Protein AF-A0A6C7ECE6-F1 (afdb_monomer_lite)

Organism: Ilumatobacter coccineus (strain NBRC 103263 / KCTC 29153 / YM16-304) (NCBI:txid1313172)

Radius of gyration: 48.1 Å; chains: 1; bounding box: 134×96×176 Å

Sequence (1192 aa):
MHRAARLPLSVLTSTAVVMALATTALGAPSDDPSPDDEVSTEKPAEPAPEPDPDTESPTADRGATDVETAPPLLFPRPTEIVTAGQISDVPFTPPAAPPADDDDMAQARRVSTTPAPDFLPTLPVGSLFDVVITEVHYNPSAVYDSRGEFFEIYNDGLLPLDLSGWTFGDEIYDKHTISSLTIAPGDYAVLARFGEFDRNGGVAADYVYGDSVLLFNVGDQIVLRDSLGFVVDVVDYSLDEFPDPVGSSISLVDISADNADGDNWCVSTTPLVNGDHASPGAANQCGQSRASLEITEILNNPGRTSDFTGEWFEIHNTGNTTVDLNGFGIKDDDRDWFTVDHSVVVEPGERAIAGVLDDPARNGGVDVDIAYGDAMRLHNSFDELVIVDTLGIEVDAVRWDDGRTFPDPNGASMHLQSGASDNSNGENWCTSARRWATGDFGSPGVAGNCTPTEYPDIVITEVMFDPERTSPERAGEWFELMNNGSETAVLDGFVLRTYSTQHTIGDLTIEPGARVVVASDGDVAENGGVSADYVVGGDLPLYNTTSTLEVVAPDGTLLDRVRWTASLGFPFGKGHSMEVRGADVDNLLGPNWCAATDRYGDGDFGTPGTAGSCDEPAPAPSLVISEIMRNPAAVSDIVGEWLEIHNPTADAVDLLNWSIGDESSEYHVITESIEIEPGGYAVIARNADPAVNGGVAADYATGSAMVLLNSGDTVVINDRYGQFVDSFSWTNSDLFPRPNGGSIARTDASLSALAPGDDASGWCATSTQYGDGDRGTPGAANDCVVAPNHAIVINEIHRDPKATPDAQGEWIELHNSGDVDIDISGWTLRDDDVDTFVFDTDNPVVVPAGGYLVAGRNTEELNGGIEIDVQYGVEFIHFNTADEVVLLDDDLAVIDRVAWTATNGFPKVSGATMSLRSADLNNAVGANWCAAVTDQGNGDLGTPGSQNLCELPDPGPSPVDLSYSMFAIADDSCRGEVTLNGSEIVVGTRIRSNDDFSVNGGLMTFLGAVSYADSAQIGWGAQMLGGVEQEAGVQADPFGWSLADFAPGGAMALAAGDDYTSHSGTWRVTGNAADIPAGLHYVDGDVHFATGTTHLNGVTIVATGSIKINSNSVSLSPYSPDMPTLFAGEDRCNKSGIQFSASLINVSGALYSPEARIKMNSSMLTATDASLVGAAVQIDGSNILVNLLPSL

pLDDT: mean 79.52, std 18.72, range [26.45, 98.25]

InterPro domains:
  IPR001322 Lamin tail domain [PF00932] (130-237)
  IPR001322 Lamin tail domain [PF00932] (289-400)
  IPR001322 Lamin tail domain [PF00932] (453-565)
  IPR001322 Lamin tail domain [PF00932] (618-731)
  IPR001322 Lamin tail domain [PF00932] (788-901)
  IPR001322 Lamin tail domain [PS51841] (115-239)
  IPR001322 Lamin tail domain [PS51841] (446-566)
  IPR001322 Lamin tail domain [PS51841] (610-732)
  IPR001322 Lamin tail domain [PS51841] (785-902)
  IPR036415 Lamin tail domain superfamily [G3DSA:2.60.40.1260] (787-868)
  IPR036415 Lamin tail domain superfamily [SSF74853] (130-236)
  IPR036415 Lamin tail domain superfamily [SSF74853] (283-353)
  IPR036415 Lamin tail domain superfamily [SSF74853] (450-565)
  IPR036415 Lamin tail domain superfamily [SSF74853] (621-731)
  IPR036415 Lamin tail domain superfamily [SSF74853] (790-898)

Foldseek 3Di:
DDDDDDDDDDDDDDDDDDDDDDDDDDDDDDDDDDDDDYDYDDDDYDDDDDDDDDDDDDDDDDDDDDDYDDDDDDDDDDDDDDDDDDDDDDDDDDDDDDDDDDDDDDDDDDDDDDDDDDDDDDDDDDDQWQKDFFKWDQAADLAPNQQLGKTKMFTCHQAKDWQQQKKKAAPPAQIFGFNTDIAGNGWMAMETQHQDCVHNQNAHHRHHTHRSHHRDLQWDKIFIAGNVGHTNDIETRNDPLADRDHLWMKGFQDSPDHNNGRVRIATAQDHGPRGRGDDHRHHGHRDADPFAKEWFKWDQAAAQADQQAATKTKIFGQDQAKDWQQQKKKDWPPPQIDGRPDTDIHHHGWMFMETCDCDCVHNQNDHHPHHCHPRDGRHLAWIKIFIADNVRGTNYIETDHRCPFADRDHLWMKGFAPPDDCNNGRVRIDTAPDADHNGRGDDPGDGDHRDHDDAFQKFFFKWDAFADPAVVSLQQGKTKIFRQDQAKHWQAQKWKDKPPFIDGDHGDIAGHGWMFMEGQDCPCVRNQNAHHPHHRHPGHHGHLAWMKIWIADNVGHTNYMATDHVVQQADHDRLWMKGALDRPDDRNHRVRIDTFQDAHHNGRGFDHGDHTLNDDDDADQAKEFFKWDQAADLADQLQQGKTKIFRQDQAKDWQQQKWKFDPPPQIDGDHDTDIAHHRWMAMEGCDCPCVHNQRAHHPYHPNPSDHRDLAWGKMWIAGNSRHTREMATDHNPAPADRDHLWMKGFDPVRVVVSDHHRDRVRIDTFDDAHHSGGGDDHGDHTPDDPDDFQQWEFFKWDQFADLAPRLQQTKTKIFRQAPAKDWQQQKWKAWSDDFIFGHHPVDTDIAGHRWMAIEGQDDCVRNLNDHHRHHRHNRHDDDLAWIKIFIAGNVGDTNYIETDHNPQQADRDRLWMWGQCDSVDRRNRNVRTATAPDDPVSRGGDDHGHHTDHDDDDQDDQQLDCQAQEEAQAEPVQFQEEAAADEQAEAQHEYEGQEAYAHYDAHYEYNYEYEHYNYYHHDPHYHGNNYYYYDDDRDDDRGRDDLQQLPCPHVQQVVQPPLRDEEEEEAEAEEAEDDDDAHEYEYAYEYYYAYQEYEAENYEYEYLAAYEHEYQEYAWDHVDSSGARYHFNHQAQVDASYYYDYAYYEDAGEDYAARYEHEYEYQAYHYANYHYHYNYYHYHYYNHHTHHDPPD

Structure (mmCIF, N/CA/C/O backbone):
data_AF-A0A6C7ECE6-F1
#
_entry.id   AF-A0A6C7ECE6-F1
#
loop_
_atom_site.group_PDB
_atom_site.id
_atom_site.type_symbol
_atom_site.label_atom_id
_atom_site.label_alt_id
_atom_site.label_comp_id
_atom_site.label_asym_id
_atom_site.label_entity_id
_atom_site.label_seq_id
_atom_site.pdbx_PDB_ins_code
_atom_site.Cartn_x
_atom_site.Cartn_y
_atom_site.Cartn_z
_atom_site.occupancy
_atom_site.B_iso_or_equiv
_atom_site.auth_seq_id
_atom_site.auth_comp_id
_atom_site.auth_asym_id
_atom_site.auth_atom_id
_atom_site.pdbx_PDB_model_num
ATOM 1 N N . MET A 1 1 ? 7.472 -1.019 -98.681 1.00 33.25 1 MET A N 1
ATOM 2 C CA . MET A 1 1 ? 8.563 -1.821 -98.088 1.00 33.25 1 MET A CA 1
ATOM 3 C C . MET A 1 1 ? 8.696 -1.393 -96.633 1.00 33.25 1 MET A C 1
ATOM 5 O O . MET A 1 1 ? 8.704 -0.191 -96.430 1.00 33.25 1 MET A O 1
ATOM 9 N N . HIS A 1 2 ? 8.764 -2.241 -95.606 1.00 35.47 2 HIS A N 1
ATOM 10 C CA . HIS A 1 2 ? 8.071 -3.516 -95.325 1.00 35.47 2 HIS A CA 1
ATOM 11 C C . HIS A 1 2 ? 7.741 -3.461 -93.810 1.00 35.47 2 HIS A C 1
ATOM 13 O O . HIS A 1 2 ? 8.613 -3.092 -93.039 1.00 35.47 2 HIS A O 1
ATOM 19 N N . ARG A 1 3 ? 6.464 -3.490 -93.384 1.00 33.56 3 ARG A N 1
ATOM 20 C CA . ARG A 1 3 ? 5.609 -4.676 -93.094 1.00 33.56 3 ARG A CA 1
ATOM 21 C C . ARG A 1 3 ? 6.173 -5.586 -91.987 1.00 33.56 3 ARG A C 1
ATOM 23 O O . ARG A 1 3 ? 7.335 -5.939 -92.089 1.00 33.56 3 ARG A O 1
ATOM 30 N N . ALA A 1 4 ? 5.397 -6.128 -91.039 1.00 35.22 4 ALA A N 1
ATOM 31 C CA . ALA A 1 4 ? 4.011 -5.919 -90.545 1.00 35.22 4 ALA A CA 1
ATOM 32 C C . ALA A 1 4 ? 3.883 -6.802 -89.263 1.00 35.22 4 ALA A C 1
ATOM 34 O O . ALA A 1 4 ? 4.428 -7.897 -89.284 1.00 35.22 4 ALA A O 1
ATOM 35 N N . ALA A 1 5 ? 3.381 -6.401 -88.087 1.00 42.00 5 ALA A N 1
ATOM 36 C CA . ALA A 1 5 ? 2.094 -5.812 -87.668 1.00 42.00 5 ALA A CA 1
ATOM 37 C C . ALA A 1 5 ? 0.978 -6.840 -87.308 1.00 42.00 5 ALA A C 1
ATOM 39 O O . ALA A 1 5 ? 0.358 -7.390 -88.210 1.00 42.00 5 ALA A O 1
ATOM 40 N N . ARG A 1 6 ? 0.661 -6.919 -85.992 1.00 36.47 6 ARG A N 1
ATOM 41 C CA . ARG A 1 6 ? -0.562 -7.440 -85.303 1.00 36.47 6 ARG A CA 1
ATOM 42 C C . ARG A 1 6 ? -0.823 -8.972 -85.201 1.00 36.47 6 ARG A C 1
ATOM 44 O O . ARG A 1 6 ? -0.795 -9.660 -86.207 1.00 36.47 6 ARG A O 1
ATOM 51 N N . LEU A 1 7 ? -1.106 -9.429 -83.957 1.00 38.53 7 LEU A N 1
ATOM 52 C CA . LEU A 1 7 ? -2.339 -10.080 -83.400 1.00 38.53 7 LEU A CA 1
ATOM 53 C C . LEU A 1 7 ? -3.244 -10.971 -84.306 1.00 38.53 7 LEU A C 1
ATOM 55 O O . LEU A 1 7 ? -3.317 -10.680 -85.497 1.00 38.53 7 LEU A O 1
ATOM 59 N N . PRO A 1 8 ? -4.140 -11.854 -83.767 1.00 63.72 8 PRO A N 1
ATOM 60 C CA . PRO A 1 8 ? -4.264 -12.478 -82.421 1.00 63.72 8 PRO A CA 1
ATOM 61 C C . PRO A 1 8 ? -4.690 -13.992 -82.455 1.00 63.72 8 PRO A C 1
ATOM 63 O O . PRO A 1 8 ? -4.700 -14.616 -83.510 1.00 63.72 8 PRO A O 1
ATOM 66 N N . LEU A 1 9 ? -5.197 -14.503 -81.315 1.00 27.41 9 LEU A N 1
ATOM 67 C CA . LEU A 1 9 ? -6.225 -15.565 -81.159 1.00 27.41 9 LEU A CA 1
ATOM 68 C C . LEU A 1 9 ? -5.829 -17.064 -81.262 1.00 27.41 9 LEU A C 1
ATOM 70 O O . LEU A 1 9 ? -4.727 -17.429 -81.652 1.00 27.41 9 LEU A O 1
ATOM 74 N N . SER A 1 10 ? -6.747 -17.914 -80.781 1.00 33.31 10 SER A N 1
ATOM 75 C CA . SER A 1 10 ? -6.576 -19.300 -80.300 1.00 33.31 10 SER A CA 1
ATOM 76 C C . SER A 1 10 ? -6.970 -20.406 -81.301 1.00 33.31 10 SER A C 1
ATOM 78 O O . SER A 1 10 ? -7.550 -20.091 -82.338 1.00 33.31 10 SER A O 1
ATOM 80 N N . VAL A 1 11 ? -6.702 -21.693 -80.959 1.00 31.14 11 VAL A N 1
ATOM 81 C CA . VAL A 1 11 ? -7.639 -22.867 -81.000 1.00 31.14 11 VAL A CA 1
ATOM 82 C C . VAL A 1 11 ? -6.914 -24.245 -80.932 1.00 31.14 11 VAL A C 1
ATOM 84 O O . VAL A 1 11 ? -6.197 -24.579 -81.864 1.00 31.14 11 VAL A O 1
ATOM 87 N N . LEU A 1 12 ? -7.207 -25.044 -79.876 1.00 34.88 12 LEU A N 1
ATOM 88 C CA . LEU A 1 12 ? -7.207 -26.539 -79.741 1.00 34.88 12 LEU A CA 1
ATOM 89 C C . LEU A 1 12 ? -5.932 -27.376 -80.108 1.00 34.88 12 LEU A C 1
ATOM 91 O O . LEU A 1 12 ? -5.082 -26.932 -80.862 1.00 34.88 12 LEU A O 1
ATOM 95 N N . THR A 1 13 ? -5.681 -28.616 -79.632 1.00 36.69 13 THR A N 1
ATOM 96 C CA . THR A 1 13 ? -6.402 -29.580 -78.747 1.00 36.69 13 THR A CA 1
ATOM 97 C C . THR A 1 13 ? -5.405 -30.565 -78.090 1.00 36.69 13 THR A C 1
ATOM 99 O O . THR A 1 13 ? -4.556 -31.081 -78.811 1.00 36.69 13 THR A O 1
ATOM 102 N N . SER A 1 14 ? -5.587 -30.946 -76.813 1.00 28.89 14 SER A N 1
ATOM 103 C CA . SER A 1 14 ? -5.624 -32.358 -76.339 1.00 28.89 14 SER A CA 1
ATOM 104 C C . SER A 1 14 ? -5.752 -32.459 -74.806 1.00 28.89 14 SER A C 1
ATOM 106 O O . SER A 1 14 ? -4.855 -32.049 -74.082 1.00 28.89 14 SER A O 1
ATOM 108 N N . THR A 1 15 ? -6.862 -33.056 -74.359 1.00 35.44 15 THR A N 1
ATOM 109 C CA . THR A 1 15 ? -6.979 -34.210 -73.428 1.00 35.44 15 THR A CA 1
ATOM 110 C C . THR A 1 15 ? -5.739 -34.667 -72.625 1.00 35.44 15 THR A C 1
ATOM 112 O O . THR A 1 15 ? -4.666 -34.794 -73.210 1.00 35.44 15 THR A O 1
ATOM 115 N N . ALA A 1 16 ? -5.851 -35.075 -71.343 1.00 34.72 16 ALA A N 1
ATOM 116 C CA . ALA A 1 16 ? -7.045 -35.521 -70.581 1.00 34.72 16 ALA A CA 1
ATOM 117 C C . ALA A 1 16 ? -6.854 -35.347 -69.026 1.00 34.72 16 ALA A C 1
ATOM 119 O O . ALA A 1 16 ? -5.715 -35.435 -68.588 1.00 34.72 16 ALA A O 1
ATOM 120 N N . VAL A 1 17 ? -7.848 -34.929 -68.198 1.00 33.84 17 VAL A N 1
ATOM 121 C CA . VAL A 1 17 ? -8.956 -35.716 -67.536 1.00 33.84 17 VAL A CA 1
ATOM 122 C C . VAL A 1 17 ? -8.478 -36.430 -66.245 1.00 33.84 17 VAL A C 1
ATOM 124 O O . VAL A 1 17 ? -7.450 -37.088 -66.317 1.00 33.84 17 VAL A O 1
ATOM 127 N N . VAL A 1 18 ? -9.131 -36.425 -65.059 1.00 33.34 18 VAL A N 1
ATOM 128 C CA . VAL A 1 18 ? -10.408 -35.879 -64.474 1.00 33.34 18 VAL A CA 1
ATOM 129 C C . VAL A 1 18 ? -10.322 -36.081 -62.926 1.00 33.34 18 VAL A C 1
ATOM 131 O O . VAL A 1 18 ? -9.537 -36.937 -62.534 1.00 33.34 18 VAL A O 1
ATOM 134 N N . MET A 1 19 ? -11.013 -35.443 -61.958 1.00 31.00 19 MET A N 1
ATOM 135 C CA . MET A 1 19 ? -12.091 -34.421 -61.797 1.00 31.00 19 MET A CA 1
ATOM 136 C C . MET A 1 19 ? -11.719 -33.527 -60.560 1.00 31.00 19 MET A C 1
ATOM 138 O O . MET A 1 19 ? -10.703 -33.819 -59.943 1.00 31.00 19 MET A O 1
ATOM 142 N N . ALA A 1 20 ? -12.338 -32.409 -60.126 1.00 32.94 20 ALA A N 1
ATOM 143 C CA . ALA A 1 20 ? -13.664 -31.754 -60.252 1.00 32.94 20 ALA A CA 1
ATOM 144 C C . ALA A 1 20 ? -14.789 -32.268 -59.300 1.00 32.94 20 ALA A C 1
ATOM 146 O O . ALA A 1 20 ? -14.820 -33.448 -58.982 1.00 32.94 20 ALA A O 1
ATOM 147 N N . LEU A 1 21 ? -15.738 -31.452 -58.801 1.00 33.66 21 LEU A N 1
ATOM 148 C CA . LEU A 1 21 ? -16.148 -30.065 -59.143 1.00 33.66 21 LEU A CA 1
ATOM 149 C C . LEU A 1 21 ? -16.781 -29.331 -57.918 1.00 33.66 21 LEU A C 1
ATOM 151 O O . LEU A 1 21 ? -16.855 -29.914 -56.842 1.00 33.66 21 LEU A O 1
ATOM 155 N N . ALA A 1 22 ? -17.244 -28.079 -58.075 1.00 38.47 22 ALA A N 1
ATOM 156 C CA . ALA A 1 22 ? -17.802 -27.217 -57.013 1.00 38.47 22 ALA A CA 1
ATOM 157 C C . ALA A 1 22 ? -18.935 -26.272 -57.513 1.00 38.47 22 ALA A C 1
ATOM 159 O O . ALA A 1 22 ? -19.110 -26.156 -58.725 1.00 38.47 22 ALA A O 1
ATOM 160 N N . THR A 1 23 ? -19.613 -25.583 -56.566 1.00 36.78 23 THR A N 1
ATOM 161 C CA . THR A 1 23 ? -20.551 -24.417 -56.700 1.00 36.78 23 THR A CA 1
ATOM 162 C C . THR A 1 23 ? -21.851 -24.641 -57.537 1.00 36.78 23 THR A C 1
ATOM 164 O O . THR A 1 23 ? -21.990 -25.690 -58.153 1.00 36.78 23 THR A O 1
ATOM 167 N N . THR A 1 24 ? -22.932 -23.820 -57.551 1.00 33.84 24 THR A N 1
ATOM 168 C CA . THR A 1 24 ? -23.265 -22.441 -57.075 1.00 33.84 24 THR A CA 1
ATOM 169 C C . THR A 1 24 ? -24.752 -22.258 -56.629 1.00 33.84 24 THR A C 1
ATOM 171 O O . THR A 1 24 ? -25.639 -22.683 -57.360 1.00 33.84 24 THR A O 1
ATOM 174 N N . ALA A 1 25 ? -24.988 -21.490 -55.550 1.00 34.50 25 ALA A N 1
ATOM 175 C CA . ALA A 1 25 ? -25.940 -20.355 -55.356 1.00 34.50 25 ALA A CA 1
ATOM 176 C C . ALA A 1 25 ? -27.485 -20.360 -55.660 1.00 34.50 25 ALA A C 1
ATOM 178 O O . ALA A 1 25 ? -27.946 -20.864 -56.678 1.00 34.50 25 ALA A O 1
ATOM 179 N N . LEU A 1 26 ? -28.194 -19.544 -54.840 1.00 34.16 26 LEU A N 1
ATOM 180 C CA . LEU A 1 26 ? -29.496 -18.826 -55.002 1.00 34.16 26 LEU A CA 1
ATOM 181 C C . LEU A 1 26 ? -30.862 -19.545 -54.816 1.00 34.16 26 LEU A C 1
ATOM 183 O O . LEU A 1 26 ? -31.247 -20.390 -55.618 1.00 34.16 26 LEU A O 1
ATOM 187 N N . GLY A 1 27 ? -31.679 -19.040 -53.867 1.00 27.25 27 GLY A N 1
ATOM 188 C CA . GLY A 1 27 ? -33.148 -19.221 -53.820 1.00 27.25 27 GLY A CA 1
ATOM 189 C C . GLY A 1 27 ? -33.812 -19.022 -52.437 1.00 27.25 27 GLY A C 1
ATOM 190 O O . GLY A 1 27 ? -33.401 -19.647 -51.470 1.00 27.25 27 GLY A O 1
ATOM 191 N N . ALA A 1 28 ? -34.867 -18.199 -52.366 1.00 35.44 28 ALA A N 1
ATOM 192 C CA . ALA A 1 28 ? -35.818 -18.012 -51.245 1.00 35.44 28 ALA A CA 1
ATOM 193 C C . ALA A 1 28 ? -37.228 -17.728 -51.850 1.00 35.44 28 ALA A C 1
ATOM 195 O O . ALA A 1 28 ? -37.257 -17.481 -53.066 1.00 35.44 28 ALA A O 1
ATOM 196 N N . PRO A 1 29 ? -38.374 -17.701 -51.116 1.00 54.28 29 PRO A N 1
ATOM 197 C CA . PRO A 1 29 ? -38.578 -17.752 -49.653 1.00 54.28 29 PRO A CA 1
ATOM 198 C C . PRO A 1 29 ? -39.746 -18.684 -49.175 1.00 54.28 29 PRO A C 1
ATOM 200 O O . PRO A 1 29 ? -40.264 -19.470 -49.960 1.00 54.28 29 PRO A O 1
ATOM 203 N N . SER A 1 30 ? -40.151 -18.482 -47.905 1.00 30.17 30 SER A N 1
ATOM 204 C CA . SER A 1 30 ? -41.505 -18.570 -47.291 1.00 30.17 30 SER A CA 1
ATOM 205 C C . SER A 1 30 ? -42.160 -19.894 -46.825 1.00 30.17 30 SER A C 1
ATOM 207 O O . SER A 1 30 ? -41.946 -20.972 -47.369 1.00 30.17 30 SER A O 1
ATOM 209 N N . ASP A 1 31 ? -43.027 -19.688 -45.815 1.00 31.55 31 ASP A N 1
ATOM 210 C CA . ASP A 1 31 ? -44.230 -20.435 -45.389 1.00 31.55 31 ASP A CA 1
ATOM 211 C C . ASP A 1 31 ? -44.126 -21.583 -44.348 1.00 31.55 31 ASP A C 1
ATOM 213 O O . ASP A 1 31 ? -43.922 -22.754 -44.664 1.00 31.55 31 ASP A O 1
ATOM 217 N N . ASP A 1 32 ? -44.402 -21.197 -43.093 1.00 34.59 32 ASP A N 1
ATOM 218 C CA . ASP A 1 32 ? -44.984 -21.987 -41.986 1.00 34.59 32 ASP A CA 1
ATOM 219 C C . ASP A 1 32 ? -46.456 -22.373 -42.323 1.00 34.59 32 ASP A C 1
ATOM 221 O O . ASP A 1 32 ? -47.120 -21.601 -43.031 1.00 34.59 32 ASP A O 1
ATOM 225 N N . PRO A 1 33 ? -46.982 -23.560 -41.926 1.00 48.09 33 PRO A N 1
ATOM 226 C CA . PRO A 1 33 ? -47.662 -23.667 -40.624 1.00 48.09 33 PRO A CA 1
ATOM 227 C C . PRO A 1 33 ? -47.552 -25.022 -39.875 1.00 48.09 33 PRO A C 1
ATOM 229 O O . PRO A 1 33 ? -47.619 -26.107 -40.460 1.00 48.09 33 PRO A O 1
ATOM 232 N N . SER A 1 34 ? -47.547 -24.924 -38.540 1.00 36.19 34 SER A N 1
ATOM 233 C CA . SER A 1 34 ? -48.081 -25.893 -37.542 1.00 36.19 34 SER A CA 1
ATOM 234 C C . SER A 1 34 ? -49.523 -26.388 -37.906 1.00 36.19 34 SER A C 1
ATOM 236 O O . SER A 1 34 ? -50.146 -25.707 -38.730 1.00 36.19 34 SER A O 1
ATOM 238 N N . PRO A 1 35 ? -50.147 -27.468 -37.333 1.00 52.34 35 PRO A N 1
ATOM 239 C CA . PRO A 1 35 ? -50.030 -27.867 -35.913 1.00 52.34 35 PRO A CA 1
ATOM 240 C C . PRO A 1 35 ? -50.344 -29.350 -35.485 1.00 52.34 35 PRO A C 1
ATOM 242 O O . PRO A 1 35 ? -50.573 -30.232 -36.312 1.00 52.34 35 PRO A O 1
ATOM 245 N N . ASP A 1 36 ? -50.408 -29.537 -34.152 1.00 32.91 36 ASP A N 1
ATOM 246 C CA . ASP A 1 36 ? -51.266 -30.430 -33.321 1.00 32.91 36 ASP A CA 1
ATOM 247 C C . ASP A 1 36 ? -50.988 -31.949 -33.048 1.00 32.91 36 ASP A C 1
ATOM 249 O O . ASP A 1 36 ? -50.856 -32.787 -33.940 1.00 32.91 36 ASP A O 1
ATOM 253 N N . ASP A 1 37 ? -51.066 -32.252 -31.733 1.00 33.28 37 ASP A N 1
ATOM 254 C CA . ASP A 1 37 ? -51.680 -33.398 -31.008 1.00 33.28 37 ASP A CA 1
ATOM 255 C C . ASP A 1 37 ? -50.984 -34.754 -30.638 1.00 33.28 37 ASP A C 1
ATOM 257 O O . ASP A 1 37 ? -50.847 -35.690 -31.423 1.00 33.28 37 ASP A O 1
ATOM 261 N N . GLU A 1 38 ? -50.753 -34.874 -29.310 1.00 35.00 38 GLU A N 1
ATOM 262 C CA . GLU A 1 38 ? -51.194 -35.931 -28.350 1.00 35.00 38 GLU A CA 1
ATOM 263 C C . GLU A 1 38 ? -50.432 -37.271 -28.027 1.00 35.00 38 GLU A C 1
ATOM 265 O O . GLU A 1 38 ? -50.501 -38.271 -28.735 1.00 35.00 38 GLU A O 1
ATOM 270 N N . VAL A 1 39 ? -49.903 -37.325 -26.777 1.00 33.72 39 VAL A N 1
ATOM 271 C CA . VAL A 1 39 ? -50.251 -38.265 -25.651 1.00 33.72 39 VAL A CA 1
ATOM 272 C C . VAL A 1 39 ? -49.722 -39.740 -25.561 1.00 33.72 39 VAL A C 1
ATOM 274 O O . VAL A 1 39 ? -50.325 -40.667 -26.087 1.00 33.72 39 VAL A O 1
ATOM 277 N N . SER A 1 40 ? -48.760 -39.967 -24.627 1.00 37.59 40 SER A N 1
ATOM 278 C CA . SER A 1 40 ? -48.592 -41.127 -23.671 1.00 37.59 40 SER A CA 1
ATOM 279 C C . SER A 1 40 ? -48.365 -42.591 -24.183 1.00 37.59 40 SER A C 1
ATOM 281 O O . SER A 1 40 ? -48.682 -42.884 -25.325 1.00 37.59 40 SER A O 1
ATOM 283 N N . THR A 1 41 ? -47.914 -43.644 -23.452 1.00 41.75 41 THR A N 1
ATOM 284 C CA . THR A 1 41 ? -47.064 -43.938 -22.244 1.00 41.75 41 THR A CA 1
ATOM 285 C C . THR A 1 41 ? -46.827 -45.481 -22.139 1.00 41.75 41 THR A C 1
ATOM 287 O O . THR A 1 41 ? -47.645 -46.225 -22.668 1.00 41.75 41 THR A O 1
ATOM 290 N N . GLU A 1 42 ? -45.807 -45.946 -21.373 1.00 37.91 42 GLU A N 1
ATOM 291 C CA . GLU A 1 42 ? -45.658 -47.257 -20.635 1.00 37.91 42 GLU A CA 1
ATOM 292 C C . GLU A 1 42 ? -44.383 -48.147 -20.876 1.00 37.91 42 GLU A C 1
ATOM 294 O O . GLU A 1 42 ? -43.531 -47.837 -21.701 1.00 37.91 42 GLU A O 1
ATOM 299 N N . LYS A 1 43 ? -44.192 -49.184 -20.023 1.00 40.16 43 LYS A N 1
ATOM 300 C CA . LYS A 1 43 ? -42.941 -49.889 -19.557 1.00 40.16 43 LYS A CA 1
ATOM 301 C C . LYS A 1 43 ? -42.964 -51.425 -19.930 1.00 40.16 43 LYS A C 1
ATOM 303 O O . LYS A 1 43 ? -43.889 -51.768 -20.664 1.00 40.16 43 LYS A O 1
ATOM 308 N N . PRO A 1 44 ? -42.147 -52.418 -19.426 1.00 59.06 44 PRO A N 1
ATOM 309 C CA . PRO A 1 44 ? -40.833 -52.472 -18.706 1.00 59.06 44 PRO A CA 1
ATOM 310 C C . PRO A 1 44 ? -39.810 -53.654 -19.028 1.00 59.06 44 PRO A C 1
ATOM 312 O O . PRO A 1 44 ? -40.179 -54.658 -19.624 1.00 59.06 44 PRO A O 1
ATOM 315 N N . ALA A 1 45 ? -38.578 -53.572 -18.459 1.00 40.84 45 ALA A N 1
ATOM 316 C CA . ALA A 1 45 ? -37.709 -54.609 -17.786 1.00 40.84 45 ALA A CA 1
ATOM 317 C C . ALA A 1 45 ? -36.887 -55.781 -18.463 1.00 40.84 45 ALA A C 1
ATOM 319 O O . ALA A 1 45 ? -37.469 -56.714 -19.003 1.00 40.84 45 ALA A O 1
ATOM 320 N N . GLU A 1 46 ? -35.551 -55.787 -18.181 1.00 44.19 46 GLU A N 1
ATOM 321 C CA . GLU A 1 46 ? -34.585 -56.887 -17.780 1.00 44.19 46 GLU A CA 1
ATOM 322 C C . GLU A 1 46 ? -34.305 -58.173 -18.631 1.00 44.19 46 GLU A C 1
ATOM 324 O O . GLU A 1 46 ? -35.081 -58.451 -19.546 1.00 44.19 46 GLU A O 1
ATOM 329 N N . PRO A 1 47 ? -33.248 -59.022 -18.365 1.00 59.97 47 PRO A N 1
ATOM 330 C CA . PRO A 1 47 ? -32.109 -58.998 -17.389 1.00 59.97 47 PRO A CA 1
ATOM 331 C C . PRO A 1 47 ? -30.677 -59.257 -18.004 1.00 59.97 47 PRO A C 1
ATOM 333 O O . PRO A 1 47 ? -30.542 -59.325 -19.224 1.00 59.97 47 PRO A O 1
ATOM 336 N N . ALA A 1 48 ? -29.606 -59.463 -17.196 1.00 38.97 48 ALA A N 1
ATOM 337 C CA . ALA A 1 48 ? -28.220 -59.778 -17.659 1.00 38.97 48 ALA A CA 1
ATOM 338 C C . ALA A 1 48 ? -27.344 -60.648 -16.680 1.00 38.97 48 ALA A C 1
ATOM 340 O O . ALA A 1 48 ? -27.614 -60.589 -15.481 1.00 38.97 48 ALA A O 1
ATOM 341 N N . PRO A 1 49 ? -26.319 -61.425 -17.150 1.00 60.22 49 PRO A N 1
ATOM 342 C CA . PRO A 1 49 ? -25.380 -62.233 -16.318 1.00 60.22 49 PRO A CA 1
ATOM 343 C C . PRO A 1 49 ? -23.841 -62.069 -16.607 1.00 60.22 49 PRO A C 1
ATOM 345 O O . PRO A 1 49 ? -23.443 -61.231 -17.412 1.00 60.22 49 PRO A O 1
ATOM 348 N N . GLU A 1 50 ? -22.994 -62.896 -15.959 1.00 45.34 50 GLU A N 1
ATOM 349 C CA . GLU A 1 50 ? -21.498 -62.870 -15.825 1.00 45.34 50 GLU A CA 1
ATOM 350 C C . GLU A 1 50 ? -20.758 -64.021 -16.623 1.00 45.34 50 GLU A C 1
ATOM 352 O O . GLU A 1 50 ? -21.435 -64.554 -17.512 1.00 45.34 50 GLU A O 1
ATOM 357 N N . PRO A 1 51 ? -19.461 -64.473 -16.428 1.00 59.69 51 PRO A N 1
ATOM 358 C CA . PRO A 1 51 ? -18.450 -64.309 -15.335 1.00 59.69 51 PRO A CA 1
ATOM 359 C C . PRO A 1 51 ? -16.927 -64.164 -15.747 1.00 59.69 51 PRO A C 1
ATOM 361 O O . PRO A 1 51 ? -16.617 -63.832 -16.887 1.00 59.69 51 PRO A O 1
ATOM 364 N N . ASP A 1 52 ? -16.007 -64.438 -14.790 1.00 39.44 52 ASP A N 1
ATOM 365 C CA . ASP A 1 52 ? -14.502 -64.373 -14.755 1.00 39.44 52 ASP A CA 1
ATOM 366 C C . ASP A 1 52 ? -13.810 -65.761 -15.097 1.00 39.44 52 ASP A C 1
ATOM 368 O O . ASP A 1 52 ? -14.550 -66.547 -15.709 1.00 39.44 52 ASP A O 1
ATOM 372 N N . PRO A 1 53 ? -12.533 -66.202 -14.771 1.00 61.50 53 PRO A N 1
ATOM 373 C CA . PRO A 1 53 ? -11.441 -65.719 -13.859 1.00 61.50 53 PRO A CA 1
ATOM 374 C C . PRO A 1 53 ? -9.927 -65.939 -14.280 1.00 61.50 53 PRO A C 1
ATOM 376 O O . PRO A 1 53 ? -9.646 -66.300 -15.422 1.00 61.50 53 PRO A O 1
ATOM 379 N N . ASP A 1 54 ? -8.991 -65.830 -13.297 1.00 43.03 54 ASP A N 1
ATOM 380 C CA . ASP A 1 54 ? -7.587 -66.370 -13.175 1.00 43.03 54 ASP A CA 1
ATOM 381 C C . ASP A 1 54 ? -6.427 -65.731 -14.009 1.00 43.03 54 ASP A C 1
ATOM 383 O O . ASP A 1 54 ? -6.599 -65.523 -15.206 1.00 43.03 54 ASP A O 1
ATOM 387 N N . THR A 1 55 ? -5.163 -65.478 -13.570 1.00 37.41 55 THR A N 1
ATOM 388 C CA . THR A 1 55 ? -4.381 -65.266 -12.292 1.00 37.41 55 THR A CA 1
ATOM 389 C C . THR A 1 55 ? -3.127 -64.371 -12.646 1.00 37.41 55 THR A C 1
ATOM 391 O O . THR A 1 55 ? -3.116 -63.831 -13.749 1.00 37.41 55 THR A O 1
ATOM 394 N N . GLU A 1 56 ? -2.025 -64.064 -11.910 1.00 34.03 56 GLU A N 1
ATOM 395 C CA . GLU A 1 56 ? -1.339 -64.486 -10.650 1.00 34.03 56 GLU A CA 1
ATOM 396 C C . GLU A 1 56 ? -0.279 -63.412 -10.192 1.00 34.03 56 GLU A C 1
ATOM 398 O O . GLU A 1 56 ? -0.180 -62.362 -10.823 1.00 34.03 56 GLU A O 1
ATOM 403 N N . SER A 1 57 ? 0.539 -63.614 -9.129 1.00 38.22 57 SER A N 1
ATOM 404 C CA . SER A 1 57 ? 1.632 -62.684 -8.688 1.00 38.22 57 SER A CA 1
ATOM 405 C C . SER A 1 57 ? 2.685 -63.314 -7.748 1.00 38.22 57 SER A C 1
ATOM 407 O O . SER A 1 57 ? 2.450 -64.375 -7.172 1.00 38.22 57 SER A O 1
ATOM 409 N N . PRO A 1 58 ? 3.843 -62.646 -7.565 1.00 55.22 58 PRO A N 1
ATOM 410 C CA . PRO A 1 58 ? 4.476 -62.484 -6.233 1.00 55.22 58 PRO A CA 1
ATOM 411 C C . PRO A 1 58 ? 5.180 -61.105 -6.051 1.00 55.22 58 PRO A C 1
ATOM 413 O O . PRO A 1 58 ? 5.424 -60.437 -7.048 1.00 55.22 58 PRO A O 1
ATOM 416 N N . THR A 1 59 ? 5.694 -60.611 -4.908 1.00 37.06 59 THR A N 1
ATOM 417 C CA . THR A 1 59 ? 5.466 -60.639 -3.426 1.00 37.06 59 THR A CA 1
ATOM 418 C C . THR A 1 59 ? 6.602 -59.775 -2.824 1.00 37.06 59 THR A C 1
ATOM 420 O O . THR A 1 59 ? 7.719 -59.909 -3.320 1.00 37.06 59 THR A O 1
ATOM 423 N N . ALA A 1 60 ? 6.530 -58.986 -1.744 1.00 38.62 60 ALA A N 1
ATOM 424 C CA . ALA A 1 60 ? 5.493 -58.409 -0.861 1.00 38.62 60 ALA A CA 1
ATOM 425 C C . ALA A 1 60 ? 6.232 -57.240 -0.108 1.00 38.62 60 ALA A C 1
ATOM 427 O O . ALA A 1 60 ? 7.076 -56.637 -0.761 1.00 38.62 60 ALA A O 1
ATOM 428 N N . ASP A 1 61 ? 6.152 -56.820 1.169 1.00 34.16 61 ASP A N 1
ATOM 429 C CA . ASP A 1 61 ? 5.386 -56.988 2.436 1.00 34.16 61 ASP A CA 1
ATOM 430 C C . ASP A 1 61 ? 6.038 -55.961 3.427 1.00 34.16 61 ASP A C 1
ATOM 432 O O . ASP A 1 61 ? 7.240 -55.742 3.297 1.00 34.16 61 ASP A O 1
ATOM 436 N N . ARG A 1 62 ? 5.485 -55.364 4.502 1.00 38.06 62 ARG A N 1
ATOM 437 C CA . ARG A 1 62 ? 4.150 -54.957 5.031 1.00 38.06 62 ARG A CA 1
ATOM 438 C C . ARG A 1 62 ? 4.452 -54.135 6.326 1.00 38.06 62 ARG A C 1
ATOM 440 O O . ARG A 1 62 ? 5.506 -54.365 6.909 1.00 38.06 62 ARG A O 1
ATOM 447 N N . GLY A 1 63 ? 3.646 -53.234 6.902 1.00 30.61 63 GLY A N 1
ATOM 448 C CA . GLY A 1 63 ? 2.268 -52.758 6.684 1.00 30.61 63 GLY A CA 1
ATOM 449 C C . GLY A 1 63 ? 1.952 -51.584 7.657 1.00 30.61 63 GLY A C 1
ATOM 450 O O . GLY A 1 63 ? 2.757 -51.335 8.549 1.00 30.61 63 GLY A O 1
ATOM 451 N N . ALA A 1 64 ? 0.908 -50.764 7.453 1.00 35.44 64 ALA A N 1
ATOM 452 C CA . ALA A 1 64 ? -0.544 -51.046 7.606 1.00 35.44 64 ALA A CA 1
ATOM 453 C C . ALA A 1 64 ? -1.066 -50.697 9.026 1.00 35.44 64 ALA A C 1
ATOM 455 O O . ALA A 1 64 ? -0.357 -50.977 9.988 1.00 35.44 64 ALA A O 1
ATOM 456 N N . THR A 1 65 ? -2.268 -50.153 9.288 1.00 32.25 65 THR A N 1
ATOM 457 C CA . THR A 1 65 ? -3.476 -49.699 8.520 1.00 32.25 65 THR A CA 1
ATOM 458 C C . THR A 1 65 ? -4.339 -48.875 9.529 1.00 32.25 65 THR A C 1
ATOM 460 O O . THR A 1 65 ? -4.203 -49.126 10.727 1.00 32.25 65 THR A O 1
ATOM 463 N N . ASP A 1 66 ? -5.123 -47.832 9.208 1.00 32.94 66 ASP A N 1
ATOM 464 C CA . ASP A 1 66 ? -6.327 -47.736 8.335 1.00 32.94 66 ASP A CA 1
ATOM 465 C C . ASP A 1 66 ? -7.535 -48.581 8.859 1.00 32.94 66 ASP A C 1
ATOM 467 O O . ASP A 1 66 ? -7.309 -49.670 9.387 1.00 32.94 66 ASP A O 1
ATOM 471 N N . VAL A 1 67 ? -8.834 -48.202 8.778 1.00 33.50 67 VAL A N 1
ATOM 472 C CA . VAL A 1 67 ? -9.538 -47.080 8.087 1.00 33.50 67 VAL A CA 1
ATOM 473 C C . VAL A 1 67 ? -11.031 -46.948 8.561 1.00 33.50 67 VAL A C 1
ATOM 475 O O . VAL A 1 67 ? -11.575 -47.951 9.011 1.00 33.50 67 VAL A O 1
ATOM 478 N N . GLU A 1 68 ? -11.655 -45.749 8.448 1.00 34.09 68 GLU A N 1
ATOM 479 C CA . GLU A 1 68 ? -13.101 -45.374 8.190 1.00 34.09 68 GLU A CA 1
ATOM 480 C C . GLU A 1 68 ? -14.342 -46.074 8.863 1.00 34.09 68 GLU A C 1
ATOM 482 O O . GLU A 1 68 ? -14.226 -47.152 9.431 1.00 34.09 68 GLU A O 1
ATOM 487 N N . THR A 1 69 ? -15.619 -45.603 8.821 1.00 32.44 69 THR A N 1
ATOM 488 C CA . THR A 1 69 ? -16.312 -44.278 8.655 1.00 32.44 69 THR A CA 1
ATOM 489 C C . THR A 1 69 ? -17.794 -44.324 9.150 1.00 32.44 69 THR A C 1
ATOM 491 O O . THR A 1 69 ? -18.465 -45.345 9.025 1.00 32.44 69 THR A O 1
ATOM 494 N N . ALA A 1 70 ? -18.334 -43.163 9.577 1.00 28.05 70 ALA A N 1
ATOM 495 C CA . ALA A 1 70 ? -19.759 -42.731 9.499 1.00 28.05 70 ALA A CA 1
ATOM 496 C C . ALA A 1 70 ? -20.852 -43.478 10.372 1.00 28.05 70 ALA A C 1
ATOM 498 O O . ALA A 1 70 ? -20.475 -44.226 11.270 1.00 28.05 70 ALA A O 1
ATOM 499 N N . PRO A 1 71 ? -22.179 -43.146 10.324 1.00 52.28 71 PRO A N 1
ATOM 500 C CA . PRO A 1 71 ? -22.927 -42.568 11.478 1.00 52.28 71 PRO A CA 1
ATOM 501 C C . PRO A 1 71 ? -24.301 -43.304 11.731 1.00 52.28 71 PRO A C 1
ATOM 503 O O . PRO A 1 71 ? -24.358 -44.483 11.377 1.00 52.28 71 PRO A O 1
ATOM 506 N N . PRO A 1 72 ? -25.441 -42.744 12.256 1.00 44.19 72 PRO A N 1
ATOM 507 C CA . PRO A 1 72 ? -25.750 -41.438 12.890 1.00 44.19 72 PRO A CA 1
ATOM 508 C C . PRO A 1 72 ? -26.700 -41.447 14.147 1.00 44.19 72 PRO A C 1
ATOM 510 O O . PRO A 1 72 ? -27.244 -42.472 14.535 1.00 44.19 72 PRO A O 1
ATOM 513 N N . LEU A 1 73 ? -26.978 -40.237 14.680 1.00 28.20 73 LEU A N 1
ATOM 514 C CA . LEU A 1 73 ? -28.171 -39.747 15.434 1.00 28.20 73 LEU A CA 1
ATOM 515 C C . LEU A 1 73 ? -28.670 -40.372 16.780 1.00 28.20 73 LEU A C 1
ATOM 517 O O . LEU A 1 73 ? -29.099 -41.517 16.856 1.00 28.20 73 LEU A O 1
ATOM 521 N N . LEU A 1 74 ? -28.874 -39.451 17.747 1.00 27.41 74 LEU A N 1
ATOM 522 C CA . LEU A 1 74 ? -29.860 -39.404 18.863 1.00 27.41 74 LEU A CA 1
ATOM 523 C C . LEU A 1 74 ? -29.650 -40.178 20.202 1.00 27.41 74 LEU A C 1
ATOM 525 O O . LEU A 1 74 ? -29.072 -41.253 20.291 1.00 27.41 74 LEU A O 1
ATOM 529 N N . PHE A 1 75 ? -30.154 -39.526 21.267 1.00 28.89 75 PHE A N 1
ATOM 530 C CA . PHE A 1 75 ? -30.106 -39.794 22.728 1.00 28.89 75 PHE A CA 1
ATOM 531 C C . PHE A 1 75 ? -30.865 -41.081 23.189 1.00 28.89 75 PHE A C 1
ATOM 533 O O . PHE A 1 75 ? -31.678 -41.555 22.395 1.00 28.89 75 PHE A O 1
ATOM 540 N N . PRO A 1 76 ? -30.741 -41.618 24.450 1.00 42.19 76 PRO A N 1
ATOM 541 C CA . PRO A 1 76 ? -30.429 -40.910 25.715 1.00 42.19 76 PRO A CA 1
ATOM 542 C C . PRO A 1 76 ? -29.630 -41.661 26.840 1.00 42.19 76 PRO A C 1
ATOM 544 O O . PRO A 1 76 ? -29.054 -42.727 26.657 1.00 42.19 76 PRO A O 1
ATOM 547 N N . ARG A 1 77 ? -29.621 -41.033 28.036 1.00 28.55 77 ARG A N 1
ATOM 548 C CA . ARG A 1 77 ? -29.141 -41.433 29.395 1.00 28.55 77 ARG A CA 1
ATOM 549 C C . ARG A 1 77 ? -29.796 -42.733 29.969 1.00 28.55 77 ARG A C 1
ATOM 551 O O . ARG A 1 77 ? -30.827 -43.122 29.425 1.00 28.55 77 ARG A O 1
ATOM 558 N N . PRO A 1 78 ? -29.466 -43.233 31.199 1.00 55.03 78 PRO A N 1
ATOM 559 C CA . PRO A 1 78 ? -28.190 -43.366 31.958 1.00 55.03 78 PRO A CA 1
ATOM 560 C C . PRO A 1 78 ? -28.027 -44.769 32.655 1.00 55.03 78 PRO A C 1
ATOM 562 O O . PRO A 1 78 ? -28.822 -45.675 32.419 1.00 55.03 78 PRO A O 1
ATOM 565 N N . THR A 1 79 ? -27.102 -44.890 33.635 1.00 29.59 79 THR A N 1
ATOM 566 C CA . THR A 1 79 ? -27.227 -45.555 34.983 1.00 29.59 79 THR A CA 1
ATOM 567 C C . THR A 1 79 ? -26.102 -46.550 35.369 1.00 29.59 79 THR A C 1
ATOM 569 O O . THR A 1 79 ? -25.525 -47.236 34.536 1.00 29.59 79 THR A O 1
ATOM 572 N N . GLU A 1 80 ? -25.800 -46.567 36.673 1.00 32.59 80 GLU A N 1
ATOM 573 C CA . GLU A 1 80 ? -24.711 -47.200 37.446 1.00 32.59 80 GLU A CA 1
ATOM 574 C C . GLU A 1 80 ? -24.544 -48.739 37.359 1.00 32.59 80 GLU A C 1
ATOM 576 O O . GLU A 1 80 ? -25.499 -49.459 37.078 1.00 32.59 80 GLU A O 1
ATOM 581 N N . ILE A 1 81 ? -23.377 -49.249 37.811 1.00 26.45 81 ILE A N 1
ATOM 582 C CA . ILE A 1 81 ? -23.273 -50.144 38.997 1.00 26.45 81 ILE A CA 1
ATOM 583 C C . ILE A 1 81 ? -21.811 -50.286 39.498 1.00 26.45 81 ILE A C 1
ATOM 585 O O . ILE A 1 81 ? -20.859 -50.148 38.736 1.00 26.45 81 ILE A O 1
ATOM 589 N N . VAL A 1 82 ? -21.638 -50.545 40.803 1.00 30.95 82 VAL A N 1
ATOM 590 C CA . VAL A 1 82 ? -20.359 -50.534 41.558 1.00 30.95 82 VAL A CA 1
ATOM 591 C C . VAL A 1 82 ? -19.892 -51.945 41.960 1.00 30.95 82 VAL A C 1
ATOM 593 O O . VAL A 1 82 ? -20.715 -52.818 42.238 1.00 30.95 82 VAL A O 1
ATOM 596 N N . THR A 1 83 ? -18.580 -52.173 42.131 1.00 27.20 83 THR A N 1
ATOM 597 C CA . THR A 1 83 ? -18.050 -53.183 43.088 1.00 27.20 83 THR A CA 1
ATOM 598 C C . THR A 1 83 ? -16.647 -52.802 43.607 1.00 27.20 83 THR A C 1
ATOM 600 O O . THR A 1 83 ? -15.952 -52.029 42.955 1.00 27.20 83 THR A O 1
ATOM 603 N N . ALA A 1 84 ? -16.237 -53.278 44.798 1.00 30.62 84 ALA A N 1
ATOM 604 C CA . ALA A 1 84 ? -15.072 -52.752 45.540 1.00 30.62 84 ALA A CA 1
ATOM 605 C C . ALA A 1 84 ? -14.390 -53.763 46.503 1.00 30.62 84 ALA A C 1
ATOM 607 O O . ALA A 1 84 ? -14.949 -54.818 46.803 1.00 30.62 84 ALA A O 1
ATOM 608 N N . GLY A 1 85 ? -13.217 -53.393 47.048 1.00 28.17 85 GLY A N 1
ATOM 609 C CA . GLY A 1 85 ? -12.494 -54.054 48.158 1.00 28.17 85 GLY A CA 1
ATOM 610 C C . GLY A 1 85 ? -10.988 -53.701 48.163 1.00 28.17 85 GLY A C 1
ATOM 611 O O . GLY A 1 85 ? -10.462 -53.395 47.102 1.00 28.17 85 GLY A O 1
ATOM 612 N N . GLN A 1 86 ? -10.218 -53.700 49.266 1.00 30.25 86 GLN A N 1
ATOM 613 C CA . GLN A 1 86 ? -10.465 -53.927 50.710 1.00 30.25 86 GLN A CA 1
ATOM 614 C C . GLN A 1 86 ? -9.467 -53.043 51.528 1.00 30.25 86 GLN A C 1
ATOM 616 O O . GLN A 1 86 ? -8.362 -52.818 51.051 1.00 30.25 86 GLN A O 1
ATOM 621 N N . ILE A 1 87 ? -9.841 -52.371 52.636 1.00 31.08 87 ILE A N 1
ATOM 622 C CA . ILE A 1 87 ? -9.666 -52.768 54.071 1.00 31.08 87 ILE A CA 1
ATOM 623 C C . ILE A 1 87 ? -8.223 -53.241 54.404 1.00 31.08 87 ILE A C 1
ATOM 625 O O . ILE A 1 87 ? -7.740 -54.148 53.737 1.00 31.08 87 ILE A O 1
ATOM 629 N N . SER A 1 88 ? -7.484 -52.754 55.418 1.00 29.62 88 SER A N 1
ATOM 630 C CA . SER A 1 88 ? -7.810 -52.202 56.764 1.00 29.62 88 SER A CA 1
ATOM 631 C C . SER A 1 88 ? -6.953 -50.951 57.130 1.00 29.62 88 SER A C 1
ATOM 633 O O . SER A 1 88 ? -6.192 -50.500 56.284 1.00 29.62 88 SER A O 1
ATOM 635 N N . ASP A 1 89 ? -6.952 -50.318 58.321 1.00 30.22 89 ASP A N 1
ATOM 636 C CA . ASP A 1 89 ? -7.657 -50.505 59.618 1.00 30.22 89 ASP A CA 1
ATOM 637 C C . ASP A 1 89 ? -7.903 -49.129 60.326 1.00 30.22 89 ASP A C 1
ATOM 639 O O . ASP A 1 89 ? -8.068 -48.124 59.638 1.00 30.22 89 ASP A O 1
ATOM 643 N N . VAL A 1 90 ? -7.968 -49.048 61.671 1.00 28.64 90 VAL A N 1
ATOM 644 C CA . VAL A 1 90 ? -8.393 -47.859 62.463 1.00 28.64 90 VAL A CA 1
ATOM 645 C C . VAL A 1 90 ? -7.583 -47.711 63.789 1.00 28.64 90 VAL A C 1
ATOM 647 O O . VAL A 1 90 ? -6.831 -48.631 64.117 1.00 28.64 90 VAL A O 1
ATOM 650 N N . PRO A 1 91 ? -7.655 -46.589 64.567 1.00 37.44 91 PRO A N 1
ATOM 651 C CA . PRO A 1 91 ? -8.782 -46.354 65.502 1.00 37.44 91 PRO A CA 1
ATOM 652 C C . PRO A 1 91 ? -9.211 -44.879 65.788 1.00 37.44 91 PRO A C 1
ATOM 654 O O . PRO A 1 91 ? -8.393 -44.038 66.137 1.00 37.44 91 PRO A O 1
ATOM 657 N N . PHE A 1 92 ? -10.533 -44.622 65.734 1.00 27.19 92 PHE A N 1
ATOM 658 C CA . PHE A 1 92 ? -11.411 -44.017 66.779 1.00 27.19 92 PHE A CA 1
ATOM 659 C C . PHE A 1 92 ? -10.837 -42.912 67.723 1.00 27.19 92 PHE A C 1
ATOM 661 O O . PHE A 1 92 ? -9.835 -43.146 68.387 1.00 27.19 92 PHE A O 1
ATOM 668 N N . THR A 1 93 ? -11.458 -41.739 67.980 1.00 30.56 93 THR A N 1
ATOM 669 C CA . THR A 1 93 ? -12.848 -41.222 67.788 1.00 30.56 93 THR A CA 1
ATOM 670 C C . THR A 1 93 ? -12.921 -39.677 67.718 1.00 30.56 93 THR A C 1
ATOM 672 O O . THR A 1 93 ? -12.162 -39.031 68.442 1.00 30.56 93 THR A O 1
ATOM 675 N N . PRO A 1 94 ? -13.938 -39.080 67.059 1.00 29.33 94 PRO A N 1
ATOM 676 C CA . PRO A 1 94 ? -14.407 -37.713 67.331 1.00 29.33 94 PRO A CA 1
ATOM 677 C C . PRO A 1 94 ? -15.519 -37.664 68.419 1.00 29.33 94 PRO A C 1
ATOM 679 O O . PRO A 1 94 ? -16.402 -38.528 68.410 1.00 29.33 94 PRO A O 1
ATOM 682 N N . PRO A 1 95 ? -15.523 -36.681 69.347 1.00 33.09 95 PRO A N 1
ATOM 683 C CA . PRO A 1 95 ? -16.572 -36.510 70.359 1.00 33.09 95 PRO A CA 1
ATOM 684 C C . PRO A 1 95 ? -17.582 -35.378 70.066 1.00 33.09 95 PRO A C 1
ATOM 686 O O . PRO A 1 95 ? -17.349 -34.474 69.274 1.00 33.09 95 PRO A O 1
ATOM 689 N N . ALA A 1 96 ? -18.708 -35.462 70.774 1.00 28.88 96 ALA A N 1
ATOM 690 C CA . ALA A 1 96 ? -19.939 -34.677 70.678 1.00 28.88 96 ALA A CA 1
ATOM 691 C C . ALA A 1 96 ? -19.872 -33.153 70.969 1.00 28.88 96 ALA A C 1
ATOM 693 O O . ALA A 1 96 ? -18.974 -32.665 71.649 1.00 28.88 96 ALA A O 1
ATOM 694 N N . ALA A 1 97 ? -20.937 -32.448 70.562 1.00 35.66 97 ALA A N 1
ATOM 695 C CA . ALA A 1 97 ? -21.438 -31.200 71.171 1.00 35.66 97 ALA A CA 1
ATOM 696 C C . ALA A 1 97 ? -22.378 -31.518 72.374 1.00 35.66 97 ALA A C 1
ATOM 698 O O . ALA A 1 97 ? -22.712 -32.698 72.539 1.00 35.66 97 ALA A O 1
ATOM 699 N N . PRO A 1 98 ? -22.895 -30.556 73.183 1.00 53.28 98 PRO A N 1
ATOM 700 C CA . PRO A 1 98 ? -22.741 -29.087 73.192 1.00 53.28 98 PRO A CA 1
ATOM 701 C C . PRO A 1 98 ? -22.123 -28.589 74.542 1.00 53.28 98 PRO A C 1
ATOM 703 O O . PRO A 1 98 ? -21.412 -29.391 75.154 1.00 53.28 98 PRO A O 1
ATOM 706 N N . PRO A 1 99 ? -22.276 -27.320 75.014 1.00 42.19 99 PRO A N 1
ATOM 707 C CA . PRO A 1 99 ? -23.544 -26.741 75.516 1.00 42.19 99 PRO A CA 1
ATOM 708 C C . PRO A 1 99 ? -23.763 -25.250 75.129 1.00 42.19 99 PRO A C 1
ATOM 710 O O . PRO A 1 99 ? -23.098 -24.741 74.233 1.00 42.19 99 PRO A O 1
ATOM 713 N N . ALA A 1 100 ? -24.712 -24.574 75.790 1.00 31.52 100 ALA A N 1
ATOM 714 C CA . ALA A 1 100 ? -25.082 -23.160 75.618 1.00 31.52 100 ALA A CA 1
ATOM 715 C C . ALA A 1 100 ? -25.088 -22.407 76.971 1.00 31.52 100 ALA A C 1
ATOM 717 O O . ALA A 1 100 ? -24.934 -23.061 77.998 1.00 31.52 100 ALA A O 1
ATOM 718 N N . ASP A 1 101 ? -25.259 -21.079 76.921 1.00 29.61 101 ASP A N 1
ATOM 719 C CA . ASP A 1 101 ? -25.926 -20.142 77.866 1.00 29.61 101 ASP A CA 1
ATOM 720 C C . ASP A 1 101 ? -26.001 -18.786 77.092 1.00 29.61 101 ASP A C 1
ATOM 722 O O . ASP A 1 101 ? -25.079 -18.482 76.330 1.00 29.61 101 ASP A O 1
ATOM 726 N N . ASP A 1 102 ? -27.152 -18.115 76.944 1.00 30.03 102 ASP A N 1
ATOM 727 C CA . ASP A 1 102 ? -27.800 -17.132 77.853 1.00 30.03 102 ASP A CA 1
ATOM 728 C C . ASP A 1 102 ? -26.893 -15.914 78.191 1.00 30.03 102 ASP A C 1
ATOM 730 O O . ASP A 1 102 ? -25.703 -16.068 78.451 1.00 30.03 102 ASP A O 1
ATOM 734 N N . ASP A 1 103 ? -27.335 -14.647 78.154 1.00 29.66 103 ASP A N 1
ATOM 735 C CA . ASP A 1 103 ? -28.682 -14.059 78.322 1.00 29.66 103 ASP A CA 1
ATOM 736 C C . ASP A 1 103 ? -28.875 -12.796 77.433 1.00 29.66 103 ASP A C 1
ATOM 738 O O . ASP A 1 103 ? -27.926 -12.032 77.256 1.00 29.66 103 ASP A O 1
ATOM 742 N N . ASP A 1 104 ? -30.093 -12.539 76.925 1.00 29.25 104 ASP A N 1
ATOM 743 C CA . ASP A 1 104 ? -30.980 -11.434 77.380 1.00 29.25 104 ASP A CA 1
ATOM 744 C C . ASP A 1 104 ? -32.324 -11.433 76.593 1.00 29.25 104 ASP A C 1
ATOM 746 O O . ASP A 1 104 ? -32.372 -11.721 75.394 1.00 29.25 104 ASP A O 1
ATOM 750 N N . MET A 1 105 ? -33.443 -11.091 77.247 1.00 28.92 105 MET A N 1
ATOM 751 C CA . MET A 1 105 ? -34.788 -10.988 76.645 1.00 28.92 105 MET A CA 1
ATOM 752 C C . MET A 1 105 ? -35.456 -9.661 77.052 1.00 28.92 105 MET A C 1
ATOM 754 O O . MET A 1 105 ? -35.487 -9.307 78.225 1.00 28.92 105 MET A O 1
ATOM 758 N N . ALA A 1 106 ? -36.116 -8.905 76.171 1.00 30.56 106 ALA A N 1
ATOM 759 C CA . ALA A 1 106 ? -37.501 -9.074 75.678 1.00 30.56 106 ALA A CA 1
ATOM 760 C C . ALA A 1 106 ? -37.983 -7.653 75.229 1.00 30.56 106 ALA A C 1
ATOM 762 O O . ALA A 1 106 ? -37.251 -6.691 75.430 1.00 30.56 106 ALA A O 1
ATOM 763 N N . GLN A 1 107 ? -39.149 -7.327 74.651 1.00 31.44 107 GLN A N 1
ATOM 764 C CA . GLN A 1 107 ? -40.491 -7.907 74.447 1.00 31.44 107 GLN A CA 1
ATOM 765 C C . GLN A 1 107 ? -41.080 -7.275 73.149 1.00 31.44 107 GLN A C 1
ATOM 767 O O . GLN A 1 107 ? -40.568 -6.261 72.695 1.00 31.44 107 GLN A O 1
ATOM 772 N N . ALA A 1 108 ? -42.238 -7.630 72.578 1.00 26.89 108 ALA A N 1
ATOM 773 C CA . ALA A 1 108 ? -42.906 -8.913 72.337 1.00 26.89 108 ALA A CA 1
ATOM 774 C C . ALA A 1 108 ? -44.231 -8.644 71.580 1.00 26.89 108 ALA A C 1
ATOM 776 O O . ALA A 1 108 ? -45.154 -8.059 72.149 1.00 26.89 108 ALA A O 1
ATOM 777 N N . ARG A 1 109 ? -44.397 -9.146 70.346 1.00 28.41 109 ARG A N 1
ATOM 778 C CA . ARG A 1 109 ? -45.727 -9.515 69.815 1.00 28.41 109 ARG A CA 1
ATOM 779 C C . ARG A 1 109 ? -45.616 -10.458 68.614 1.00 28.41 109 ARG A C 1
ATOM 781 O O . ARG A 1 109 ? -44.952 -10.142 67.638 1.00 28.41 109 ARG A O 1
ATOM 788 N N . ARG A 1 110 ? -46.317 -11.592 68.678 1.00 28.03 110 ARG A N 1
ATOM 789 C CA . ARG A 1 110 ? -46.643 -12.456 67.533 1.00 28.03 110 ARG A CA 1
ATOM 790 C C . ARG A 1 110 ? -48.151 -12.701 67.524 1.00 28.03 110 ARG A C 1
ATOM 792 O O . ARG A 1 110 ? -48.759 -12.801 68.588 1.00 28.03 110 ARG A O 1
ATOM 799 N N . VAL A 1 111 ? -48.716 -12.866 66.335 1.00 27.52 111 VAL A N 1
ATOM 800 C CA . VAL A 1 111 ? -49.939 -13.645 66.080 1.00 27.52 111 VAL A CA 1
ATOM 801 C C . VAL A 1 111 ? -49.593 -14.598 64.933 1.00 27.52 111 VAL A C 1
ATOM 803 O O . VAL A 1 111 ? -48.740 -14.270 64.112 1.00 27.52 111 VAL A O 1
ATOM 806 N N . SER A 1 112 ? -50.161 -15.803 64.934 1.00 27.33 112 SER A N 1
ATOM 807 C CA . SER A 1 112 ? -49.702 -16.910 64.088 1.00 27.33 112 SER A CA 1
ATOM 808 C C . SER A 1 112 ? -50.634 -17.162 62.903 1.00 27.33 112 SER A C 1
ATOM 810 O O . SER A 1 112 ? -51.848 -17.227 63.081 1.00 27.33 112 SER A O 1
ATOM 812 N N . THR A 1 113 ? -50.056 -17.408 61.729 1.00 30.41 113 THR A N 1
ATOM 813 C CA . THR A 1 113 ? -50.602 -18.344 60.726 1.00 30.41 113 THR A CA 1
ATOM 814 C C . THR A 1 113 ? -50.348 -19.783 61.246 1.00 30.41 113 THR A C 1
ATOM 816 O O . THR A 1 113 ? -49.541 -19.946 62.163 1.00 30.41 113 THR A O 1
ATOM 819 N N . THR A 1 114 ? -50.985 -20.894 60.865 1.00 28.08 114 THR A N 1
ATOM 820 C CA . THR A 1 114 ? -51.776 -21.399 59.712 1.00 28.08 114 THR A CA 1
ATOM 821 C C . THR A 1 114 ? -52.758 -22.497 60.247 1.00 28.08 114 THR A C 1
ATOM 823 O O . THR A 1 114 ? -52.903 -22.597 61.468 1.00 28.08 114 THR A O 1
ATOM 826 N N . PRO A 1 115 ? -53.335 -23.441 59.459 1.00 53.53 115 PRO A N 1
ATOM 827 C CA . PRO A 1 115 ? -54.093 -23.365 58.192 1.00 53.53 115 PRO A CA 1
ATOM 828 C C . PRO A 1 115 ? -55.495 -24.042 58.279 1.00 53.53 115 PRO A C 1
ATOM 830 O O . PRO A 1 115 ? -55.815 -24.723 59.253 1.00 53.53 115 PRO A O 1
ATOM 833 N N . ALA A 1 116 ? -56.292 -23.963 57.203 1.00 26.50 116 ALA A N 1
ATOM 834 C CA . ALA A 1 116 ? -57.344 -24.938 56.858 1.00 26.50 116 ALA A CA 1
ATOM 835 C C . ALA A 1 116 ? -57.528 -25.005 55.314 1.00 26.50 116 ALA A C 1
ATOM 837 O O . ALA A 1 116 ? -57.197 -24.010 54.668 1.00 26.50 116 ALA A O 1
ATOM 838 N N . PRO A 1 117 ? -57.987 -26.129 54.714 1.00 42.72 117 PRO A N 1
ATOM 839 C CA . PRO A 1 117 ? -57.797 -26.398 53.279 1.00 42.72 117 PRO A CA 1
ATOM 840 C C . PRO A 1 117 ? -59.064 -26.335 52.395 1.00 42.72 117 PRO A C 1
ATOM 842 O O . PRO A 1 117 ? -60.186 -26.299 52.896 1.00 42.72 117 PRO A O 1
ATOM 845 N N . ASP A 1 118 ? -58.812 -26.411 51.083 1.00 40.56 118 ASP A N 1
ATOM 846 C CA . ASP A 1 118 ? -59.633 -26.921 49.968 1.00 40.56 118 ASP A CA 1
ATOM 847 C C . ASP A 1 118 ? -61.119 -26.532 49.852 1.00 40.56 118 ASP A C 1
ATOM 849 O O . ASP A 1 118 ? -61.975 -27.096 50.530 1.00 40.56 118 ASP A O 1
ATOM 853 N N . PHE A 1 119 ? -61.443 -25.739 48.820 1.00 31.75 119 PHE A N 1
ATOM 854 C CA . PHE A 1 119 ? -62.596 -26.010 47.944 1.00 31.75 119 PHE A CA 1
ATOM 855 C C . PHE A 1 119 ? -62.439 -25.365 46.553 1.00 31.75 119 PHE A C 1
ATOM 857 O O . PHE A 1 119 ? -62.329 -24.151 46.422 1.00 31.75 119 PHE A O 1
ATOM 864 N N . LEU A 1 120 ? -62.543 -26.197 45.517 1.00 34.66 120 LEU A N 1
ATOM 865 C CA . LEU A 1 120 ? -63.024 -25.850 44.173 1.00 34.66 120 LEU A CA 1
ATOM 866 C C . LEU A 1 120 ? -64.307 -26.682 43.921 1.00 34.66 120 LEU A C 1
ATOM 868 O O . LEU A 1 120 ? -64.485 -27.695 44.610 1.00 34.66 120 LEU A O 1
ATOM 872 N N . PRO A 1 121 ? -65.196 -26.336 42.962 1.00 51.84 121 PRO A N 1
ATOM 873 C CA . PRO A 1 121 ? -65.022 -25.332 41.907 1.00 51.84 121 PRO A CA 1
ATOM 874 C C . PRO A 1 121 ? -66.151 -24.286 41.791 1.00 51.84 121 PRO A C 1
ATOM 876 O O . PRO A 1 121 ? -67.292 -24.516 42.193 1.00 51.84 121 PRO A O 1
ATOM 879 N N . THR A 1 122 ? -65.861 -23.203 41.070 1.00 32.09 122 THR A N 1
ATOM 880 C CA . THR A 1 122 ? -66.855 -22.409 40.329 1.00 32.09 122 THR A CA 1
ATOM 881 C C . THR A 1 122 ? -66.329 -22.146 38.921 1.00 32.09 122 THR A C 1
ATOM 883 O O . THR A 1 122 ? -65.235 -21.613 38.770 1.00 32.09 122 THR A O 1
ATOM 886 N N . LEU A 1 123 ? -67.100 -22.542 37.905 1.00 32.81 123 LEU A N 1
ATOM 887 C CA . LEU A 1 123 ? -66.894 -22.127 36.510 1.00 32.81 123 LEU A CA 1
ATOM 888 C C . LEU A 1 123 ? -67.351 -20.661 36.329 1.00 32.81 123 LEU A C 1
ATOM 890 O O . LEU A 1 123 ? -68.064 -20.159 37.205 1.00 32.81 123 LEU A O 1
ATOM 894 N N . PRO A 1 124 ? -66.898 -19.955 35.276 1.00 39.84 124 PRO A N 1
ATOM 895 C CA . PRO A 1 124 ? -66.765 -18.503 35.330 1.00 39.84 124 PRO A CA 1
ATOM 896 C C . PRO A 1 124 ? -68.099 -17.758 35.340 1.00 39.84 124 PRO A C 1
ATOM 898 O O . PRO A 1 124 ? -69.078 -18.161 34.709 1.00 39.84 124 PRO A O 1
ATOM 901 N N . VAL A 1 125 ? -68.088 -16.604 36.006 1.00 35.59 125 VAL A N 1
ATOM 902 C CA . VAL A 1 125 ? -68.889 -15.467 35.557 1.00 35.59 125 VAL A CA 1
ATOM 903 C C . VAL A 1 125 ? -68.099 -14.877 34.399 1.00 35.59 125 VAL A C 1
ATOM 905 O O . VAL A 1 125 ? -67.053 -14.284 34.633 1.00 35.59 125 VAL A O 1
ATOM 908 N N . GLY A 1 126 ? -68.563 -15.093 33.170 1.00 33.88 126 GLY A N 1
ATOM 909 C CA . GLY A 1 126 ? -68.094 -14.264 32.069 1.00 33.88 126 GLY A CA 1
ATOM 910 C C . GLY A 1 126 ? -68.491 -12.822 32.363 1.00 33.88 126 GLY A C 1
ATOM 911 O O . GLY A 1 126 ? -69.640 -12.566 32.750 1.00 33.88 126 GLY A O 1
ATOM 912 N N . SER A 1 127 ? -67.553 -11.902 32.168 1.00 39.94 127 SER A N 1
ATOM 913 C CA . SER A 1 127 ? -67.937 -10.565 31.740 1.00 39.94 127 SER A CA 1
ATOM 914 C C . SER A 1 127 ? -68.805 -10.708 30.477 1.00 39.94 127 SER A C 1
ATOM 916 O O . SER A 1 127 ? -68.751 -11.710 29.759 1.00 39.94 127 SER A O 1
ATOM 918 N N . LEU A 1 128 ? -69.735 -9.775 30.292 1.00 45.22 128 LEU A N 1
ATOM 919 C CA . LEU A 1 128 ? -70.656 -9.785 29.149 1.00 45.22 128 LEU A CA 1
ATOM 920 C C . LEU A 1 128 ? -70.302 -8.720 28.108 1.00 45.22 128 LEU A C 1
ATOM 922 O O . LEU A 1 128 ? -71.017 -8.594 27.117 1.00 45.22 128 LEU A O 1
ATOM 926 N N . PHE A 1 129 ? -69.214 -7.992 28.361 1.00 50.94 129 PHE A N 1
ATOM 927 C CA . PHE A 1 129 ? -68.630 -6.946 27.538 1.00 50.94 129 PHE A CA 1
ATOM 928 C C . PHE A 1 129 ? -67.117 -7.018 27.760 1.00 50.94 129 PHE A C 1
ATOM 930 O O . PHE A 1 129 ? -66.578 -6.286 28.587 1.00 50.94 129 PHE A O 1
ATOM 937 N N . ASP A 1 130 ? -66.460 -7.945 27.069 1.00 72.06 130 ASP A N 1
ATOM 938 C CA . ASP A 1 130 ? -65.001 -7.974 27.001 1.00 72.06 130 ASP A CA 1
ATOM 939 C C . ASP A 1 130 ? -64.598 -6.951 25.932 1.00 72.06 130 ASP A C 1
ATOM 941 O O . ASP A 1 130 ? -64.952 -7.068 24.756 1.00 72.06 130 ASP A O 1
ATOM 945 N N . VAL A 1 131 ? -64.026 -5.851 26.419 1.00 86.81 131 VAL A N 1
ATOM 946 C CA . VAL A 1 131 ? -63.841 -4.574 25.723 1.00 86.81 131 VAL A CA 1
ATOM 947 C C . VAL A 1 131 ? -62.440 -4.112 26.056 1.00 86.81 131 VAL A C 1
ATOM 949 O O . VAL A 1 131 ? -62.134 -3.961 27.236 1.00 86.81 131 VAL A O 1
ATOM 952 N N . VAL A 1 132 ? -61.614 -3.928 25.032 1.00 92.44 132 VAL A N 1
ATOM 953 C CA . VAL A 1 132 ? -60.167 -3.756 25.189 1.00 92.44 132 VAL A CA 1
ATOM 954 C C . VAL A 1 132 ? -59.742 -2.487 24.466 1.00 92.44 132 VAL A C 1
ATOM 956 O O . VAL A 1 132 ? -60.055 -2.317 23.287 1.00 92.44 132 VAL A O 1
ATOM 959 N N . ILE A 1 133 ? -59.049 -1.594 25.167 1.00 94.81 133 ILE A N 1
ATOM 960 C CA . ILE A 1 133 ? -58.321 -0.472 24.576 1.00 94.81 133 ILE A CA 1
ATOM 961 C C . ILE A 1 133 ? -57.136 -1.066 23.808 1.00 94.81 133 ILE A C 1
ATOM 963 O O . ILE A 1 133 ? -56.268 -1.702 24.407 1.00 94.81 133 ILE A O 1
ATOM 967 N N . THR A 1 134 ? -57.138 -0.903 22.485 1.00 94.06 134 THR A N 1
ATOM 968 C CA . THR A 1 134 ? -56.236 -1.613 21.558 1.00 94.06 134 THR A CA 1
ATOM 969 C C . THR A 1 134 ? -55.110 -0.759 21.004 1.00 94.06 134 THR A C 1
ATOM 971 O O . THR A 1 134 ? -54.040 -1.291 20.717 1.00 94.06 134 THR A O 1
ATOM 974 N N . GLU A 1 135 ? -55.328 0.544 20.866 1.00 95.25 135 GLU A N 1
ATOM 975 C CA . GLU A 1 135 ? -54.361 1.482 20.301 1.00 95.25 135 GLU A CA 1
ATOM 976 C C . GLU A 1 135 ? -54.494 2.840 21.006 1.00 95.25 135 GLU A C 1
ATOM 978 O O . GLU A 1 135 ? -55.606 3.276 21.315 1.00 95.25 135 GLU A O 1
ATOM 983 N N . VAL A 1 136 ? -53.376 3.515 21.285 1.00 95.62 136 VAL A N 1
ATOM 984 C CA . VAL A 1 136 ? -53.357 4.862 21.880 1.00 95.62 136 VAL A CA 1
ATOM 985 C C . VAL A 1 136 ? -52.336 5.726 21.148 1.00 95.62 136 VAL A C 1
ATOM 987 O O . VAL A 1 136 ? -51.149 5.411 21.113 1.00 95.62 136 VAL A O 1
ATOM 990 N N . HIS A 1 137 ? -52.780 6.852 20.596 1.00 95.06 137 HIS A N 1
ATOM 991 C CA . HIS A 1 137 ? -51.914 7.853 19.983 1.00 95.06 137 HIS A CA 1
ATOM 992 C C . HIS A 1 137 ? -52.037 9.158 20.764 1.00 95.06 137 HIS A C 1
ATOM 994 O O . HIS A 1 137 ? -53.043 9.861 20.679 1.00 95.06 137 HIS A O 1
ATOM 1000 N N . TYR A 1 138 ? -51.015 9.462 21.560 1.00 93.44 138 TYR A N 1
ATOM 1001 C CA . TYR A 1 138 ? -51.009 10.581 22.505 1.00 93.44 138 TYR A CA 1
ATOM 1002 C C . TYR A 1 138 ? -49.904 11.615 22.217 1.00 93.44 138 TYR A C 1
ATOM 1004 O O . TYR A 1 138 ? -49.748 12.579 22.961 1.00 93.44 138 TYR A O 1
ATOM 1012 N N . ASN A 1 139 ? -49.116 11.411 21.155 1.00 93.75 139 ASN A N 1
ATOM 1013 C CA . ASN A 1 139 ? -47.929 12.210 20.844 1.00 93.75 139 ASN A CA 1
ATOM 1014 C C . ASN A 1 139 ? -47.720 12.407 19.319 1.00 93.75 139 ASN A C 1
ATOM 1016 O O . ASN A 1 139 ? -46.661 12.046 18.795 1.00 93.75 139 ASN A O 1
ATOM 1020 N N . PRO A 1 140 ? -48.727 12.911 18.573 1.00 93.00 140 PRO A N 1
ATOM 1021 C CA . PRO A 1 140 ? -48.632 13.109 17.123 1.00 93.00 140 PRO A CA 1
ATOM 1022 C C . PRO A 1 140 ? -47.600 14.188 16.765 1.00 93.00 140 PRO A C 1
ATOM 1024 O O . PRO A 1 140 ? -47.431 15.177 17.485 1.00 93.00 140 PRO A O 1
ATOM 1027 N N . SER A 1 141 ? -46.939 14.017 15.623 1.00 91.88 141 SER A N 1
ATOM 1028 C CA . SER A 1 141 ? -45.837 14.861 15.148 1.00 91.88 141 SER A CA 1
ATOM 1029 C C . SER A 1 141 ? -46.158 15.596 13.842 1.00 91.88 141 SER A C 1
ATOM 1031 O O . SER A 1 141 ? -45.804 16.770 13.698 1.00 91.88 141 SER A O 1
ATOM 1033 N N . ALA A 1 142 ? -46.880 14.953 12.920 1.00 83.75 142 ALA A N 1
ATOM 1034 C CA . ALA A 1 142 ? -47.253 15.520 11.626 1.00 83.75 142 ALA A CA 1
ATOM 1035 C C . ALA A 1 142 ? -48.385 16.551 11.740 1.00 83.75 142 ALA A C 1
ATOM 1037 O O . ALA A 1 142 ? -48.463 17.515 10.970 1.00 83.75 142 ALA A O 1
ATOM 1038 N N . VAL A 1 143 ? -49.263 16.385 12.732 1.00 87.94 143 VAL A N 1
ATOM 1039 C CA . VAL A 1 143 ? -50.311 17.355 13.073 1.00 87.94 143 VAL A CA 1
ATOM 1040 C C . VAL A 1 143 ? -50.103 17.965 14.457 1.00 87.94 143 VAL A C 1
ATOM 1042 O O . VAL A 1 143 ? -49.322 17.502 15.276 1.00 87.94 143 VAL A O 1
ATOM 1045 N N . TYR A 1 144 ? -50.838 19.042 14.743 1.00 84.88 144 TYR A N 1
ATOM 1046 C CA . TYR A 1 144 ? -50.864 19.631 16.080 1.00 84.88 144 TYR A CA 1
ATOM 1047 C C . TYR A 1 144 ? -51.452 18.649 17.106 1.00 84.88 144 TYR A C 1
ATOM 1049 O O . TYR A 1 144 ? -52.674 18.658 17.242 1.00 84.88 144 TYR A O 1
ATOM 1057 N N . ASP A 1 145 ? -50.620 17.921 17.859 1.00 83.44 145 ASP A N 1
ATOM 1058 C CA . ASP A 1 145 ? -50.834 17.511 19.267 1.00 83.44 145 ASP A CA 1
ATOM 1059 C C . ASP A 1 145 ? -52.330 17.303 19.614 1.00 83.44 145 ASP A C 1
ATOM 1061 O O . ASP A 1 145 ? -52.935 16.333 19.151 1.00 83.44 145 ASP A O 1
ATOM 1065 N N . SER A 1 146 ? -52.950 18.333 20.212 1.00 83.12 146 SER A N 1
ATOM 1066 C CA . SER A 1 146 ? -54.393 18.642 20.394 1.00 83.12 146 SER A CA 1
ATOM 1067 C C . SER A 1 146 ? -55.436 18.292 19.301 1.00 83.12 146 SER A C 1
ATOM 1069 O O . SER A 1 146 ? -56.606 18.674 19.423 1.00 83.12 146 SER A O 1
ATOM 1071 N N . ARG A 1 147 ? -55.055 17.635 18.206 1.00 88.00 147 ARG A N 1
ATOM 1072 C CA . ARG A 1 147 ? -55.911 17.164 17.109 1.00 88.00 147 ARG A CA 1
ATOM 1073 C C . ARG A 1 147 ? -55.623 15.735 16.665 1.00 88.00 147 ARG A C 1
ATOM 1075 O O . ARG A 1 147 ? -56.565 15.108 16.197 1.00 88.00 147 ARG A O 1
ATOM 1082 N N . GLY A 1 148 ? -54.369 15.283 16.734 1.00 88.50 148 GLY A N 1
ATOM 1083 C CA . GLY A 1 148 ? -53.985 13.919 16.348 1.00 88.50 148 GLY A CA 1
ATOM 1084 C C . GLY A 1 148 ? -54.258 12.895 17.449 1.00 88.50 148 GLY A C 1
ATOM 1085 O O . GLY A 1 148 ? -54.406 11.718 17.150 1.00 88.50 148 GLY A O 1
ATOM 1086 N N . GLU A 1 149 ? -54.403 13.352 18.699 1.00 94.50 149 GLU A N 1
ATOM 1087 C CA . GLU A 1 149 ? -54.790 12.513 19.837 1.00 94.50 149 GLU A CA 1
ATOM 1088 C C . GLU A 1 149 ? -56.024 11.639 19.550 1.00 94.50 149 GLU A C 1
ATOM 1090 O O . GLU A 1 149 ? -57.120 12.152 19.274 1.00 94.50 149 GLU A O 1
ATOM 1095 N N . PHE A 1 150 ? -55.861 10.323 19.688 1.00 95.62 150 PHE A N 1
ATOM 1096 C CA . PHE A 1 150 ? -56.950 9.350 19.673 1.00 95.62 150 PHE A CA 1
ATOM 1097 C C . PHE A 1 150 ? -56.610 8.114 20.518 1.00 95.62 150 PHE A C 1
ATOM 1099 O O . PHE A 1 150 ? -55.454 7.856 20.851 1.00 95.62 150 PHE A O 1
ATOM 1106 N N . PHE A 1 151 ? -57.630 7.324 20.841 1.00 96.00 151 PHE A N 1
ATOM 1107 C CA . PHE A 1 151 ? -57.466 5.946 21.297 1.00 96.00 151 PHE A CA 1
ATOM 1108 C C . PHE A 1 151 ? -58.560 5.059 20.695 1.00 96.00 151 PHE A C 1
ATOM 1110 O O . PHE A 1 151 ? -59.630 5.536 20.303 1.00 96.00 151 PHE A O 1
ATOM 1117 N N . GLU A 1 152 ? -58.288 3.767 20.599 1.00 96.25 152 GLU A N 1
ATOM 1118 C CA . GLU A 1 152 ? -59.174 2.784 19.987 1.00 96.25 152 GLU A CA 1
ATOM 1119 C C . GLU A 1 152 ? -59.718 1.792 21.016 1.00 96.25 152 GLU A C 1
ATOM 1121 O O . GLU A 1 152 ? -59.061 1.474 22.007 1.00 96.25 152 GLU A O 1
ATOM 1126 N N . ILE A 1 153 ? -60.939 1.311 20.776 1.00 95.19 153 ILE A N 1
ATOM 1127 C CA . ILE A 1 153 ? -61.580 0.246 21.545 1.00 95.19 153 ILE A CA 1
ATOM 1128 C C . ILE A 1 153 ? -62.038 -0.873 20.600 1.00 95.19 153 ILE A C 1
ATOM 1130 O O . ILE A 1 153 ? -62.817 -0.625 19.678 1.00 95.19 153 ILE A O 1
ATOM 1134 N N . TYR A 1 154 ? -61.664 -2.115 20.904 1.00 93.94 154 TYR A N 1
ATOM 1135 C CA . TYR A 1 154 ? -62.189 -3.331 20.276 1.00 93.94 154 TYR A CA 1
ATOM 1136 C C . TYR A 1 154 ? -63.281 -3.998 21.129 1.00 93.94 154 TYR A C 1
ATOM 1138 O O . TYR A 1 154 ? -63.258 -3.951 22.363 1.00 93.94 154 TYR A O 1
ATOM 1146 N N . ASN A 1 155 ? -64.241 -4.655 20.470 1.00 93.25 155 ASN A N 1
ATOM 1147 C CA . ASN A 1 155 ? -65.312 -5.422 21.114 1.00 93.25 155 ASN A CA 1
ATOM 1148 C C . ASN A 1 155 ? -65.165 -6.934 20.857 1.00 93.25 155 ASN A C 1
ATOM 1150 O O . ASN A 1 155 ? -65.720 -7.459 19.886 1.00 93.25 155 ASN A O 1
ATOM 1154 N N . ASP A 1 156 ? -64.508 -7.651 21.777 1.00 88.19 156 ASP A N 1
ATOM 1155 C CA . ASP A 1 156 ? -64.424 -9.126 21.758 1.00 88.19 156 ASP A CA 1
ATOM 1156 C C . ASP A 1 156 ? -65.768 -9.793 22.131 1.00 88.19 156 ASP A C 1
ATOM 1158 O O . ASP A 1 156 ? -66.016 -10.984 21.914 1.00 88.19 156 ASP A O 1
ATOM 1162 N N . GLY A 1 157 ? -66.705 -9.002 22.663 1.00 84.38 157 GLY A N 1
ATOM 1163 C CA . GLY A 1 157 ? -68.059 -9.429 22.978 1.00 84.38 157 GLY A CA 1
ATOM 1164 C C . GLY A 1 157 ? -68.838 -9.948 21.762 1.00 84.38 157 GLY A C 1
ATOM 1165 O O . GLY A 1 157 ? -69.047 -9.256 20.769 1.00 84.38 157 GLY A O 1
ATOM 1166 N N . LEU A 1 158 ? -69.424 -11.145 21.895 1.00 84.62 158 LEU A N 1
ATOM 1167 C CA . LEU A 1 158 ? -70.243 -11.819 20.865 1.00 84.62 158 LEU A CA 1
ATOM 1168 C C . LEU A 1 158 ? -71.570 -11.107 20.489 1.00 84.62 158 LEU A C 1
ATOM 1170 O O . LEU A 1 158 ? -72.428 -11.703 19.827 1.00 84.62 158 LEU A O 1
ATOM 1174 N N . LEU A 1 159 ? -71.799 -9.872 20.943 1.00 88.50 159 LEU A N 1
ATOM 1175 C CA . LEU A 1 159 ? -72.994 -9.061 20.688 1.00 88.50 159 LEU A CA 1
ATOM 1176 C C . LEU A 1 159 ? -72.607 -7.588 20.449 1.00 88.50 159 LEU A C 1
ATOM 1178 O O . LEU A 1 159 ? -71.623 -7.132 21.023 1.00 88.50 159 LEU A O 1
ATOM 1182 N N . PRO A 1 160 ? -73.386 -6.824 19.654 1.00 89.19 160 PRO A N 1
ATOM 1183 C CA . PRO A 1 160 ? -73.154 -5.393 19.503 1.00 89.19 160 PRO A CA 1
ATOM 1184 C C . PRO A 1 160 ? -73.246 -4.656 20.844 1.00 89.19 160 PRO A C 1
ATOM 1186 O O . PRO A 1 160 ? -74.218 -4.828 21.590 1.00 89.19 160 PRO A O 1
ATOM 1189 N N . LEU A 1 161 ? -72.247 -3.826 21.116 1.00 90.62 161 LEU A N 1
ATOM 1190 C CA . LEU A 1 161 ? -72.046 -3.098 22.361 1.00 90.62 161 LEU A CA 1
ATOM 1191 C C . LEU A 1 161 ? -72.530 -1.652 22.224 1.00 90.62 161 LEU A C 1
ATOM 1193 O O . LEU A 1 161 ? -72.023 -0.913 21.388 1.00 90.62 161 LEU A O 1
ATOM 1197 N N . ASP A 1 162 ? -73.479 -1.233 23.064 1.00 91.88 162 ASP A N 1
ATOM 1198 C CA . ASP A 1 162 ? -73.926 0.162 23.170 1.00 91.88 162 ASP A CA 1
ATOM 1199 C C . ASP A 1 162 ? -73.173 0.880 24.303 1.00 91.88 162 ASP A C 1
ATOM 1201 O O . ASP A 1 162 ? -73.372 0.589 25.488 1.00 91.88 162 ASP A O 1
ATOM 1205 N N . LEU A 1 163 ? -72.321 1.836 23.925 1.00 93.31 163 LEU A N 1
ATOM 1206 C CA . LEU A 1 163 ? -71.512 2.651 24.836 1.00 93.31 163 LEU A CA 1
ATOM 1207 C C . LEU A 1 163 ? -72.246 3.921 25.314 1.00 93.31 163 LEU A C 1
ATOM 1209 O O . LEU A 1 163 ? -71.669 4.751 26.017 1.00 93.31 163 LEU A O 1
ATOM 1213 N N . SER A 1 164 ? -73.524 4.111 24.968 1.00 92.69 164 SER A N 1
ATOM 1214 C CA . SER A 1 164 ? -74.302 5.293 25.368 1.00 92.69 164 SER A CA 1
ATOM 1215 C C . SER A 1 164 ? -74.358 5.466 26.895 1.00 92.69 164 SER A C 1
ATOM 1217 O O . SER A 1 164 ? -74.965 4.674 27.616 1.00 92.69 164 SER A O 1
ATOM 1219 N N . GLY A 1 165 ? -73.760 6.547 27.400 1.00 89.75 165 GLY A N 1
ATOM 1220 C CA . GLY A 1 165 ? -73.671 6.860 28.829 1.00 89.75 165 GLY A CA 1
ATOM 1221 C C . GLY A 1 165 ? -72.490 6.223 29.570 1.00 89.75 165 GLY A C 1
ATOM 1222 O O . GLY A 1 165 ? -72.389 6.422 30.780 1.00 89.75 165 GLY A O 1
ATOM 1223 N N . TRP A 1 166 ? -71.606 5.494 28.881 1.00 94.44 166 TRP A N 1
ATOM 1224 C CA . TRP A 1 166 ? -70.289 5.107 29.404 1.00 94.44 166 TRP A CA 1
ATOM 1225 C C . TRP A 1 166 ? -69.370 6.332 29.514 1.00 94.44 166 TRP A C 1
ATOM 1227 O O . TRP A 1 166 ? -69.655 7.400 28.963 1.00 94.44 166 TRP A O 1
ATOM 1237 N N . THR A 1 167 ? -68.261 6.202 30.241 1.00 92.88 167 THR A N 1
ATOM 1238 C CA . THR A 1 167 ? -67.359 7.324 30.538 1.00 92.88 167 THR A CA 1
ATOM 1239 C C . THR A 1 167 ? -65.896 6.901 30.547 1.00 92.88 167 THR A C 1
ATOM 1241 O O . THR A 1 167 ? -65.600 5.851 31.109 1.00 92.88 167 THR A O 1
ATOM 1244 N N . PHE A 1 168 ? -64.997 7.743 30.042 1.00 93.50 168 PHE A N 1
ATOM 1245 C CA . PHE A 1 168 ? -63.543 7.541 30.081 1.00 93.50 168 PHE A CA 1
ATOM 1246 C C . PHE A 1 168 ? -62.812 8.821 30.517 1.00 93.50 168 PHE A C 1
ATOM 1248 O O . PHE A 1 168 ? -63.425 9.896 30.531 1.00 93.50 168 PHE A O 1
ATOM 1255 N N . GLY A 1 169 ? -61.535 8.692 30.885 1.00 87.06 169 GLY A N 1
ATOM 1256 C CA . GLY A 1 169 ? -60.663 9.779 31.350 1.00 87.06 169 GLY A CA 1
ATOM 1257 C C . GLY A 1 169 ? -59.879 9.415 32.617 1.00 87.06 169 GLY A C 1
ATOM 1258 O O . GLY A 1 169 ? -59.922 8.256 33.046 1.00 87.06 169 GLY A O 1
ATOM 1259 N N . ASP A 1 170 ? -59.224 10.410 33.224 1.00 77.94 170 ASP A N 1
ATOM 1260 C CA . ASP A 1 170 ? -58.465 10.248 34.472 1.00 77.94 170 ASP A CA 1
ATOM 1261 C C . ASP A 1 170 ? -59.398 9.984 35.681 1.00 77.94 170 ASP A C 1
ATOM 1263 O O . ASP A 1 170 ? -60.632 10.087 35.610 1.00 77.94 170 ASP A O 1
ATOM 1267 N N . GLU A 1 171 ? -58.838 9.584 36.827 1.00 61.47 171 GLU A N 1
ATOM 1268 C CA . GLU A 1 171 ? -59.647 9.144 37.975 1.00 61.47 171 GLU A CA 1
ATOM 1269 C C . GLU A 1 171 ? -60.549 10.241 38.592 1.00 61.47 171 GLU A C 1
ATOM 1271 O O . GLU A 1 171 ? -61.510 9.885 39.288 1.00 61.47 171 GLU A O 1
ATOM 1276 N N . ILE A 1 172 ? -60.277 11.549 38.409 1.00 58.19 172 ILE A N 1
ATOM 1277 C CA . ILE A 1 172 ? -60.929 12.614 39.213 1.00 58.19 172 ILE A CA 1
ATOM 1278 C C . ILE A 1 172 ? -61.308 13.903 38.450 1.00 58.19 172 ILE A C 1
ATOM 1280 O O . ILE A 1 172 ? -62.296 14.538 38.846 1.00 58.19 172 ILE A O 1
ATOM 1284 N N . TYR A 1 173 ? -60.576 14.328 37.421 1.00 60.31 173 TYR A N 1
ATOM 1285 C CA . TYR A 1 173 ? -60.647 15.687 36.864 1.00 60.31 173 TYR A CA 1
ATOM 1286 C C . TYR A 1 173 ? -61.097 15.760 35.402 1.00 60.31 173 TYR A C 1
ATOM 1288 O O . TYR A 1 173 ? -62.089 16.447 35.133 1.00 60.31 173 TYR A O 1
ATOM 1296 N N . ASP A 1 174 ? -60.431 15.050 34.493 1.00 75.94 174 ASP A N 1
ATOM 1297 C CA . ASP A 1 174 ? -60.645 15.162 33.048 1.00 75.94 174 ASP A CA 1
ATOM 1298 C C . ASP A 1 174 ? -61.384 13.918 32.550 1.00 75.94 174 ASP A C 1
ATOM 1300 O O . ASP A 1 174 ? -60.810 12.855 32.329 1.00 75.94 174 ASP A O 1
ATOM 1304 N N . LYS A 1 175 ? -62.715 14.045 32.456 1.00 85.44 175 LYS A N 1
ATOM 1305 C CA . LYS A 1 175 ? -63.642 12.924 32.277 1.00 85.44 175 LYS A CA 1
ATOM 1306 C C . LYS A 1 175 ? -64.752 13.226 31.272 1.00 85.44 175 LYS A C 1
ATOM 1308 O O . LYS A 1 175 ? -65.607 14.085 31.511 1.00 85.44 175 LYS A O 1
ATOM 1313 N N . HIS A 1 176 ? -64.831 12.417 30.215 1.00 92.81 176 HIS A N 1
ATOM 1314 C CA . HIS A 1 176 ? -65.893 12.488 29.207 1.00 92.81 176 HIS A CA 1
ATOM 1315 C C . HIS A 1 176 ? -67.081 11.553 29.503 1.00 92.81 176 HIS A C 1
ATOM 1317 O O . HIS A 1 176 ? -67.050 10.701 30.393 1.00 92.81 176 HIS A O 1
ATOM 1323 N N . THR A 1 177 ? -68.178 11.711 28.762 1.00 94.06 177 THR A N 1
ATOM 1324 C CA . THR A 1 177 ? -69.329 10.794 28.750 1.00 94.06 177 THR A CA 1
ATOM 1325 C C . THR A 1 177 ? -69.787 10.564 27.315 1.00 94.06 177 THR A C 1
ATOM 1327 O O . THR A 1 177 ? -70.230 11.500 26.646 1.00 94.06 177 THR A O 1
ATOM 1330 N N . ILE A 1 178 ? -69.720 9.313 26.859 1.00 95.44 178 ILE A N 1
ATOM 1331 C CA . ILE A 1 178 ? -70.081 8.914 25.498 1.00 95.44 178 ILE A CA 1
ATOM 1332 C C . ILE A 1 178 ? -71.577 9.164 25.286 1.00 95.44 178 ILE A C 1
ATOM 1334 O O . ILE A 1 178 ? -72.438 8.606 25.967 1.00 95.44 178 ILE A O 1
ATOM 1338 N N . SER A 1 179 ? -71.892 10.040 24.336 1.00 92.75 179 SER A N 1
ATOM 1339 C CA . SER A 1 179 ? -73.264 10.459 24.027 1.00 92.75 179 SER A CA 1
ATOM 1340 C C . SER A 1 179 ? -74.060 9.383 23.285 1.00 92.75 179 SER A C 1
ATOM 1342 O O . SER A 1 179 ? -75.235 9.181 23.592 1.00 92.75 179 SER A O 1
ATOM 1344 N N . SER A 1 180 ? -73.421 8.718 22.321 1.00 93.12 180 SER A N 1
ATOM 1345 C CA . SER A 1 180 ? -73.903 7.525 21.620 1.00 93.12 180 SER A CA 1
ATOM 1346 C C . SER A 1 180 ? -72.788 6.961 20.738 1.00 93.12 180 SER A C 1
ATOM 1348 O O . SER A 1 180 ? -72.288 7.689 19.881 1.00 93.12 180 SER A O 1
ATOM 1350 N N . LEU A 1 181 ? -72.447 5.687 20.916 1.00 95.19 181 LEU A N 1
ATOM 1351 C CA . LEU A 1 181 ? -71.545 4.910 20.059 1.00 95.19 181 LEU A CA 1
ATOM 1352 C C . LEU A 1 181 ? -71.983 3.439 20.142 1.00 95.19 181 LEU A C 1
ATOM 1354 O O . LEU A 1 181 ? -72.483 3.005 21.184 1.00 95.19 181 LEU A O 1
ATOM 1358 N N . THR A 1 182 ? -71.865 2.679 19.053 1.00 93.94 182 THR A N 1
ATOM 1359 C CA . THR A 1 182 ? -72.222 1.254 19.040 1.00 93.94 182 THR A CA 1
ATOM 1360 C C . THR A 1 182 ? -71.262 0.472 18.157 1.00 93.94 182 THR A C 1
ATOM 1362 O O . THR A 1 182 ? -71.185 0.754 16.966 1.00 93.94 182 THR A O 1
ATOM 1365 N N . ILE A 1 183 ? -70.582 -0.513 18.743 1.00 94.25 183 ILE A N 1
ATOM 1366 C CA . ILE A 1 183 ? -69.562 -1.356 18.097 1.00 94.25 183 ILE A CA 1
ATOM 1367 C C . ILE A 1 183 ? -70.175 -2.738 17.821 1.00 94.25 183 ILE A C 1
ATOM 1369 O O . ILE A 1 183 ? -70.967 -3.220 18.638 1.00 94.25 183 ILE A O 1
ATOM 1373 N N . ALA A 1 184 ? -69.882 -3.386 16.688 1.00 92.56 184 ALA A N 1
ATOM 1374 C CA . ALA A 1 184 ? -70.337 -4.760 16.432 1.00 92.56 184 ALA A CA 1
ATOM 1375 C C . ALA A 1 184 ? -69.365 -5.808 17.030 1.00 92.56 184 ALA A C 1
ATOM 1377 O O . ALA A 1 184 ? -68.307 -5.440 17.533 1.00 92.56 184 ALA A O 1
ATOM 1378 N N . PRO A 1 185 ? -69.715 -7.109 17.060 1.00 90.25 185 PRO A N 1
ATOM 1379 C CA . PRO A 1 185 ? -68.805 -8.165 17.517 1.00 90.25 185 PRO A CA 1
ATOM 1380 C C . PRO A 1 185 ? -67.593 -8.282 16.591 1.00 90.25 185 PRO A C 1
ATOM 1382 O O . PRO A 1 185 ? -67.780 -8.573 15.409 1.00 90.25 185 PRO A O 1
ATOM 1385 N N . GLY A 1 186 ? -66.384 -8.112 17.126 1.00 87.38 186 GLY A N 1
ATOM 1386 C CA . GLY A 1 186 ? -65.146 -8.154 16.344 1.00 87.38 186 GLY A CA 1
ATOM 1387 C C . GLY A 1 186 ? -64.873 -6.911 15.488 1.00 87.38 186 GLY A C 1
ATOM 1388 O O . GLY A 1 186 ? -63.976 -6.961 14.651 1.00 87.38 186 GLY A O 1
ATOM 1389 N N . ASP A 1 187 ? -65.630 -5.826 15.683 1.00 93.62 187 ASP A N 1
ATOM 1390 C CA . ASP A 1 187 ? -65.326 -4.512 15.106 1.00 93.62 187 ASP A CA 1
ATOM 1391 C C . ASP A 1 187 ? -64.528 -3.665 16.121 1.00 93.62 187 ASP A C 1
ATOM 1393 O O . ASP A 1 187 ? -64.649 -3.834 17.341 1.00 93.62 187 ASP A O 1
ATOM 1397 N N . TYR A 1 188 ? -63.764 -2.712 15.591 1.00 93.75 188 TYR A N 1
ATOM 1398 C CA . TYR A 1 188 ? -63.075 -1.650 16.324 1.00 93.75 188 TYR A CA 1
ATOM 1399 C C . TYR A 1 188 ? -63.924 -0.367 16.346 1.00 93.75 188 TYR A C 1
ATOM 1401 O O . TYR A 1 188 ? -64.897 -0.243 15.595 1.00 93.75 188 TYR A O 1
ATOM 1409 N N . ALA A 1 189 ? -63.568 0.600 17.193 1.00 95.62 189 ALA A N 1
ATOM 1410 C CA . ALA A 1 189 ? -64.071 1.968 17.103 1.00 95.62 189 ALA A CA 1
ATOM 1411 C C . ALA A 1 189 ? -63.019 2.987 17.548 1.00 95.62 189 ALA A C 1
ATOM 1413 O O . ALA A 1 189 ? -62.456 2.879 18.641 1.00 95.62 189 ALA A O 1
ATOM 1414 N N . VAL A 1 190 ? -62.823 4.019 16.729 1.00 96.88 190 VAL A N 1
ATOM 1415 C CA . VAL A 1 190 ? -61.799 5.050 16.934 1.00 96.88 190 VAL A CA 1
ATOM 1416 C C . VAL A 1 190 ? -62.399 6.260 17.653 1.00 96.88 190 VAL A C 1
ATOM 1418 O O . VAL A 1 190 ? -63.280 6.952 17.127 1.00 96.88 190 VAL A O 1
ATOM 1421 N N . LEU A 1 191 ? -61.912 6.546 18.862 1.00 96.56 191 LEU A N 1
ATOM 1422 C CA . LEU A 1 191 ? -62.287 7.721 19.644 1.00 96.56 191 LEU A CA 1
ATOM 1423 C C . LEU A 1 191 ? -61.181 8.770 19.514 1.00 96.56 191 LEU A C 1
ATOM 1425 O O . LEU A 1 191 ? -60.118 8.625 20.108 1.00 96.56 191 LEU A O 1
ATOM 1429 N N . ALA A 1 192 ? -61.435 9.846 18.769 1.00 95.31 192 ALA A N 1
ATOM 1430 C CA . ALA A 1 192 ? -60.449 10.897 18.505 1.00 95.31 192 ALA A CA 1
ATOM 1431 C C . ALA A 1 192 ? -60.821 12.241 19.140 1.00 95.31 192 ALA A C 1
ATOM 1433 O O . ALA A 1 192 ? -61.997 12.600 19.295 1.00 95.31 192 ALA A O 1
ATOM 1434 N N . ARG A 1 193 ? -59.807 13.050 19.451 1.00 93.06 193 ARG A N 1
ATOM 1435 C CA . ARG A 1 193 ? -59.996 14.416 19.948 1.00 93.06 193 ARG A CA 1
ATOM 1436 C C . ARG A 1 193 ? -60.563 15.339 18.868 1.00 93.06 193 ARG A C 1
ATOM 1438 O O . ARG A 1 193 ? -61.393 16.199 19.170 1.00 93.06 193 ARG A O 1
ATOM 1445 N N . PHE A 1 194 ? -60.173 15.144 17.607 1.00 93.19 194 PHE A N 1
ATOM 1446 C CA . PHE A 1 194 ? -60.631 15.937 16.463 1.00 93.19 194 PHE A CA 1
ATOM 1447 C C . PHE A 1 194 ? -61.068 15.046 15.288 1.00 93.19 194 PHE A C 1
ATOM 1449 O O . PHE A 1 194 ? -60.513 13.974 15.075 1.00 93.19 194 PHE A O 1
ATOM 1456 N N . GLY A 1 195 ? -62.084 15.480 14.531 1.00 90.50 195 GLY A N 1
ATOM 1457 C CA . GLY A 1 195 ? -62.779 14.646 13.531 1.00 90.50 195 GLY A CA 1
ATOM 1458 C C . GLY A 1 195 ? -62.826 15.206 12.106 1.00 90.50 195 GLY A C 1
ATOM 1459 O O . GLY A 1 195 ? -63.700 14.821 11.335 1.00 90.50 195 GLY A O 1
ATOM 1460 N N . GLU A 1 196 ? -61.948 16.150 11.758 1.00 92.06 196 GLU A N 1
ATOM 1461 C CA . GLU A 1 196 ? -61.710 16.523 10.356 1.00 92.06 196 GLU A CA 1
ATOM 1462 C C . GLU A 1 196 ? -60.437 15.795 9.893 1.00 92.06 196 GLU A C 1
ATOM 1464 O O . GLU A 1 196 ? -59.352 16.114 10.377 1.00 92.06 196 GLU A O 1
ATOM 1469 N N . PHE A 1 197 ? -60.601 14.821 8.991 1.00 85.31 197 PHE A N 1
ATOM 1470 C CA . PHE A 1 197 ? -59.585 13.858 8.532 1.00 85.31 197 PHE A CA 1
ATOM 1471 C C . PHE A 1 197 ? -58.250 14.522 8.137 1.00 85.31 197 PHE A C 1
ATOM 1473 O O . PHE A 1 197 ? -57.215 14.269 8.747 1.00 85.31 197 PHE A O 1
ATOM 1480 N N . ASP A 1 198 ? -58.294 15.500 7.229 1.00 80.81 198 ASP A N 1
ATOM 1481 C CA . ASP A 1 198 ? -57.135 16.271 6.738 1.00 80.81 198 ASP A CA 1
ATOM 1482 C C . ASP A 1 198 ? -56.433 17.131 7.824 1.00 80.81 198 ASP A C 1
ATOM 1484 O O . ASP A 1 198 ? -55.571 17.961 7.533 1.00 80.81 198 ASP A O 1
ATOM 1488 N N . ARG A 1 199 ? -56.874 17.049 9.087 1.00 83.44 199 ARG A N 1
ATOM 1489 C CA . ARG A 1 199 ? -56.422 17.892 10.205 1.00 83.44 199 ARG A CA 1
ATOM 1490 C C . ARG A 1 199 ? -56.215 17.142 11.524 1.00 83.44 199 ARG A C 1
ATOM 1492 O O . ARG A 1 199 ? -55.834 17.803 12.496 1.00 83.44 199 ARG A O 1
ATOM 1499 N N . ASN A 1 200 ? -56.467 15.832 11.559 1.00 88.44 200 ASN A N 1
ATOM 1500 C CA . ASN A 1 200 ? -56.219 14.930 12.692 1.00 88.44 200 ASN A CA 1
ATOM 1501 C C . ASN A 1 200 ? -55.195 13.819 12.363 1.00 88.44 200 ASN A C 1
ATOM 1503 O O . ASN A 1 200 ? -55.082 12.870 13.122 1.00 88.44 200 ASN A O 1
ATOM 1507 N N . GLY A 1 201 ? -54.474 13.938 11.242 1.00 84.50 201 GLY A N 1
ATOM 1508 C CA . GLY A 1 201 ? -53.458 12.979 10.785 1.00 84.50 201 GLY A CA 1
ATOM 1509 C C . GLY A 1 201 ? -53.916 12.090 9.623 1.00 84.50 201 GLY A C 1
ATOM 1510 O O . GLY A 1 201 ? -53.084 11.485 8.955 1.00 84.50 201 GLY A O 1
ATOM 1511 N N . GLY A 1 202 ? -55.216 12.067 9.312 1.00 85.12 202 GLY A N 1
ATOM 1512 C CA . GLY A 1 202 ? -55.823 11.075 8.416 1.00 85.12 202 GLY A CA 1
ATOM 1513 C C . GLY A 1 202 ? -56.571 9.981 9.184 1.00 85.12 202 GLY A C 1
ATOM 1514 O O . GLY A 1 202 ? -56.643 8.842 8.734 1.00 85.12 202 GLY A O 1
ATOM 1515 N N . VAL A 1 203 ? -57.113 10.309 10.362 1.00 90.69 203 VAL A N 1
ATOM 1516 C CA . VAL A 1 203 ? -57.775 9.358 11.265 1.00 90.69 203 VAL A CA 1
ATOM 1517 C C . VAL A 1 203 ? -59.293 9.411 11.069 1.00 90.69 203 VAL A C 1
ATOM 1519 O O . VAL A 1 203 ? -59.940 10.446 11.273 1.00 90.69 203 VAL A O 1
ATOM 1522 N N . ALA A 1 204 ? -59.894 8.282 10.694 1.00 90.81 204 ALA A N 1
ATOM 1523 C CA . ALA A 1 204 ? -61.339 8.147 10.511 1.00 90.81 204 ALA A CA 1
ATOM 1524 C C . ALA A 1 204 ? -62.057 7.919 11.858 1.00 90.81 204 ALA A C 1
ATOM 1526 O O . ALA A 1 204 ? -62.307 6.793 12.265 1.00 90.81 204 ALA A O 1
ATOM 1527 N N . ALA A 1 205 ? -62.386 9.002 12.565 1.00 93.38 205 ALA A N 1
ATOM 1528 C CA . ALA A 1 205 ? -62.972 8.929 13.906 1.00 93.38 205 ALA A CA 1
ATOM 1529 C C . ALA A 1 205 ? -64.467 8.536 13.921 1.00 93.38 205 ALA A C 1
ATOM 1531 O O . ALA A 1 205 ? -65.322 9.310 13.476 1.00 93.38 205 ALA A O 1
ATOM 1532 N N . ASP A 1 206 ? -64.800 7.398 14.538 1.00 95.56 206 ASP A N 1
ATOM 1533 C CA . ASP A 1 206 ? -66.184 6.987 14.839 1.00 95.56 206 ASP A CA 1
ATOM 1534 C C . ASP A 1 206 ? -66.837 7.866 15.909 1.00 95.56 206 ASP A C 1
ATOM 1536 O O . ASP A 1 206 ? -68.055 8.090 15.912 1.00 95.56 206 ASP A O 1
ATOM 1540 N N . TYR A 1 207 ? -66.027 8.375 16.840 1.00 96.12 207 TYR A N 1
ATOM 1541 C CA . TYR A 1 207 ? -66.486 9.227 17.925 1.00 96.12 207 TYR A CA 1
ATOM 1542 C C . TYR A 1 207 ? -65.505 10.364 18.212 1.00 96.12 207 TYR A C 1
ATOM 1544 O O . TYR A 1 207 ? -64.305 10.152 18.350 1.00 96.12 207 TYR A O 1
ATOM 1552 N N . VAL A 1 208 ? -66.031 11.585 18.353 1.00 95.38 208 VAL A N 1
ATOM 1553 C CA . VAL A 1 208 ? -65.229 12.789 18.615 1.00 95.38 208 VAL A CA 1
ATOM 1554 C C . VAL A 1 208 ? -65.517 13.310 20.020 1.00 95.38 208 VAL A C 1
ATOM 1556 O O . VAL A 1 208 ? -66.659 13.681 20.312 1.00 95.38 208 VAL A O 1
ATOM 1559 N N . TYR A 1 209 ? -64.497 13.358 20.882 1.00 92.31 209 TYR A N 1
ATOM 1560 C CA . TYR A 1 209 ? -64.645 13.808 22.275 1.00 92.31 209 TYR A CA 1
ATOM 1561 C C . TYR A 1 209 ? -64.258 15.281 22.509 1.00 92.31 209 TYR A C 1
ATOM 1563 O O . TYR A 1 209 ? -64.918 15.961 23.296 1.00 92.31 209 TYR A O 1
ATOM 1571 N N . GLY A 1 210 ? -63.296 15.828 21.757 1.00 88.31 210 GLY A N 1
ATOM 1572 C CA . GLY A 1 210 ? -62.840 17.217 21.919 1.00 88.31 210 GLY A CA 1
ATOM 1573 C C . GLY A 1 210 ? -62.071 17.454 23.224 1.00 88.31 210 GLY A C 1
ATOM 1574 O O . GLY A 1 210 ? -61.570 16.521 23.834 1.00 88.31 210 GLY A O 1
ATOM 1575 N N . ASP A 1 211 ? -61.991 18.704 23.686 1.00 87.00 211 ASP A N 1
ATOM 1576 C CA . ASP A 1 211 ? -61.216 19.097 24.882 1.00 87.00 211 ASP A CA 1
ATOM 1577 C C . ASP A 1 211 ? -61.866 18.677 26.232 1.00 87.00 211 ASP A C 1
ATOM 1579 O O . ASP A 1 211 ? -61.889 19.451 27.190 1.00 87.00 211 ASP A O 1
ATOM 1583 N N . SER A 1 212 ? -62.479 17.490 26.299 1.00 82.56 212 SER A N 1
ATOM 1584 C CA . SER A 1 212 ? -63.112 16.910 27.502 1.00 82.56 212 SER A CA 1
ATOM 1585 C C . SER A 1 212 ? -62.219 15.928 28.265 1.00 82.56 212 SER A C 1
ATOM 1587 O O . SER A 1 212 ? -62.477 15.650 29.434 1.00 82.56 212 SER A O 1
ATOM 1589 N N . VAL A 1 213 ? -61.233 15.375 27.561 1.00 87.69 213 VAL A N 1
ATOM 1590 C CA . VAL A 1 213 ? -60.132 14.528 28.029 1.00 87.69 213 VAL A CA 1
ATOM 1591 C C . VAL A 1 213 ? -58.910 15.002 27.243 1.00 87.69 213 VAL A C 1
ATOM 1593 O O . VAL A 1 213 ? -59.048 15.415 26.088 1.00 87.69 213 VAL A O 1
ATOM 1596 N N . LEU A 1 214 ? -57.747 14.989 27.878 1.00 87.94 214 LEU A N 1
ATOM 1597 C CA . LEU A 1 214 ? -56.445 15.195 27.251 1.00 87.94 214 LEU A CA 1
ATOM 1598 C C . LEU A 1 214 ? -55.699 13.859 27.341 1.00 87.94 214 LEU A C 1
ATOM 1600 O O . LEU A 1 214 ? -55.997 13.082 28.244 1.00 87.94 214 LEU A O 1
ATOM 1604 N N . LEU A 1 215 ? -54.772 13.593 26.424 1.00 90.56 215 LEU A N 1
ATOM 1605 C CA . LEU A 1 215 ? -53.816 12.491 26.552 1.00 90.56 215 LEU A CA 1
ATOM 1606 C C . LEU A 1 215 ? -52.421 13.112 26.678 1.00 90.56 215 LEU A C 1
ATOM 1608 O O . LEU A 1 215 ? -51.957 13.752 25.738 1.00 90.56 215 LEU A O 1
ATOM 1612 N N . PHE A 1 216 ? -51.774 13.016 27.843 1.00 89.31 216 PHE A N 1
ATOM 1613 C CA . PHE A 1 216 ? -50.480 13.681 28.057 1.00 89.31 216 PHE A CA 1
ATOM 1614 C C . PHE A 1 216 ? -49.291 12.918 27.446 1.00 89.31 216 PHE A C 1
ATOM 1616 O O . PHE A 1 216 ? -49.133 11.718 27.652 1.00 89.31 216 PHE A O 1
ATOM 1623 N N . ASN A 1 217 ? -48.388 13.653 26.785 1.00 89.94 217 ASN A N 1
ATOM 1624 C CA . ASN A 1 217 ? -47.165 13.172 26.113 1.00 89.94 217 ASN A CA 1
ATOM 1625 C C . ASN A 1 217 ? -46.022 12.744 27.065 1.00 89.94 217 ASN A C 1
ATOM 1627 O O . ASN A 1 217 ? -44.861 12.746 26.670 1.00 89.94 217 ASN A O 1
ATOM 1631 N N . VAL A 1 218 ? -46.319 12.499 28.343 1.00 79.81 218 VAL A N 1
ATOM 1632 C CA . VAL A 1 218 ? -45.340 12.150 29.396 1.00 79.81 218 VAL A CA 1
ATOM 1633 C C . VAL A 1 218 ? -45.905 11.093 30.357 1.00 79.81 218 VAL A C 1
ATOM 1635 O O . VAL A 1 218 ? -45.551 11.065 31.537 1.00 79.81 218 VAL A O 1
ATOM 1638 N N . GLY A 1 219 ? -46.835 10.277 29.854 1.00 81.62 219 GLY A N 1
ATOM 1639 C CA . GLY A 1 219 ? -47.617 9.316 30.624 1.00 81.62 219 GLY A CA 1
ATOM 1640 C C . GLY A 1 219 ? -48.964 9.859 31.108 1.00 81.62 219 GLY A C 1
ATOM 1641 O O . GLY A 1 219 ? -49.050 10.971 31.634 1.00 81.62 219 GLY A O 1
ATOM 1642 N N . ASP A 1 220 ? -50.011 9.045 30.959 1.00 89.12 220 ASP A N 1
ATOM 1643 C CA . ASP A 1 220 ? -51.379 9.307 31.430 1.00 89.12 220 ASP A CA 1
ATOM 1644 C C . ASP A 1 220 ? -52.141 7.983 31.669 1.00 89.12 220 ASP A C 1
ATOM 1646 O O . ASP A 1 220 ? -51.625 6.900 31.381 1.00 89.12 220 ASP A O 1
ATOM 1650 N N . GLN A 1 221 ? -53.378 8.054 32.176 1.00 90.56 221 GLN A N 1
ATOM 1651 C CA . GLN A 1 221 ? -54.216 6.882 32.463 1.00 90.56 221 GLN A CA 1
ATOM 1652 C C . GLN A 1 221 ? -55.629 6.998 31.862 1.00 90.56 221 GLN A C 1
ATOM 1654 O O . GLN A 1 221 ? -56.454 7.809 32.292 1.00 90.56 221 GLN A O 1
ATOM 1659 N N . ILE A 1 222 ? -55.963 6.100 30.930 1.00 92.38 222 ILE A N 1
ATOM 1660 C CA . ILE A 1 222 ? -57.293 5.996 30.313 1.00 92.38 222 ILE A CA 1
ATOM 1661 C C . ILE A 1 222 ? -58.131 4.972 31.089 1.00 92.38 222 ILE A C 1
ATOM 1663 O O . ILE A 1 222 ? -57.965 3.767 30.913 1.00 92.38 222 ILE A O 1
ATOM 1667 N N . VAL A 1 223 ? -59.075 5.429 31.925 1.00 91.62 223 VAL A N 1
ATOM 1668 C CA . VAL A 1 223 ? -59.975 4.530 32.679 1.00 91.62 223 VAL A CA 1
ATOM 1669 C C . VAL A 1 223 ? -61.364 4.448 32.045 1.00 91.62 223 VAL A C 1
ATOM 1671 O O . VAL A 1 223 ? -62.221 5.307 32.289 1.00 91.62 223 VAL A O 1
ATOM 1674 N N . LEU A 1 224 ? -61.639 3.380 31.293 1.00 92.06 224 LEU A N 1
ATOM 1675 C CA . LEU A 1 224 ? -62.949 3.123 30.691 1.00 92.06 224 LEU A CA 1
ATOM 1676 C C . LEU A 1 224 ? -63.938 2.576 31.733 1.00 92.06 224 LEU A C 1
ATOM 1678 O O . LEU A 1 224 ? -63.658 1.616 32.455 1.00 92.06 224 LEU A O 1
ATOM 1682 N N . ARG A 1 225 ? -65.131 3.180 31.824 1.00 91.00 225 ARG A N 1
ATOM 1683 C CA . ARG A 1 225 ? -66.170 2.809 32.801 1.00 91.00 225 ARG A CA 1
ATOM 1684 C C . ARG A 1 225 ? -67.562 2.706 32.187 1.00 91.00 225 ARG A C 1
ATOM 1686 O O . ARG A 1 225 ? -67.950 3.537 31.363 1.00 91.00 225 ARG A O 1
ATOM 1693 N N . ASP A 1 226 ? -68.335 1.733 32.662 1.00 89.88 226 ASP A N 1
ATOM 1694 C CA . ASP A 1 226 ? -69.694 1.454 32.200 1.00 89.88 226 ASP A CA 1
ATOM 1695 C C . ASP A 1 226 ? -70.710 2.542 32.600 1.00 89.88 226 ASP A C 1
ATOM 1697 O O . ASP A 1 226 ? -70.448 3.431 33.416 1.00 89.88 226 ASP A O 1
ATOM 1701 N N . SER A 1 227 ? -71.929 2.439 32.062 1.00 88.38 227 SER A N 1
ATOM 1702 C CA . SER A 1 227 ? -73.051 3.340 32.390 1.00 88.38 227 SER A CA 1
ATOM 1703 C C . SER A 1 227 ? -73.510 3.330 33.866 1.00 88.38 227 SER A C 1
ATOM 1705 O O . SER A 1 227 ? -74.358 4.141 34.255 1.00 88.38 227 SER A O 1
ATOM 1707 N N . LEU A 1 228 ? -72.976 2.432 34.703 1.00 86.75 228 LEU A N 1
ATOM 1708 C CA . LEU A 1 228 ? -73.206 2.363 36.151 1.00 86.75 228 LEU A CA 1
ATOM 1709 C C . LEU A 1 228 ? -72.012 2.908 36.964 1.00 86.75 228 LEU A C 1
ATOM 1711 O O . LEU A 1 228 ? -72.157 3.136 38.169 1.00 86.75 228 LEU A O 1
ATOM 1715 N N . GLY A 1 229 ? -70.873 3.169 36.315 1.00 82.38 229 GLY A N 1
ATOM 1716 C CA . GLY A 1 229 ? -69.639 3.698 36.892 1.00 82.38 229 GLY A CA 1
ATOM 1717 C C . GLY A 1 229 ? -68.612 2.644 37.319 1.00 82.38 229 GLY A C 1
ATOM 1718 O O . GLY A 1 229 ? -67.640 3.007 37.987 1.00 82.38 229 GLY A O 1
ATOM 1719 N N . PHE A 1 230 ? -68.799 1.368 36.972 1.00 84.88 230 PHE A N 1
ATOM 1720 C CA . PHE A 1 230 ? -67.783 0.330 37.169 1.00 84.88 230 PHE A CA 1
ATOM 1721 C C . PHE A 1 230 ? -66.677 0.473 36.127 1.00 84.88 230 PHE A C 1
ATOM 1723 O O . PHE A 1 230 ? -66.967 0.740 34.967 1.00 84.88 230 PHE A O 1
ATOM 1730 N N . VAL A 1 231 ? -65.420 0.279 36.533 1.00 88.25 231 VAL A N 1
ATOM 1731 C CA . VAL A 1 231 ? -64.305 0.143 35.585 1.00 88.25 231 VAL A CA 1
ATOM 1732 C C . VAL A 1 231 ? -64.525 -1.117 34.752 1.00 88.25 231 VAL A C 1
ATOM 1734 O O . VAL A 1 231 ? -64.907 -2.152 35.304 1.00 88.25 231 VAL A O 1
ATOM 1737 N N . VAL A 1 232 ? -64.321 -0.989 33.445 1.00 87.62 232 VAL A N 1
ATOM 1738 C CA . VAL A 1 232 ? -64.357 -2.087 32.473 1.00 87.62 232 VAL A CA 1
ATOM 1739 C C . VAL A 1 232 ? -62.940 -2.397 32.009 1.00 87.62 232 VAL A C 1
ATOM 1741 O O . VAL A 1 232 ? -62.570 -3.562 32.012 1.00 87.62 232 VAL A O 1
ATOM 1744 N N . ASP A 1 233 ? -62.156 -1.357 31.712 1.00 90.62 233 ASP A N 1
ATOM 1745 C CA . ASP A 1 233 ? -60.786 -1.473 31.214 1.00 90.62 233 ASP A CA 1
ATOM 1746 C C . ASP A 1 233 ? -59.918 -0.272 31.656 1.00 90.62 233 ASP A C 1
ATOM 1748 O O . ASP A 1 233 ? -60.461 0.794 31.987 1.00 90.62 233 ASP A O 1
ATOM 1752 N N . VAL A 1 234 ? -58.592 -0.448 31.700 1.00 91.06 234 VAL A N 1
ATOM 1753 C CA . VAL A 1 234 ? -57.594 0.571 32.077 1.00 91.06 234 VAL A CA 1
ATOM 1754 C C . VAL A 1 234 ? -56.300 0.383 31.290 1.00 91.06 234 VAL A C 1
ATOM 1756 O O . VAL A 1 234 ? -55.687 -0.674 31.376 1.00 91.06 234 VAL A O 1
ATOM 1759 N N . VAL A 1 235 ? -55.814 1.457 30.666 1.00 92.94 235 VAL A N 1
ATOM 1760 C CA . VAL A 1 235 ? -54.419 1.564 30.205 1.00 92.94 235 VAL A CA 1
ATOM 1761 C C . VAL A 1 235 ? -53.742 2.698 30.972 1.00 92.94 235 VAL A C 1
ATOM 1763 O O . VAL A 1 235 ? -54.284 3.801 31.044 1.00 92.94 235 VAL A O 1
ATOM 1766 N N . ASP A 1 236 ? -52.584 2.419 31.572 1.00 91.81 236 ASP A N 1
ATOM 1767 C CA . ASP A 1 236 ? -51.774 3.373 32.342 1.00 91.81 236 ASP A CA 1
ATOM 1768 C C . ASP A 1 236 ? -50.377 3.462 31.724 1.00 91.81 236 ASP A C 1
ATOM 1770 O O . ASP A 1 236 ? -49.430 2.811 32.163 1.00 91.81 236 ASP A O 1
ATOM 1774 N N . TYR A 1 237 ? -50.261 4.273 30.673 1.00 90.31 237 TYR A N 1
ATOM 1775 C CA . TYR A 1 237 ? -49.013 4.454 29.935 1.00 90.31 237 TYR A CA 1
ATOM 1776 C C . TYR A 1 237 ? -48.064 5.452 30.632 1.00 90.31 237 TYR A C 1
ATOM 1778 O O . TYR A 1 237 ? -47.137 5.975 30.022 1.00 90.31 237 TYR A O 1
ATOM 1786 N N . SER A 1 238 ? -48.278 5.726 31.929 1.00 85.88 238 SER A N 1
ATOM 1787 C CA . SER A 1 238 ? -47.332 6.456 32.790 1.00 85.88 238 SER A CA 1
ATOM 1788 C C . SER A 1 238 ? -46.295 5.562 33.485 1.00 85.88 238 SER A C 1
ATOM 1790 O O . SER A 1 238 ? -45.482 6.048 34.275 1.00 85.88 238 SER A O 1
ATOM 1792 N N . LEU A 1 239 ? -46.320 4.258 33.198 1.00 82.69 239 LEU A N 1
ATOM 1793 C CA . LEU A 1 239 ? -45.380 3.264 33.708 1.00 82.69 239 LEU A CA 1
ATOM 1794 C C . LEU A 1 239 ? -44.191 3.089 32.750 1.00 82.69 239 LEU A C 1
ATOM 1796 O O . LEU A 1 239 ? -44.389 2.964 31.545 1.00 82.69 239 LEU A O 1
ATOM 1800 N N . ASP A 1 240 ? -42.977 2.967 33.305 1.00 80.06 240 ASP A N 1
ATOM 1801 C CA . ASP A 1 240 ? -41.700 2.774 32.577 1.00 80.06 240 ASP A CA 1
ATOM 1802 C C . ASP A 1 240 ? -41.646 1.497 31.688 1.00 80.06 240 ASP A C 1
ATOM 1804 O O . ASP A 1 240 ? -40.630 1.224 31.051 1.00 80.06 240 ASP A O 1
ATOM 1808 N N . GLU A 1 241 ? -42.707 0.686 31.696 1.00 85.31 241 GLU A N 1
ATOM 1809 C CA . GLU A 1 241 ? -42.858 -0.585 30.975 1.00 85.31 241 GLU A CA 1
ATOM 1810 C C . GLU A 1 241 ? -43.559 -0.407 29.607 1.00 85.31 241 GLU A C 1
ATOM 1812 O O . GLU A 1 241 ? -43.500 -1.308 28.777 1.00 85.31 241 GLU A O 1
ATOM 1817 N N . PHE A 1 242 ? -44.198 0.741 29.342 1.00 90.75 242 PHE A N 1
ATOM 1818 C CA . PHE A 1 242 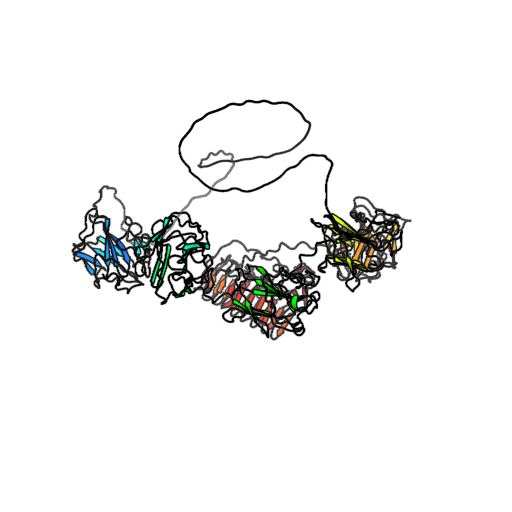? -44.864 1.037 28.064 1.00 90.75 242 PHE A CA 1
ATOM 1819 C C . PHE A 1 242 ? -43.912 1.735 27.065 1.00 90.75 242 PHE A C 1
ATOM 1821 O O . PHE A 1 242 ? -43.064 2.526 27.485 1.00 90.75 242 PHE A O 1
ATOM 1828 N N . PRO A 1 243 ? -44.045 1.513 25.738 1.00 88.88 243 PRO A N 1
ATOM 1829 C CA . PRO A 1 243 ? -43.284 2.269 24.740 1.00 88.88 243 PRO A CA 1
ATOM 1830 C C . PRO A 1 243 ? -43.682 3.756 24.726 1.00 88.88 243 PRO A C 1
ATOM 1832 O O . PRO A 1 243 ? -44.867 4.060 24.802 1.00 88.88 243 PRO A O 1
ATOM 1835 N N . ASP A 1 244 ? -42.719 4.671 24.542 1.00 89.00 244 ASP A N 1
ATOM 1836 C CA . ASP A 1 244 ? -42.981 6.123 24.462 1.00 89.00 244 ASP A CA 1
ATOM 1837 C C . ASP A 1 244 ? -42.554 6.745 23.112 1.00 89.00 244 ASP A C 1
ATOM 1839 O O . ASP A 1 244 ? -41.487 7.362 23.011 1.00 89.00 244 ASP A O 1
ATOM 1843 N N . PRO A 1 245 ? -43.331 6.538 22.028 1.00 90.69 245 PRO A N 1
ATOM 1844 C CA . PRO A 1 245 ? -43.017 7.079 20.711 1.00 90.69 245 PRO A CA 1
ATOM 1845 C C . PRO A 1 245 ? -43.393 8.563 20.555 1.00 90.69 245 PRO A C 1
ATOM 1847 O O . PRO A 1 245 ? -44.334 9.077 21.161 1.00 90.69 245 PRO A O 1
ATOM 1850 N N . VAL A 1 246 ? -42.697 9.238 19.637 1.00 89.94 246 VAL A N 1
ATOM 1851 C CA . VAL A 1 246 ? -43.113 10.520 19.045 1.00 89.94 246 VAL A CA 1
ATOM 1852 C C . VAL A 1 246 ? -43.528 10.236 17.605 1.00 89.94 246 VAL A C 1
ATOM 1854 O O . VAL A 1 246 ? -42.774 9.594 16.882 1.00 89.94 246 VAL A O 1
ATOM 1857 N N . GLY A 1 247 ? -44.699 10.707 17.179 1.00 87.38 247 GLY A N 1
ATOM 1858 C CA . GLY A 1 247 ? -45.178 10.523 15.803 1.00 87.38 247 GLY A CA 1
ATOM 1859 C C . GLY A 1 247 ? -45.720 9.129 15.472 1.00 87.38 247 GLY A C 1
ATOM 1860 O O . GLY A 1 247 ? -46.039 8.857 14.319 1.00 87.38 247 GLY A O 1
ATOM 1861 N N . SER A 1 248 ? -45.891 8.259 16.470 1.00 92.12 248 SER A N 1
ATOM 1862 C CA . SER A 1 248 ? -46.545 6.953 16.315 1.00 92.12 248 SER A CA 1
ATOM 1863 C C . SER A 1 248 ? -47.538 6.698 17.448 1.00 92.12 248 SER A C 1
ATOM 1865 O O . SER A 1 248 ? -47.491 7.349 18.496 1.00 92.12 248 SER A O 1
ATOM 1867 N N . SER A 1 249 ? -48.468 5.770 17.257 1.00 94.44 249 SER A N 1
ATOM 1868 C CA . SER A 1 249 ? -49.273 5.196 18.334 1.00 94.44 249 SER A CA 1
ATOM 1869 C C . SER A 1 249 ? -48.531 4.060 19.042 1.00 94.44 249 SER A C 1
ATOM 1871 O O . SER A 1 249 ? -47.599 3.461 18.492 1.00 94.44 249 SER A O 1
ATOM 1873 N N . ILE A 1 250 ? -48.985 3.730 20.251 1.00 93.62 250 ILE A N 1
ATOM 1874 C CA . ILE A 1 250 ? -48.754 2.412 20.842 1.00 93.62 250 ILE A CA 1
ATOM 1875 C C . ILE A 1 250 ? -49.928 1.489 20.520 1.00 93.62 250 ILE A C 1
ATOM 1877 O O . ILE A 1 250 ? -51.082 1.908 20.589 1.00 93.62 250 ILE A O 1
ATOM 1881 N N . SER A 1 251 ? -49.642 0.237 20.167 1.00 93.06 251 SER A N 1
ATOM 1882 C CA . SER A 1 251 ? -50.638 -0.775 19.785 1.00 93.06 251 SER A CA 1
ATOM 1883 C C . SER A 1 251 ? -50.439 -2.080 20.561 1.00 93.06 251 SER A C 1
ATOM 1885 O O . SER A 1 251 ? -49.315 -2.536 20.751 1.00 93.06 251 SER A O 1
ATOM 1887 N N . LEU A 1 252 ? -51.534 -2.691 21.007 1.00 91.19 252 LEU A N 1
ATOM 1888 C CA . LEU A 1 252 ? -51.557 -3.957 21.747 1.00 91.19 252 LEU A CA 1
ATOM 1889 C C . LEU A 1 252 ? -51.197 -5.149 20.833 1.00 91.19 252 LEU A C 1
ATOM 1891 O O . LEU A 1 252 ? -51.774 -5.290 19.753 1.00 91.19 252 LEU A O 1
ATOM 1895 N N . VAL A 1 253 ? -50.272 -6.014 21.258 1.00 85.50 253 VAL A N 1
ATOM 1896 C CA . VAL A 1 253 ? -49.716 -7.117 20.445 1.00 85.50 253 VAL A CA 1
ATOM 1897 C C . VAL A 1 253 ? -50.620 -8.354 20.455 1.00 85.50 253 VAL A C 1
ATOM 1899 O O . VAL A 1 253 ? -50.993 -8.851 19.392 1.00 85.50 253 VAL A O 1
ATOM 1902 N N . ASP A 1 254 ? -50.984 -8.862 21.637 1.00 84.19 254 ASP A N 1
ATOM 1903 C CA . ASP A 1 254 ? -51.967 -9.940 21.803 1.00 84.19 254 ASP A CA 1
ATOM 1904 C C . ASP A 1 254 ? -53.185 -9.418 22.573 1.00 84.19 254 ASP A C 1
ATOM 1906 O O . ASP A 1 254 ? -53.150 -9.188 23.784 1.00 84.19 254 ASP A O 1
ATOM 1910 N N . ILE A 1 255 ? -54.293 -9.277 21.844 1.00 85.50 255 ILE A N 1
ATOM 1911 C CA . ILE A 1 255 ? -55.593 -8.806 22.341 1.00 85.50 255 ILE A CA 1
ATOM 1912 C C . ILE A 1 255 ? -56.262 -9.760 23.348 1.00 85.50 255 ILE A C 1
ATOM 1914 O O . ILE A 1 255 ? -57.273 -9.414 23.955 1.00 85.50 255 ILE A O 1
ATOM 1918 N N . SER A 1 256 ? -55.719 -10.970 23.518 1.00 82.50 256 SER A N 1
ATOM 1919 C CA . SER A 1 256 ? -56.158 -11.965 24.503 1.00 82.50 256 SER A CA 1
ATOM 1920 C C . SER A 1 256 ? -55.251 -12.065 25.739 1.00 82.50 256 SER A C 1
ATOM 1922 O O . SER A 1 256 ? -55.561 -12.824 26.665 1.00 82.50 256 SER A O 1
ATOM 1924 N N . ALA A 1 257 ? -54.153 -11.304 25.766 1.00 83.12 257 ALA A N 1
ATOM 1925 C CA . ALA A 1 257 ? -53.279 -11.132 26.922 1.00 83.12 257 ALA A CA 1
ATOM 1926 C C . ALA A 1 257 ? -53.663 -9.878 27.739 1.00 83.12 257 ALA A C 1
ATOM 1928 O O . ALA A 1 257 ? -54.641 -9.196 27.438 1.00 83.12 257 ALA A O 1
ATOM 1929 N N . ASP A 1 258 ? -52.943 -9.618 28.833 1.00 82.50 258 ASP A N 1
ATOM 1930 C CA . ASP A 1 258 ? -53.212 -8.474 29.712 1.00 82.50 258 ASP A CA 1
ATOM 1931 C C . ASP A 1 258 ? -52.764 -7.173 29.023 1.00 82.50 258 ASP A C 1
ATOM 1933 O O . ASP A 1 258 ? -51.653 -7.104 28.495 1.00 82.50 258 ASP A O 1
ATOM 1937 N N . ASN A 1 259 ? -53.621 -6.154 28.984 1.00 88.19 259 ASN A N 1
ATOM 1938 C CA . ASN A 1 259 ? -53.314 -4.849 28.389 1.00 88.19 259 ASN A CA 1
ATOM 1939 C C . ASN A 1 259 ? -52.767 -3.840 29.415 1.00 88.19 259 ASN A C 1
ATOM 1941 O O . ASN A 1 259 ? -52.332 -2.758 29.023 1.00 88.19 259 ASN A O 1
ATOM 1945 N N . ALA A 1 260 ? -52.721 -4.206 30.701 1.00 86.25 260 ALA A N 1
ATOM 1946 C CA . ALA A 1 260 ? -51.957 -3.490 31.723 1.00 86.25 260 ALA A CA 1
ATOM 1947 C C . ALA A 1 260 ? -50.474 -3.924 31.788 1.00 86.25 260 ALA A C 1
ATOM 1949 O O . ALA A 1 260 ? -49.715 -3.351 32.567 1.00 86.25 260 ALA A O 1
ATOM 1950 N N . ASP A 1 261 ? -50.069 -4.928 31.001 1.00 86.12 261 ASP A N 1
ATOM 1951 C CA . ASP A 1 261 ? -48.684 -5.392 30.865 1.00 86.12 261 ASP A CA 1
ATOM 1952 C C . ASP A 1 261 ? -47.994 -4.648 29.708 1.00 86.12 261 ASP A C 1
ATOM 1954 O O . ASP A 1 261 ? -48.379 -4.805 28.547 1.00 86.12 261 ASP A O 1
ATOM 1958 N N . GLY A 1 262 ? -46.998 -3.814 30.021 1.00 84.50 262 GLY A N 1
ATOM 1959 C CA . GLY A 1 262 ? -46.301 -2.981 29.035 1.00 84.50 262 GLY A CA 1
ATOM 1960 C C . GLY A 1 262 ? -45.535 -3.783 27.973 1.00 84.50 262 GLY A C 1
ATOM 1961 O O . GLY A 1 262 ? -45.516 -3.382 26.809 1.00 84.50 262 GLY A O 1
ATOM 1962 N N . ASP A 1 263 ? -45.032 -4.976 28.325 1.00 84.94 263 ASP A N 1
ATOM 1963 C CA . ASP A 1 263 ? -44.361 -5.902 27.391 1.00 84.94 263 ASP A CA 1
ATOM 1964 C C . ASP A 1 263 ? -45.318 -6.431 26.290 1.00 84.94 263 ASP A C 1
ATOM 1966 O O . ASP A 1 263 ? -44.868 -7.007 25.295 1.00 84.94 263 ASP A O 1
ATOM 1970 N N . ASN A 1 264 ? -46.639 -6.245 26.441 1.00 88.00 264 ASN A N 1
ATOM 1971 C CA . ASN A 1 264 ? -47.664 -6.589 25.447 1.00 88.00 264 ASN A CA 1
ATOM 1972 C C . ASN A 1 264 ? -48.006 -5.420 24.493 1.00 88.00 264 ASN A C 1
ATOM 1974 O O . ASN A 1 264 ? -48.919 -5.548 23.677 1.00 88.00 264 ASN A O 1
ATOM 1978 N N . TRP A 1 265 ? -47.302 -4.285 24.563 1.00 91.94 265 TRP A N 1
ATOM 1979 C CA . TRP A 1 265 ? -47.503 -3.134 23.673 1.00 91.94 265 TRP A CA 1
ATOM 1980 C C . TRP A 1 265 ? -46.306 -2.906 22.741 1.00 91.94 265 TRP A C 1
ATOM 1982 O O . TRP A 1 265 ? -45.146 -3.083 23.103 1.00 91.94 265 TRP A O 1
ATOM 1992 N N . CYS A 1 266 ? -46.596 -2.481 21.514 1.00 89.88 266 CYS A N 1
ATOM 1993 C CA . CYS A 1 266 ? -45.624 -2.141 20.479 1.00 89.88 266 CYS A CA 1
ATOM 1994 C C . CYS A 1 266 ? -45.776 -0.680 20.041 1.00 89.88 266 CYS A C 1
ATOM 1996 O O . CYS A 1 266 ? -46.773 -0.035 20.357 1.00 89.88 266 CYS A O 1
ATOM 1998 N N . VAL A 1 267 ? -44.827 -0.180 19.247 1.00 90.88 267 VAL A N 1
ATOM 1999 C CA . VAL A 1 267 ? -45.016 1.035 18.439 1.00 90.88 267 VAL A CA 1
ATOM 2000 C C . VAL A 1 267 ? -45.619 0.630 17.089 1.00 90.88 267 VAL A C 1
ATOM 2002 O O . VAL A 1 267 ? -45.132 -0.322 16.476 1.00 90.88 267 VAL A O 1
ATOM 2005 N N . SER A 1 268 ? -46.670 1.319 16.631 1.00 88.75 268 SER A N 1
ATOM 2006 C CA . SER A 1 268 ? -47.324 1.001 15.350 1.00 88.75 268 SER A CA 1
ATOM 2007 C C . SER A 1 268 ? -46.450 1.366 14.149 1.00 88.75 268 SER A C 1
ATOM 2009 O O . SER A 1 268 ? -45.802 2.414 14.134 1.00 88.75 268 SER A O 1
ATOM 2011 N N . THR A 1 269 ? -46.455 0.505 13.129 1.00 82.12 269 THR A N 1
ATOM 2012 C CA . THR A 1 269 ? -45.663 0.653 11.892 1.00 82.12 269 THR A CA 1
ATOM 2013 C C . THR A 1 269 ? -46.499 0.988 10.653 1.00 82.12 269 THR A C 1
ATOM 2015 O O . THR A 1 269 ? -45.944 1.132 9.569 1.00 82.12 269 THR A O 1
ATOM 2018 N N . THR A 1 270 ? -47.824 1.129 10.774 1.00 82.69 270 THR A N 1
ATOM 2019 C CA . THR A 1 270 ? -48.688 1.535 9.647 1.00 82.69 270 THR A CA 1
ATOM 2020 C C . THR A 1 270 ? -48.663 3.059 9.485 1.00 82.69 270 THR A C 1
ATOM 2022 O O . THR A 1 270 ? -49.031 3.742 10.435 1.00 82.69 270 THR A O 1
ATOM 2025 N N . PRO A 1 271 ? -48.268 3.636 8.338 1.00 79.12 271 PRO A N 1
ATOM 2026 C CA . PRO A 1 271 ? -48.303 5.085 8.149 1.00 79.12 271 PRO A CA 1
ATOM 2027 C C . PRO A 1 271 ? -49.732 5.607 7.924 1.00 79.12 271 PRO A C 1
ATOM 2029 O O . PRO A 1 271 ? -50.544 4.993 7.230 1.00 79.12 271 PRO A O 1
ATOM 2032 N N . LEU A 1 272 ? -50.033 6.780 8.485 1.00 81.38 272 LEU A N 1
ATOM 2033 C CA . LEU A 1 272 ? -51.216 7.577 8.158 1.00 81.38 272 LEU A CA 1
ATOM 2034 C C . LEU A 1 272 ? -50.931 8.528 6.989 1.00 81.38 272 LEU A C 1
ATOM 2036 O O . LEU A 1 272 ? -49.802 8.960 6.777 1.00 81.38 272 LEU A O 1
ATOM 2040 N N . VAL A 1 273 ? -52.004 8.981 6.334 1.00 75.94 273 VAL A N 1
ATOM 2041 C CA . VAL A 1 273 ? -52.019 9.898 5.170 1.00 75.94 273 VAL A CA 1
ATOM 2042 C C . VAL A 1 273 ? -51.208 11.199 5.358 1.00 75.94 273 VAL A C 1
ATOM 2044 O O . VAL A 1 273 ? -50.902 11.874 4.383 1.00 75.94 273 VAL A O 1
ATOM 2047 N N . ASN A 1 274 ? -50.870 11.598 6.591 1.00 73.94 274 ASN A N 1
ATOM 2048 C CA . ASN A 1 274 ? -50.063 12.800 6.856 1.00 73.94 274 ASN A CA 1
ATOM 2049 C C . ASN A 1 274 ? -48.674 12.517 7.473 1.00 73.94 274 ASN A C 1
ATOM 2051 O O . ASN A 1 274 ? -47.954 13.477 7.724 1.00 73.94 274 ASN A O 1
ATOM 2055 N N . GLY A 1 275 ? -48.283 11.256 7.707 1.00 73.94 275 GLY A N 1
ATOM 2056 C CA . GLY A 1 275 ? -46.920 10.872 8.125 1.00 73.94 275 GLY A CA 1
ATOM 2057 C C . GLY A 1 275 ? -46.706 10.491 9.601 1.00 73.94 275 GLY A C 1
ATOM 2058 O O . GLY A 1 275 ? -45.618 10.040 9.947 1.00 73.94 275 GLY A O 1
ATOM 2059 N N . ASP A 1 276 ? -47.717 10.614 10.469 1.00 88.62 276 ASP A N 1
ATOM 2060 C CA . ASP A 1 276 ? -47.715 9.912 11.768 1.00 88.62 276 ASP A CA 1
ATOM 2061 C C . ASP A 1 276 ? -48.073 8.421 11.554 1.00 88.62 276 ASP A C 1
ATOM 2063 O O . ASP A 1 276 ? -48.763 8.102 10.588 1.00 88.62 276 ASP A O 1
ATOM 2067 N N . HIS A 1 277 ? -47.649 7.502 12.429 1.00 88.81 277 HIS A N 1
ATOM 2068 C CA . HIS A 1 277 ? -47.895 6.055 12.276 1.00 88.81 277 HIS A CA 1
ATOM 2069 C C . HIS A 1 277 ? -48.960 5.526 13.247 1.00 88.81 277 HIS A C 1
ATOM 2071 O O . HIS A 1 277 ? -48.827 5.679 14.461 1.00 88.81 277 HIS A O 1
ATOM 2077 N N . ALA A 1 278 ? -50.007 4.891 12.724 1.00 90.69 278 ALA A N 1
ATOM 2078 C CA . ALA A 1 278 ? -51.120 4.323 13.476 1.00 90.69 278 ALA A CA 1
ATOM 2079 C C . ALA A 1 278 ? -51.965 3.358 12.611 1.00 90.69 278 ALA A C 1
ATOM 2081 O O . ALA A 1 278 ? -51.985 3.467 11.384 1.00 90.69 278 ALA A O 1
ATOM 2082 N N . SER A 1 279 ? -52.735 2.466 13.241 1.00 90.44 279 SER A N 1
ATOM 2083 C CA . SER A 1 279 ? -53.605 1.457 12.600 1.00 90.44 279 SER A CA 1
ATOM 2084 C C . SER A 1 279 ? -55.133 1.653 12.813 1.00 90.44 279 SER A C 1
ATOM 2086 O O . SER A 1 279 ? -55.869 0.665 12.869 1.00 90.44 279 SER A O 1
ATOM 2088 N N . PRO A 1 280 ? -55.674 2.893 12.868 1.00 92.00 280 PRO A N 1
ATOM 2089 C CA . PRO A 1 280 ? -57.019 3.170 13.377 1.00 92.00 280 PRO A CA 1
ATOM 2090 C C . PRO A 1 280 ? -58.142 2.564 12.521 1.00 92.00 280 PRO A C 1
ATOM 2092 O O . PRO A 1 280 ? -58.281 2.859 11.331 1.00 92.00 280 PRO A O 1
ATOM 2095 N N . GLY A 1 281 ? -59.011 1.783 13.161 1.00 87.44 281 GLY A N 1
ATOM 2096 C CA . GLY A 1 281 ? -60.138 1.082 12.544 1.00 87.44 281 GLY A CA 1
ATOM 2097 C C . GLY A 1 281 ? -59.752 -0.243 11.879 1.00 87.44 281 GLY A C 1
ATOM 2098 O O . GLY A 1 281 ? -60.565 -0.814 11.146 1.00 87.44 281 GLY A O 1
ATOM 2099 N N . ALA A 1 282 ? -58.528 -0.724 12.102 1.00 85.81 282 ALA A N 1
ATOM 2100 C CA . ALA A 1 282 ? -57.975 -1.947 11.531 1.00 85.81 282 ALA A CA 1
ATOM 2101 C C . ALA A 1 282 ? -57.386 -2.857 12.625 1.00 85.81 282 ALA A C 1
ATOM 2103 O O . ALA A 1 282 ? -57.467 -2.572 13.812 1.00 85.81 282 ALA A O 1
ATOM 2104 N N . ALA A 1 283 ? -56.809 -3.993 12.229 1.00 84.38 283 ALA A N 1
ATOM 2105 C CA . ALA A 1 283 ? -56.062 -4.823 13.165 1.00 84.38 283 ALA A CA 1
ATOM 2106 C C . ALA A 1 283 ? -54.658 -4.238 13.388 1.00 84.38 283 ALA A C 1
ATOM 2108 O O . ALA A 1 283 ? -53.931 -4.035 12.414 1.00 84.38 283 ALA A O 1
ATOM 2109 N N . ASN A 1 284 ? -54.296 -4.026 14.657 1.00 82.94 284 ASN A N 1
ATOM 2110 C CA . ASN A 1 284 ? -52.990 -3.553 15.127 1.00 82.94 284 ASN A CA 1
ATOM 2111 C C . ASN A 1 284 ? -51.803 -4.145 14.350 1.00 82.94 284 ASN A C 1
ATOM 2113 O O . ASN A 1 284 ? -51.679 -5.368 14.229 1.00 82.94 284 ASN A O 1
ATOM 2117 N N . GLN A 1 285 ? -50.889 -3.286 13.887 1.00 71.19 285 GLN A N 1
ATOM 2118 C CA . GLN A 1 285 ? -49.695 -3.706 13.147 1.00 71.19 285 GLN A CA 1
ATOM 2119 C C . GLN A 1 285 ? -48.408 -3.343 13.895 1.00 71.19 285 GLN A C 1
ATOM 2121 O O . GLN A 1 285 ? -47.959 -2.201 13.901 1.00 71.19 285 GLN A O 1
ATOM 2126 N N . CYS A 1 286 ? -47.802 -4.369 14.497 1.00 70.00 286 CYS A N 1
ATOM 2127 C CA . CYS A 1 286 ? -46.549 -4.305 15.258 1.00 70.00 286 CYS A CA 1
ATOM 2128 C C . CYS A 1 286 ? -45.338 -4.864 14.483 1.00 70.00 286 CYS A C 1
ATOM 2130 O O . CYS A 1 286 ? -44.342 -5.273 15.083 1.00 70.00 286 CYS A O 1
ATOM 2132 N N . GLY A 1 287 ? -45.454 -5.009 13.161 1.00 63.28 287 GLY A N 1
ATOM 2133 C CA . GLY A 1 287 ? -44.459 -5.675 12.321 1.00 63.28 287 GLY A CA 1
ATOM 2134 C C . GLY A 1 287 ? -43.625 -4.682 11.522 1.00 63.28 287 GLY A C 1
ATOM 2135 O O . GLY A 1 287 ? -44.180 -3.878 10.780 1.00 63.28 287 GLY A O 1
ATOM 2136 N N . GLN A 1 288 ? -42.301 -4.781 11.614 1.00 64.19 288 GLN A N 1
ATOM 2137 C CA . GLN A 1 288 ? -41.415 -4.238 10.583 1.00 64.19 288 GLN A CA 1
ATOM 2138 C C . GLN A 1 288 ? -41.327 -5.220 9.407 1.00 64.19 288 GLN A C 1
ATOM 2140 O O . GLN A 1 288 ? -41.418 -6.440 9.604 1.00 64.19 288 GLN A O 1
ATOM 2145 N N . SER A 1 289 ? -41.123 -4.692 8.196 1.00 72.94 289 SER A N 1
ATOM 2146 C CA . SER A 1 289 ? -40.783 -5.505 7.026 1.00 72.94 289 SER A CA 1
ATOM 2147 C C . SER A 1 289 ? -39.534 -6.356 7.294 1.00 72.94 289 SER A C 1
ATOM 2149 O O . SER A 1 289 ? -38.652 -5.987 8.070 1.00 72.94 289 SER A O 1
ATOM 2151 N N . ARG A 1 290 ? -39.456 -7.520 6.641 1.00 75.88 290 ARG A N 1
ATOM 2152 C CA . ARG A 1 290 ? -38.257 -8.379 6.648 1.00 75.88 290 ARG A CA 1
ATOM 2153 C C . ARG A 1 290 ? -37.335 -8.151 5.456 1.00 75.88 290 ARG A C 1
ATOM 2155 O O . ARG A 1 290 ? -36.279 -8.773 5.398 1.00 75.88 290 ARG A O 1
ATOM 2162 N N . ALA A 1 291 ? -37.744 -7.307 4.516 1.00 84.44 291 ALA A N 1
ATOM 2163 C CA . ALA A 1 291 ? -36.882 -6.794 3.468 1.00 84.44 291 ALA A CA 1
ATOM 2164 C C . ALA A 1 291 ? -36.334 -5.428 3.894 1.00 84.44 291 ALA A C 1
ATOM 2166 O O . ALA A 1 291 ? -37.022 -4.666 4.572 1.00 84.44 291 ALA A O 1
ATOM 2167 N N . SER A 1 292 ? -35.112 -5.125 3.473 1.00 90.38 292 SER A N 1
ATOM 2168 C CA . SER A 1 292 ? -34.491 -3.812 3.635 1.00 90.38 292 SER A CA 1
ATOM 2169 C C . SER A 1 292 ? -34.217 -3.286 2.234 1.00 90.38 292 SER A C 1
ATOM 2171 O O . SER A 1 292 ? -33.246 -3.679 1.593 1.00 90.38 292 SER A O 1
ATOM 2173 N N . LEU A 1 293 ? -35.163 -2.500 1.729 1.00 92.62 293 LEU A N 1
ATOM 2174 C CA . LEU A 1 293 ? -35.130 -1.893 0.404 1.00 92.62 293 LEU A CA 1
ATOM 2175 C C . LEU A 1 293 ? -35.175 -0.373 0.569 1.00 92.62 293 LEU A C 1
ATOM 2177 O O . LEU A 1 293 ? -35.702 0.110 1.566 1.00 92.62 293 LEU A O 1
ATOM 2181 N N . GLU A 1 294 ? -34.634 0.355 -0.397 1.00 93.81 294 GLU A N 1
ATOM 2182 C CA . GLU A 1 294 ? -34.611 1.818 -0.423 1.00 93.81 294 GLU A CA 1
ATOM 2183 C C . GLU A 1 294 ? -34.748 2.302 -1.873 1.00 93.81 294 GLU A C 1
ATOM 2185 O O . GLU A 1 294 ? -34.052 1.810 -2.762 1.00 93.81 294 GLU A O 1
ATOM 2190 N N . ILE A 1 295 ? -35.646 3.249 -2.129 1.00 94.62 295 ILE A N 1
ATOM 2191 C CA . ILE A 1 295 ? -35.794 3.939 -3.411 1.00 94.62 295 ILE A CA 1
ATOM 2192 C C . ILE A 1 295 ? -34.709 5.016 -3.490 1.00 94.62 295 ILE A C 1
ATOM 2194 O O . ILE A 1 295 ? -34.696 5.952 -2.684 1.00 94.62 295 ILE A O 1
ATOM 2198 N N . THR A 1 296 ? -33.807 4.888 -4.463 1.00 93.62 296 THR A N 1
ATOM 2199 C CA . THR A 1 296 ? -32.554 5.666 -4.532 1.00 93.62 296 THR A CA 1
ATOM 2200 C C . THR A 1 296 ? -32.453 6.624 -5.720 1.00 93.62 296 THR A C 1
ATOM 2202 O O . THR A 1 296 ? -31.723 7.609 -5.630 1.00 93.62 296 THR A O 1
ATOM 2205 N N . GLU A 1 297 ? -33.180 6.400 -6.817 1.00 94.06 297 GLU A N 1
ATOM 2206 C CA . GLU A 1 297 ? -33.207 7.298 -7.983 1.00 94.06 297 GLU A CA 1
ATOM 2207 C C . GLU A 1 297 ? -34.570 7.247 -8.693 1.00 94.06 297 GLU A C 1
ATOM 2209 O O . GLU A 1 297 ? -35.196 6.192 -8.756 1.00 94.06 297 GLU A O 1
ATOM 2214 N N . ILE A 1 298 ? -35.048 8.387 -9.208 1.00 95.12 298 ILE A N 1
ATOM 2215 C CA . ILE A 1 298 ? -36.345 8.539 -9.889 1.00 95.12 298 ILE A CA 1
ATOM 2216 C C . ILE A 1 298 ? -36.199 9.494 -11.087 1.00 95.12 298 ILE A C 1
ATOM 2218 O O . ILE A 1 298 ? -35.791 10.647 -10.931 1.00 95.12 298 ILE A O 1
ATOM 2222 N N . LEU A 1 299 ? -36.594 9.056 -12.288 1.00 94.19 299 LEU A N 1
ATOM 2223 C CA . LEU A 1 299 ? -36.814 9.913 -13.460 1.00 94.19 299 LEU A CA 1
ATOM 2224 C C . LEU A 1 299 ? -38.319 10.008 -13.750 1.00 94.19 299 LEU A C 1
ATOM 2226 O O . LEU A 1 299 ? -38.870 9.203 -14.495 1.00 94.19 299 LEU A O 1
ATOM 2230 N N . ASN A 1 300 ? -38.975 11.026 -13.194 1.00 93.06 300 ASN A N 1
ATOM 2231 C CA . ASN A 1 300 ? -40.398 11.330 -13.406 1.00 93.06 300 ASN A CA 1
ATOM 2232 C C . ASN A 1 300 ? -40.658 12.341 -14.551 1.00 93.06 300 ASN A C 1
ATOM 2234 O O . ASN A 1 300 ? -41.802 12.698 -14.821 1.00 93.06 300 ASN A O 1
ATOM 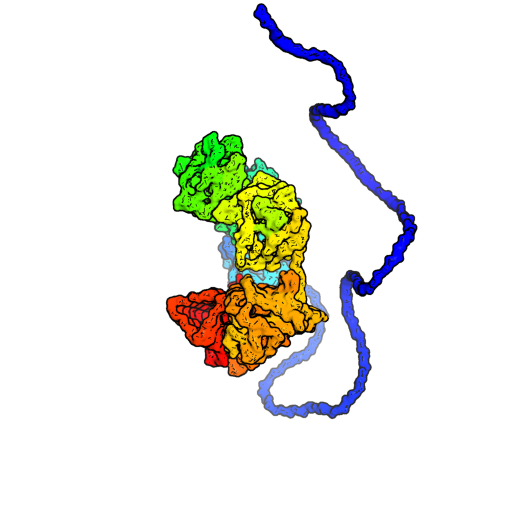2238 N N . ASN A 1 301 ? -39.609 12.867 -15.198 1.00 92.00 301 ASN A N 1
ATOM 2239 C CA . ASN A 1 301 ? -39.723 13.998 -16.130 1.00 92.00 301 ASN A CA 1
ATOM 2240 C C . ASN A 1 301 ? -38.702 13.917 -17.297 1.00 92.00 301 ASN A C 1
ATOM 2242 O O . ASN A 1 301 ? -37.817 14.776 -17.407 1.00 92.00 301 ASN A O 1
ATOM 2246 N N . PRO A 1 302 ? -38.755 12.875 -18.157 1.00 92.81 302 PRO A N 1
ATOM 2247 C CA . PRO A 1 302 ? -37.787 12.660 -19.241 1.00 92.81 302 PRO A CA 1
ATOM 2248 C C . PRO A 1 302 ? -37.824 13.762 -20.318 1.00 92.81 302 PRO A C 1
ATOM 2250 O O . PRO A 1 302 ? -38.884 14.244 -20.717 1.00 92.81 302 PRO A O 1
ATOM 2253 N N . GLY A 1 303 ? -36.652 14.154 -20.828 1.00 88.62 303 GLY A N 1
ATOM 2254 C CA . GLY A 1 303 ? -36.467 15.303 -21.727 1.00 88.62 303 GLY A CA 1
ATOM 2255 C C . GLY A 1 303 ? -36.100 14.938 -23.173 1.00 88.62 303 GLY A C 1
ATOM 2256 O O . GLY A 1 303 ? -36.213 15.781 -24.074 1.00 88.62 303 GLY A O 1
ATOM 2257 N N . ARG A 1 304 ? -35.673 13.693 -23.430 1.00 85.75 304 ARG A N 1
ATOM 2258 C CA . ARG A 1 304 ? -35.418 13.132 -24.774 1.00 85.75 304 ARG A CA 1
ATOM 2259 C C . ARG A 1 304 ? -36.522 12.215 -25.258 1.00 85.75 304 ARG A C 1
ATOM 2261 O O . ARG A 1 304 ? -36.834 12.235 -26.452 1.00 85.75 304 ARG A O 1
ATOM 2268 N N . THR A 1 305 ? -37.066 11.401 -24.363 1.00 86.75 305 THR A N 1
ATOM 2269 C CA . THR A 1 305 ? -38.173 10.487 -24.654 1.00 86.75 305 THR A CA 1
ATOM 2270 C C . THR A 1 305 ? -39.495 11.130 -24.232 1.00 86.75 305 THR A C 1
ATOM 2272 O O . THR A 1 305 ? -39.671 12.340 -24.374 1.00 86.75 305 THR A O 1
ATOM 2275 N N . SER A 1 306 ? -40.468 10.331 -23.812 1.00 89.81 306 SER A N 1
ATOM 2276 C CA . SER A 1 306 ? -41.720 10.823 -23.247 1.00 89.81 306 SER A CA 1
ATOM 2277 C C . SER A 1 306 ? -42.072 10.051 -21.989 1.00 89.81 306 SER A C 1
ATOM 2279 O O . SER A 1 306 ? -41.732 8.876 -21.875 1.00 89.81 306 SER A O 1
ATOM 2281 N N . ASP A 1 307 ? -42.832 10.698 -21.125 1.00 87.25 307 ASP A N 1
ATOM 2282 C CA . ASP A 1 307 ? -43.573 10.196 -19.967 1.00 87.25 307 ASP A CA 1
ATOM 2283 C C . ASP A 1 307 ? -44.106 8.758 -20.237 1.00 87.25 307 ASP A C 1
ATOM 2285 O O . ASP A 1 307 ? -43.737 7.761 -19.617 1.00 87.25 307 ASP A O 1
ATOM 2289 N N . PHE A 1 308 ? -44.808 8.583 -21.364 1.00 88.00 308 PHE A N 1
ATOM 2290 C CA . PHE A 1 308 ? -45.347 7.307 -21.874 1.00 88.00 308 PHE A CA 1
ATOM 2291 C C . PHE A 1 308 ? -44.320 6.217 -22.262 1.00 88.00 308 PHE A C 1
ATOM 2293 O O . PHE A 1 308 ? -44.698 5.214 -22.870 1.00 88.00 308 PHE A O 1
ATOM 2300 N N . THR A 1 309 ? -43.030 6.410 -21.991 1.00 91.00 309 THR A N 1
ATOM 2301 C CA . THR A 1 309 ? -41.937 5.532 -22.442 1.00 91.00 309 THR A CA 1
ATOM 2302 C C . THR A 1 309 ? -40.714 5.493 -21.526 1.00 91.00 309 THR A C 1
ATOM 2304 O O . THR A 1 309 ? -40.076 4.448 -21.487 1.00 91.00 309 THR A O 1
ATOM 2307 N N . GLY A 1 310 ? -40.361 6.599 -20.861 1.00 90.62 310 GLY A N 1
ATOM 2308 C CA . GLY A 1 310 ? -39.051 6.796 -20.224 1.00 90.62 310 GLY A CA 1
ATOM 2309 C C . GLY A 1 310 ? -39.085 7.225 -18.760 1.00 90.62 310 GLY A C 1
ATOM 2310 O O . GLY A 1 310 ? -38.054 7.647 -18.248 1.00 90.62 310 GLY A O 1
ATOM 2311 N N . GLU A 1 311 ? -40.240 7.134 -18.099 1.00 94.06 311 GLU A N 1
ATOM 2312 C CA . GLU A 1 311 ? -40.304 7.153 -16.634 1.00 94.06 311 GLU A CA 1
ATOM 2313 C C . GLU A 1 311 ? -39.649 5.871 -16.072 1.00 94.06 311 GLU A C 1
ATOM 2315 O O . GLU A 1 311 ? -39.880 4.770 -16.592 1.00 94.06 311 GLU A O 1
ATOM 2320 N N . TRP A 1 312 ? -38.830 6.005 -15.023 1.00 94.56 312 TRP A N 1
ATOM 2321 C CA . TRP A 1 312 ? -38.219 4.882 -14.294 1.00 94.56 312 TRP A CA 1
ATOM 2322 C C . TRP A 1 312 ? -37.792 5.272 -12.870 1.00 94.56 312 TRP A C 1
ATOM 2324 O O . TRP A 1 312 ? -37.677 6.457 -12.557 1.00 94.56 312 TRP A O 1
ATOM 2334 N N . PHE A 1 313 ? -37.554 4.274 -12.018 1.00 95.50 313 PHE A N 1
ATOM 2335 C CA . PHE A 1 313 ? -36.996 4.422 -10.671 1.00 95.50 313 PHE A CA 1
ATOM 2336 C C . PHE A 1 313 ? -36.108 3.223 -10.283 1.00 95.50 313 PHE A C 1
ATOM 2338 O O . PHE A 1 313 ? -36.192 2.153 -10.890 1.00 95.50 313 PHE A O 1
ATOM 2345 N N . GLU A 1 314 ? -35.246 3.412 -9.285 1.00 96.00 314 GLU A N 1
ATOM 2346 C CA . GLU A 1 314 ? -34.306 2.417 -8.748 1.00 96.00 314 GLU A CA 1
ATOM 2347 C C . GLU A 1 314 ? -34.726 1.941 -7.350 1.00 96.00 314 GLU A C 1
ATOM 2349 O O . GLU A 1 314 ? -35.131 2.749 -6.513 1.00 96.00 314 GLU A O 1
ATOM 2354 N N . ILE A 1 315 ? -34.582 0.636 -7.097 1.00 96.25 315 ILE A N 1
ATOM 2355 C CA . ILE A 1 315 ? -34.749 -0.008 -5.788 1.00 96.25 315 ILE A CA 1
ATOM 2356 C C . ILE A 1 315 ? -33.415 -0.653 -5.386 1.00 96.25 315 ILE A C 1
ATOM 2358 O O . ILE A 1 315 ? -32.915 -1.530 -6.087 1.00 96.25 315 ILE A O 1
ATOM 2362 N N . HIS A 1 316 ? -32.858 -0.262 -4.244 1.00 94.75 316 HIS A N 1
ATOM 2363 C CA . HIS A 1 316 ? -31.585 -0.732 -3.690 1.00 94.75 316 HIS A CA 1
ATOM 2364 C C . HIS A 1 316 ? -31.812 -1.660 -2.485 1.00 94.75 316 HIS A C 1
ATOM 2366 O O . HIS A 1 316 ? -32.617 -1.341 -1.613 1.00 94.75 316 HIS A O 1
ATOM 2372 N N . ASN A 1 317 ? -31.106 -2.795 -2.394 1.00 95.06 317 ASN A N 1
ATOM 2373 C CA . ASN A 1 317 ? -31.156 -3.666 -1.209 1.00 95.06 317 ASN A CA 1
ATOM 2374 C C . ASN A 1 317 ? -30.128 -3.218 -0.158 1.00 95.06 317 ASN A C 1
ATOM 2376 O O . ASN A 1 317 ? -28.944 -3.546 -0.246 1.00 95.06 317 ASN A O 1
ATOM 2380 N N . THR A 1 318 ? -30.596 -2.505 0.866 1.00 91.62 318 THR A N 1
ATOM 2381 C CA . THR A 1 318 ? -29.792 -2.021 2.003 1.00 91.62 318 THR A CA 1
ATOM 2382 C C . THR A 1 318 ? -29.532 -3.093 3.070 1.00 91.62 318 THR A C 1
ATOM 2384 O O . THR A 1 318 ? -28.792 -2.858 4.029 1.00 91.62 318 THR A O 1
ATOM 2387 N N . GLY A 1 319 ? -30.137 -4.276 2.933 1.00 87.19 319 GLY A N 1
ATOM 2388 C CA . GLY A 1 319 ? -30.025 -5.386 3.875 1.00 87.19 319 GLY A CA 1
ATOM 2389 C C . GLY A 1 319 ? -28.786 -6.258 3.682 1.00 87.19 319 GLY A C 1
ATOM 2390 O O . GLY A 1 319 ? -28.043 -6.151 2.713 1.00 87.19 319 GLY A O 1
ATOM 2391 N N . ASN A 1 320 ? -28.591 -7.201 4.608 1.00 91.75 320 ASN A N 1
ATOM 2392 C CA . ASN A 1 320 ? -27.554 -8.239 4.525 1.00 91.75 320 ASN A CA 1
ATOM 2393 C C . ASN A 1 320 ? -28.091 -9.601 4.035 1.00 91.75 320 ASN A C 1
ATOM 2395 O O . ASN A 1 320 ? -27.405 -10.619 4.145 1.00 91.75 320 ASN A O 1
ATOM 2399 N N . THR A 1 321 ? -29.311 -9.622 3.494 1.00 91.50 321 THR A N 1
ATOM 2400 C CA . THR A 1 321 ? -29.966 -10.802 2.917 1.00 91.50 321 THR A CA 1
ATOM 2401 C C . THR A 1 321 ? -30.536 -10.487 1.542 1.00 91.50 321 THR A C 1
ATOM 2403 O O . THR A 1 321 ? -31.155 -9.442 1.356 1.00 91.50 321 THR A O 1
ATOM 2406 N N . THR A 1 322 ? -30.394 -11.427 0.613 1.00 94.38 322 THR A N 1
ATOM 2407 C CA . THR A 1 322 ? -31.062 -11.430 -0.692 1.00 94.38 322 THR A CA 1
ATOM 2408 C C . THR A 1 322 ? -32.573 -11.220 -0.557 1.00 94.38 322 THR A C 1
ATOM 2410 O O . THR A 1 322 ? -33.215 -11.879 0.268 1.00 94.38 322 THR A O 1
ATOM 2413 N N . VAL A 1 323 ? -33.152 -10.360 -1.396 1.00 95.94 323 VAL A N 1
ATOM 2414 C CA . VAL A 1 323 ? -34.605 -10.149 -1.502 1.00 95.94 323 VAL A CA 1
ATOM 2415 C C . VAL A 1 323 ? -35.063 -10.557 -2.904 1.00 95.94 323 VAL A C 1
ATOM 2417 O O . VAL A 1 323 ? -34.485 -10.115 -3.888 1.00 95.94 323 VAL A O 1
ATOM 2420 N N . ASP A 1 324 ? -36.104 -11.387 -3.008 1.00 96.06 324 ASP A N 1
ATOM 2421 C CA . ASP A 1 324 ? -36.853 -11.570 -4.261 1.00 96.06 324 ASP A CA 1
ATOM 2422 C C . ASP A 1 324 ? -38.114 -10.703 -4.186 1.00 96.06 324 ASP A C 1
ATOM 2424 O O . ASP A 1 324 ? -38.917 -10.871 -3.265 1.00 96.06 324 ASP A O 1
ATOM 2428 N N . LEU A 1 325 ? -38.278 -9.778 -5.133 1.00 96.81 325 LEU A N 1
ATOM 2429 C CA . LEU A 1 325 ? -39.412 -8.849 -5.185 1.00 96.81 325 LEU A CA 1
ATOM 2430 C C . LEU A 1 325 ? -40.726 -9.522 -5.625 1.00 96.81 325 LEU A C 1
ATOM 2432 O O . LEU A 1 325 ? -41.780 -8.894 -5.577 1.00 96.81 325 LEU A O 1
ATOM 2436 N N . ASN A 1 326 ? -40.706 -10.796 -6.025 1.00 95.88 326 ASN A N 1
ATOM 2437 C CA . ASN A 1 326 ? -41.892 -11.564 -6.410 1.00 95.88 326 ASN A CA 1
ATOM 2438 C C . ASN A 1 326 ? -43.012 -11.513 -5.352 1.00 95.88 326 ASN A C 1
ATOM 2440 O O . ASN A 1 326 ? -42.878 -12.032 -4.240 1.00 95.88 326 ASN A O 1
ATOM 2444 N N . GLY A 1 327 ? -44.150 -10.922 -5.716 1.00 88.00 327 GLY A N 1
ATOM 2445 C CA . GLY A 1 327 ? -45.299 -10.730 -4.833 1.00 88.00 327 GLY A CA 1
ATOM 2446 C C . GLY A 1 327 ? -45.274 -9.447 -3.993 1.00 88.00 327 GLY A C 1
ATOM 2447 O O . GLY A 1 327 ? -46.232 -9.224 -3.253 1.00 88.00 327 GLY A O 1
ATOM 2448 N N . PHE A 1 328 ? -44.241 -8.605 -4.101 1.00 94.69 328 PHE A N 1
ATOM 2449 C CA . PHE A 1 328 ? -44.245 -7.255 -3.527 1.00 94.69 328 PHE A CA 1
ATOM 2450 C C . PHE A 1 328 ? -45.195 -6.358 -4.325 1.00 94.69 328 PHE A C 1
ATOM 2452 O O . PHE A 1 328 ? -45.313 -6.475 -5.551 1.00 94.69 328 PHE A O 1
ATOM 2459 N N . GLY A 1 329 ? -45.881 -5.462 -3.620 1.00 92.06 329 GLY A N 1
ATOM 2460 C CA . GLY A 1 329 ? -46.712 -4.426 -4.223 1.00 92.06 329 GLY A CA 1
ATOM 2461 C C . GLY A 1 329 ? -45.925 -3.133 -4.392 1.00 92.06 329 GLY A C 1
ATOM 2462 O O . GLY A 1 329 ? -45.193 -2.739 -3.488 1.00 92.06 329 GLY A O 1
ATOM 2463 N N . ILE A 1 330 ? -46.113 -2.454 -5.519 1.00 92.88 330 ILE A N 1
ATOM 2464 C CA . ILE A 1 330 ? -45.615 -1.092 -5.737 1.00 92.88 330 ILE A CA 1
ATOM 2465 C C . ILE A 1 330 ? -46.817 -0.216 -6.093 1.00 92.88 330 ILE A C 1
ATOM 2467 O O . ILE A 1 330 ? -47.670 -0.634 -6.884 1.00 92.88 330 ILE A O 1
ATOM 2471 N N . LYS A 1 331 ? -46.925 0.949 -5.449 1.00 84.69 331 LYS A N 1
ATOM 2472 C CA . LYS A 1 331 ? -48.110 1.814 -5.494 1.00 84.69 331 LYS A CA 1
ATOM 2473 C C . LYS A 1 331 ? -47.748 3.282 -5.715 1.00 84.69 331 LYS A C 1
ATOM 2475 O O . LYS A 1 331 ? -46.799 3.765 -5.098 1.00 84.69 331 LYS A O 1
ATOM 2480 N N . ASP A 1 332 ? -48.612 3.958 -6.461 1.00 77.25 332 ASP A N 1
ATOM 2481 C CA . ASP A 1 332 ? -49.049 5.334 -6.200 1.00 77.25 332 ASP A CA 1
ATOM 2482 C C . ASP A 1 332 ? -50.221 5.285 -5.177 1.00 77.25 332 ASP A C 1
ATOM 2484 O O . ASP A 1 332 ? -50.981 4.308 -5.146 1.00 77.25 332 ASP A O 1
ATOM 2488 N N . ASP A 1 333 ? -50.356 6.277 -4.286 1.00 60.22 333 ASP A N 1
ATOM 2489 C CA . ASP A 1 333 ? -51.366 6.290 -3.202 1.00 60.22 333 ASP A CA 1
ATOM 2490 C C . ASP A 1 333 ? -52.800 6.629 -3.693 1.00 60.22 333 ASP A C 1
ATOM 2492 O O . ASP A 1 333 ? -53.767 6.609 -2.926 1.00 60.22 333 ASP A O 1
ATOM 2496 N N . ASP A 1 334 ? -52.978 6.889 -4.995 1.00 67.81 334 ASP A N 1
ATOM 2497 C CA . ASP A 1 334 ? -54.269 7.124 -5.663 1.00 67.81 334 ASP A CA 1
ATOM 2498 C C . ASP A 1 334 ? -55.102 5.828 -5.871 1.00 67.81 334 ASP A C 1
ATOM 2500 O O . ASP A 1 334 ? -56.089 5.564 -5.164 1.00 67.81 334 ASP A O 1
ATOM 2504 N N . ARG A 1 335 ? -54.770 5.040 -6.898 1.00 64.19 335 ARG A N 1
ATOM 2505 C CA . ARG A 1 335 ? -55.442 3.811 -7.369 1.00 64.19 335 ARG A CA 1
ATOM 2506 C C . ARG A 1 335 ? -54.572 2.973 -8.293 1.00 64.19 335 ARG A C 1
ATOM 2508 O O . ARG A 1 335 ? -54.928 1.808 -8.506 1.00 64.19 335 ARG A O 1
ATOM 2515 N N . ASP A 1 336 ? -53.527 3.550 -8.867 1.00 79.50 336 ASP A N 1
ATOM 2516 C CA . ASP A 1 336 ? -52.677 2.888 -9.842 1.00 79.50 336 ASP A CA 1
ATOM 2517 C C . ASP A 1 336 ? -51.508 2.196 -9.105 1.00 79.50 336 ASP A C 1
ATOM 2519 O O . ASP A 1 336 ? -50.648 2.806 -8.477 1.00 79.50 336 ASP A O 1
ATOM 2523 N N . TRP A 1 337 ? -51.544 0.863 -9.098 1.00 85.19 337 TRP A N 1
ATOM 2524 C CA . TRP A 1 337 ? -50.593 -0.002 -8.397 1.00 85.19 337 TRP A CA 1
ATOM 2525 C C . TRP A 1 337 ? -50.415 -1.307 -9.164 1.00 85.19 337 TRP A C 1
ATOM 2527 O O . TRP A 1 337 ? -51.300 -1.748 -9.909 1.00 85.19 337 TRP A O 1
ATOM 2537 N N . PHE A 1 338 ? -49.295 -1.978 -8.923 1.00 90.56 338 PHE A N 1
ATOM 2538 C CA . PHE A 1 338 ? -49.036 -3.308 -9.458 1.00 90.56 338 PHE A CA 1
ATOM 2539 C C . PHE A 1 338 ? -48.388 -4.232 -8.423 1.00 90.56 338 PHE A C 1
ATOM 2541 O O . PHE A 1 338 ? -48.053 -3.845 -7.304 1.00 90.56 338 PHE A O 1
ATOM 2548 N N . THR A 1 339 ? -48.252 -5.499 -8.799 1.00 92.75 339 THR A N 1
ATOM 2549 C CA . THR A 1 339 ? -47.494 -6.508 -8.057 1.00 92.75 339 THR A CA 1
ATOM 2550 C C . THR A 1 339 ? -46.450 -7.073 -9.000 1.00 92.75 339 THR A C 1
ATOM 2552 O O . THR A 1 339 ? -46.783 -7.382 -10.146 1.00 92.75 339 THR A O 1
ATOM 2555 N N . VAL A 1 340 ? -45.213 -7.227 -8.535 1.00 95.56 340 VAL A N 1
ATOM 2556 C CA . VAL A 1 340 ? -44.166 -7.910 -9.307 1.00 95.56 340 VAL A CA 1
ATOM 2557 C C . VAL A 1 340 ? -44.554 -9.391 -9.405 1.00 95.56 340 VAL A C 1
ATOM 2559 O O . VAL A 1 340 ? -44.635 -10.081 -8.391 1.00 95.56 340 VAL A O 1
ATOM 2562 N N . ASP A 1 341 ? -44.876 -9.875 -10.608 1.00 92.94 341 ASP A N 1
ATOM 2563 C CA . ASP A 1 341 ? -45.488 -11.200 -10.836 1.00 92.94 341 ASP A CA 1
ATOM 2564 C C . ASP A 1 341 ? -44.487 -12.306 -11.228 1.00 92.94 341 ASP A C 1
ATOM 2566 O O . ASP A 1 341 ? -44.869 -13.439 -11.544 1.00 92.94 341 ASP A O 1
ATOM 2570 N N . HIS A 1 342 ? -43.199 -11.975 -11.186 1.00 93.38 342 HIS A N 1
ATOM 2571 C CA . HIS A 1 342 ? -42.059 -12.814 -11.535 1.00 93.38 342 HIS A CA 1
ATOM 2572 C C . HIS A 1 342 ? -40.918 -12.620 -10.522 1.00 93.38 342 HIS A C 1
ATOM 2574 O O . HIS A 1 342 ? -40.995 -11.771 -9.640 1.00 93.38 342 HIS A O 1
ATOM 2580 N N . SER A 1 343 ? -39.878 -13.452 -10.612 1.00 95.75 343 SER A N 1
ATOM 2581 C CA . SER A 1 343 ? -38.725 -13.388 -9.705 1.00 95.75 343 SER A CA 1
ATOM 2582 C C . SER A 1 343 ? -37.753 -12.299 -10.152 1.00 95.75 343 SER A C 1
ATOM 2584 O O . SER A 1 343 ? -37.298 -12.332 -11.297 1.00 95.75 343 SER A O 1
ATOM 2586 N N . VAL A 1 344 ? -37.450 -11.363 -9.252 1.00 97.00 344 VAL A N 1
ATOM 2587 C CA . VAL A 1 344 ? -36.464 -10.284 -9.430 1.00 97.00 344 VAL A CA 1
ATOM 2588 C C . VAL A 1 344 ? -35.626 -10.256 -8.160 1.00 97.00 344 VAL A C 1
ATOM 2590 O O . VAL A 1 344 ? -36.097 -9.845 -7.101 1.00 97.00 344 VAL A O 1
ATOM 2593 N N . VAL A 1 345 ? -34.410 -10.790 -8.262 1.00 96.69 345 VAL A N 1
ATOM 2594 C CA . VAL A 1 345 ? -33.549 -11.104 -7.119 1.00 96.69 345 VAL A CA 1
ATOM 2595 C C . VAL A 1 345 ? -32.525 -9.994 -6.931 1.00 96.69 345 VAL A C 1
ATOM 2597 O O . VAL A 1 345 ? -31.617 -9.850 -7.745 1.00 96.69 345 VAL A O 1
ATOM 2600 N N . VAL A 1 346 ? -32.658 -9.244 -5.840 1.00 96.94 346 VAL A N 1
ATOM 2601 C CA . VAL A 1 346 ? -31.741 -8.171 -5.447 1.00 96.94 346 VAL A CA 1
ATOM 2602 C C . VAL A 1 346 ? -30.850 -8.686 -4.318 1.00 96.94 346 VAL A C 1
ATOM 2604 O O . VAL A 1 346 ? -31.303 -8.911 -3.190 1.00 96.94 346 VAL A O 1
ATOM 2607 N N . GLU A 1 347 ? -29.576 -8.921 -4.620 1.00 96.75 347 GLU A N 1
ATOM 2608 C CA . GLU A 1 347 ? -28.569 -9.321 -3.629 1.00 96.75 347 GLU A CA 1
ATOM 2609 C C . GLU A 1 347 ? -28.171 -8.130 -2.723 1.00 96.75 347 GLU A C 1
ATOM 2611 O O . GLU A 1 347 ? -28.444 -6.980 -3.070 1.00 96.75 347 GLU A O 1
ATOM 2616 N N . PRO A 1 348 ? -27.562 -8.359 -1.543 1.00 95.19 348 PRO A N 1
ATOM 2617 C CA . PRO A 1 348 ? -27.121 -7.289 -0.639 1.00 95.19 348 PRO A CA 1
ATOM 2618 C C . PRO A 1 348 ? -26.241 -6.226 -1.320 1.00 95.19 348 PRO A C 1
ATOM 2620 O O . PRO A 1 348 ? -25.155 -6.542 -1.802 1.00 95.19 348 PRO A O 1
ATOM 2623 N N . GLY A 1 349 ? -26.688 -4.966 -1.320 1.00 90.19 349 GLY A N 1
ATOM 2624 C CA . GLY A 1 349 ? -26.018 -3.827 -1.963 1.00 90.19 349 GLY A CA 1
ATOM 2625 C C . GLY A 1 349 ? -26.317 -3.636 -3.458 1.00 90.19 349 GLY A C 1
ATOM 2626 O O . GLY A 1 349 ? -25.963 -2.591 -4.010 1.00 90.19 349 GLY A O 1
ATOM 2627 N N . GLU A 1 350 ? -26.986 -4.595 -4.106 1.00 95.62 350 GLU A N 1
ATOM 2628 C CA . GLU A 1 350 ? -27.384 -4.510 -5.517 1.00 95.62 350 GLU A CA 1
ATOM 2629 C C . GLU A 1 350 ? -28.668 -3.687 -5.716 1.00 95.62 350 GLU A C 1
ATOM 2631 O O . GLU A 1 350 ? -29.341 -3.272 -4.763 1.00 95.62 350 GLU A O 1
ATOM 2636 N N . ARG A 1 351 ? -28.996 -3.434 -6.988 1.00 94.38 351 ARG A N 1
ATOM 2637 C CA . ARG A 1 351 ? -30.129 -2.616 -7.444 1.00 94.38 351 ARG A CA 1
ATOM 2638 C C . ARG A 1 351 ? -31.025 -3.381 -8.411 1.00 94.38 351 ARG A C 1
ATOM 2640 O O . ARG A 1 351 ? -30.550 -4.257 -9.125 1.00 94.38 351 ARG A O 1
ATOM 2647 N N . ALA A 1 352 ? -32.296 -2.999 -8.459 1.00 96.69 352 ALA A N 1
ATOM 2648 C CA . ALA A 1 352 ? -33.226 -3.338 -9.531 1.00 96.69 352 ALA A CA 1
ATOM 2649 C C . ALA A 1 352 ? -33.873 -2.060 -10.081 1.00 96.69 352 ALA A C 1
ATOM 2651 O O . ALA A 1 352 ? -34.254 -1.170 -9.314 1.00 96.69 352 ALA A O 1
ATOM 2652 N N . ILE A 1 353 ? -34.017 -1.975 -11.402 1.00 96.62 353 ILE A N 1
ATOM 2653 C CA . ILE A 1 353 ? -34.573 -0.813 -12.103 1.00 96.62 353 ILE A CA 1
ATOM 2654 C C . ILE A 1 353 ? -35.979 -1.130 -12.610 1.00 96.62 353 ILE A C 1
ATOM 2656 O O . ILE A 1 353 ? -36.204 -2.104 -13.332 1.00 96.62 353 ILE A O 1
ATOM 2660 N N . ALA A 1 354 ? -36.938 -0.274 -12.265 1.00 96.12 354 ALA A N 1
ATOM 2661 C CA . ALA A 1 354 ? -38.324 -0.381 -12.696 1.00 96.12 354 ALA A CA 1
ATOM 2662 C C . ALA A 1 354 ? -38.676 0.757 -13.662 1.00 96.12 354 ALA A C 1
ATOM 2664 O O . ALA A 1 354 ? -38.498 1.927 -13.334 1.00 96.12 354 ALA A O 1
ATOM 2665 N N . GLY A 1 355 ? -39.212 0.444 -14.845 1.00 94.81 355 GLY A N 1
ATOM 2666 C CA . GLY A 1 355 ? -39.527 1.438 -15.879 1.00 94.81 355 GLY A CA 1
ATOM 2667 C C . GLY A 1 355 ? -40.759 1.111 -16.722 1.00 94.81 355 GLY A C 1
ATOM 2668 O O . GLY A 1 355 ? -41.300 0.005 -16.690 1.00 94.81 355 GLY A O 1
ATOM 2669 N N . VAL A 1 356 ? -41.209 2.083 -17.520 1.00 94.56 356 VAL A N 1
ATOM 2670 C CA . VAL A 1 356 ? -42.407 1.924 -18.372 1.00 94.56 356 VAL A CA 1
ATOM 2671 C C . VAL A 1 356 ? -42.209 0.870 -19.473 1.00 94.56 356 VAL A C 1
ATOM 2673 O O . VAL A 1 356 ? -43.174 0.205 -19.851 1.00 94.56 356 VAL A O 1
ATOM 2676 N N . LEU A 1 357 ? -40.994 0.706 -20.019 1.00 92.62 357 LEU A N 1
ATOM 2677 C CA . LEU A 1 357 ? -40.711 -0.200 -21.146 1.00 92.62 357 LEU A CA 1
ATOM 2678 C C . LEU A 1 357 ? -39.369 -0.937 -21.038 1.00 92.62 357 LEU A C 1
ATOM 2680 O O . LEU A 1 357 ? -38.341 -0.334 -20.734 1.00 92.62 357 LEU A O 1
ATOM 2684 N N . ASP A 1 358 ? -39.398 -2.195 -21.478 1.00 92.50 358 ASP A N 1
ATOM 2685 C CA . ASP A 1 358 ? -38.309 -3.173 -21.638 1.00 92.50 358 ASP A CA 1
ATOM 2686 C C . ASP A 1 358 ? -37.489 -3.019 -22.941 1.00 92.50 358 ASP A C 1
ATOM 2688 O O . ASP A 1 358 ? -36.738 -3.911 -23.327 1.00 92.50 358 ASP A O 1
ATOM 2692 N N . ASP A 1 359 ? -37.646 -1.904 -23.662 1.00 90.31 359 ASP A N 1
ATOM 2693 C CA . ASP A 1 359 ? -36.960 -1.633 -24.932 1.00 90.31 359 ASP A CA 1
ATOM 2694 C C . ASP A 1 359 ? -36.017 -0.423 -24.776 1.00 90.31 359 ASP A C 1
ATOM 2696 O O . ASP A 1 359 ? -36.478 0.727 -24.878 1.00 90.31 359 ASP A O 1
ATOM 2700 N N . PRO A 1 360 ? -34.699 -0.644 -24.572 1.00 87.06 360 PRO A N 1
ATOM 2701 C CA . PRO A 1 360 ? -33.714 0.427 -24.417 1.00 87.06 360 PRO A CA 1
ATOM 2702 C C . PRO A 1 360 ? -33.674 1.413 -25.593 1.00 87.06 360 PRO A C 1
ATOM 2704 O O . PRO A 1 360 ? -33.369 2.592 -25.414 1.00 87.06 360 PRO A O 1
ATOM 2707 N N . ALA A 1 361 ? -34.057 0.990 -26.806 1.00 85.06 361 ALA A N 1
ATOM 2708 C CA . ALA A 1 361 ? -34.127 1.880 -27.968 1.00 85.06 361 ALA A CA 1
ATOM 2709 C C . ALA A 1 361 ? -35.346 2.827 -27.940 1.00 85.06 361 ALA A C 1
ATOM 2711 O O . ALA A 1 361 ? -35.519 3.641 -28.855 1.00 85.06 361 ALA A O 1
ATOM 2712 N N . ARG A 1 362 ? -36.210 2.722 -26.918 1.00 87.38 362 ARG A N 1
ATOM 2713 C CA . ARG A 1 362 ? -37.448 3.501 -26.763 1.00 87.38 362 ARG A CA 1
ATOM 2714 C C . ARG A 1 362 ? -37.630 4.140 -25.388 1.00 87.38 362 ARG A C 1
ATOM 2716 O O . ARG A 1 362 ? -38.267 5.190 -25.340 1.00 87.38 362 ARG A O 1
ATOM 2723 N N . ASN A 1 363 ? -37.104 3.552 -24.313 1.00 89.38 363 ASN A N 1
ATOM 2724 C CA . ASN A 1 363 ? -37.214 4.124 -22.964 1.00 89.38 363 ASN A CA 1
ATOM 2725 C C . ASN A 1 363 ? -36.226 5.282 -22.704 1.00 89.38 363 ASN A C 1
ATOM 2727 O O . ASN A 1 363 ? -36.498 6.157 -21.888 1.00 89.38 363 ASN A O 1
ATOM 2731 N N . GLY A 1 364 ? -35.139 5.362 -23.476 1.00 84.88 364 GLY A N 1
ATOM 2732 C CA . GLY A 1 364 ? -34.093 6.384 -23.342 1.00 84.88 364 GLY A CA 1
ATOM 2733 C C . GLY A 1 364 ? -32.678 5.807 -23.286 1.00 84.88 364 GLY A C 1
ATOM 2734 O O . GLY A 1 364 ? -31.717 6.573 -23.392 1.00 84.88 364 GLY A O 1
ATOM 2735 N N . GLY A 1 365 ? -32.563 4.480 -23.191 1.00 86.12 365 GLY A N 1
ATOM 2736 C CA . GLY A 1 365 ? -31.315 3.723 -23.091 1.00 86.12 365 GLY A CA 1
ATOM 2737 C C . GLY A 1 365 ? -31.084 3.126 -21.704 1.00 86.12 365 GLY A C 1
ATOM 2738 O O . GLY A 1 365 ? -29.940 2.933 -21.322 1.00 86.12 365 GLY A O 1
ATOM 2739 N N . VAL A 1 366 ? -32.152 2.903 -20.937 1.00 88.56 366 VAL A N 1
ATOM 2740 C CA . VAL A 1 366 ? -32.132 2.255 -19.618 1.00 88.56 366 VAL A CA 1
ATOM 2741 C C . VAL A 1 366 ? -32.371 0.756 -19.822 1.00 88.56 366 VAL A C 1
ATOM 2743 O O . VAL A 1 366 ? -33.208 0.390 -20.650 1.00 88.56 366 VAL A O 1
ATOM 2746 N N . ASP A 1 367 ? -31.657 -0.103 -19.099 1.00 90.06 367 ASP A N 1
ATOM 2747 C CA . ASP A 1 367 ? -32.014 -1.524 -18.977 1.00 90.06 367 ASP A CA 1
ATOM 2748 C C . ASP A 1 367 ? -32.870 -1.694 -17.713 1.00 90.06 367 ASP A C 1
ATOM 2750 O O . ASP A 1 367 ? -32.615 -1.010 -16.720 1.00 90.06 367 ASP A O 1
ATOM 2754 N N . VAL A 1 368 ? -33.932 -2.504 -17.763 1.00 94.00 368 VAL A N 1
ATOM 2755 C CA . VAL A 1 368 ? -34.940 -2.562 -16.684 1.00 94.00 368 VAL A CA 1
ATOM 2756 C C . VAL A 1 368 ? -35.294 -3.994 -16.300 1.00 94.00 368 VAL A C 1
ATOM 2758 O O . VAL A 1 368 ? -35.646 -4.813 -17.147 1.00 94.00 368 VAL A O 1
ATOM 2761 N N . ASP A 1 369 ? -35.267 -4.269 -14.999 1.00 96.50 369 ASP A N 1
ATOM 2762 C CA . ASP A 1 369 ? -35.657 -5.551 -14.412 1.00 96.50 369 ASP A CA 1
ATOM 2763 C C . ASP A 1 369 ? -37.181 -5.691 -14.315 1.00 96.50 369 ASP A C 1
ATOM 2765 O O . ASP A 1 369 ? -37.721 -6.789 -14.442 1.00 96.50 369 ASP A O 1
ATOM 2769 N N . ILE A 1 370 ? -37.889 -4.572 -14.104 1.00 96.00 370 ILE A N 1
ATOM 2770 C CA . ILE A 1 370 ? -39.346 -4.527 -13.916 1.00 96.00 370 ILE A CA 1
ATOM 2771 C C . ILE A 1 370 ? -39.977 -3.577 -14.942 1.00 96.00 370 ILE A C 1
ATOM 2773 O O . ILE A 1 370 ? -39.831 -2.359 -14.860 1.00 96.00 370 ILE A O 1
ATOM 2777 N N . ALA A 1 371 ? -40.752 -4.122 -15.882 1.00 94.81 371 ALA A N 1
ATOM 2778 C CA . ALA A 1 371 ? -41.513 -3.337 -16.857 1.00 94.81 371 ALA A CA 1
ATOM 2779 C C . ALA A 1 371 ? -42.982 -3.161 -16.415 1.00 94.81 371 ALA A C 1
ATOM 2781 O O . ALA A 1 371 ? -43.796 -4.070 -16.590 1.00 94.81 371 ALA A O 1
ATOM 2782 N N . TYR A 1 372 ? -43.344 -1.998 -15.857 1.00 92.94 372 TYR A N 1
ATOM 2783 C CA . TYR A 1 372 ? -44.695 -1.751 -15.310 1.00 92.94 372 TYR A CA 1
ATOM 2784 C C . TYR A 1 372 ? -45.713 -1.191 -16.324 1.00 92.94 372 TYR A C 1
ATOM 2786 O O . TYR A 1 372 ? -46.924 -1.271 -16.103 1.00 92.94 372 TYR A O 1
ATOM 2794 N N . GLY A 1 373 ? -45.264 -0.678 -17.475 1.00 90.69 373 GLY A N 1
ATOM 2795 C CA . GLY A 1 373 ? -46.145 -0.287 -18.582 1.00 90.69 373 GLY A CA 1
ATOM 2796 C C . GLY A 1 373 ? -47.156 0.810 -18.230 1.00 90.69 373 GLY A C 1
ATOM 2797 O O . GLY A 1 373 ? -46.789 1.894 -17.796 1.00 90.69 373 GLY A O 1
ATOM 2798 N N . ASP A 1 374 ? -48.443 0.536 -18.462 1.00 88.81 374 ASP A N 1
ATOM 2799 C CA . ASP A 1 374 ? -49.563 1.444 -18.153 1.00 88.81 374 ASP A CA 1
ATOM 2800 C C . ASP A 1 374 ? -50.238 1.126 -16.794 1.00 88.81 374 ASP A C 1
ATOM 2802 O O . ASP A 1 374 ? -51.392 1.500 -16.590 1.00 88.81 374 ASP A O 1
ATOM 2806 N N . ALA A 1 375 ? -49.579 0.385 -15.891 1.00 86.25 375 ALA A N 1
ATOM 2807 C CA . ALA A 1 375 ? -50.144 0.013 -14.582 1.00 86.25 375 ALA A CA 1
ATOM 2808 C C . ALA A 1 375 ? -49.904 1.048 -13.465 1.00 86.25 375 ALA A C 1
ATOM 2810 O O . ALA A 1 375 ? -50.556 0.978 -12.427 1.00 86.25 375 ALA A O 1
ATOM 2811 N N . MET A 1 376 ? -48.966 1.972 -13.680 1.00 88.12 376 MET A N 1
ATOM 2812 C CA . MET A 1 376 ? -48.578 3.051 -12.769 1.00 88.12 376 MET A CA 1
ATOM 2813 C C . MET A 1 376 ? -48.029 4.220 -13.602 1.00 88.12 376 MET A C 1
ATOM 2815 O O . MET A 1 376 ? -47.709 4.045 -14.785 1.00 88.12 376 MET A O 1
ATOM 2819 N N . ARG A 1 377 ? -47.933 5.407 -13.004 1.00 87.12 377 ARG A N 1
ATOM 2820 C CA . ARG A 1 377 ? -47.368 6.629 -13.594 1.00 87.12 377 ARG A CA 1
ATOM 2821 C C . ARG A 1 377 ? -46.527 7.344 -12.542 1.00 87.12 377 ARG A C 1
ATOM 2823 O O . ARG A 1 377 ? -46.801 7.167 -11.366 1.00 87.12 377 ARG A O 1
ATOM 2830 N N . LEU A 1 378 ? -45.534 8.123 -12.970 1.00 90.50 378 LEU A N 1
ATOM 2831 C CA . LEU A 1 378 ? -44.783 9.022 -12.089 1.00 90.50 378 LEU A CA 1
ATOM 2832 C C . LEU A 1 378 ? -45.138 10.474 -12.442 1.00 90.50 378 LEU A C 1
ATOM 2834 O O . LEU A 1 378 ? -44.718 10.981 -13.485 1.00 90.50 378 LEU A O 1
ATOM 2838 N N . HIS A 1 379 ? -45.919 11.170 -11.616 1.00 89.00 379 HIS A N 1
ATOM 2839 C CA . HIS A 1 379 ? -46.270 12.563 -11.881 1.00 89.00 379 HIS A CA 1
ATOM 2840 C C . HIS A 1 379 ? -45.067 13.503 -11.740 1.00 89.00 379 HIS A C 1
ATOM 2842 O O . HIS A 1 379 ? -44.341 13.532 -10.745 1.00 89.00 379 HIS A O 1
ATOM 2848 N N . ASN A 1 380 ? -44.919 14.386 -12.729 1.00 90.19 380 ASN A N 1
ATOM 2849 C CA . ASN A 1 380 ? -43.820 15.348 -12.807 1.00 90.19 380 ASN A CA 1
ATOM 2850 C C . ASN A 1 380 ? -43.831 16.401 -11.670 1.00 90.19 380 ASN A C 1
ATOM 2852 O O . ASN A 1 380 ? -42.871 17.150 -11.561 1.00 90.19 380 ASN A O 1
ATOM 2856 N N . SER A 1 381 ? -44.911 16.521 -10.876 1.00 86.75 381 SER A N 1
ATOM 2857 C CA . SER A 1 381 ? -45.089 17.590 -9.872 1.00 86.75 381 SER A CA 1
ATOM 2858 C C . SER A 1 381 ? -45.222 17.091 -8.428 1.00 86.75 381 SER A C 1
ATOM 2860 O O . SER A 1 381 ? -44.319 17.300 -7.630 1.00 86.75 381 SER A O 1
ATOM 2862 N N . PHE A 1 382 ? -46.336 16.445 -8.083 1.00 87.44 382 PHE A N 1
ATOM 2863 C CA . PHE A 1 382 ? -46.623 15.897 -6.753 1.00 87.44 382 PHE A CA 1
ATOM 2864 C C . PHE A 1 382 ? -47.007 14.444 -6.967 1.00 87.44 382 PHE A C 1
ATOM 2866 O O . PHE A 1 382 ? -47.802 14.206 -7.879 1.00 87.44 382 PHE A O 1
ATOM 2873 N N . ASP A 1 383 ? -46.443 13.539 -6.176 1.00 88.31 383 ASP A N 1
ATOM 2874 C CA . ASP A 1 383 ? -46.677 12.099 -6.284 1.00 88.31 383 ASP A CA 1
ATOM 2875 C C . ASP A 1 383 ? -46.121 11.367 -5.057 1.00 88.31 383 ASP A C 1
ATOM 2877 O O . ASP A 1 383 ? -45.240 11.873 -4.347 1.00 88.31 383 ASP A O 1
ATOM 2881 N N . GLU A 1 384 ? -46.575 10.133 -4.873 1.00 86.88 384 GLU A N 1
ATOM 2882 C CA . GLU A 1 384 ? -46.105 9.211 -3.851 1.00 86.88 384 GLU A CA 1
ATOM 2883 C C . GLU A 1 384 ? -45.716 7.865 -4.490 1.00 86.88 384 GLU A C 1
ATOM 2885 O O . GLU A 1 384 ? -46.473 7.309 -5.275 1.00 86.88 384 GLU A O 1
ATOM 2890 N N . LEU A 1 385 ? -44.553 7.307 -4.140 1.00 91.19 385 LEU A N 1
ATOM 2891 C CA . LEU A 1 385 ? -44.087 5.990 -4.592 1.00 91.19 385 LEU A CA 1
ATOM 2892 C C . LEU A 1 385 ? -43.801 5.106 -3.376 1.00 91.19 385 LEU A C 1
ATOM 2894 O O . LEU A 1 385 ? -42.918 5.419 -2.578 1.00 91.19 385 LEU A O 1
ATOM 2898 N N . VAL A 1 386 ? -44.541 4.003 -3.238 1.00 89.31 386 VAL A N 1
ATOM 2899 C CA . VAL A 1 386 ? -44.531 3.140 -2.043 1.00 89.31 386 VAL A CA 1
ATOM 2900 C C . VAL A 1 386 ? -44.245 1.682 -2.404 1.00 89.31 386 VAL A C 1
ATOM 2902 O O . VAL A 1 386 ? -44.944 1.099 -3.238 1.00 89.31 386 VAL A O 1
ATOM 2905 N N . ILE A 1 387 ? -43.287 1.059 -1.712 1.00 91.44 387 ILE A N 1
ATOM 2906 C CA . ILE A 1 387 ? -43.012 -0.385 -1.772 1.00 91.44 387 ILE A CA 1
ATOM 2907 C C . ILE A 1 387 ? -43.665 -1.069 -0.564 1.00 91.44 387 ILE A C 1
ATOM 2909 O O . ILE A 1 387 ? -43.393 -0.712 0.583 1.00 91.44 387 ILE A O 1
ATOM 2913 N N . VAL A 1 388 ? -44.480 -2.101 -0.804 1.00 87.44 388 VAL A N 1
ATOM 2914 C CA . VAL A 1 388 ? -45.018 -2.982 0.249 1.00 87.44 388 VAL A CA 1
ATOM 2915 C C . VAL A 1 388 ? -44.605 -4.438 0.060 1.00 87.44 388 VAL A C 1
ATOM 2917 O O . VAL A 1 388 ? -44.545 -4.948 -1.061 1.00 87.44 388 VAL A O 1
ATOM 2920 N N . ASP A 1 389 ? -44.350 -5.126 1.171 1.00 86.69 389 ASP A N 1
ATOM 2921 C CA . ASP A 1 389 ? -43.968 -6.537 1.176 1.00 86.69 389 ASP A CA 1
ATOM 2922 C C . ASP A 1 389 ? -45.146 -7.476 0.842 1.00 86.69 389 ASP A C 1
ATOM 2924 O O . ASP A 1 389 ? -46.300 -7.068 0.688 1.00 86.69 389 ASP A O 1
ATOM 2928 N N . THR A 1 390 ? -44.863 -8.779 0.769 1.00 82.88 390 THR A N 1
ATOM 2929 C CA . THR A 1 390 ? -45.870 -9.825 0.485 1.00 82.88 390 THR A CA 1
ATOM 2930 C C . THR A 1 390 ? -46.997 -9.955 1.530 1.00 82.88 390 THR A C 1
ATOM 2932 O O . THR A 1 390 ? -47.959 -10.693 1.300 1.00 82.88 390 THR A O 1
ATOM 2935 N N . LEU A 1 391 ? -46.894 -9.273 2.678 1.00 75.56 391 LEU A N 1
ATOM 2936 C CA . LEU A 1 391 ? -47.921 -9.188 3.722 1.00 75.56 391 LEU A CA 1
ATOM 2937 C C . LEU A 1 391 ? -48.690 -7.853 3.677 1.00 75.56 391 LEU A C 1
ATOM 2939 O O . LEU A 1 391 ? -49.741 -7.745 4.310 1.00 75.56 391 LEU A O 1
ATOM 2943 N N . GLY A 1 392 ? -48.210 -6.875 2.902 1.00 71.69 392 GLY A N 1
ATOM 2944 C CA . GLY A 1 392 ? -48.775 -5.533 2.765 1.00 71.69 392 GLY A CA 1
ATOM 2945 C C . GLY A 1 392 ? -48.145 -4.477 3.680 1.00 71.69 392 GLY A C 1
ATOM 2946 O O . GLY A 1 392 ? -48.693 -3.378 3.764 1.00 71.69 392 GLY A O 1
ATOM 2947 N N . ILE A 1 393 ? -47.030 -4.791 4.348 1.00 73.31 393 ILE A N 1
ATOM 2948 C CA . ILE A 1 393 ? -46.294 -3.876 5.236 1.00 73.31 393 ILE A CA 1
ATOM 2949 C C . ILE A 1 393 ? -45.449 -2.924 4.376 1.00 73.31 393 ILE A C 1
ATOM 2951 O O . ILE A 1 393 ? -44.795 -3.383 3.440 1.00 73.31 393 ILE A O 1
ATOM 2955 N N . GLU A 1 394 ? -45.443 -1.619 4.679 1.00 84.12 394 GLU A N 1
ATOM 2956 C CA . GLU A 1 394 ? -44.552 -0.649 4.015 1.00 84.12 394 GLU A CA 1
ATOM 2957 C C . GLU A 1 394 ? -43.086 -1.029 4.278 1.00 84.12 394 GLU A C 1
ATOM 2959 O O . GLU A 1 394 ? -42.681 -1.291 5.413 1.00 84.12 394 GLU A O 1
ATOM 2964 N N . VAL A 1 395 ? -42.313 -1.141 3.198 1.00 86.19 395 VAL A N 1
ATOM 2965 C CA . VAL A 1 395 ? -40.870 -1.410 3.241 1.00 86.19 395 VAL A CA 1
ATOM 2966 C C . VAL A 1 395 ? -40.111 -0.098 3.160 1.00 86.19 395 VAL A C 1
ATOM 2968 O O . VAL A 1 395 ? -39.165 0.100 3.913 1.00 86.19 395 VAL A O 1
ATOM 2971 N N . ASP A 1 396 ? -40.553 0.766 2.245 1.00 90.12 396 ASP A N 1
ATOM 2972 C CA . ASP A 1 396 ? -39.968 2.065 1.942 1.00 90.12 396 ASP A CA 1
ATOM 2973 C C . ASP A 1 396 ? -40.940 2.919 1.102 1.00 90.12 396 ASP A C 1
ATOM 2975 O O . ASP A 1 396 ? -41.812 2.367 0.416 1.00 90.12 396 ASP A O 1
ATOM 2979 N N . ALA A 1 397 ? -40.793 4.249 1.142 1.00 88.25 397 ALA A N 1
ATOM 2980 C CA . ALA A 1 397 ? -41.600 5.172 0.349 1.00 88.25 397 ALA A CA 1
ATOM 2981 C C . ALA A 1 397 ? -40.991 6.578 0.172 1.00 88.25 397 ALA A C 1
ATOM 2983 O O . ALA A 1 397 ? -40.555 7.214 1.132 1.00 88.25 397 ALA A O 1
ATOM 2984 N N . VAL A 1 398 ? -41.113 7.129 -1.040 1.00 91.62 398 VAL A N 1
ATOM 2985 C CA . VAL A 1 398 ? -40.682 8.494 -1.405 1.00 91.62 398 VAL A CA 1
ATOM 2986 C C . VAL A 1 398 ? -41.886 9.319 -1.864 1.00 91.62 398 VAL A C 1
ATOM 2988 O O . VAL A 1 398 ? -42.760 8.807 -2.558 1.00 91.62 398 VAL A O 1
ATOM 2991 N N . ARG A 1 399 ? -41.972 10.589 -1.447 1.00 89.94 399 ARG A N 1
ATOM 2992 C CA . ARG A 1 399 ? -43.168 11.439 -1.615 1.00 89.94 399 ARG A CA 1
ATOM 2993 C C . ARG A 1 399 ? -42.747 12.879 -1.964 1.00 89.94 399 ARG A C 1
ATOM 2995 O O . ARG A 1 399 ? -42.262 13.587 -1.083 1.00 89.94 399 ARG A O 1
ATOM 3002 N N . TRP A 1 400 ? -42.857 13.299 -3.232 1.00 88.94 400 TRP A N 1
ATOM 3003 C CA . TRP A 1 400 ? -42.226 14.535 -3.752 1.00 88.94 400 TRP A CA 1
ATOM 3004 C C . TRP A 1 400 ? -43.197 15.709 -3.990 1.00 88.94 400 TRP A C 1
ATOM 3006 O O . TRP A 1 400 ? -44.403 15.526 -4.143 1.00 88.94 400 TRP A O 1
ATOM 3016 N N . ASP A 1 401 ? -42.681 16.952 -3.971 1.00 86.94 401 ASP A N 1
ATOM 3017 C CA . ASP A 1 401 ? -43.489 18.153 -3.680 1.00 86.94 401 ASP A CA 1
ATOM 3018 C C . ASP A 1 401 ? -43.318 19.382 -4.615 1.00 86.94 401 ASP A C 1
ATOM 3020 O O . ASP A 1 401 ? -43.307 20.523 -4.144 1.00 86.94 401 ASP A O 1
ATOM 3024 N N . ASP A 1 402 ? -43.250 19.186 -5.938 1.00 87.25 402 ASP A N 1
ATOM 3025 C CA . ASP A 1 402 ? -43.264 20.248 -6.978 1.00 87.25 402 ASP A CA 1
ATOM 3026 C C . ASP A 1 402 ? -42.110 21.258 -6.811 1.00 87.25 402 ASP A C 1
ATOM 3028 O O . ASP A 1 402 ? -42.279 22.481 -6.862 1.00 87.25 402 ASP A O 1
ATOM 3032 N N . GLY A 1 403 ? -40.910 20.730 -6.541 1.00 83.81 403 GLY A N 1
ATOM 3033 C CA . GLY A 1 403 ? -39.679 21.511 -6.401 1.00 83.81 403 GLY A CA 1
ATOM 3034 C C . GLY A 1 403 ? -39.560 22.305 -5.092 1.00 83.81 403 GLY A C 1
ATOM 3035 O O . GLY A 1 403 ? -38.792 23.273 -5.033 1.00 83.81 403 GLY A O 1
ATOM 3036 N N . ARG A 1 404 ? -40.352 21.982 -4.058 1.00 84.31 404 ARG A N 1
ATOM 3037 C CA . ARG A 1 404 ? -40.408 22.747 -2.797 1.00 84.31 404 ARG A CA 1
ATOM 3038 C C . ARG A 1 404 ? -39.418 22.251 -1.737 1.00 84.31 404 ARG A C 1
ATOM 3040 O O . ARG A 1 404 ? -38.872 23.093 -1.018 1.00 84.31 404 ARG A O 1
ATOM 3047 N N . THR A 1 405 ? -39.210 20.944 -1.625 1.00 84.19 405 THR A N 1
ATOM 3048 C CA . THR A 1 405 ? -38.165 20.301 -0.810 1.00 84.19 405 THR A CA 1
ATOM 3049 C C . THR A 1 405 ? -37.413 19.242 -1.610 1.00 84.19 405 THR A C 1
ATOM 3051 O O . THR A 1 405 ? -36.191 19.205 -1.521 1.00 84.19 405 THR A O 1
ATOM 3054 N N . PHE A 1 406 ? -38.104 18.465 -2.448 1.00 91.75 406 PHE A N 1
ATOM 3055 C CA . PHE A 1 406 ? -37.482 17.554 -3.413 1.00 91.75 406 PHE A CA 1
ATOM 3056 C C . PHE A 1 406 ? -37.061 18.287 -4.705 1.00 91.75 406 PHE A C 1
ATOM 3058 O O . PHE A 1 406 ? -37.641 19.327 -5.037 1.00 91.75 406 PHE A O 1
ATOM 3065 N N . PRO A 1 407 ? -36.083 17.771 -5.475 1.00 91.69 407 PRO A N 1
ATOM 3066 C CA . PRO A 1 407 ? -35.740 18.315 -6.789 1.00 91.69 407 PRO A CA 1
ATOM 3067 C C . PRO A 1 407 ? -36.838 18.053 -7.839 1.00 91.69 407 PRO A C 1
ATOM 3069 O O . PRO A 1 407 ? -37.218 16.908 -8.050 1.00 91.69 407 PRO A O 1
ATOM 3072 N N . ASP A 1 408 ? -37.260 19.090 -8.575 1.00 89.56 408 ASP A N 1
ATOM 3073 C CA . ASP A 1 408 ? -38.020 18.975 -9.841 1.00 89.56 408 ASP A CA 1
ATOM 3074 C C . ASP A 1 408 ? -37.107 19.322 -11.041 1.00 89.56 408 ASP A C 1
ATOM 3076 O O . ASP A 1 408 ? -36.959 20.494 -11.415 1.00 89.56 408 ASP A O 1
ATOM 3080 N N . PRO A 1 409 ? -36.401 18.329 -11.607 1.00 87.81 409 PRO A N 1
ATOM 3081 C CA . PRO A 1 409 ? -35.676 18.462 -12.865 1.00 87.81 409 PRO A CA 1
ATOM 3082 C C . PRO A 1 409 ? -36.554 18.184 -14.094 1.00 87.81 409 PRO A C 1
ATOM 3084 O O . PRO A 1 409 ? -37.568 17.507 -14.022 1.00 87.81 409 PRO A O 1
ATOM 3087 N N . ASN A 1 410 ? -36.092 18.617 -15.272 1.00 89.62 410 ASN A N 1
ATOM 3088 C CA . ASN A 1 410 ? -36.615 18.179 -16.571 1.00 89.62 410 ASN A CA 1
ATOM 3089 C C . ASN A 1 410 ? -35.454 17.659 -17.427 1.00 89.62 410 ASN A C 1
ATOM 3091 O O . ASN A 1 410 ? -34.473 18.378 -17.639 1.00 89.62 410 ASN A O 1
ATOM 3095 N N . GLY A 1 411 ? -35.563 16.419 -17.902 1.00 89.19 411 GLY A N 1
ATOM 3096 C CA . GLY A 1 411 ? -34.499 15.718 -18.619 1.00 89.19 411 GLY A CA 1
ATOM 3097 C C . GLY A 1 411 ? -33.339 15.252 -17.740 1.00 89.19 411 GLY A C 1
ATOM 3098 O O . GLY A 1 411 ? -32.268 14.961 -18.262 1.00 89.19 411 GLY A O 1
ATOM 3099 N N . ALA A 1 412 ? -33.535 15.190 -16.425 1.00 89.81 412 ALA A N 1
ATOM 3100 C CA . ALA A 1 412 ? -32.612 14.601 -15.461 1.00 89.81 412 ALA A CA 1
ATOM 3101 C C . ALA A 1 412 ? -33.418 13.875 -14.378 1.00 89.81 412 ALA A C 1
ATOM 3103 O O . ALA A 1 412 ? -34.562 14.253 -14.134 1.00 89.81 412 ALA A O 1
ATOM 3104 N N . SER A 1 413 ? -32.847 12.859 -13.740 1.00 92.38 413 SER A N 1
ATOM 3105 C CA . SER A 1 413 ? -33.426 12.233 -12.549 1.00 92.38 413 SER A CA 1
ATOM 3106 C C . SER A 1 413 ? -33.209 13.082 -11.292 1.00 92.38 413 SER A C 1
ATOM 3108 O O . SER A 1 413 ? -32.336 13.959 -11.241 1.00 92.38 413 SER A O 1
ATOM 3110 N N . MET A 1 414 ? -33.997 12.800 -10.257 1.00 92.38 414 MET A N 1
ATOM 3111 C CA . MET A 1 414 ? -33.626 13.072 -8.870 1.00 92.38 414 MET A CA 1
ATOM 3112 C C . MET A 1 414 ? -33.032 11.792 -8.269 1.00 92.38 414 MET A C 1
ATOM 3114 O O . MET A 1 414 ? -33.571 10.713 -8.503 1.00 92.38 414 MET A O 1
ATOM 3118 N N . HIS A 1 415 ? -31.950 11.891 -7.499 1.00 90.44 415 HIS A N 1
ATOM 3119 C CA . HIS A 1 415 ? -31.399 10.762 -6.743 1.00 90.44 415 HIS A CA 1
ATOM 3120 C C . HIS A 1 415 ? -31.034 11.122 -5.304 1.00 90.44 415 HIS A C 1
ATOM 3122 O O . HIS A 1 415 ? -30.777 12.286 -4.978 1.00 90.44 415 HIS A O 1
ATOM 3128 N N . LEU A 1 416 ? -31.049 10.101 -4.452 1.00 90.06 416 LEU A N 1
ATOM 3129 C CA . LEU A 1 416 ? -30.689 10.154 -3.046 1.00 90.06 416 LEU A CA 1
ATOM 3130 C C . LEU A 1 416 ? -29.169 10.294 -2.898 1.00 90.06 416 LEU A C 1
ATOM 3132 O O . LEU A 1 416 ? -28.392 9.660 -3.615 1.00 90.06 416 LEU A O 1
ATOM 3136 N N . GLN A 1 417 ? -28.726 11.109 -1.943 1.00 83.88 417 GLN A N 1
ATOM 3137 C CA . GLN A 1 417 ? -27.310 11.237 -1.626 1.00 83.88 417 GLN A CA 1
ATOM 3138 C C . GLN A 1 417 ? -26.763 9.928 -1.035 1.00 83.88 417 GLN A C 1
ATOM 3140 O O . GLN A 1 417 ? -27.220 9.491 0.020 1.00 83.88 417 GLN A O 1
ATOM 3145 N N . SER A 1 418 ? -25.717 9.357 -1.641 1.00 73.31 418 SER A N 1
ATOM 3146 C CA . SER A 1 418 ? -24.960 8.240 -1.056 1.00 73.31 418 SER A CA 1
ATOM 3147 C C . SER A 1 418 ? -24.608 8.489 0.421 1.00 73.31 418 SER A C 1
ATOM 3149 O O . SER A 1 418 ? -24.007 9.509 0.778 1.00 73.31 418 SER A O 1
ATOM 3151 N N . GLY A 1 419 ? -25.012 7.555 1.288 1.00 66.06 419 GLY A N 1
ATOM 3152 C CA . GLY A 1 419 ? -24.815 7.626 2.738 1.00 66.06 419 GLY A CA 1
ATOM 3153 C C . GLY A 1 419 ? -25.872 8.423 3.516 1.00 66.06 419 GLY A C 1
ATOM 3154 O O . GLY A 1 419 ? -25.758 8.514 4.739 1.00 66.06 419 GLY A O 1
ATOM 3155 N N . ALA A 1 420 ? -26.896 8.977 2.859 1.00 72.31 420 ALA A N 1
ATOM 3156 C CA . ALA A 1 420 ? -28.161 9.273 3.529 1.00 72.31 420 ALA A CA 1
ATOM 3157 C C . ALA A 1 420 ? -28.880 7.958 3.895 1.00 72.31 420 ALA A C 1
ATOM 3159 O O . ALA A 1 420 ? -28.600 6.910 3.321 1.00 72.31 420 ALA A O 1
ATOM 3160 N N . SER A 1 421 ? -29.784 8.021 4.874 1.00 65.56 421 SER A N 1
ATOM 3161 C CA . SER A 1 421 ? -30.591 6.882 5.348 1.00 65.56 421 SER A CA 1
ATOM 3162 C C . SER A 1 421 ? -32.019 7.320 5.708 1.00 65.56 421 SER A C 1
ATOM 3164 O O . SER A 1 421 ? -32.617 6.837 6.669 1.00 65.56 421 SER A O 1
ATOM 3166 N N . ASP A 1 422 ? -32.487 8.361 5.024 1.00 80.62 422 ASP A N 1
ATOM 3167 C CA . ASP A 1 422 ? -33.799 8.989 5.164 1.00 80.62 422 ASP A CA 1
ATOM 3168 C C . ASP A 1 422 ? -34.133 9.603 3.804 1.00 80.62 422 ASP A C 1
ATOM 3170 O O . ASP A 1 422 ? -33.813 10.758 3.509 1.00 80.62 422 ASP A O 1
ATOM 3174 N N . ASN A 1 423 ? -34.711 8.785 2.937 1.00 86.75 423 ASN A N 1
ATOM 3175 C CA . ASN A 1 423 ? -35.163 9.189 1.613 1.00 86.75 423 ASN A CA 1
ATOM 3176 C C . ASN A 1 423 ? -36.506 9.946 1.646 1.00 86.75 423 ASN A C 1
ATOM 3178 O O . ASN A 1 423 ? -36.892 10.530 0.633 1.00 86.75 423 ASN A O 1
ATOM 3182 N N . SER A 1 424 ? -37.176 10.020 2.802 1.00 84.88 424 SER A N 1
ATOM 3183 C CA . SER A 1 424 ? -38.384 10.829 3.002 1.00 84.88 424 SER A CA 1
ATOM 3184 C C . SER A 1 424 ? -38.082 12.333 3.098 1.00 84.88 424 SER A C 1
ATOM 3186 O O . SER A 1 424 ? -38.944 13.168 2.816 1.00 84.88 424 SER A O 1
ATOM 3188 N N . ASN A 1 425 ? -36.844 12.698 3.447 1.00 85.31 425 ASN A N 1
ATOM 3189 C CA . ASN A 1 425 ? -36.386 14.082 3.502 1.00 85.31 425 ASN A CA 1
ATOM 3190 C C . ASN A 1 425 ? -35.795 14.555 2.161 1.00 85.31 425 ASN A C 1
ATOM 3192 O O . ASN A 1 425 ? -34.667 14.210 1.807 1.00 85.31 425 ASN A O 1
ATOM 3196 N N . GLY A 1 426 ? -36.509 15.447 1.468 1.00 85.50 426 GLY A N 1
ATOM 3197 C CA . GLY A 1 426 ? -36.062 16.058 0.211 1.00 85.50 426 GLY A CA 1
ATOM 3198 C C . GLY A 1 426 ? -34.719 16.808 0.275 1.00 85.50 426 GLY A C 1
ATOM 3199 O O . GLY A 1 426 ? -34.052 16.912 -0.751 1.00 85.50 426 GLY A O 1
ATOM 3200 N N . GLU A 1 427 ? -34.249 17.258 1.452 1.00 85.31 427 GLU A N 1
ATOM 3201 C CA . GLU A 1 427 ? -32.898 17.845 1.586 1.00 85.31 427 GLU A CA 1
ATOM 3202 C C . GLU A 1 427 ? -31.765 16.826 1.331 1.00 85.31 427 GLU A C 1
ATOM 3204 O O . GLU A 1 427 ? -30.639 17.236 1.047 1.00 85.31 427 GLU A O 1
ATOM 3209 N N . ASN A 1 428 ? -32.056 15.519 1.387 1.00 89.12 428 ASN A N 1
ATOM 3210 C CA . ASN A 1 428 ? -31.121 14.438 1.050 1.00 89.12 428 ASN A CA 1
ATOM 3211 C C . ASN A 1 428 ? -31.121 14.076 -0.451 1.00 89.12 428 ASN A C 1
ATOM 3213 O O . ASN A 1 428 ? -30.362 13.196 -0.858 1.00 89.12 428 ASN A O 1
ATOM 3217 N N . TRP A 1 429 ? -31.954 14.724 -1.274 1.00 91.69 429 TRP A N 1
ATOM 3218 C CA . TRP A 1 429 ? -32.087 14.454 -2.709 1.00 91.69 429 TRP A CA 1
ATOM 3219 C C . TRP A 1 429 ? -31.486 15.568 -3.571 1.00 91.69 429 TRP A C 1
ATOM 3221 O O . TRP A 1 429 ? -31.506 16.751 -3.229 1.00 91.69 429 TRP A O 1
ATOM 3231 N N . CYS A 1 430 ? -30.989 15.201 -4.749 1.00 89.06 430 CYS A N 1
ATOM 3232 C CA . CYS A 1 430 ? -30.399 16.135 -5.706 1.00 89.06 430 CYS A CA 1
ATOM 3233 C C . CYS A 1 430 ? -30.673 15.732 -7.162 1.00 89.06 430 CYS A C 1
ATOM 3235 O O . CYS A 1 430 ? -31.000 14.588 -7.464 1.00 89.06 430 CYS A O 1
ATOM 3237 N N . THR A 1 431 ? -30.563 16.692 -8.083 1.00 89.88 431 THR A N 1
ATOM 3238 C CA . THR A 1 431 ? -30.681 16.440 -9.527 1.00 89.88 431 THR A CA 1
ATOM 3239 C C . THR A 1 431 ? -29.411 15.791 -10.069 1.00 89.88 431 THR A C 1
ATOM 3241 O O . THR A 1 431 ? -28.332 16.369 -9.918 1.00 89.88 431 THR A O 1
ATOM 3244 N N . SER A 1 432 ? -29.541 14.667 -10.778 1.00 84.75 432 SER A N 1
ATOM 3245 C CA . SER A 1 432 ? -28.393 14.009 -11.406 1.00 84.75 432 SER A CA 1
ATOM 3246 C C . SER A 1 432 ? -27.766 14.887 -12.493 1.00 84.75 432 SER A C 1
ATOM 3248 O O . SER A 1 432 ? -28.440 15.399 -13.391 1.00 84.75 432 SER A O 1
ATOM 3250 N N . ALA A 1 433 ? -26.445 15.055 -12.416 1.00 76.31 433 ALA A N 1
ATOM 3251 C CA . ALA A 1 433 ? -25.641 15.777 -13.403 1.00 76.31 433 ALA A CA 1
ATOM 3252 C C . ALA A 1 433 ? -24.903 14.841 -14.383 1.00 76.31 433 ALA A C 1
ATOM 3254 O O . ALA A 1 433 ? -24.257 15.315 -15.324 1.00 76.31 433 ALA A O 1
ATOM 3255 N N . ARG A 1 434 ? -25.005 13.519 -14.187 1.00 75.06 434 ARG A N 1
ATOM 3256 C CA . ARG A 1 434 ? -24.394 12.491 -15.038 1.00 75.06 434 ARG A CA 1
ATOM 3257 C C . ARG A 1 434 ? -25.196 12.339 -16.324 1.00 75.06 434 ARG A C 1
ATOM 3259 O O . ARG A 1 434 ? -26.379 12.030 -16.283 1.00 75.06 434 ARG A O 1
ATOM 3266 N N . ARG A 1 435 ? -24.582 12.554 -17.488 1.00 72.88 435 ARG A N 1
ATOM 3267 C CA . ARG A 1 435 ? -25.258 12.386 -18.788 1.00 72.88 435 ARG A CA 1
ATOM 3268 C C . ARG A 1 435 ? -25.486 10.899 -19.074 1.00 72.88 435 ARG A C 1
ATOM 3270 O O . ARG A 1 435 ? -24.520 10.148 -19.143 1.00 72.88 435 ARG A O 1
ATOM 3277 N N . TRP A 1 436 ? -26.737 10.507 -19.321 1.00 70.75 436 TRP A N 1
ATOM 3278 C CA . TRP A 1 436 ? -27.122 9.120 -19.595 1.00 70.75 436 TRP A CA 1
ATOM 3279 C C . TRP A 1 436 ? -27.605 8.924 -21.039 1.00 70.75 436 TRP A C 1
ATOM 3281 O O . TRP A 1 436 ? -28.405 9.709 -21.561 1.00 70.75 436 TRP A O 1
ATOM 3291 N N . ALA A 1 437 ? -27.110 7.857 -21.674 1.00 62.66 437 ALA A N 1
ATOM 3292 C CA . ALA A 1 437 ? -27.525 7.318 -22.972 1.00 62.66 437 ALA A CA 1
ATOM 3293 C C . ALA A 1 437 ? -27.997 8.364 -24.012 1.00 62.66 437 ALA A C 1
ATOM 3295 O O . ALA A 1 437 ? -27.186 9.114 -24.557 1.00 62.66 437 ALA A O 1
ATOM 3296 N N . THR A 1 438 ? -29.301 8.437 -24.319 1.00 63.81 438 THR A N 1
ATOM 3297 C CA . THR A 1 438 ? -29.838 9.320 -25.382 1.00 63.81 438 THR A CA 1
ATOM 3298 C C . THR A 1 438 ? -29.756 10.827 -25.083 1.00 63.81 438 THR A C 1
ATOM 3300 O O . THR A 1 438 ? -30.076 11.652 -25.948 1.00 63.81 438 THR A O 1
ATOM 3303 N N . GLY A 1 439 ? -29.257 11.218 -23.906 1.00 68.81 439 GLY A N 1
ATOM 3304 C CA . GLY A 1 439 ? -28.846 12.585 -23.589 1.00 68.81 439 GLY A CA 1
ATOM 3305 C C . GLY A 1 439 ? -29.782 13.358 -22.662 1.00 68.81 439 GLY A C 1
ATOM 3306 O O . GLY A 1 439 ? -29.769 14.598 -22.711 1.00 68.81 439 GLY A O 1
ATOM 3307 N N . ASP A 1 440 ? -30.586 12.641 -21.883 1.00 86.12 440 ASP A N 1
ATOM 3308 C CA . ASP A 1 440 ? -31.040 13.071 -20.554 1.00 86.12 440 ASP A CA 1
ATOM 3309 C C . ASP A 1 440 ? -29.900 12.833 -19.529 1.00 86.12 440 ASP A C 1
ATOM 3311 O O . ASP A 1 440 ? -28.764 12.531 -19.918 1.00 86.12 440 ASP A O 1
ATOM 3315 N N . PHE A 1 441 ? -30.166 13.013 -18.236 1.00 85.19 441 PHE A N 1
ATOM 3316 C CA . PHE A 1 441 ? -29.210 12.783 -17.149 1.00 85.19 441 PHE A CA 1
ATOM 3317 C C . PHE A 1 441 ? -29.760 11.775 -16.122 1.00 85.19 441 PHE A C 1
ATOM 3319 O O . PHE A 1 441 ? -30.963 11.753 -15.861 1.00 85.19 441 PHE A O 1
ATOM 3326 N N . GLY A 1 442 ? -28.888 10.934 -15.569 1.00 86.56 442 GLY A N 1
ATOM 3327 C CA . GLY A 1 442 ? -29.225 9.868 -14.624 1.00 86.56 442 GLY A CA 1
ATOM 3328 C C . GLY A 1 442 ? -28.082 8.875 -14.401 1.00 86.56 442 GLY A C 1
ATOM 3329 O O . GLY A 1 442 ? -27.058 8.924 -15.089 1.00 86.56 442 GLY A O 1
ATOM 3330 N N . SER A 1 443 ? -28.268 7.983 -13.434 1.00 85.69 443 SER A N 1
ATOM 3331 C CA . SER A 1 443 ? -27.290 6.997 -12.945 1.00 85.69 443 SER A CA 1
ATOM 3332 C C . SER A 1 443 ? -27.908 5.601 -12.681 1.00 85.69 443 SER A C 1
ATOM 3334 O O . SER A 1 443 ? -27.551 4.974 -11.691 1.00 85.69 443 SER A O 1
ATOM 3336 N N . PRO A 1 444 ? -28.810 5.066 -13.536 1.00 89.38 444 PRO A N 1
ATOM 3337 C CA . PRO A 1 444 ? -29.494 3.794 -13.267 1.00 89.38 444 PRO A CA 1
ATOM 3338 C C . PRO A 1 444 ? -28.506 2.645 -13.016 1.00 89.38 444 PRO A C 1
ATOM 3340 O O . PRO A 1 444 ? -27.643 2.370 -13.852 1.00 89.38 444 PRO A O 1
ATOM 3343 N N . GLY A 1 445 ? -28.650 1.972 -11.874 1.00 86.00 445 GLY A N 1
ATOM 3344 C CA . GLY A 1 445 ? -27.784 0.878 -11.432 1.00 86.00 445 GLY A CA 1
ATOM 3345 C C . GLY A 1 445 ? -26.557 1.336 -10.635 1.00 86.00 445 GLY A C 1
ATOM 3346 O O . GLY A 1 445 ? -25.750 0.496 -10.239 1.00 86.00 445 GLY A O 1
ATOM 3347 N N . VAL A 1 446 ? -26.399 2.638 -10.374 1.00 83.81 446 VAL A N 1
ATOM 3348 C CA . VAL A 1 446 ? -25.227 3.235 -9.716 1.00 83.81 446 VAL A CA 1
ATOM 3349 C C . VAL A 1 446 ? -25.671 4.218 -8.628 1.00 83.81 446 VAL A C 1
ATOM 3351 O O . VAL A 1 446 ? -26.563 5.032 -8.830 1.00 83.81 446 VAL A O 1
ATOM 3354 N N . ALA A 1 447 ? -25.022 4.177 -7.461 1.00 80.69 447 ALA A N 1
ATOM 3355 C CA . ALA A 1 447 ? -25.386 5.026 -6.326 1.00 80.69 447 ALA A CA 1
ATOM 3356 C C . ALA A 1 447 ? -25.287 6.539 -6.635 1.00 80.69 447 ALA A C 1
ATOM 3358 O O . ALA A 1 447 ? -24.276 7.017 -7.154 1.00 80.69 447 ALA A O 1
ATOM 3359 N N . GLY A 1 448 ? -26.321 7.296 -6.248 1.00 71.44 448 GLY A N 1
ATOM 3360 C CA . GLY A 1 448 ? -26.418 8.742 -6.464 1.00 71.44 448 GLY A CA 1
ATOM 3361 C C . GLY A 1 448 ? -25.399 9.580 -5.679 1.00 71.44 448 GLY A C 1
ATOM 3362 O O . GLY A 1 448 ? -24.999 9.247 -4.559 1.00 71.44 448 GLY A O 1
ATOM 3363 N N . ASN A 1 449 ? -24.976 10.707 -6.260 1.00 69.19 449 ASN A N 1
ATOM 3364 C CA . ASN A 1 449 ? -23.940 11.582 -5.703 1.00 69.19 449 ASN A CA 1
ATOM 3365 C C . ASN A 1 449 ? -24.294 13.063 -5.918 1.00 69.19 449 ASN A C 1
ATOM 3367 O O . ASN A 1 449 ? -24.261 13.571 -7.036 1.00 69.19 449 ASN A O 1
ATOM 3371 N N . CYS A 1 450 ? -24.547 13.782 -4.821 1.00 70.75 450 CYS A N 1
ATOM 3372 C CA . CYS A 1 450 ? -24.938 15.195 -4.840 1.00 70.75 450 CYS A CA 1
ATOM 3373 C C . CYS A 1 450 ? -23.784 16.201 -4.993 1.00 70.75 450 CYS A C 1
ATOM 3375 O O . CYS A 1 450 ? -23.988 17.407 -4.817 1.00 70.75 450 CYS A O 1
ATOM 3377 N N . THR A 1 451 ? -22.570 15.749 -5.320 1.00 63.09 451 THR A N 1
ATOM 3378 C CA . THR A 1 451 ? -21.471 16.652 -5.693 1.00 63.09 451 THR A CA 1
ATOM 3379 C C . THR A 1 451 ? -21.522 17.002 -7.193 1.00 63.09 451 THR A C 1
ATOM 3381 O O . THR A 1 451 ? -21.907 16.162 -8.005 1.00 63.09 451 THR A O 1
ATOM 3384 N N . PRO A 1 452 ? -21.193 18.244 -7.612 1.00 52.53 452 PRO A N 1
ATOM 3385 C CA . PRO A 1 452 ? -21.392 18.652 -9.005 1.00 52.53 452 PRO A CA 1
ATOM 3386 C C . PRO A 1 452 ? -20.431 17.962 -9.983 1.00 52.53 452 PRO A C 1
ATOM 3388 O O . PRO A 1 452 ? -19.234 18.232 -9.946 1.00 52.53 452 PRO A O 1
ATOM 3391 N N . THR A 1 453 ? -21.001 17.168 -10.893 1.00 53.31 453 THR A N 1
ATOM 3392 C CA . THR A 1 453 ? -20.397 16.614 -12.119 1.00 53.31 453 THR A CA 1
ATOM 3393 C C . THR A 1 453 ? -18.969 16.079 -11.970 1.00 53.31 453 THR A C 1
ATOM 3395 O O . THR A 1 453 ? -17.997 16.790 -12.238 1.00 53.31 453 THR A O 1
ATOM 3398 N N . GLU A 1 454 ? -18.840 14.776 -11.719 1.00 61.47 454 GLU A N 1
ATOM 3399 C CA . GLU A 1 454 ? -17.677 14.052 -12.235 1.00 61.47 454 GLU A CA 1
ATOM 3400 C C . GLU A 1 454 ? -17.695 14.139 -13.769 1.00 61.47 454 GLU A C 1
ATOM 3402 O O . GLU A 1 454 ? -18.582 13.622 -14.451 1.00 61.47 454 GLU A O 1
ATOM 3407 N N . TYR A 1 455 ? -16.729 14.877 -14.312 1.00 75.88 455 TYR A N 1
ATOM 3408 C CA . TYR A 1 455 ? -16.316 14.706 -15.697 1.00 75.88 455 TYR A CA 1
ATOM 3409 C C . TYR A 1 455 ? -15.504 13.411 -15.797 1.00 75.88 455 TYR A C 1
ATOM 3411 O O . TYR A 1 455 ? -14.835 13.062 -14.825 1.00 75.88 455 TYR A O 1
ATOM 3419 N N . PRO A 1 456 ? -15.521 12.709 -16.946 1.00 80.44 456 PRO A N 1
ATOM 3420 C CA . PRO A 1 456 ? -14.655 11.551 -17.127 1.00 80.44 456 PRO A CA 1
ATOM 3421 C C . PRO A 1 456 ? -13.194 11.958 -16.917 1.00 80.44 456 PRO A C 1
ATOM 3423 O O . PRO A 1 456 ? -12.764 12.992 -17.438 1.00 80.44 456 PRO A O 1
ATOM 3426 N N . ASP A 1 457 ? -12.447 11.153 -16.165 1.00 88.88 457 ASP A N 1
ATOM 3427 C CA . ASP A 1 457 ? -11.032 11.405 -15.903 1.00 88.88 457 ASP A CA 1
ATOM 3428 C C . ASP A 1 457 ? -10.214 11.062 -17.156 1.00 88.88 457 ASP A C 1
ATOM 3430 O O . ASP A 1 457 ? -9.852 9.912 -17.403 1.00 88.88 457 ASP A O 1
ATOM 3434 N N . ILE A 1 458 ? -10.018 12.065 -18.015 1.00 93.94 458 ILE A N 1
ATOM 3435 C CA . ILE A 1 458 ? -9.290 11.943 -19.280 1.00 93.94 458 ILE A CA 1
ATOM 3436 C C . ILE A 1 458 ? -7.900 12.537 -19.128 1.00 93.94 458 ILE A C 1
ATOM 3438 O O . ILE A 1 458 ? -7.772 13.753 -18.980 1.00 93.94 458 ILE A O 1
ATOM 3442 N N . VAL A 1 459 ? -6.874 11.702 -19.282 1.00 94.88 459 VAL A N 1
ATOM 3443 C CA . VAL A 1 459 ? -5.461 12.090 -19.190 1.00 94.88 459 VAL A CA 1
ATOM 3444 C C . VAL A 1 459 ? -4.800 12.014 -20.568 1.00 94.88 459 VAL A C 1
ATOM 3446 O O . VAL A 1 459 ? -4.968 11.037 -21.299 1.00 94.88 459 VAL A O 1
ATOM 3449 N N . ILE A 1 460 ? -4.023 13.034 -20.935 1.00 96.81 460 ILE A N 1
ATOM 3450 C CA . ILE A 1 460 ? -3.118 13.002 -22.090 1.00 96.81 460 ILE A CA 1
ATOM 3451 C C . ILE A 1 460 ? -1.866 12.209 -21.690 1.00 96.81 460 ILE A C 1
ATOM 3453 O O . ILE A 1 460 ? -1.024 12.711 -20.941 1.00 96.81 460 ILE A O 1
ATOM 3457 N N . THR A 1 461 ? -1.739 10.986 -22.201 1.00 94.81 461 THR A N 1
ATOM 3458 C CA . THR A 1 461 ? -0.679 10.030 -21.830 1.00 94.81 461 THR A CA 1
ATOM 3459 C C . THR A 1 461 ? 0.564 10.102 -22.715 1.00 94.81 461 THR A C 1
ATOM 3461 O O . THR A 1 461 ? 1.677 9.939 -22.221 1.00 94.81 461 THR A O 1
ATOM 3464 N N . GLU A 1 462 ? 0.410 10.389 -24.010 1.00 95.56 462 GLU A N 1
ATOM 3465 C CA . GLU A 1 462 ? 1.515 10.402 -24.978 1.00 95.56 462 GLU A CA 1
ATOM 3466 C C . GLU A 1 462 ? 1.353 11.524 -26.019 1.00 95.56 462 GLU A C 1
ATOM 3468 O O . GLU A 1 462 ? 0.235 11.875 -26.393 1.00 95.56 462 GLU A O 1
ATOM 3473 N N . VAL A 1 463 ? 2.456 12.112 -26.502 1.00 96.56 463 VAL A N 1
ATOM 3474 C CA . VAL A 1 463 ? 2.457 13.159 -27.544 1.00 96.56 463 VAL A CA 1
ATOM 3475 C C . VAL A 1 463 ? 3.661 13.020 -28.489 1.00 96.56 463 VAL A C 1
ATOM 3477 O O . VAL A 1 463 ? 4.805 13.254 -28.090 1.00 96.56 463 VAL A O 1
ATOM 3480 N N . MET A 1 464 ? 3.410 12.764 -29.777 1.00 95.81 464 MET A N 1
ATOM 3481 C CA . MET A 1 464 ? 4.397 12.842 -30.863 1.00 95.81 464 MET A CA 1
ATOM 3482 C C . MET A 1 464 ? 4.347 14.220 -31.539 1.00 95.81 464 MET A C 1
ATOM 3484 O O . MET A 1 464 ? 3.436 14.521 -32.312 1.00 95.81 464 MET A O 1
ATOM 3488 N N . PHE A 1 465 ? 5.345 15.067 -31.262 1.00 93.94 465 PHE A N 1
ATOM 3489 C CA . PHE A 1 465 ? 5.375 16.473 -31.703 1.00 93.94 465 PHE A CA 1
ATOM 3490 C C . PHE A 1 465 ? 6.541 16.855 -32.641 1.00 93.94 465 PHE A C 1
ATOM 3492 O O . PHE A 1 465 ? 6.639 18.024 -33.022 1.00 93.94 465 PHE A O 1
ATOM 3499 N N . ASP A 1 466 ? 7.451 15.928 -32.966 1.00 93.56 466 ASP A N 1
ATOM 3500 C CA . ASP A 1 466 ? 8.601 16.149 -33.869 1.00 93.56 466 ASP A CA 1
ATOM 3501 C C . ASP A 1 466 ? 9.038 14.842 -34.584 1.00 93.56 466 ASP A C 1
ATOM 3503 O O . ASP A 1 466 ? 10.180 14.408 -34.414 1.00 93.56 466 ASP A O 1
ATOM 3507 N N . PRO A 1 467 ? 8.156 14.156 -35.342 1.00 93.94 467 PRO A N 1
ATOM 3508 C CA . PRO A 1 467 ? 8.481 12.885 -36.008 1.00 93.94 467 PRO A CA 1
ATOM 3509 C C . PRO A 1 467 ? 9.612 13.021 -37.049 1.00 93.94 467 PRO A C 1
ATOM 3511 O O . PRO A 1 467 ? 9.846 14.089 -37.627 1.00 93.94 467 PRO A O 1
ATOM 3514 N N . GLU A 1 468 ? 10.353 11.939 -37.321 1.00 91.00 468 GLU A N 1
ATOM 3515 C CA . GLU A 1 468 ? 11.428 11.925 -38.323 1.00 91.00 468 GLU A CA 1
ATOM 3516 C C . GLU A 1 468 ? 11.064 11.227 -39.636 1.00 91.00 468 GLU A C 1
ATOM 3518 O O . GLU A 1 468 ? 11.637 11.579 -40.674 1.00 91.00 468 GLU A O 1
ATOM 3523 N N . ARG A 1 469 ? 10.127 10.276 -39.640 1.00 84.44 469 ARG A N 1
ATOM 3524 C CA . ARG A 1 469 ? 9.868 9.433 -40.822 1.00 84.44 469 ARG A CA 1
ATOM 3525 C C . ARG A 1 469 ? 8.821 9.982 -41.784 1.00 84.44 469 ARG A C 1
ATOM 3527 O O . ARG A 1 469 ? 8.872 9.655 -42.970 1.00 84.44 469 ARG A O 1
ATOM 3534 N N . THR A 1 470 ? 7.936 10.857 -41.323 1.00 85.56 470 THR A N 1
ATOM 3535 C CA . THR A 1 470 ? 6.836 11.430 -42.115 1.00 85.56 470 THR A CA 1
ATOM 3536 C C . THR A 1 470 ? 7.260 12.619 -42.989 1.00 85.56 470 THR A C 1
ATOM 3538 O O . THR A 1 470 ? 8.247 13.316 -42.737 1.00 85.56 470 THR A O 1
ATOM 3541 N N . SER A 1 471 ? 6.527 12.865 -44.084 1.00 82.56 471 SER A N 1
ATOM 3542 C CA . SER A 1 471 ? 6.783 14.015 -44.964 1.00 82.56 471 SER A CA 1
ATOM 3543 C C . SER A 1 471 ? 5.509 14.481 -45.692 1.00 82.56 471 SER A C 1
ATOM 3545 O O . SER A 1 471 ? 5.123 13.852 -46.677 1.00 82.56 471 SER A O 1
ATOM 3547 N N . PRO A 1 472 ? 4.872 15.601 -45.284 1.00 84.12 472 PRO A N 1
ATOM 3548 C CA . PRO A 1 472 ? 5.311 16.563 -44.261 1.00 84.12 472 PRO A CA 1
ATOM 3549 C C . PRO A 1 472 ? 5.401 15.934 -42.865 1.00 84.12 472 PRO A C 1
ATOM 3551 O O . PRO A 1 472 ? 4.635 15.024 -42.573 1.00 84.12 472 PRO A O 1
ATOM 3554 N N . GLU A 1 473 ? 6.315 16.414 -42.011 1.00 87.75 473 GLU A N 1
ATOM 3555 C CA . GLU A 1 473 ? 6.493 15.822 -40.673 1.00 87.75 473 GLU A CA 1
ATOM 3556 C C . GLU A 1 473 ? 5.189 15.921 -39.868 1.00 87.75 473 GLU A C 1
ATOM 3558 O O . GLU A 1 473 ? 4.736 14.932 -39.297 1.00 87.75 473 GLU A O 1
ATOM 3563 N N . ARG A 1 474 ? 4.498 17.060 -40.005 1.00 88.75 474 ARG A N 1
ATOM 3564 C CA . ARG A 1 474 ? 3.137 17.310 -39.524 1.00 88.75 474 ARG A CA 1
ATOM 3565 C C . ARG A 1 474 ? 2.118 16.191 -39.777 1.00 88.75 474 ARG A C 1
ATOM 3567 O O . ARG A 1 474 ? 1.200 16.075 -38.984 1.00 88.75 474 ARG A O 1
ATOM 3574 N N . ALA A 1 475 ? 2.231 15.375 -40.829 1.00 91.06 475 ALA A N 1
ATOM 3575 C CA . ALA A 1 475 ? 1.289 14.263 -41.032 1.00 91.06 475 ALA A CA 1
ATOM 3576 C C . ALA A 1 475 ? 1.409 13.171 -39.947 1.00 91.06 475 ALA A C 1
ATOM 3578 O O . ALA A 1 475 ? 0.461 12.431 -39.720 1.00 91.06 475 ALA A O 1
ATOM 3579 N N . GLY A 1 476 ? 2.561 13.093 -39.271 1.00 92.00 476 GLY A N 1
ATOM 3580 C CA . GLY A 1 476 ? 2.813 12.230 -38.115 1.00 92.00 476 GLY A CA 1
ATOM 3581 C C . GLY A 1 476 ? 2.675 12.934 -36.762 1.00 92.00 476 GLY A C 1
ATOM 3582 O O . GLY A 1 476 ? 3.162 12.399 -35.773 1.00 92.00 476 GLY A O 1
ATOM 3583 N N . GLU A 1 477 ? 2.070 14.127 -36.688 1.00 95.06 477 GLU A N 1
ATOM 3584 C CA . GLU A 1 477 ? 1.662 14.708 -35.399 1.00 95.06 477 GLU A CA 1
ATOM 3585 C C . GLU A 1 477 ? 0.496 13.880 -34.829 1.00 95.06 477 GLU A C 1
ATOM 3587 O O . GLU A 1 477 ? -0.539 13.737 -35.491 1.00 95.06 477 GLU A O 1
ATOM 3592 N N . TRP A 1 478 ? 0.634 13.362 -33.609 1.00 96.12 478 TRP A N 1
ATOM 3593 C CA . TRP A 1 478 ? -0.438 12.666 -32.888 1.00 96.12 478 TRP A CA 1
ATOM 3594 C C . TRP A 1 478 ? -0.247 12.760 -31.369 1.00 96.12 478 TRP A C 1
ATOM 3596 O O . TRP A 1 478 ? 0.819 13.141 -30.882 1.00 96.12 478 TRP A O 1
ATOM 3606 N N . PHE A 1 479 ? -1.297 12.445 -30.620 1.00 96.94 479 PHE A N 1
ATOM 3607 C CA . PHE A 1 479 ? -1.259 12.281 -29.167 1.00 96.94 479 PHE A CA 1
ATOM 3608 C C . PHE A 1 479 ? -2.269 11.221 -28.724 1.00 96.94 479 PHE A C 1
ATOM 3610 O O . PHE A 1 479 ? -3.177 10.873 -29.479 1.00 96.94 479 PHE A O 1
ATOM 3617 N N . GLU A 1 480 ? -2.112 10.717 -27.509 1.00 97.06 480 GLU A N 1
ATOM 3618 C CA . GLU A 1 480 ? -3.002 9.731 -26.902 1.00 97.06 480 GLU A CA 1
ATOM 3619 C C . GLU A 1 480 ? -3.868 10.370 -25.808 1.00 97.06 480 GLU A C 1
ATOM 3621 O O . GLU A 1 480 ? -3.438 11.300 -25.118 1.00 97.06 480 GLU A O 1
ATOM 3626 N N . LEU A 1 481 ? -5.096 9.871 -25.666 1.00 97.44 481 LEU A N 1
ATOM 3627 C CA . LEU A 1 481 ? -5.965 10.117 -24.517 1.00 97.44 481 LEU A CA 1
ATOM 3628 C C . LEU A 1 481 ? -6.299 8.782 -23.849 1.00 97.44 481 LEU A C 1
ATOM 3630 O O . LEU A 1 481 ? -6.788 7.871 -24.518 1.00 97.44 481 LEU A O 1
ATOM 3634 N N . MET A 1 482 ? -6.093 8.692 -22.538 1.00 94.88 482 MET A N 1
ATOM 3635 C CA . MET A 1 482 ? -6.552 7.586 -21.700 1.00 94.88 482 MET A CA 1
ATOM 3636 C C . MET A 1 482 ? -7.794 8.005 -20.915 1.00 94.88 482 MET A C 1
ATOM 3638 O O . MET A 1 482 ? -7.841 9.115 -20.384 1.00 94.88 482 MET A O 1
ATOM 3642 N N . ASN A 1 483 ? -8.774 7.109 -20.800 1.00 95.06 483 ASN A N 1
ATOM 3643 C CA . ASN A 1 483 ? -9.804 7.206 -19.769 1.00 95.06 483 ASN A CA 1
ATOM 3644 C C . ASN A 1 483 ? -9.300 6.501 -18.505 1.00 95.06 483 ASN A C 1
ATOM 3646 O O . ASN A 1 483 ? -9.245 5.274 -18.451 1.00 95.06 483 ASN A O 1
ATOM 3650 N N . ASN A 1 484 ? -8.896 7.288 -17.515 1.00 91.88 484 ASN A N 1
ATOM 3651 C CA . ASN A 1 484 ? -8.414 6.828 -16.214 1.00 91.88 484 ASN A CA 1
ATOM 3652 C C . ASN A 1 484 ? -9.574 6.565 -15.228 1.00 91.88 484 ASN A C 1
ATOM 3654 O O . ASN A 1 484 ? -9.390 5.932 -14.192 1.00 91.88 484 ASN A O 1
ATOM 3658 N N . GLY A 1 485 ? -10.790 7.008 -15.571 1.00 84.94 485 GLY A N 1
ATOM 3659 C CA . GLY A 1 485 ? -11.997 6.775 -14.786 1.00 84.94 485 GLY A CA 1
ATOM 3660 C C . GLY A 1 485 ? -12.533 5.343 -14.887 1.00 84.94 485 GLY A C 1
ATOM 3661 O O . GLY A 1 485 ? -12.274 4.606 -15.840 1.00 84.94 485 GLY A O 1
ATOM 3662 N N . SER A 1 486 ? -13.359 4.969 -13.910 1.00 80.94 486 SER A N 1
ATOM 3663 C CA . SER A 1 486 ? -14.069 3.683 -13.849 1.00 80.94 486 SER A CA 1
ATOM 3664 C C . SER A 1 486 ? -15.274 3.578 -14.795 1.00 80.94 486 SER A C 1
ATOM 3666 O O . SER A 1 486 ? -15.871 2.508 -14.895 1.00 80.94 486 SER A O 1
ATOM 3668 N N . GLU A 1 487 ? -15.644 4.660 -15.487 1.00 79.75 487 GLU A N 1
ATOM 3669 C CA . GLU A 1 487 ? -16.861 4.756 -16.302 1.00 79.75 487 GLU A CA 1
ATOM 3670 C C . GLU A 1 487 ? -16.572 5.146 -17.757 1.00 79.75 487 GLU A C 1
ATOM 3672 O O . GLU A 1 487 ? -15.642 5.900 -18.036 1.00 79.75 487 GLU A O 1
ATOM 3677 N N . THR A 1 488 ? -17.387 4.660 -18.697 1.00 81.94 488 THR A N 1
ATOM 3678 C CA . THR A 1 488 ? -17.249 4.938 -20.134 1.00 81.94 488 THR A CA 1
ATOM 3679 C C . THR A 1 488 ? -17.367 6.436 -20.445 1.00 81.94 488 THR A C 1
ATOM 3681 O O . THR A 1 488 ? -18.413 7.059 -20.249 1.00 81.94 488 THR A O 1
ATOM 3684 N N . ALA A 1 489 ? -16.297 7.021 -20.979 1.00 86.25 489 ALA A N 1
ATOM 3685 C CA . ALA A 1 489 ? -16.182 8.448 -21.241 1.00 86.25 489 ALA A CA 1
ATOM 3686 C C . ALA A 1 489 ? -16.676 8.822 -22.647 1.00 86.25 489 ALA A C 1
ATOM 3688 O O . ALA A 1 489 ? -16.036 8.501 -23.647 1.00 86.25 489 ALA A O 1
ATOM 3689 N N . VAL A 1 490 ? -17.784 9.565 -22.729 1.00 87.12 490 VAL A N 1
ATOM 3690 C CA . VAL A 1 490 ? -18.318 10.116 -23.989 1.00 87.12 490 VAL A CA 1
ATOM 3691 C C . VAL A 1 490 ? -17.882 11.576 -24.141 1.00 87.12 490 VAL A C 1
ATOM 3693 O O . VAL A 1 490 ? -18.298 12.437 -23.363 1.00 87.12 490 VAL A O 1
ATOM 3696 N N . LEU A 1 491 ? -17.049 11.866 -25.145 1.00 89.19 491 LEU A N 1
ATOM 3697 C CA . LEU A 1 491 ? -16.378 13.164 -25.324 1.00 89.19 491 LEU A CA 1
ATOM 3698 C C . LEU A 1 491 ? -17.012 14.060 -26.404 1.00 89.19 491 LEU A C 1
ATOM 3700 O O . LEU A 1 491 ? -16.442 15.080 -26.799 1.00 89.19 491 LEU A O 1
ATOM 3704 N N . ASP A 1 492 ? -18.216 13.729 -26.864 1.00 85.62 492 ASP A N 1
ATOM 3705 C CA . ASP A 1 492 ? -18.987 14.511 -27.832 1.00 85.62 492 ASP A CA 1
ATOM 3706 C C . ASP A 1 492 ? -19.132 15.988 -27.418 1.00 85.62 492 ASP A C 1
ATOM 3708 O O . ASP A 1 492 ? -19.688 16.332 -26.372 1.00 85.62 492 ASP A O 1
ATOM 3712 N N . GLY A 1 493 ? -18.654 16.898 -28.268 1.00 84.75 493 GLY A N 1
ATOM 3713 C CA . GLY A 1 493 ? -18.711 18.341 -28.030 1.00 84.75 493 GLY A CA 1
ATOM 3714 C C . GLY A 1 493 ? -17.631 18.903 -27.098 1.00 84.75 493 GLY A C 1
ATOM 3715 O O . GLY A 1 493 ? -17.573 20.128 -26.944 1.00 84.75 493 GLY A O 1
ATOM 3716 N N . PHE A 1 494 ? -16.754 18.072 -26.522 1.00 93.19 494 PHE A N 1
ATOM 3717 C CA . PHE A 1 494 ? -15.560 18.544 -25.812 1.00 93.19 494 PHE A CA 1
ATOM 3718 C C . PHE A 1 494 ? -14.604 19.261 -26.780 1.00 93.19 494 PHE A C 1
ATOM 3720 O O . PHE A 1 494 ? -14.660 19.099 -28.003 1.00 93.19 494 PHE A O 1
ATOM 3727 N N . VAL A 1 495 ? -13.722 20.098 -26.239 1.00 95.62 495 VAL A N 1
ATOM 3728 C CA . VAL A 1 495 ? -12.801 20.939 -27.010 1.00 95.62 495 VAL A CA 1
ATOM 3729 C C . VAL A 1 495 ? -11.356 20.571 -26.700 1.00 95.62 495 VAL A C 1
ATOM 3731 O O . VAL A 1 495 ? -10.878 20.764 -25.585 1.00 95.62 495 VAL A O 1
ATOM 3734 N N . LEU A 1 496 ? -10.648 20.122 -27.733 1.00 96.88 496 LEU A N 1
ATOM 3735 C CA . LEU A 1 496 ? -9.196 19.972 -27.753 1.00 96.88 496 LEU A CA 1
ATOM 3736 C C . LEU A 1 496 ? -8.600 21.317 -28.173 1.00 96.88 496 LEU A C 1
ATOM 3738 O O . LEU A 1 496 ? -8.954 21.836 -29.236 1.00 96.88 496 LEU A O 1
ATOM 3742 N N . ARG A 1 497 ? -7.718 21.926 -27.376 1.00 93.94 497 ARG A N 1
ATOM 3743 C CA . ARG A 1 497 ? -7.126 23.232 -27.728 1.00 93.94 497 ARG A CA 1
ATOM 3744 C C . ARG A 1 497 ? -5.629 23.322 -27.485 1.00 93.94 497 ARG A C 1
ATOM 3746 O O . ARG A 1 497 ? -5.099 22.748 -26.539 1.00 93.94 497 ARG A O 1
ATOM 3753 N N . THR A 1 498 ? -4.972 24.121 -28.319 1.00 91.25 498 THR A N 1
ATOM 3754 C CA . THR A 1 498 ? -3.599 24.584 -28.105 1.00 91.25 498 THR A CA 1
ATOM 3755 C C . THR A 1 498 ? -3.588 26.064 -27.726 1.00 91.25 498 THR A C 1
ATOM 3757 O O . THR A 1 498 ? -4.629 26.693 -27.530 1.00 91.25 498 THR A O 1
ATOM 3760 N N . TYR A 1 499 ? -2.401 26.671 -27.646 1.00 79.94 499 TYR A N 1
ATOM 3761 C CA . TYR A 1 499 ? -2.274 28.116 -27.434 1.00 79.94 499 TYR A CA 1
ATOM 3762 C C . TYR A 1 499 ? -2.836 28.967 -28.598 1.00 79.94 499 TYR A C 1
ATOM 3764 O O . TYR A 1 499 ? -3.106 30.156 -28.416 1.00 79.94 499 TYR A O 1
ATOM 3772 N N . SER A 1 500 ? -2.977 28.401 -29.804 1.00 78.25 500 SER A N 1
ATOM 3773 C CA . SER A 1 500 ? -3.306 29.143 -31.034 1.00 78.25 500 SER A CA 1
ATOM 3774 C C . SER A 1 500 ? -4.560 28.658 -31.770 1.00 78.25 500 SER A C 1
ATOM 3776 O O . SER A 1 500 ? -5.124 29.433 -32.548 1.00 78.25 500 SER A O 1
ATOM 3778 N N . THR A 1 501 ? -5.010 27.423 -31.536 1.00 91.44 501 THR A N 1
ATOM 3779 C CA . THR A 1 501 ? -6.147 26.791 -32.226 1.00 91.44 501 THR A CA 1
ATOM 3780 C C . THR A 1 501 ? -7.009 25.962 -31.272 1.00 91.44 501 THR A C 1
ATOM 3782 O O . THR A 1 501 ? -6.614 25.669 -30.145 1.00 91.44 501 THR A O 1
ATOM 3785 N N . GLN A 1 502 ? -8.197 25.572 -31.734 1.00 93.88 502 GLN A N 1
ATOM 3786 C CA . GLN A 1 502 ? -9.076 24.634 -31.041 1.00 93.88 502 GLN A CA 1
ATOM 3787 C C . GLN A 1 502 ? -9.850 23.780 -32.050 1.00 93.88 502 GLN A C 1
ATOM 3789 O O . GLN A 1 502 ? -10.191 24.263 -33.130 1.00 93.88 502 GLN A O 1
ATOM 3794 N N . HIS A 1 503 ? -10.166 22.555 -31.652 1.00 95.12 503 HIS A N 1
ATOM 3795 C CA . HIS A 1 503 ? -10.990 21.588 -32.367 1.00 95.12 503 HIS A CA 1
ATOM 3796 C C . HIS A 1 503 ? -12.107 21.101 -31.439 1.00 95.12 503 HIS A C 1
ATOM 3798 O O . HIS A 1 503 ? -11.888 20.968 -30.236 1.00 95.12 503 HIS A O 1
ATOM 3804 N N . THR A 1 504 ? -13.301 20.850 -31.972 1.00 94.94 504 THR A N 1
ATOM 3805 C CA . THR A 1 504 ? -14.425 20.299 -31.197 1.00 94.94 504 THR A CA 1
ATOM 3806 C C . THR A 1 504 ? -14.619 18.842 -31.586 1.00 94.94 504 THR A C 1
ATOM 3808 O O . THR A 1 504 ? -14.802 18.545 -32.767 1.00 94.94 504 THR A O 1
ATOM 3811 N N . ILE A 1 505 ? -14.577 17.952 -30.596 1.00 94.56 505 ILE A N 1
ATOM 3812 C CA . ILE A 1 505 ? -14.811 16.518 -30.762 1.00 94.56 505 ILE A CA 1
ATOM 3813 C C . ILE A 1 505 ? -16.250 16.306 -31.247 1.00 94.56 505 ILE A C 1
ATOM 3815 O O . ILE A 1 505 ? -17.182 16.970 -30.788 1.00 94.56 505 ILE A O 1
ATOM 3819 N N . GLY A 1 506 ? -16.411 15.431 -32.239 1.00 89.44 506 GLY A N 1
ATOM 3820 C CA . GLY A 1 506 ? -17.687 15.221 -32.930 1.00 89.44 506 GLY A CA 1
ATOM 3821 C C . GLY A 1 506 ? -18.457 14.000 -32.439 1.00 89.44 506 GLY A C 1
ATOM 3822 O O . GLY A 1 506 ? -19.646 14.117 -32.171 1.00 89.44 506 GLY A O 1
ATOM 3823 N N . ASP A 1 507 ? -17.754 12.873 -32.376 1.00 88.06 507 ASP A N 1
ATOM 3824 C CA . ASP A 1 507 ? -18.201 11.536 -31.979 1.00 88.06 507 ASP A CA 1
ATOM 3825 C C . ASP A 1 507 ? -16.926 10.843 -31.468 1.00 88.06 507 ASP A C 1
ATOM 3827 O O . ASP A 1 507 ? -15.968 10.710 -32.243 1.00 88.06 507 ASP A O 1
ATOM 3831 N N . LEU A 1 508 ? -16.833 10.575 -30.162 1.00 91.56 508 LEU A N 1
ATOM 3832 C CA . LEU A 1 508 ? -15.727 9.825 -29.545 1.00 91.56 508 LEU A CA 1
ATOM 3833 C C . LEU A 1 508 ? -16.145 9.279 -28.175 1.00 91.56 508 LEU A C 1
ATOM 3835 O O . LEU A 1 508 ? -16.502 10.043 -27.278 1.00 91.56 508 LEU A O 1
ATOM 3839 N N . THR A 1 509 ? -16.026 7.965 -28.000 1.00 88.56 509 THR A N 1
ATOM 3840 C CA . THR A 1 509 ? -16.261 7.263 -26.730 1.00 88.56 509 THR A CA 1
ATOM 3841 C C . THR A 1 509 ? -15.024 6.445 -26.356 1.00 88.56 509 THR A C 1
ATOM 3843 O O . THR A 1 509 ? -14.404 5.850 -27.237 1.00 88.56 509 THR A O 1
ATOM 3846 N N . ILE A 1 510 ? -14.657 6.432 -25.072 1.00 92.75 510 ILE A N 1
ATOM 3847 C CA . ILE A 1 510 ? -13.480 5.737 -24.530 1.00 92.75 510 ILE A CA 1
ATOM 3848 C C . ILE A 1 510 ? -13.920 4.894 -23.324 1.00 92.75 510 ILE A C 1
ATOM 3850 O O . ILE A 1 510 ? -14.412 5.432 -22.334 1.00 92.75 510 ILE A O 1
ATOM 3854 N N . GLU A 1 511 ? -13.749 3.576 -23.390 1.00 90.75 511 GLU A N 1
ATOM 3855 C CA . GLU A 1 511 ? -14.093 2.668 -22.283 1.00 90.75 511 GLU A CA 1
ATOM 3856 C C . GLU A 1 511 ? -13.153 2.839 -21.067 1.00 90.75 511 GLU A C 1
ATOM 3858 O O . GLU A 1 511 ? -12.065 3.399 -21.224 1.00 90.75 511 GLU A O 1
ATOM 3863 N N . PRO A 1 512 ? -13.530 2.388 -19.853 1.00 88.88 512 PRO A N 1
ATOM 3864 C CA . PRO A 1 512 ? -12.673 2.466 -18.665 1.00 88.88 512 PRO A CA 1
ATOM 3865 C C . PRO A 1 512 ? -11.294 1.832 -18.893 1.00 88.88 512 PRO A C 1
ATOM 3867 O O . PRO A 1 512 ? -11.194 0.709 -19.390 1.00 88.88 512 PRO A O 1
ATOM 3870 N N . GLY A 1 513 ? -10.226 2.554 -18.551 1.00 85.31 513 GLY A N 1
ATOM 3871 C CA . GLY A 1 513 ? -8.838 2.127 -18.762 1.00 85.31 513 GLY A CA 1
ATOM 3872 C C . GLY A 1 513 ? -8.374 2.087 -20.226 1.00 85.31 513 GLY A C 1
ATOM 3873 O O . GLY A 1 513 ? -7.214 1.763 -20.482 1.00 85.31 513 GLY A O 1
ATOM 3874 N N . ALA A 1 514 ? -9.239 2.395 -21.199 1.00 92.75 514 ALA A N 1
ATOM 3875 C CA . ALA A 1 514 ? -8.879 2.373 -22.612 1.00 92.75 514 ALA A CA 1
ATOM 3876 C C . ALA A 1 514 ? -8.112 3.636 -23.035 1.00 92.75 514 ALA A C 1
ATOM 3878 O O . ALA A 1 514 ? -8.272 4.723 -22.473 1.00 92.75 514 ALA A O 1
ATOM 3879 N N . ARG A 1 515 ? -7.295 3.474 -24.079 1.00 93.81 515 ARG A N 1
ATOM 3880 C CA . ARG A 1 515 ? -6.490 4.516 -24.723 1.00 93.81 515 ARG A CA 1
ATOM 3881 C C . ARG A 1 515 ? -6.931 4.684 -26.172 1.00 93.81 515 ARG A C 1
ATOM 3883 O O . ARG A 1 515 ? -7.263 3.695 -26.823 1.00 93.81 515 ARG A O 1
ATOM 3890 N N . VAL A 1 516 ? -6.945 5.922 -26.666 1.00 96.81 516 VAL A N 1
ATOM 3891 C CA . VAL A 1 516 ? -7.302 6.252 -28.057 1.00 96.81 516 VAL A CA 1
ATOM 3892 C C . VAL A 1 516 ? -6.302 7.217 -28.681 1.00 96.81 516 VAL A C 1
ATOM 3894 O O . VAL A 1 516 ? -5.871 8.191 -28.057 1.00 96.81 516 VAL A O 1
ATOM 3897 N N . VAL A 1 517 ? -5.968 6.971 -29.946 1.00 97.56 517 VAL A N 1
ATOM 3898 C CA . VAL A 1 517 ? -4.980 7.751 -30.694 1.00 97.56 517 VAL A CA 1
ATOM 3899 C C . VAL A 1 517 ? -5.658 8.862 -31.485 1.00 97.56 517 VAL A C 1
ATOM 3901 O O . VAL A 1 517 ? -6.489 8.626 -32.370 1.00 97.56 517 VAL A O 1
ATOM 3904 N N . VAL A 1 518 ? -5.252 10.096 -31.197 1.00 97.56 518 VAL A N 1
ATOM 3905 C CA . VAL A 1 518 ? -5.745 11.313 -31.838 1.00 97.56 518 VAL A CA 1
ATOM 3906 C C . VAL A 1 518 ? -4.697 11.843 -32.819 1.00 97.56 518 VAL A C 1
ATOM 3908 O O . VAL A 1 518 ? -3.704 12.458 -32.424 1.00 97.56 518 VAL A O 1
ATOM 3911 N N . ALA A 1 519 ? -4.917 11.621 -34.117 1.00 95.81 519 ALA A N 1
ATOM 3912 C CA . ALA A 1 519 ? -3.935 11.915 -35.165 1.00 95.81 519 ALA A CA 1
ATOM 3913 C C . ALA A 1 519 ? -4.298 13.114 -36.059 1.00 95.81 519 ALA A C 1
ATOM 3915 O O . ALA A 1 519 ? -5.465 13.453 -36.288 1.00 95.81 519 ALA A O 1
ATOM 3916 N N . SER A 1 520 ? -3.262 13.742 -36.612 1.00 93.75 520 SER A N 1
ATOM 3917 C CA . SER A 1 520 ? -3.357 14.823 -37.603 1.00 93.75 520 SER A CA 1
ATOM 3918 C C . SER A 1 520 ? -3.735 14.350 -39.013 1.00 93.75 520 SER A C 1
ATOM 3920 O O . SER A 1 520 ? -4.378 15.106 -39.742 1.00 93.75 520 SER A O 1
ATOM 3922 N N . ASP A 1 521 ? -3.398 13.114 -39.394 1.00 92.75 521 ASP A N 1
ATOM 3923 C CA . ASP A 1 521 ? -3.871 12.458 -40.618 1.00 92.75 521 ASP A CA 1
ATOM 3924 C C . ASP A 1 521 ? -4.267 10.994 -40.347 1.00 92.75 521 ASP A C 1
ATOM 3926 O O . ASP A 1 521 ? -3.702 10.318 -39.483 1.00 92.75 521 ASP A O 1
ATOM 3930 N N . GLY A 1 522 ? -5.274 10.520 -41.081 1.00 92.12 522 GLY A N 1
ATOM 3931 C CA . GLY A 1 522 ? -5.837 9.173 -40.977 1.00 92.12 522 GLY A CA 1
ATOM 3932 C C . GLY A 1 522 ? -5.345 8.199 -42.052 1.00 92.12 522 GLY A C 1
ATOM 3933 O O . GLY A 1 522 ? -5.722 7.028 -42.008 1.00 92.12 522 GLY A O 1
ATOM 3934 N N . ASP A 1 523 ? -4.538 8.638 -43.028 1.00 92.88 523 ASP A N 1
ATOM 3935 C CA . ASP A 1 523 ? -3.839 7.695 -43.910 1.00 92.88 523 ASP A CA 1
ATOM 3936 C C . ASP A 1 523 ? -2.590 7.139 -43.209 1.00 92.88 523 ASP A C 1
ATOM 3938 O O . ASP A 1 523 ? -1.560 7.808 -43.088 1.00 92.88 523 ASP A O 1
ATOM 3942 N N . VAL A 1 524 ? -2.693 5.877 -42.781 1.00 90.50 524 VAL A N 1
ATOM 3943 C CA . VAL A 1 524 ? -1.640 5.096 -42.109 1.00 90.50 524 VAL A CA 1
ATOM 3944 C C . VAL A 1 524 ? -0.307 5.117 -42.881 1.00 90.50 524 VAL A C 1
ATOM 3946 O O . VAL A 1 524 ? 0.757 4.959 -42.287 1.00 90.50 524 VAL A O 1
ATOM 3949 N N . ALA A 1 525 ? -0.333 5.321 -44.206 1.00 86.56 525 ALA A N 1
ATOM 3950 C CA . ALA A 1 525 ? 0.864 5.371 -45.048 1.00 86.56 525 ALA A CA 1
ATOM 3951 C C . ALA A 1 525 ? 1.491 6.773 -45.204 1.00 86.56 525 ALA A C 1
ATOM 3953 O O . ALA A 1 525 ? 2.583 6.872 -45.765 1.00 86.56 525 ALA A O 1
ATOM 3954 N N . GLU A 1 526 ? 0.839 7.848 -44.741 1.00 89.19 526 GLU A N 1
ATOM 3955 C CA . GLU A 1 526 ? 1.426 9.202 -44.691 1.00 89.19 526 GLU A CA 1
ATOM 3956 C C . GLU A 1 526 ? 1.650 9.703 -43.246 1.00 89.19 526 GLU A C 1
ATOM 3958 O O . GLU A 1 526 ? 2.535 10.536 -43.034 1.00 89.19 526 GLU A O 1
ATOM 3963 N N . ASN A 1 527 ? 0.955 9.139 -42.246 1.00 91.62 527 ASN A N 1
ATOM 3964 C CA . ASN A 1 527 ? 1.136 9.458 -40.818 1.00 91.62 527 ASN A CA 1
ATOM 3965 C C . ASN A 1 527 ? 2.262 8.673 -40.100 1.00 91.62 527 ASN A C 1
ATOM 3967 O O . ASN A 1 527 ? 2.492 8.870 -38.908 1.00 91.62 527 ASN A O 1
ATOM 3971 N N . GLY A 1 528 ? 2.994 7.818 -40.824 1.00 87.62 528 GLY A N 1
ATOM 3972 C CA . GLY A 1 528 ? 4.149 7.073 -40.307 1.00 87.62 528 GLY A CA 1
ATOM 3973 C C . GLY A 1 528 ? 3.822 5.703 -39.708 1.00 87.62 528 GLY A C 1
ATOM 3974 O O . GLY A 1 528 ? 4.661 5.142 -39.004 1.00 87.62 528 GLY A O 1
ATOM 3975 N N . GLY A 1 529 ? 2.633 5.154 -39.983 1.00 90.25 529 GLY A N 1
ATOM 3976 C CA . GLY A 1 529 ? 2.221 3.808 -39.571 1.00 90.25 529 GLY A CA 1
ATOM 3977 C C . GLY A 1 529 ? 1.262 3.757 -38.379 1.00 90.25 529 GLY A C 1
ATOM 3978 O O . GLY A 1 529 ? 1.149 2.708 -37.750 1.00 90.25 529 GLY A O 1
ATOM 3979 N N . VAL A 1 530 ? 0.584 4.863 -38.061 1.00 93.12 530 VAL A N 1
ATOM 3980 C CA . VAL A 1 530 ? -0.314 5.002 -36.904 1.00 93.12 530 VAL A CA 1
ATOM 3981 C C . VAL A 1 530 ? -1.758 4.676 -37.293 1.00 93.12 530 VAL A C 1
ATOM 3983 O O . VAL A 1 530 ? -2.292 5.235 -38.255 1.00 93.12 530 VAL A O 1
ATOM 3986 N N . SER A 1 531 ? -2.420 3.808 -36.525 1.00 93.19 531 SER A N 1
ATOM 3987 C CA . SER A 1 531 ? -3.879 3.654 -36.575 1.00 93.19 531 SER A CA 1
ATOM 3988 C C . SER A 1 531 ? -4.511 4.722 -35.686 1.00 93.19 531 SER A C 1
ATOM 3990 O O . SER A 1 531 ? -4.169 4.803 -34.514 1.00 93.19 531 SER A O 1
ATOM 3992 N N . ALA A 1 532 ? -5.397 5.550 -36.241 1.00 94.56 532 ALA A N 1
ATOM 3993 C CA . ALA A 1 532 ? -6.018 6.660 -35.523 1.00 94.56 532 ALA A CA 1
ATOM 3994 C C . ALA A 1 532 ? -7.500 6.384 -35.250 1.00 94.56 532 ALA A C 1
ATOM 3996 O O . ALA A 1 532 ? -8.266 6.158 -36.190 1.00 94.56 532 ALA A O 1
ATOM 3997 N N . ASP A 1 533 ? -7.902 6.467 -33.984 1.00 96.31 533 ASP A N 1
ATOM 3998 C CA . ASP A 1 533 ? -9.299 6.334 -33.556 1.00 96.31 533 ASP A CA 1
ATOM 3999 C C . ASP A 1 533 ? -10.073 7.634 -33.800 1.00 96.31 533 ASP A C 1
ATOM 4001 O O . ASP A 1 533 ? -11.238 7.617 -34.202 1.00 96.31 533 ASP A O 1
ATOM 4005 N N . TYR A 1 534 ? -9.401 8.780 -33.633 1.00 96.69 534 TYR A N 1
ATOM 4006 C CA . TYR A 1 534 ? -9.952 10.096 -33.939 1.00 96.69 534 TYR A CA 1
ATOM 4007 C C . TYR A 1 534 ? -8.976 10.943 -34.766 1.00 96.69 534 TYR A C 1
ATOM 4009 O O . TYR A 1 534 ? -7.778 10.999 -34.495 1.00 96.69 534 TYR A O 1
ATOM 4017 N N . VAL A 1 535 ? -9.491 11.652 -35.776 1.00 95.75 535 VAL A N 1
ATOM 4018 C CA . VAL A 1 535 ? -8.679 12.489 -36.675 1.00 95.75 535 VAL A CA 1
ATOM 4019 C C . VAL A 1 535 ? -9.032 13.964 -36.481 1.00 95.75 535 VAL A C 1
ATOM 4021 O O . VAL A 1 535 ? -10.093 14.422 -36.909 1.00 95.75 535 VAL A O 1
ATOM 4024 N N . VAL A 1 536 ? -8.120 14.729 -35.870 1.00 92.25 536 VAL A N 1
ATOM 4025 C CA . VAL A 1 536 ? -8.238 16.199 -35.716 1.00 92.25 536 VAL A CA 1
ATOM 4026 C C . VAL A 1 536 ? -7.886 16.957 -36.997 1.00 92.25 536 VAL A C 1
ATOM 4028 O O . VAL A 1 536 ? -8.224 18.133 -37.147 1.00 92.25 536 VAL A O 1
ATOM 4031 N N . GLY A 1 537 ? -7.215 16.299 -37.943 1.00 85.94 537 GLY A N 1
ATOM 4032 C CA . GLY A 1 537 ? -6.874 16.900 -39.223 1.00 85.94 537 GLY A CA 1
ATOM 4033 C C . GLY A 1 537 ? -5.891 18.069 -39.094 1.00 85.94 537 GLY A C 1
ATOM 4034 O O . GLY A 1 537 ? -5.100 18.199 -38.159 1.00 85.94 537 GLY A O 1
ATOM 4035 N N . GLY A 1 538 ? -5.985 18.996 -40.048 1.00 78.62 538 GLY A N 1
ATOM 4036 C CA . GLY A 1 538 ? -5.108 20.163 -40.117 1.00 78.62 538 GLY A CA 1
ATOM 4037 C C . GLY A 1 538 ? -5.315 21.224 -39.027 1.00 78.62 538 GLY A C 1
ATOM 4038 O O . GLY A 1 538 ? -4.506 22.156 -38.978 1.00 78.62 538 GLY A O 1
ATOM 4039 N N . ASP A 1 539 ? -6.326 21.108 -38.163 1.00 81.12 539 ASP A N 1
ATOM 4040 C CA . ASP A 1 539 ? -6.820 22.213 -37.324 1.00 81.12 539 ASP A CA 1
ATOM 4041 C C . ASP A 1 539 ? -6.135 22.337 -35.943 1.00 81.12 539 ASP A C 1
ATOM 4043 O O . ASP A 1 539 ? -6.211 23.393 -35.308 1.00 81.12 539 ASP A O 1
ATOM 4047 N N . LEU A 1 540 ? -5.386 21.317 -35.502 1.00 90.00 540 LEU A N 1
ATOM 4048 C CA . LEU A 1 540 ? -4.725 21.284 -34.188 1.00 90.00 540 LEU A CA 1
ATOM 4049 C C . LEU A 1 540 ? -3.203 21.005 -34.300 1.00 90.00 540 LEU A C 1
ATOM 4051 O O . LEU A 1 540 ? -2.781 19.871 -34.109 1.00 90.00 540 LEU A O 1
ATOM 4055 N N . PRO A 1 541 ? -2.360 21.994 -34.668 1.00 87.00 541 PRO A N 1
ATOM 4056 C CA . PRO A 1 541 ? -0.912 21.805 -34.783 1.00 87.00 541 PRO A CA 1
ATOM 4057 C C . PRO A 1 541 ? -0.216 21.645 -33.431 1.00 87.00 541 PRO A C 1
ATOM 4059 O O . PRO A 1 541 ? -0.376 22.483 -32.537 1.00 87.00 541 PRO A O 1
ATOM 4062 N N . LEU A 1 542 ? 0.633 20.628 -33.331 1.00 91.62 542 LEU A N 1
ATOM 4063 C CA . LEU A 1 542 ? 1.628 20.493 -32.269 1.00 91.62 542 LEU A CA 1
ATOM 4064 C C . LEU A 1 542 ? 2.869 21.348 -32.628 1.00 91.62 542 LEU A C 1
ATOM 4066 O O . LEU A 1 542 ? 3.027 21.781 -33.769 1.00 91.62 542 LEU A O 1
ATOM 4070 N N . TYR A 1 543 ? 3.729 21.680 -31.656 1.00 90.38 543 TYR A N 1
ATOM 4071 C CA . TYR A 1 543 ? 4.905 22.534 -31.907 1.00 90.38 543 TYR A CA 1
ATOM 4072 C C . TYR A 1 543 ? 6.187 21.958 -31.290 1.00 90.38 543 TYR A C 1
ATOM 4074 O O . TYR A 1 543 ? 6.295 21.799 -30.073 1.00 90.38 543 TYR A O 1
ATOM 4082 N N . ASN A 1 544 ? 7.206 21.775 -32.133 1.00 90.19 544 ASN A N 1
ATOM 4083 C CA . ASN A 1 544 ? 8.447 21.018 -31.900 1.00 90.19 544 ASN A CA 1
ATOM 4084 C C . ASN A 1 544 ? 9.421 21.632 -30.860 1.00 90.19 544 ASN A C 1
ATOM 4086 O O . ASN A 1 544 ? 10.574 21.227 -30.757 1.00 90.19 544 ASN A O 1
ATOM 4090 N N . THR A 1 545 ? 9.023 22.683 -30.134 1.00 84.88 545 THR A N 1
ATOM 4091 C CA . THR A 1 545 ? 9.917 23.442 -29.225 1.00 84.88 545 THR A CA 1
ATOM 4092 C C . THR A 1 545 ? 9.238 23.888 -27.935 1.00 84.88 545 THR A C 1
ATOM 4094 O O . THR A 1 545 ? 9.856 23.859 -26.872 1.00 84.88 545 THR A O 1
ATOM 4097 N N . THR A 1 546 ? 7.974 24.300 -28.013 1.00 89.44 546 THR A N 1
ATOM 4098 C CA . THR A 1 546 ? 7.077 24.448 -26.865 1.00 89.44 546 THR A CA 1
ATOM 4099 C C . THR A 1 546 ? 5.642 24.578 -27.356 1.00 89.44 546 THR A C 1
ATOM 4101 O O . THR A 1 546 ? 5.392 25.248 -28.361 1.00 89.44 546 THR A O 1
ATOM 4104 N N . SER A 1 547 ? 4.703 23.965 -26.642 1.00 90.56 547 SER A N 1
ATOM 4105 C CA . SER A 1 547 ? 3.276 24.107 -26.915 1.00 90.56 547 SER A CA 1
ATOM 4106 C C . SER A 1 547 ? 2.445 23.987 -25.635 1.00 90.56 547 SER A C 1
ATOM 4108 O O . SER A 1 547 ? 2.931 24.063 -24.505 1.00 90.56 547 SER A O 1
ATOM 4110 N N . THR A 1 548 ? 1.144 23.841 -25.820 1.00 93.25 548 THR A N 1
ATOM 4111 C CA . THR A 1 548 ? 0.172 23.442 -24.811 1.00 93.25 548 THR A CA 1
ATOM 4112 C C . THR A 1 548 ? -0.877 22.603 -25.526 1.00 93.25 548 THR A C 1
ATOM 4114 O O . THR A 1 548 ? -1.256 22.961 -26.641 1.00 93.25 548 THR A O 1
ATOM 4117 N N . LEU A 1 549 ? -1.345 21.539 -24.885 1.00 95.88 549 LEU A N 1
ATOM 4118 C CA . LEU A 1 549 ? -2.524 20.773 -25.280 1.00 95.88 549 LEU A CA 1
ATOM 4119 C C . LEU A 1 549 ? -3.454 20.716 -24.062 1.00 95.88 549 LEU A C 1
ATOM 4121 O O . LEU A 1 549 ? -2.971 20.529 -22.950 1.00 95.88 549 LEU A O 1
ATOM 4125 N N . GLU A 1 550 ? -4.746 20.974 -24.252 1.00 97.06 550 GLU A N 1
ATOM 4126 C CA . GLU A 1 550 ? -5.758 21.074 -23.189 1.00 97.06 550 GLU A CA 1
ATOM 4127 C C . GLU A 1 550 ? -7.061 20.383 -23.626 1.00 97.06 550 GLU A C 1
ATOM 4129 O O . GLU A 1 550 ? -7.561 20.678 -24.718 1.00 97.06 550 GLU A O 1
ATOM 4134 N N . VAL A 1 551 ? -7.619 19.524 -22.763 1.00 96.62 551 VAL A N 1
ATOM 4135 C CA . VAL A 1 551 ? -8.932 18.864 -22.917 1.00 96.62 551 VAL A CA 1
ATOM 4136 C C . VAL A 1 551 ? -9.972 19.619 -22.088 1.00 96.62 551 VAL A C 1
ATOM 4138 O O . VAL A 1 551 ? -9.762 19.890 -20.906 1.00 96.62 551 VAL A O 1
ATOM 4141 N N . VAL A 1 552 ? -11.088 20.016 -22.704 1.00 94.44 552 VAL A N 1
ATOM 4142 C CA . VAL A 1 552 ? -12.027 20.983 -22.109 1.00 94.44 552 VAL A CA 1
ATOM 4143 C C . VAL A 1 552 ? -13.476 20.550 -22.323 1.00 94.44 552 VAL A C 1
ATOM 4145 O O . VAL A 1 552 ? -13.885 20.295 -23.455 1.00 94.44 552 VAL A O 1
ATOM 4148 N N . ALA A 1 553 ? -14.267 20.527 -21.256 1.00 88.19 553 ALA A N 1
ATOM 4149 C CA . ALA A 1 553 ? -15.693 20.226 -21.289 1.00 88.19 553 ALA A CA 1
ATOM 4150 C C . ALA A 1 553 ? -16.533 21.339 -21.966 1.00 88.19 553 ALA A C 1
ATOM 4152 O O . ALA A 1 553 ? -16.088 22.491 -22.062 1.00 88.19 553 ALA A O 1
ATOM 4153 N N . PRO A 1 554 ? -17.769 21.038 -22.424 1.00 82.50 554 PRO A N 1
ATOM 4154 C CA . PRO A 1 554 ? -18.631 22.000 -23.125 1.00 82.50 554 PRO A CA 1
ATOM 4155 C C . PRO A 1 554 ? -19.036 23.255 -22.326 1.00 82.50 554 PRO A C 1
ATOM 4157 O O . PRO A 1 554 ? -19.434 24.256 -22.925 1.00 82.50 554 PRO A O 1
ATOM 4160 N N . ASP A 1 555 ? -18.948 23.224 -20.994 1.00 76.88 555 ASP A N 1
ATOM 4161 C CA . ASP A 1 555 ? -19.185 24.369 -20.100 1.00 76.88 555 ASP A CA 1
ATOM 4162 C C . ASP A 1 555 ? -17.965 25.315 -19.994 1.00 76.88 555 ASP A C 1
ATOM 4164 O O . ASP A 1 555 ? -18.103 26.481 -19.612 1.00 76.88 555 ASP A O 1
ATOM 4168 N N . GLY A 1 556 ? -16.778 24.830 -20.377 1.00 81.19 556 GLY A N 1
ATOM 4169 C CA . GLY A 1 556 ? -15.488 25.505 -20.259 1.00 81.19 556 GLY A CA 1
ATOM 4170 C C . GLY A 1 556 ? -14.563 24.954 -19.166 1.00 81.19 556 GLY A C 1
ATOM 4171 O O . GLY A 1 556 ? -13.443 25.468 -19.044 1.00 81.19 556 GLY A O 1
ATOM 4172 N N . THR A 1 557 ? -14.983 23.940 -18.403 1.00 83.62 557 THR A N 1
ATOM 4173 C CA . THR A 1 557 ? -14.154 23.259 -17.398 1.00 83.62 557 THR A CA 1
ATOM 4174 C C . THR A 1 557 ? -12.980 22.548 -18.072 1.00 83.62 557 THR A C 1
ATOM 4176 O O . THR A 1 557 ? -13.124 21.923 -19.118 1.00 83.62 557 THR A O 1
ATOM 4179 N N . LEU A 1 558 ? -11.781 22.699 -17.509 1.00 90.88 558 LEU A N 1
ATOM 4180 C CA . LEU A 1 558 ? -10.581 22.003 -17.970 1.00 90.88 558 LEU A CA 1
ATOM 4181 C C . LEU A 1 558 ? -10.522 20.643 -17.272 1.00 90.88 558 LEU A C 1
ATOM 4183 O O . LEU A 1 558 ? -10.549 20.627 -16.045 1.00 90.88 558 LEU A O 1
ATOM 4187 N N . LEU A 1 559 ? -10.407 19.564 -18.046 1.00 90.62 559 LEU A N 1
ATOM 4188 C CA . LEU A 1 559 ? -10.082 18.239 -17.523 1.00 90.62 559 LEU A CA 1
ATOM 4189 C C . LEU A 1 559 ? -8.559 18.185 -17.352 1.00 90.62 559 LEU A C 1
ATOM 4191 O O . LEU A 1 559 ? -8.047 18.474 -16.274 1.00 90.62 559 LEU A O 1
ATOM 4195 N N . ASP A 1 560 ? -7.838 17.989 -18.457 1.00 95.44 560 ASP A N 1
ATOM 4196 C CA . ASP A 1 560 ? -6.390 17.778 -18.449 1.00 95.44 560 ASP A CA 1
ATOM 4197 C C . ASP A 1 560 ? -5.607 18.725 -19.381 1.00 95.44 560 ASP A C 1
ATOM 4199 O O . ASP A 1 560 ? -6.168 19.416 -20.246 1.00 95.44 560 ASP A O 1
ATOM 4203 N N . ARG A 1 561 ? -4.289 18.824 -19.155 1.00 95.06 561 ARG A N 1
ATOM 4204 C CA . ARG A 1 561 ? -3.376 19.733 -19.839 1.00 95.06 561 ARG A CA 1
ATOM 4205 C C . ARG A 1 561 ? -1.900 19.332 -19.766 1.00 95.06 561 ARG A C 1
ATOM 4207 O O . ARG A 1 561 ? -1.289 19.443 -18.710 1.00 95.06 561 ARG A O 1
ATOM 4214 N N . VAL A 1 562 ? -1.247 19.248 -20.925 1.00 94.94 562 VAL A N 1
ATOM 4215 C CA . VAL A 1 562 ? 0.225 19.157 -21.033 1.00 94.94 562 VAL A CA 1
ATOM 4216 C C . VAL A 1 562 ? 0.836 20.476 -21.523 1.00 94.94 562 VAL A C 1
ATOM 4218 O O . VAL A 1 562 ? 0.268 21.168 -22.375 1.00 94.94 562 VAL A O 1
ATOM 4221 N N . ARG A 1 563 ? 2.016 20.858 -21.003 1.00 91.81 563 ARG A N 1
ATOM 4222 C CA . ARG A 1 563 ? 2.740 22.100 -21.373 1.00 91.81 563 ARG A CA 1
ATOM 4223 C C . ARG A 1 563 ? 4.246 21.903 -21.564 1.00 91.81 563 ARG A C 1
ATOM 4225 O O . ARG A 1 563 ? 5.056 22.367 -20.759 1.00 91.81 563 ARG A O 1
ATOM 4232 N N . TRP A 1 564 ? 4.628 21.266 -22.667 1.00 92.19 564 TRP A N 1
ATOM 4233 C CA . TRP A 1 564 ? 6.024 20.930 -22.924 1.00 92.19 564 TRP A CA 1
ATOM 4234 C C . TRP A 1 564 ? 6.909 22.135 -23.279 1.00 92.19 564 TRP A C 1
ATOM 4236 O O . TRP A 1 564 ? 6.544 23.052 -24.024 1.00 92.19 564 TRP A O 1
ATOM 4246 N N . THR A 1 565 ? 8.115 22.114 -22.717 1.00 89.19 565 THR A N 1
ATOM 4247 C CA . THR A 1 565 ? 9.271 22.960 -23.046 1.00 89.19 565 THR A CA 1
ATOM 4248 C C . THR A 1 565 ? 10.496 22.371 -22.350 1.00 89.19 565 THR A C 1
ATOM 4250 O O . THR A 1 565 ? 10.418 21.973 -21.185 1.00 89.19 565 THR A O 1
ATOM 4253 N N . ALA A 1 566 ? 11.653 22.378 -23.016 1.00 83.44 566 ALA A N 1
ATOM 4254 C CA . ALA A 1 566 ? 12.906 21.888 -22.435 1.00 83.44 566 ALA A CA 1
ATOM 4255 C C . ALA A 1 566 ? 13.301 22.643 -21.144 1.00 83.44 566 ALA A C 1
ATOM 4257 O O . ALA A 1 566 ? 14.047 22.131 -20.315 1.00 83.44 566 ALA A O 1
ATOM 4258 N N . SER A 1 567 ? 12.771 23.856 -20.927 1.00 84.81 567 SER A N 1
ATOM 4259 C CA . SER A 1 567 ? 12.982 24.625 -19.691 1.00 84.81 567 SER A CA 1
ATOM 4260 C C . SER A 1 567 ? 12.200 24.119 -18.471 1.00 84.81 567 SER A C 1
ATOM 4262 O O . SER A 1 567 ? 12.429 24.631 -17.378 1.00 84.81 567 SER A O 1
ATOM 4264 N N . LEU A 1 568 ? 11.260 23.185 -18.649 1.00 79.56 568 LEU A N 1
ATOM 4265 C CA . LEU A 1 568 ? 10.492 22.537 -17.574 1.00 79.56 568 LEU A CA 1
ATOM 4266 C C . LEU A 1 568 ? 10.865 21.053 -17.394 1.00 79.56 568 LEU A C 1
ATOM 4268 O O . LEU A 1 568 ? 10.191 20.344 -16.658 1.00 79.56 568 LEU A O 1
ATOM 4272 N N . GLY A 1 569 ? 11.941 20.588 -18.040 1.00 76.94 569 GLY A N 1
ATOM 4273 C CA . GLY A 1 569 ? 12.453 19.221 -17.890 1.00 76.94 569 GLY A CA 1
ATOM 4274 C C . GLY A 1 569 ? 11.775 18.164 -18.762 1.00 76.94 569 GLY A C 1
ATOM 4275 O O . GLY A 1 569 ? 12.124 17.000 -18.634 1.00 76.94 569 GLY A O 1
ATOM 4276 N N . PHE A 1 570 ? 10.846 18.551 -19.645 1.00 89.69 570 PHE A N 1
ATOM 4277 C CA . PHE A 1 570 ? 10.235 17.626 -20.604 1.00 89.69 570 PHE A CA 1
ATOM 4278 C C . PHE A 1 570 ? 11.298 17.054 -21.561 1.00 89.69 570 PHE A C 1
ATOM 4280 O O . PHE A 1 570 ? 12.218 17.793 -21.940 1.00 89.69 570 PHE A O 1
ATOM 4287 N N . PRO A 1 571 ? 11.170 15.787 -21.989 1.00 86.81 571 PRO A N 1
ATOM 4288 C CA . PRO A 1 571 ? 12.050 15.184 -22.983 1.00 86.81 571 PRO A CA 1
ATOM 4289 C C . PRO A 1 571 ? 11.847 15.806 -24.374 1.00 86.81 571 PRO A C 1
ATOM 4291 O O . PRO A 1 571 ? 10.750 16.218 -24.741 1.00 86.81 571 PRO A O 1
ATOM 4294 N N . PHE A 1 572 ? 12.929 15.876 -25.154 1.00 84.94 572 PHE A N 1
ATOM 4295 C CA . PHE A 1 572 ? 12.928 16.326 -26.551 1.00 84.94 572 PHE A CA 1
ATOM 4296 C C . PHE A 1 572 ? 13.841 15.408 -27.372 1.00 84.94 572 PHE A C 1
ATOM 4298 O O . PHE A 1 572 ? 15.053 15.627 -27.432 1.00 84.94 572 PHE A O 1
ATOM 4305 N N . GLY A 1 573 ? 13.255 14.388 -27.998 1.00 82.50 573 GLY A N 1
ATOM 4306 C CA . GLY A 1 573 ? 13.908 13.542 -28.995 1.00 82.50 573 GLY A CA 1
ATOM 4307 C C . GLY A 1 573 ? 13.193 13.692 -30.332 1.00 82.50 573 GLY A C 1
ATOM 4308 O O . GLY A 1 573 ? 11.990 13.480 -30.408 1.00 82.50 573 GLY A O 1
ATOM 4309 N N . LYS A 1 574 ? 13.911 14.059 -31.397 1.00 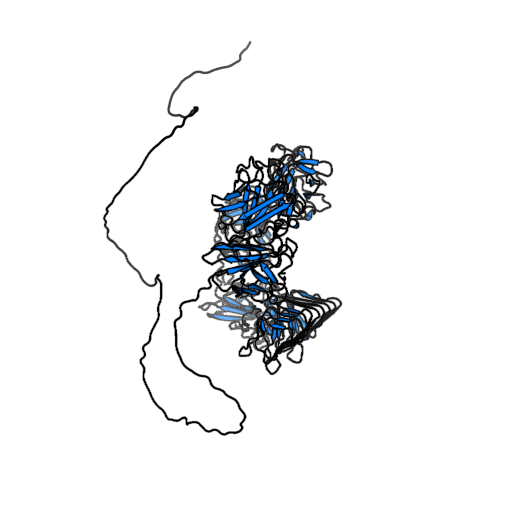88.81 574 LYS A N 1
ATOM 4310 C CA . LYS A 1 574 ? 13.316 14.074 -32.737 1.00 88.81 574 LYS A CA 1
ATOM 4311 C C . LYS A 1 574 ? 13.084 12.633 -33.193 1.00 88.81 574 LYS A C 1
ATOM 4313 O O . LYS A 1 574 ? 14.009 11.828 -33.125 1.00 88.81 574 LYS A O 1
ATOM 4318 N N . GLY A 1 575 ? 11.879 12.331 -33.659 1.00 89.31 575 GLY A N 1
ATOM 4319 C CA . GLY A 1 575 ? 11.434 10.968 -33.940 1.00 89.31 575 GLY A CA 1
ATOM 4320 C C . GLY A 1 575 ? 11.068 10.159 -32.694 1.00 89.31 575 GLY A C 1
ATOM 4321 O O . GLY A 1 575 ? 10.894 8.955 -32.815 1.00 89.31 575 GLY A O 1
ATOM 4322 N N . HIS A 1 576 ? 10.951 10.790 -31.520 1.00 92.06 576 HIS A N 1
ATOM 4323 C CA . HIS A 1 576 ? 10.408 10.182 -30.304 1.00 92.06 576 HIS A CA 1
ATOM 4324 C C . HIS A 1 576 ? 9.203 10.995 -29.827 1.00 92.06 576 HIS A C 1
ATOM 4326 O O . HIS A 1 576 ? 9.255 12.228 -29.789 1.00 92.06 576 HIS A O 1
ATOM 4332 N N . SER A 1 577 ? 8.138 10.316 -29.422 1.00 94.88 577 SER A N 1
ATOM 4333 C CA . SER A 1 577 ? 7.113 10.915 -28.576 1.00 94.88 577 SER A CA 1
ATOM 4334 C C . SER A 1 577 ? 7.658 11.181 -27.168 1.00 94.88 577 SER A C 1
ATOM 4336 O O . SER A 1 577 ? 8.704 10.669 -26.748 1.00 94.88 577 SER A O 1
ATOM 4338 N N . MET A 1 578 ? 6.935 12.024 -26.435 1.00 93.94 578 MET A N 1
ATOM 4339 C CA . MET A 1 578 ? 7.002 12.047 -24.979 1.00 93.94 578 MET A CA 1
ATOM 4340 C C . MET A 1 578 ? 5.814 11.262 -24.424 1.00 93.94 578 MET A C 1
ATOM 4342 O O . MET A 1 578 ? 4.694 11.449 -24.892 1.00 93.94 578 MET A O 1
ATOM 4346 N N . GLU A 1 579 ? 6.065 10.441 -23.416 1.00 92.88 579 GLU A N 1
ATOM 4347 C CA . GLU A 1 579 ? 5.093 9.613 -22.693 1.00 92.88 579 GLU A CA 1
ATOM 4348 C C . GLU A 1 579 ? 5.120 9.994 -21.201 1.00 92.88 579 GLU A C 1
ATOM 4350 O O . GLU A 1 579 ? 6.170 10.398 -20.683 1.00 92.88 579 GLU A O 1
ATOM 4355 N N . VAL A 1 580 ? 3.992 9.888 -20.500 1.00 90.00 580 VAL A N 1
ATOM 4356 C CA . VAL A 1 580 ? 3.896 10.106 -19.046 1.00 90.00 580 VAL A CA 1
ATOM 4357 C C . VAL A 1 580 ? 4.209 8.814 -18.272 1.00 90.00 580 VAL A C 1
ATOM 4359 O O . VAL A 1 580 ? 3.994 7.718 -18.774 1.00 90.00 580 VAL A O 1
ATOM 4362 N N . ARG A 1 581 ? 4.745 8.929 -17.051 1.00 82.56 581 ARG A N 1
ATOM 4363 C CA . ARG A 1 581 ? 5.040 7.802 -16.142 1.00 82.56 581 ARG A CA 1
ATOM 4364 C C . ARG A 1 581 ? 3.808 7.463 -15.286 1.00 82.56 581 ARG A C 1
ATOM 4366 O O . ARG A 1 581 ? 3.767 7.834 -14.112 1.00 82.56 581 ARG A O 1
ATOM 4373 N N . GLY A 1 582 ? 2.819 6.794 -15.870 1.00 78.94 582 GLY A N 1
ATOM 4374 C CA . GLY A 1 582 ? 1.509 6.521 -15.270 1.00 78.94 582 GLY A CA 1
ATOM 4375 C C . GLY A 1 582 ? 0.511 7.670 -15.447 1.00 78.94 582 GLY A C 1
ATOM 4376 O O . GLY A 1 582 ? 0.889 8.839 -15.486 1.00 78.94 582 GLY A O 1
ATOM 4377 N N . ALA A 1 583 ? -0.782 7.353 -15.542 1.00 81.06 583 ALA A N 1
ATOM 4378 C CA . ALA A 1 583 ? -1.830 8.360 -15.745 1.00 81.06 583 ALA A CA 1
ATOM 4379 C C . ALA A 1 583 ? -2.052 9.270 -14.515 1.00 81.06 583 ALA A C 1
ATOM 4381 O O . ALA A 1 583 ? -2.383 10.442 -14.673 1.00 81.06 583 ALA A O 1
ATOM 4382 N N . ASP A 1 584 ? -1.799 8.769 -13.300 1.00 82.44 584 ASP A N 1
ATOM 4383 C CA . ASP A 1 584 ? -2.095 9.469 -12.038 1.00 82.44 584 ASP A CA 1
ATOM 4384 C C . ASP A 1 584 ? -1.066 10.550 -11.624 1.00 82.44 584 ASP A C 1
ATOM 4386 O O . ASP A 1 584 ? -1.220 11.192 -10.579 1.00 82.44 584 ASP A O 1
ATOM 4390 N N . VAL A 1 585 ? 0.025 10.750 -12.377 1.00 80.06 585 VAL A N 1
ATOM 4391 C CA . VAL A 1 585 ? 1.099 11.694 -11.998 1.00 80.06 585 VAL A CA 1
ATOM 4392 C C . VAL A 1 585 ? 0.907 13.084 -12.614 1.00 80.06 585 VAL A C 1
ATOM 4394 O O . VAL A 1 585 ? 0.387 13.229 -13.714 1.00 80.06 585 VAL A O 1
ATOM 4397 N N . ASP A 1 586 ? 1.387 14.136 -11.931 1.00 80.12 586 ASP A N 1
ATOM 4398 C CA . ASP A 1 586 ? 1.265 15.529 -12.400 1.00 80.12 586 ASP A CA 1
ATOM 4399 C C . ASP A 1 586 ? 1.973 15.737 -13.752 1.00 80.12 586 ASP A C 1
ATOM 4401 O O . ASP A 1 586 ? 3.188 15.961 -13.829 1.00 80.12 586 ASP A O 1
ATOM 4405 N N . ASN A 1 587 ? 1.198 15.675 -14.831 1.00 86.38 587 ASN A N 1
ATOM 4406 C CA . ASN A 1 587 ? 1.681 15.737 -16.202 1.00 86.38 587 ASN A CA 1
ATOM 4407 C C . ASN A 1 587 ? 2.094 17.163 -16.643 1.00 86.38 587 ASN A C 1
ATOM 4409 O O . ASN A 1 587 ? 2.639 17.347 -17.737 1.00 86.38 587 ASN A O 1
ATOM 4413 N N . LEU A 1 588 ? 1.941 18.176 -15.777 1.00 84.62 588 LEU A N 1
ATOM 4414 C CA . LEU A 1 588 ? 2.508 19.517 -15.970 1.00 84.62 588 LEU A CA 1
ATOM 4415 C C . LEU A 1 588 ? 4.013 19.558 -15.650 1.00 84.62 588 LEU A C 1
ATOM 4417 O O . LEU A 1 588 ? 4.689 20.528 -16.016 1.00 84.62 588 LEU A O 1
ATOM 4421 N N . LEU A 1 589 ? 4.545 18.534 -14.973 1.00 78.12 589 LEU A N 1
ATOM 4422 C CA . LEU A 1 589 ? 5.948 18.428 -14.576 1.00 78.12 589 LEU A CA 1
ATOM 4423 C C . LEU A 1 589 ? 6.733 17.568 -15.570 1.00 78.12 589 LEU A C 1
ATOM 4425 O O . LEU A 1 589 ? 6.595 16.352 -15.608 1.00 78.12 589 LEU A O 1
ATOM 4429 N N . GLY A 1 590 ? 7.650 18.185 -16.316 1.00 79.25 590 GLY A N 1
ATOM 4430 C CA . GLY A 1 590 ? 8.500 17.479 -17.280 1.00 79.25 590 GLY A CA 1
ATOM 4431 C C . GLY A 1 590 ? 9.287 16.264 -16.748 1.00 79.25 590 GLY A C 1
ATOM 4432 O O . GLY A 1 590 ? 9.423 15.309 -17.504 1.00 79.25 590 GLY A O 1
ATOM 4433 N N . PRO A 1 591 ? 9.759 16.224 -15.481 1.00 80.50 591 PRO A N 1
ATOM 4434 C CA . PRO A 1 591 ? 10.372 15.022 -14.898 1.00 80.50 591 PRO A CA 1
ATOM 4435 C C . PRO A 1 591 ? 9.456 13.789 -14.824 1.00 80.50 591 PRO A C 1
ATOM 4437 O O . PRO A 1 591 ? 9.965 12.670 -14.766 1.00 80.50 591 PRO A O 1
ATOM 4440 N N . ASN A 1 592 ? 8.134 13.984 -14.846 1.00 81.38 592 ASN A N 1
ATOM 4441 C CA . ASN A 1 592 ? 7.145 12.904 -14.856 1.00 81.38 592 ASN A CA 1
ATOM 4442 C C . ASN A 1 592 ? 6.934 12.310 -16.260 1.00 81.38 592 ASN A C 1
ATOM 4444 O O . ASN A 1 592 ? 6.185 11.352 -16.405 1.00 81.38 592 ASN A O 1
ATOM 4448 N N . TRP A 1 593 ? 7.608 12.848 -17.280 1.00 89.25 593 TRP A N 1
ATOM 4449 C CA . TRP A 1 593 ? 7.604 12.330 -18.645 1.00 89.25 593 TRP A CA 1
ATOM 4450 C C . TRP A 1 593 ? 8.928 11.616 -18.959 1.00 89.25 593 TRP A C 1
ATOM 4452 O O . TRP A 1 593 ? 9.982 11.945 -18.401 1.00 89.25 593 TRP A O 1
ATOM 4462 N N . CYS A 1 594 ? 8.904 10.650 -19.874 1.00 86.81 594 CYS A N 1
ATOM 4463 C CA . CYS A 1 594 ? 10.102 10.090 -20.501 1.00 86.81 594 CYS A CA 1
ATOM 4464 C C . CYS A 1 594 ? 9.966 10.095 -22.038 1.00 86.81 594 CYS A C 1
ATOM 4466 O O . CYS A 1 594 ? 8.930 10.480 -22.582 1.00 86.81 594 CYS A O 1
ATOM 4468 N N . ALA A 1 595 ? 11.070 9.842 -22.746 1.00 89.75 595 ALA A N 1
ATOM 4469 C CA . ALA A 1 595 ? 11.053 9.732 -24.203 1.00 89.75 595 ALA A CA 1
ATOM 4470 C C . ALA A 1 595 ? 10.807 8.270 -24.562 1.00 89.75 595 ALA A C 1
ATOM 4472 O O . ALA A 1 595 ? 11.522 7.417 -24.034 1.00 89.75 595 ALA A O 1
ATOM 4473 N N . ALA A 1 596 ? 9.870 8.009 -25.470 1.00 88.00 596 ALA A N 1
ATOM 4474 C CA . ALA A 1 596 ? 9.540 6.651 -25.876 1.00 88.00 596 ALA A CA 1
ATOM 4475 C C . ALA A 1 596 ? 10.761 5.873 -26.384 1.00 88.00 596 ALA A C 1
ATOM 4477 O O . ALA A 1 596 ? 11.592 6.411 -27.131 1.00 88.00 596 ALA A O 1
ATOM 4478 N N . THR A 1 597 ? 10.847 4.599 -26.012 1.00 79.19 597 THR A N 1
ATOM 4479 C CA . THR A 1 597 ? 11.907 3.670 -26.439 1.00 79.19 597 THR A CA 1
ATOM 4480 C C . THR A 1 597 ? 11.403 2.611 -27.412 1.00 79.19 597 THR A C 1
ATOM 4482 O O . THR A 1 597 ? 12.198 2.094 -28.203 1.00 79.19 597 THR A O 1
ATOM 4485 N N . ASP A 1 598 ? 10.098 2.343 -27.421 1.00 78.12 598 ASP A N 1
ATOM 4486 C CA . ASP A 1 598 ? 9.474 1.403 -28.348 1.00 78.12 598 ASP A CA 1
ATOM 4487 C C . ASP A 1 598 ? 9.356 1.987 -29.754 1.00 78.12 598 ASP A C 1
ATOM 4489 O O . ASP A 1 598 ? 9.191 3.191 -29.945 1.00 78.12 598 ASP A O 1
ATOM 4493 N N . ARG A 1 599 ? 9.477 1.130 -30.773 1.00 82.69 599 ARG A N 1
ATOM 4494 C CA . ARG A 1 599 ? 9.423 1.524 -32.189 1.00 82.69 599 ARG A CA 1
ATOM 4495 C C . ARG A 1 599 ? 8.074 1.185 -32.801 1.00 82.69 599 ARG A C 1
ATOM 4497 O O . ARG A 1 599 ? 7.724 0.009 -32.872 1.00 82.69 599 ARG A O 1
ATOM 4504 N N . TYR A 1 600 ? 7.409 2.177 -33.389 1.00 83.88 600 TYR A N 1
ATOM 4505 C CA . TYR A 1 600 ? 6.184 1.970 -34.164 1.00 83.88 600 TYR A CA 1
ATOM 4506 C C . TYR A 1 600 ? 6.390 2.232 -35.665 1.00 83.88 600 TYR A C 1
ATOM 4508 O O . TYR A 1 600 ? 7.318 2.931 -36.087 1.00 83.88 600 TYR A O 1
ATOM 4516 N N . GLY A 1 601 ? 5.491 1.669 -36.481 1.00 83.44 601 GLY A N 1
ATOM 4517 C CA . GLY A 1 601 ? 5.301 2.038 -37.887 1.00 83.44 601 GLY A CA 1
ATOM 4518 C C . GLY A 1 601 ? 6.577 2.073 -38.740 1.00 83.44 601 GLY A C 1
ATOM 4519 O O . GLY A 1 601 ? 7.296 1.080 -38.851 1.00 83.44 601 GLY A O 1
ATOM 4520 N N . ASP A 1 602 ? 6.860 3.226 -39.354 1.00 82.06 602 ASP A N 1
ATOM 4521 C CA . ASP A 1 602 ? 8.030 3.455 -40.221 1.00 82.06 602 ASP A CA 1
ATOM 4522 C C . ASP A 1 602 ? 9.363 3.663 -39.455 1.00 82.06 602 ASP A C 1
ATOM 4524 O O . ASP A 1 602 ? 10.414 3.947 -40.056 1.00 82.06 602 ASP A O 1
ATOM 4528 N N . GLY A 1 603 ? 9.363 3.491 -38.129 1.00 77.06 603 GLY A N 1
ATOM 4529 C CA . GLY A 1 603 ? 10.557 3.479 -37.281 1.00 77.06 603 GLY A CA 1
ATOM 4530 C C . GLY A 1 603 ? 10.931 4.822 -36.648 1.00 77.06 603 GLY A C 1
ATOM 4531 O O . GLY A 1 603 ? 12.124 5.066 -36.430 1.00 77.06 603 GLY A O 1
ATOM 4532 N N . ASP A 1 604 ? 9.934 5.662 -36.368 1.00 87.31 604 ASP A N 1
ATOM 4533 C CA . ASP A 1 604 ? 9.967 6.578 -35.218 1.00 87.31 604 ASP A CA 1
ATOM 4534 C C . ASP A 1 604 ? 9.676 5.780 -33.919 1.00 87.31 604 ASP A C 1
ATOM 4536 O O . ASP A 1 604 ? 9.528 4.551 -33.960 1.00 87.31 604 ASP A O 1
ATOM 4540 N N . PHE A 1 605 ? 9.674 6.451 -32.768 1.00 88.50 605 PHE A N 1
ATOM 4541 C CA . PHE A 1 605 ? 9.496 5.855 -31.442 1.00 88.50 605 PHE A CA 1
ATOM 4542 C C . PHE A 1 605 ? 8.259 6.409 -30.717 1.00 88.50 605 PHE A C 1
ATOM 4544 O O . PHE A 1 605 ? 7.993 7.610 -30.806 1.00 88.50 605 PHE A O 1
ATOM 4551 N N . GLY A 1 606 ? 7.526 5.533 -30.025 1.00 90.75 606 GLY A N 1
ATOM 4552 C CA . GLY A 1 606 ? 6.226 5.794 -29.392 1.00 90.75 606 GLY A CA 1
ATOM 4553 C C . GLY A 1 606 ? 5.335 4.551 -29.305 1.00 90.75 606 GLY A C 1
ATOM 4554 O O . GLY A 1 606 ? 5.583 3.559 -29.997 1.00 90.75 606 GLY A O 1
ATOM 4555 N N . THR A 1 607 ? 4.274 4.633 -28.504 1.00 91.69 607 THR A N 1
ATOM 4556 C CA . THR A 1 607 ? 3.370 3.526 -28.125 1.00 91.69 607 THR A CA 1
ATOM 4557 C C . THR A 1 607 ? 1.891 3.766 -28.494 1.00 91.69 607 THR A C 1
ATOM 4559 O O . THR A 1 607 ? 1.007 3.530 -27.670 1.00 91.69 607 THR A O 1
ATOM 4562 N N . PRO A 1 608 ? 1.561 4.199 -29.731 1.00 93.88 608 PRO A N 1
ATOM 4563 C CA . PRO A 1 608 ? 0.219 4.677 -30.080 1.00 93.88 608 PRO A CA 1
ATOM 4564 C C . PRO A 1 608 ? -0.886 3.630 -29.855 1.00 93.88 608 PRO A C 1
ATOM 4566 O O . PRO A 1 608 ? -1.003 2.673 -30.627 1.00 93.88 608 PRO A O 1
ATOM 4569 N N . GLY A 1 609 ? -1.747 3.862 -28.857 1.00 89.12 609 GLY A N 1
ATOM 4570 C CA . GLY A 1 609 ? -2.900 3.016 -28.530 1.00 89.12 609 GLY A CA 1
ATOM 4571 C C . GLY A 1 609 ? -2.577 1.909 -27.523 1.00 89.12 609 GLY A C 1
ATOM 4572 O O . GLY A 1 609 ? -3.285 0.902 -27.468 1.00 89.12 609 GLY A O 1
ATOM 4573 N N . THR A 1 610 ? -1.496 2.061 -26.758 1.00 88.38 610 THR A N 1
ATOM 4574 C CA . THR A 1 610 ? -0.969 1.075 -25.801 1.00 88.38 610 THR A CA 1
ATOM 4575 C C . THR A 1 610 ? -0.406 1.768 -24.555 1.00 88.38 610 THR A C 1
ATOM 4577 O O . THR A 1 610 ? -0.321 2.989 -24.505 1.00 88.38 610 THR A O 1
ATOM 4580 N N . ALA A 1 611 ? -0.062 1.006 -23.510 1.00 84.19 611 ALA A N 1
ATOM 4581 C CA . ALA A 1 611 ? 0.663 1.563 -22.364 1.00 84.19 611 ALA A CA 1
ATOM 4582 C C . ALA A 1 611 ? 2.023 2.140 -22.807 1.00 84.19 611 ALA A C 1
ATOM 4584 O O . ALA A 1 611 ? 2.620 1.624 -23.753 1.00 84.19 611 ALA A O 1
ATOM 4585 N N . GLY A 1 612 ? 2.491 3.196 -22.135 1.00 76.62 612 GLY A N 1
ATOM 4586 C CA . GLY A 1 612 ? 3.724 3.890 -22.506 1.00 76.62 612 GLY A CA 1
ATOM 4587 C C . GLY A 1 612 ? 4.969 3.021 -22.333 1.00 76.62 612 GLY A C 1
ATOM 4588 O O . GLY A 1 612 ? 5.014 2.186 -21.432 1.00 76.62 612 GLY A O 1
ATOM 4589 N N . SER A 1 613 ? 6.036 3.284 -23.091 1.00 73.31 613 SER A N 1
ATOM 4590 C CA . SER A 1 613 ? 7.377 2.764 -22.764 1.00 73.31 613 SER A CA 1
ATOM 4591 C C . SER A 1 613 ? 7.806 3.152 -21.333 1.00 73.31 613 SER A C 1
ATOM 4593 O O . SER A 1 613 ? 8.569 2.432 -20.689 1.00 73.31 613 SER A O 1
ATOM 4595 N N . CYS A 1 614 ? 7.316 4.289 -20.815 1.00 70.12 614 CYS A N 1
ATOM 4596 C CA . CYS A 1 614 ? 7.494 4.712 -19.421 1.00 70.12 614 CYS A CA 1
ATOM 4597 C C . CYS A 1 614 ? 6.630 3.951 -18.386 1.00 70.12 614 CYS A C 1
ATOM 4599 O O . CYS A 1 614 ? 6.909 4.081 -17.191 1.00 70.12 614 CYS A O 1
ATOM 4601 N N . ASP A 1 615 ? 5.591 3.216 -18.800 1.00 61.25 615 ASP A N 1
ATOM 4602 C CA . ASP A 1 615 ? 4.638 2.511 -17.926 1.00 61.25 615 ASP A CA 1
ATOM 4603 C C . ASP A 1 615 ? 5.120 1.071 -17.638 1.00 61.25 615 ASP A C 1
ATOM 4605 O O . ASP A 1 615 ? 4.517 0.110 -18.107 1.00 61.25 615 ASP A O 1
ATOM 4609 N N . GLU A 1 616 ? 6.210 0.928 -16.867 1.00 48.06 616 GLU A N 1
ATOM 4610 C CA . GLU A 1 616 ? 6.779 -0.356 -16.386 1.00 48.06 616 GLU A CA 1
ATOM 4611 C C . GLU A 1 616 ? 6.885 -1.465 -17.466 1.00 48.06 616 GLU A C 1
ATOM 4613 O O . GLU A 1 616 ? 6.017 -2.342 -17.555 1.00 48.06 616 GLU A O 1
ATOM 4618 N N . PRO A 1 617 ? 7.976 -1.508 -18.263 1.00 47.56 617 PRO A N 1
ATOM 4619 C CA . PRO A 1 617 ? 8.196 -2.617 -19.184 1.00 47.56 617 PRO A CA 1
ATOM 4620 C C . PRO A 1 617 ? 8.250 -3.930 -18.394 1.00 47.56 617 PRO A C 1
ATOM 4622 O O . PRO A 1 617 ? 8.983 -4.031 -17.405 1.00 47.56 617 PRO A O 1
ATOM 4625 N N . ALA A 1 618 ? 7.451 -4.914 -18.824 1.00 47.97 618 ALA A N 1
ATOM 4626 C CA . ALA A 1 618 ? 7.295 -6.192 -18.133 1.00 47.97 618 ALA A CA 1
ATOM 4627 C C . ALA A 1 618 ? 8.672 -6.795 -17.796 1.00 47.97 618 ALA A C 1
ATOM 4629 O O . ALA A 1 618 ? 9.515 -6.860 -18.693 1.00 47.97 618 ALA A O 1
ATOM 4630 N N . PRO A 1 619 ? 8.903 -7.211 -16.533 1.00 57.00 619 PRO A N 1
ATOM 4631 C CA . PRO A 1 619 ? 10.243 -7.386 -15.982 1.00 57.00 619 PRO A CA 1
ATOM 4632 C C . PRO A 1 619 ? 11.085 -8.308 -16.857 1.00 57.00 619 PRO A C 1
ATOM 4634 O O . PRO A 1 619 ? 10.667 -9.436 -17.138 1.00 57.00 619 PRO A O 1
ATOM 4637 N N . ALA A 1 620 ? 12.245 -7.795 -17.280 1.00 61.00 620 ALA A N 1
ATOM 4638 C CA . ALA A 1 620 ? 13.118 -8.417 -18.265 1.00 61.00 620 ALA A CA 1
ATOM 4639 C C . ALA A 1 620 ? 13.246 -9.937 -18.038 1.00 61.00 620 ALA A C 1
ATOM 4641 O O . ALA A 1 620 ? 13.573 -10.370 -16.923 1.00 61.00 620 ALA A O 1
ATOM 4642 N N . PRO A 1 621 ? 12.961 -10.770 -19.060 1.00 64.81 621 PRO A N 1
ATOM 4643 C CA . PRO A 1 621 ? 12.865 -12.211 -18.877 1.00 64.81 621 PRO A CA 1
ATOM 4644 C C . PRO A 1 621 ? 14.211 -12.745 -18.392 1.00 64.81 621 PRO A C 1
ATOM 4646 O O . PRO A 1 621 ? 15.243 -12.489 -19.012 1.00 64.81 621 PRO A O 1
ATOM 4649 N N . SER A 1 622 ? 14.182 -13.452 -17.260 1.00 77.31 622 SER A N 1
ATOM 4650 C CA . SER A 1 622 ? 15.344 -13.708 -16.401 1.00 77.31 622 SER A CA 1
ATOM 4651 C C . SER A 1 622 ? 16.319 -14.737 -16.982 1.00 77.31 622 SER A C 1
ATOM 4653 O O . SER A 1 622 ? 16.467 -15.840 -16.459 1.00 77.31 622 SER A O 1
ATOM 4655 N N . LEU A 1 623 ? 16.976 -14.382 -18.083 1.00 89.25 623 LEU A N 1
ATOM 4656 C CA . LEU A 1 623 ? 18.131 -15.095 -18.614 1.00 89.25 623 LEU A CA 1
ATOM 4657 C C . LEU A 1 623 ? 19.346 -14.868 -17.710 1.00 89.25 623 LEU A C 1
ATOM 4659 O O . LEU A 1 623 ? 19.452 -13.837 -17.051 1.00 89.25 623 LEU A O 1
ATOM 4663 N N . VAL A 1 624 ? 20.284 -15.813 -17.705 1.00 91.06 624 VAL A N 1
ATOM 4664 C CA . VAL A 1 624 ? 21.517 -15.714 -16.906 1.00 91.06 624 VAL A CA 1
ATOM 4665 C C . VAL A 1 624 ? 22.744 -16.049 -17.744 1.00 91.06 624 VAL A C 1
ATOM 4667 O O . VAL A 1 624 ? 22.704 -16.953 -18.579 1.00 91.06 624 VAL A O 1
ATOM 4670 N N . ILE A 1 625 ? 23.852 -15.352 -17.499 1.00 92.75 625 ILE A N 1
ATOM 4671 C CA . ILE A 1 625 ? 25.163 -15.682 -18.067 1.00 92.75 625 ILE A CA 1
ATOM 4672 C C . ILE A 1 625 ? 25.621 -16.996 -17.419 1.00 92.75 625 ILE A C 1
ATOM 4674 O O . ILE A 1 625 ? 25.959 -17.009 -16.233 1.00 92.75 625 ILE A O 1
ATOM 4678 N N . SER A 1 626 ? 25.589 -18.110 -18.154 1.00 92.69 626 SER A N 1
ATOM 4679 C CA . SER A 1 626 ? 25.886 -19.446 -17.603 1.00 92.69 626 SER A CA 1
ATOM 4680 C C . SER A 1 626 ? 27.376 -19.766 -17.561 1.00 92.69 626 SER A C 1
ATOM 4682 O O . SER A 1 626 ? 27.835 -20.390 -16.599 1.00 92.69 626 SER A O 1
ATOM 4684 N N . GLU A 1 627 ? 28.134 -19.349 -18.576 1.00 93.62 627 GLU A N 1
ATOM 4685 C CA . GLU A 1 627 ? 29.536 -19.730 -18.764 1.00 93.62 627 GLU A CA 1
ATOM 4686 C C . GLU A 1 627 ? 30.309 -18.663 -19.565 1.00 93.62 627 GLU A C 1
ATOM 4688 O O . GLU A 1 627 ? 29.764 -18.049 -20.483 1.00 93.62 627 GLU A O 1
ATOM 4693 N N . ILE A 1 628 ? 31.588 -18.429 -19.238 1.00 93.81 628 ILE A N 1
ATOM 4694 C CA . ILE A 1 628 ? 32.468 -17.490 -19.957 1.00 93.81 628 ILE A CA 1
ATOM 4695 C C . ILE A 1 628 ? 33.858 -18.090 -20.199 1.00 93.81 628 ILE A C 1
ATOM 4697 O O . ILE A 1 628 ? 34.582 -18.445 -19.263 1.00 93.81 628 ILE A O 1
ATOM 4701 N N . MET A 1 629 ? 34.296 -18.091 -21.459 1.00 94.50 629 MET A N 1
ATOM 4702 C CA . MET A 1 629 ? 35.676 -18.357 -21.870 1.00 94.50 629 MET A CA 1
ATOM 4703 C C . MET A 1 629 ? 36.388 -17.043 -22.208 1.00 94.50 629 MET A C 1
ATOM 4705 O O . MET A 1 629 ? 36.344 -16.559 -23.339 1.00 94.50 629 MET A O 1
ATOM 4709 N N . ARG A 1 630 ? 37.094 -16.480 -21.220 1.00 92.94 630 ARG A N 1
ATOM 4710 C CA . ARG A 1 630 ? 37.963 -15.300 -21.410 1.00 92.94 630 ARG A CA 1
ATOM 4711 C C . ARG A 1 630 ? 39.396 -15.652 -21.849 1.00 92.94 630 ARG A C 1
ATOM 4713 O O . ARG A 1 630 ? 40.033 -14.869 -22.542 1.00 92.94 630 ARG A O 1
ATOM 4720 N N . ASN A 1 631 ? 39.898 -16.832 -21.457 1.00 92.38 631 ASN A N 1
ATOM 4721 C CA . ASN A 1 631 ? 41.318 -17.204 -21.560 1.00 92.38 631 ASN A CA 1
ATOM 4722 C C . ASN A 1 631 ? 41.549 -18.551 -22.289 1.00 92.38 631 ASN A C 1
ATOM 4724 O O . ASN A 1 631 ? 41.982 -19.521 -21.651 1.00 92.38 631 ASN A O 1
ATOM 4728 N N . PRO A 1 632 ? 41.237 -18.664 -23.594 1.00 93.88 632 PRO A N 1
ATOM 4729 C CA . PRO A 1 632 ? 41.478 -19.889 -24.359 1.00 93.88 632 PRO A CA 1
ATOM 4730 C C . PRO A 1 632 ? 42.982 -20.191 -24.482 1.00 93.88 632 PRO A C 1
ATOM 4732 O O . PRO A 1 632 ? 43.808 -19.281 -24.560 1.00 93.88 632 PRO A O 1
ATOM 4735 N N . ALA A 1 633 ? 43.358 -21.473 -24.516 1.00 92.44 633 ALA A N 1
ATOM 4736 C CA . ALA A 1 633 ? 44.753 -21.909 -24.653 1.00 92.44 633 ALA A CA 1
ATOM 4737 C C . ALA A 1 633 ? 45.007 -22.768 -25.904 1.00 92.44 633 ALA A C 1
ATOM 4739 O O . ALA A 1 633 ? 46.155 -22.860 -26.353 1.00 92.44 633 ALA A O 1
ATOM 4740 N N . ALA A 1 634 ? 43.972 -23.370 -26.500 1.00 90.75 634 ALA A N 1
ATOM 4741 C CA . ALA A 1 634 ? 44.065 -24.059 -27.788 1.00 90.75 634 ALA A CA 1
ATOM 4742 C C . ALA A 1 634 ? 44.162 -23.066 -28.963 1.00 90.75 634 ALA A C 1
ATOM 4744 O O . ALA A 1 634 ? 44.856 -23.328 -29.952 1.00 90.75 634 ALA A O 1
ATOM 4745 N N . VAL A 1 635 ? 43.517 -21.903 -28.835 1.00 94.94 635 VAL A N 1
ATOM 4746 C CA . VAL A 1 635 ? 43.559 -20.777 -29.784 1.00 94.94 635 VAL A CA 1
ATOM 4747 C C . VAL A 1 635 ? 43.813 -19.453 -29.058 1.00 94.94 635 VAL A C 1
ATOM 4749 O O . VAL A 1 635 ? 43.817 -19.398 -27.837 1.00 94.94 635 VAL A O 1
ATOM 4752 N N . SER A 1 636 ? 44.054 -18.374 -29.807 1.00 93.69 636 SER A N 1
ATOM 4753 C CA . SER A 1 636 ? 44.221 -17.030 -29.239 1.00 93.69 636 SER A CA 1
ATOM 4754 C C . SER A 1 636 ? 42.885 -16.344 -28.963 1.00 93.69 636 SER A C 1
ATOM 4756 O O . SER A 1 636 ? 42.003 -16.401 -29.823 1.00 93.69 636 SER A O 1
ATOM 4758 N N . ASP A 1 637 ? 42.834 -15.582 -27.872 1.00 90.19 637 ASP A N 1
ATOM 4759 C CA . ASP A 1 637 ? 41.748 -14.730 -27.362 1.00 90.19 637 ASP A CA 1
ATOM 4760 C C . ASP A 1 637 ? 40.867 -14.196 -28.511 1.00 90.19 637 ASP A C 1
ATOM 4762 O O . ASP A 1 637 ? 39.728 -14.626 -28.676 1.00 90.19 637 ASP A O 1
ATOM 4766 N N . ILE A 1 638 ? 41.479 -13.429 -29.431 1.00 89.56 638 ILE A N 1
ATOM 4767 C CA . ILE A 1 638 ? 40.866 -12.737 -30.587 1.00 89.56 638 ILE A CA 1
ATOM 4768 C C . ILE A 1 638 ? 40.008 -13.581 -31.555 1.00 89.56 638 ILE A C 1
ATOM 4770 O O . ILE A 1 638 ? 39.446 -13.027 -32.502 1.00 89.56 638 ILE A O 1
ATOM 4774 N N . VAL A 1 639 ? 39.955 -14.903 -31.389 1.00 91.94 639 VAL A N 1
ATOM 4775 C CA . VAL A 1 639 ? 39.027 -15.811 -32.086 1.00 91.94 639 VAL A CA 1
ATOM 4776 C C . VAL A 1 639 ? 38.357 -16.844 -31.172 1.00 91.94 639 VAL A C 1
ATOM 4778 O O . VAL A 1 639 ? 37.407 -17.468 -31.631 1.00 91.94 639 VAL A O 1
ATOM 4781 N N . GLY A 1 640 ? 38.844 -17.049 -29.943 1.00 93.88 640 GLY A N 1
ATOM 4782 C CA . GLY A 1 640 ? 38.372 -18.080 -29.007 1.00 93.88 640 GLY A CA 1
ATOM 4783 C C . GLY A 1 640 ? 37.605 -17.564 -27.786 1.00 93.88 640 GLY A C 1
ATOM 4784 O O . GLY A 1 640 ? 37.141 -18.380 -27.000 1.00 93.88 640 GLY A O 1
ATOM 4785 N N . GLU A 1 641 ? 37.474 -16.247 -27.609 1.00 94.81 641 GLU A N 1
ATOM 4786 C CA . GLU A 1 641 ? 36.613 -15.643 -26.582 1.00 94.81 641 GLU A CA 1
ATOM 4787 C C . GLU A 1 641 ? 35.118 -15.882 -26.888 1.00 94.81 641 GLU A C 1
ATOM 4789 O O . GLU A 1 641 ? 34.646 -15.613 -28.006 1.00 94.81 641 GLU A O 1
ATOM 4794 N N . TRP A 1 642 ? 34.366 -16.348 -25.886 1.00 95.19 642 TRP A N 1
ATOM 4795 C CA . TRP A 1 642 ? 32.910 -16.535 -25.938 1.00 95.19 642 TRP A CA 1
ATOM 4796 C C . TRP A 1 642 ? 32.264 -16.459 -24.549 1.00 95.19 642 TRP A C 1
ATOM 4798 O O . TRP A 1 642 ? 32.928 -16.645 -23.528 1.00 95.19 642 TRP A O 1
ATOM 4808 N N . LEU A 1 643 ? 30.957 -16.201 -24.538 1.00 94.62 643 LEU A N 1
ATOM 4809 C CA . LEU A 1 643 ? 30.074 -16.294 -23.375 1.00 94.62 643 LEU A CA 1
ATOM 4810 C C . LEU A 1 643 ? 28.809 -17.071 -23.746 1.00 94.62 643 LEU A C 1
ATOM 4812 O O . LEU A 1 643 ? 28.457 -17.169 -24.924 1.00 94.62 643 LEU A O 1
ATOM 4816 N N . GLU A 1 644 ? 28.125 -17.608 -22.748 1.00 95.62 644 GLU A N 1
ATOM 4817 C CA . GLU A 1 644 ? 26.874 -18.342 -22.907 1.00 95.62 644 GLU A CA 1
ATOM 4818 C C . GLU A 1 644 ? 25.752 -17.725 -22.068 1.00 95.62 644 GLU A C 1
ATOM 4820 O O . GLU A 1 644 ? 25.979 -17.235 -20.960 1.00 95.62 644 GLU A O 1
ATOM 4825 N N . ILE A 1 645 ? 24.541 -17.759 -22.622 1.00 95.06 645 ILE A N 1
ATOM 4826 C CA . ILE A 1 645 ? 23.307 -17.284 -21.998 1.00 95.06 645 ILE A CA 1
ATOM 4827 C C . ILE A 1 645 ? 22.349 -18.470 -21.868 1.00 95.06 645 ILE A C 1
ATOM 4829 O O . ILE A 1 645 ? 22.015 -19.104 -22.869 1.00 95.06 645 ILE A O 1
ATOM 4833 N N . HIS A 1 646 ? 21.882 -18.745 -20.653 1.00 93.56 646 HIS A N 1
ATOM 4834 C CA . HIS A 1 646 ? 20.893 -19.779 -20.341 1.00 93.56 646 HIS A CA 1
ATOM 4835 C C . HIS A 1 646 ? 19.497 -19.172 -20.142 1.00 93.56 646 HIS A C 1
ATOM 4837 O O . HIS A 1 646 ? 19.362 -18.104 -19.538 1.00 93.56 646 HIS A O 1
ATOM 4843 N N . ASN A 1 647 ? 18.457 -19.881 -20.596 1.00 93.12 647 ASN A N 1
ATOM 4844 C CA . ASN A 1 647 ? 17.052 -19.564 -20.332 1.00 93.12 647 ASN A CA 1
ATOM 4845 C C . ASN A 1 647 ? 16.458 -20.493 -19.250 1.00 93.12 647 ASN A C 1
ATOM 4847 O O . ASN A 1 647 ? 15.976 -21.576 -19.580 1.00 93.12 647 ASN A O 1
ATOM 4851 N N . PRO A 1 648 ? 16.426 -20.078 -17.970 1.00 87.12 648 PRO A N 1
ATOM 4852 C CA . PRO A 1 648 ? 15.806 -20.839 -16.883 1.00 87.12 648 PRO A CA 1
ATOM 4853 C C . PRO A 1 648 ? 14.273 -20.696 -16.829 1.00 87.12 648 PRO A C 1
ATOM 4855 O O . PRO A 1 648 ? 13.641 -21.283 -15.949 1.00 87.12 648 PRO A O 1
ATOM 4858 N N . THR A 1 649 ? 13.662 -19.895 -17.710 1.00 85.69 649 THR A N 1
ATOM 4859 C CA . THR A 1 649 ? 12.218 -19.617 -17.689 1.00 85.69 649 THR A CA 1
ATOM 4860 C C . THR A 1 649 ? 11.406 -20.721 -18.384 1.00 85.69 649 THR A C 1
ATOM 4862 O O . THR A 1 649 ? 11.953 -21.642 -18.990 1.00 85.69 649 THR A O 1
ATOM 4865 N N . ALA A 1 650 ? 10.075 -20.654 -18.268 1.00 85.19 650 ALA A N 1
ATOM 4866 C CA . ALA A 1 650 ? 9.158 -21.636 -18.853 1.00 85.19 650 ALA A CA 1
ATOM 4867 C C . ALA A 1 650 ? 8.790 -21.361 -20.327 1.00 85.19 650 ALA A C 1
ATOM 4869 O O . ALA A 1 650 ? 8.171 -22.220 -20.957 1.00 85.19 650 ALA A O 1
ATOM 4870 N N . ASP A 1 651 ? 9.174 -20.200 -20.864 1.00 86.62 651 ASP A N 1
ATOM 4871 C CA . ASP A 1 651 ? 8.816 -19.714 -22.200 1.00 86.62 651 ASP A CA 1
ATOM 4872 C C . ASP A 1 651 ? 10.074 -19.480 -23.055 1.00 86.62 651 ASP A C 1
ATOM 4874 O O . ASP A 1 651 ? 11.168 -19.267 -22.532 1.00 86.62 651 ASP A O 1
ATOM 4878 N N . ALA A 1 652 ? 9.941 -19.539 -24.382 1.00 86.94 652 ALA A N 1
ATOM 4879 C CA . ALA A 1 652 ? 11.056 -19.269 -25.290 1.00 86.94 652 ALA A CA 1
ATOM 4880 C C . ALA A 1 652 ? 11.339 -17.758 -25.392 1.00 86.94 652 ALA A C 1
ATOM 4882 O O . ALA A 1 652 ? 10.410 -16.952 -25.491 1.00 86.94 652 ALA A O 1
ATOM 4883 N N . VAL A 1 653 ? 12.618 -17.369 -25.400 1.00 91.50 653 VAL A N 1
ATOM 4884 C CA . VAL A 1 653 ? 13.051 -15.959 -25.425 1.00 91.50 653 VAL A CA 1
ATOM 4885 C C . VAL A 1 653 ? 13.903 -15.689 -26.665 1.00 91.50 653 VAL A C 1
ATOM 4887 O O . VAL A 1 653 ? 14.936 -16.324 -26.850 1.00 91.50 653 VAL A O 1
ATOM 4890 N N . ASP A 1 654 ? 13.493 -14.734 -27.506 1.00 91.06 654 ASP A N 1
ATOM 4891 C CA . ASP A 1 654 ? 14.286 -14.264 -28.653 1.00 91.06 654 ASP A CA 1
ATOM 4892 C C . ASP A 1 654 ? 15.162 -13.061 -28.262 1.00 91.06 654 ASP A C 1
ATOM 4894 O O . ASP A 1 654 ? 14.647 -12.025 -27.825 1.00 91.06 654 ASP A O 1
ATOM 4898 N N . LEU A 1 655 ? 16.479 -13.185 -28.466 1.00 90.31 655 LEU A N 1
ATOM 4899 C CA . LEU A 1 655 ? 17.460 -12.117 -28.232 1.00 90.31 655 LEU A CA 1
ATOM 4900 C C . LEU A 1 655 ? 17.457 -11.000 -29.300 1.00 90.31 655 LEU A C 1
ATOM 4902 O O . LEU A 1 655 ? 18.295 -10.097 -29.255 1.00 90.31 655 LEU A O 1
ATOM 4906 N N . LEU A 1 656 ? 16.561 -11.023 -30.291 1.00 86.19 656 LEU A N 1
ATOM 4907 C CA . LEU A 1 656 ? 16.504 -10.003 -31.342 1.00 86.19 656 LEU A CA 1
ATOM 4908 C C . LEU A 1 656 ? 16.374 -8.570 -30.775 1.00 86.19 656 LEU A C 1
ATOM 4910 O O . LEU A 1 656 ? 15.411 -8.229 -30.088 1.00 86.19 656 LEU A O 1
ATOM 4914 N N . ASN A 1 657 ? 17.321 -7.705 -31.156 1.00 74.50 657 ASN A N 1
ATOM 4915 C CA . ASN A 1 657 ? 17.541 -6.331 -30.677 1.00 74.50 657 ASN A CA 1
ATOM 4916 C C . ASN A 1 657 ? 18.051 -6.177 -29.229 1.00 74.50 657 ASN A C 1
ATOM 4918 O O . ASN A 1 657 ? 18.180 -5.041 -28.776 1.00 74.50 657 ASN A O 1
ATOM 4922 N N . TRP A 1 658 ? 18.390 -7.258 -28.522 1.00 87.69 658 TRP A N 1
ATOM 4923 C CA . TRP A 1 658 ? 19.066 -7.174 -27.221 1.00 87.69 658 TRP A CA 1
ATOM 4924 C C . TRP A 1 658 ? 20.497 -6.639 -27.369 1.00 87.69 658 TRP A C 1
ATOM 4926 O O . TRP A 1 658 ? 21.090 -6.707 -28.452 1.00 87.69 658 TRP A O 1
ATOM 4936 N N . SER A 1 659 ? 21.076 -6.139 -26.276 1.00 86.75 659 SER A N 1
ATOM 4937 C CA . SER A 1 659 ? 22.442 -5.604 -26.230 1.00 86.75 659 SER A CA 1
ATOM 4938 C C . SER A 1 659 ? 23.336 -6.354 -25.240 1.00 86.75 659 SER A C 1
ATOM 4940 O O . SER A 1 659 ? 22.898 -6.739 -24.158 1.00 86.75 659 SER A O 1
ATOM 4942 N N . ILE A 1 660 ? 24.601 -6.556 -25.620 1.00 87.50 660 ILE A N 1
ATOM 4943 C CA . ILE A 1 660 ? 25.625 -7.231 -24.810 1.00 87.50 660 ILE A CA 1
ATOM 4944 C C . ILE A 1 660 ? 26.920 -6.414 -24.866 1.00 87.50 660 ILE A C 1
ATOM 4946 O O . ILE A 1 660 ? 27.407 -6.126 -25.963 1.00 87.50 660 ILE A O 1
ATOM 4950 N N . GLY A 1 661 ? 27.497 -6.057 -23.718 1.00 78.88 661 GLY A N 1
ATOM 4951 C CA . GLY A 1 661 ? 28.783 -5.349 -23.641 1.00 78.88 661 GLY A CA 1
ATOM 4952 C C . GLY A 1 661 ? 28.996 -4.608 -22.323 1.00 78.88 661 GLY A C 1
ATOM 4953 O O . GLY A 1 661 ? 28.527 -5.069 -21.285 1.00 78.88 661 GLY A O 1
ATOM 4954 N N . ASP A 1 662 ? 29.703 -3.474 -22.372 1.00 69.19 662 ASP A N 1
ATOM 4955 C CA . ASP A 1 662 ? 29.980 -2.638 -21.195 1.00 69.19 662 ASP A CA 1
ATOM 4956 C C . ASP A 1 662 ? 28.930 -1.525 -20.981 1.00 69.19 662 ASP A C 1
ATOM 4958 O O . ASP A 1 662 ? 28.231 -1.108 -21.908 1.00 69.19 662 ASP A O 1
ATOM 4962 N N . GLU A 1 663 ? 28.828 -1.001 -19.754 1.00 57.56 663 GLU A N 1
ATOM 4963 C CA . GLU A 1 663 ? 27.953 0.148 -19.447 1.00 57.56 663 GLU A CA 1
ATOM 4964 C C . GLU A 1 663 ? 28.461 1.484 -20.033 1.00 57.56 663 GLU A C 1
ATOM 4966 O O . GLU A 1 663 ? 27.762 2.499 -19.978 1.00 57.56 663 GLU A O 1
ATOM 4971 N N . SER A 1 664 ? 29.706 1.546 -20.524 1.00 48.25 664 SER A N 1
ATOM 4972 C CA . SER A 1 664 ? 30.426 2.812 -20.705 1.00 48.25 664 SER A CA 1
ATOM 4973 C C . SER A 1 664 ? 30.338 3.390 -22.119 1.00 48.25 664 SER A C 1
ATOM 4975 O O . SER A 1 664 ? 30.297 4.616 -22.255 1.00 48.25 664 SER A O 1
ATOM 4977 N N . SER A 1 665 ? 30.294 2.543 -23.159 1.00 51.88 665 SER A N 1
ATOM 4978 C CA . SER A 1 665 ? 29.748 2.833 -24.507 1.00 51.88 665 SER A CA 1
ATOM 4979 C C . SER A 1 665 ? 29.932 1.697 -25.534 1.00 51.88 665 SER A C 1
ATOM 4981 O O . SER A 1 665 ? 29.494 1.847 -26.678 1.00 51.88 665 SER A O 1
ATOM 4983 N N . GLU A 1 666 ? 30.586 0.590 -25.180 1.00 62.41 666 GLU A N 1
ATOM 4984 C CA . GLU A 1 666 ? 30.964 -0.497 -26.090 1.00 62.41 666 GLU A CA 1
ATOM 4985 C C . GLU A 1 666 ? 30.018 -1.702 -25.921 1.00 62.41 666 GLU A C 1
ATOM 4987 O O . GLU A 1 666 ? 30.387 -2.750 -25.393 1.00 62.41 666 GLU A O 1
ATOM 4992 N N . TYR A 1 667 ? 28.778 -1.547 -26.409 1.00 72.44 667 TYR A N 1
ATOM 4993 C CA . TYR A 1 667 ? 27.798 -2.634 -26.528 1.00 72.44 667 TYR A CA 1
ATOM 4994 C C . TYR A 1 667 ? 27.562 -3.066 -27.981 1.00 72.44 667 TYR A C 1
ATOM 4996 O O . TYR A 1 667 ? 27.575 -2.265 -28.921 1.00 72.44 667 TYR A O 1
ATOM 5004 N N . HIS A 1 668 ? 27.297 -4.359 -28.161 1.00 84.88 668 HIS A N 1
ATOM 5005 C CA . HIS A 1 668 ? 26.903 -4.975 -29.423 1.00 84.88 668 HIS A CA 1
ATOM 5006 C C . HIS A 1 668 ? 25.411 -5.327 -29.397 1.00 84.88 668 HIS A C 1
ATOM 5008 O O . HIS A 1 668 ? 24.946 -5.949 -28.447 1.00 84.88 668 HIS A O 1
ATOM 5014 N N . VAL A 1 669 ? 24.666 -4.970 -30.448 1.00 85.25 669 VAL A N 1
ATOM 5015 C CA . VAL A 1 669 ? 23.232 -5.295 -30.580 1.00 85.25 669 VAL A CA 1
ATOM 5016 C C . VAL A 1 669 ? 23.045 -6.551 -31.428 1.00 85.25 669 VAL A C 1
ATOM 5018 O O . VAL A 1 669 ? 23.585 -6.642 -32.532 1.00 85.25 669 VAL A O 1
ATOM 5021 N N . ILE A 1 670 ? 22.247 -7.502 -30.950 1.00 87.06 670 ILE A N 1
ATOM 5022 C CA . ILE A 1 670 ? 21.895 -8.722 -31.684 1.00 87.06 670 ILE A CA 1
ATOM 5023 C C . ILE A 1 670 ? 20.917 -8.376 -32.817 1.00 87.06 670 ILE A C 1
ATOM 5025 O O . ILE A 1 670 ? 19.801 -7.910 -32.597 1.00 87.06 670 ILE A O 1
ATOM 5029 N N . THR A 1 671 ? 21.359 -8.578 -34.061 1.00 86.38 671 THR A N 1
ATOM 5030 C CA . THR A 1 671 ? 20.661 -8.128 -35.285 1.00 86.38 671 THR A CA 1
ATOM 5031 C C . THR A 1 671 ? 19.896 -9.222 -36.036 1.00 86.38 671 THR A C 1
ATOM 5033 O O . THR A 1 671 ? 19.382 -8.967 -37.126 1.00 86.38 671 THR A O 1
ATOM 5036 N N . GLU A 1 672 ? 19.855 -10.443 -35.511 1.00 86.81 672 GLU A N 1
ATOM 5037 C CA . GLU A 1 672 ? 19.075 -11.560 -36.052 1.00 86.81 672 GLU A CA 1
ATOM 5038 C C . GLU A 1 672 ? 18.463 -12.379 -34.909 1.00 86.81 672 GLU A C 1
ATOM 5040 O O . GLU A 1 672 ? 18.864 -12.218 -33.761 1.00 86.81 672 GLU A O 1
ATOM 5045 N N . SER A 1 673 ? 17.433 -13.169 -35.213 1.00 87.88 673 SER A N 1
ATOM 5046 C CA . SER A 1 673 ? 16.639 -13.887 -34.208 1.00 87.88 673 SER A CA 1
ATOM 5047 C C . SER A 1 673 ? 17.423 -15.066 -33.627 1.00 87.88 673 SER A C 1
ATOM 5049 O O . SER A 1 673 ? 17.991 -15.860 -34.382 1.00 87.88 673 SER A O 1
ATOM 5051 N N . ILE A 1 674 ? 17.450 -15.160 -32.296 1.00 93.88 674 ILE A N 1
ATOM 5052 C CA . ILE A 1 674 ? 18.099 -16.220 -31.515 1.00 93.88 674 ILE A CA 1
ATOM 5053 C C . ILE A 1 674 ? 17.096 -16.650 -30.443 1.00 93.88 674 ILE A C 1
ATOM 5055 O O . ILE A 1 674 ? 17.063 -16.096 -29.347 1.00 93.88 674 ILE A O 1
ATOM 5059 N N . GLU A 1 675 ? 16.244 -17.607 -30.798 1.00 93.06 675 GLU A N 1
ATOM 5060 C CA . GLU A 1 675 ? 15.188 -18.146 -29.940 1.00 93.06 675 GLU A CA 1
ATOM 5061 C C . GLU A 1 675 ? 15.770 -19.198 -28.980 1.00 93.06 675 GLU A C 1
ATOM 5063 O O . GLU A 1 675 ? 16.112 -20.310 -29.389 1.00 93.06 675 GLU A O 1
ATOM 5068 N N . ILE A 1 676 ? 15.907 -18.839 -27.700 1.00 95.06 676 ILE A N 1
ATOM 5069 C CA . ILE A 1 676 ? 16.341 -19.749 -26.635 1.00 95.06 676 ILE A CA 1
ATOM 5070 C C . ILE A 1 676 ? 15.110 -20.431 -26.035 1.00 95.06 676 ILE A C 1
ATOM 5072 O O . ILE A 1 676 ? 14.344 -19.817 -25.292 1.00 95.06 676 ILE A O 1
ATOM 5076 N N . GLU A 1 677 ? 14.933 -21.711 -26.349 1.00 94.00 677 GLU A N 1
ATOM 5077 C CA . GLU A 1 677 ? 13.899 -22.584 -25.771 1.00 94.00 677 GLU A CA 1
ATOM 5078 C C . GLU A 1 677 ? 14.001 -22.674 -24.225 1.00 94.00 677 GLU A C 1
ATOM 5080 O O . GLU A 1 677 ? 15.079 -22.437 -23.669 1.00 94.00 677 GLU A O 1
ATOM 5085 N N . PRO A 1 678 ? 12.926 -23.057 -23.507 1.00 92.62 678 PRO A N 1
ATOM 5086 C CA . PRO A 1 678 ? 12.949 -23.278 -22.055 1.00 92.62 678 PRO A CA 1
ATOM 5087 C C . PRO A 1 678 ? 14.009 -24.305 -21.620 1.00 92.62 678 PRO A C 1
ATOM 5089 O O . PRO A 1 678 ? 14.018 -25.443 -22.099 1.00 92.62 678 PRO A O 1
ATOM 5092 N N . GLY A 1 679 ? 14.900 -23.924 -20.700 1.00 90.19 679 GLY A N 1
ATOM 5093 C CA . GLY A 1 679 ? 16.073 -24.719 -20.300 1.00 90.19 679 GLY A CA 1
ATOM 5094 C C . GLY A 1 679 ? 17.170 -24.808 -21.372 1.00 90.19 679 GLY A C 1
ATOM 5095 O O . GLY A 1 679 ? 18.004 -25.714 -21.329 1.00 90.19 679 GLY A O 1
ATOM 5096 N N . GLY A 1 680 ? 17.125 -23.932 -22.379 1.00 93.94 680 GLY A N 1
ATOM 5097 C CA . GLY A 1 680 ? 18.078 -23.847 -23.480 1.00 93.94 680 GLY A CA 1
ATOM 5098 C C . GLY A 1 680 ? 19.244 -22.894 -23.211 1.00 93.94 680 GLY A C 1
ATOM 5099 O O . GLY A 1 680 ? 19.242 -22.118 -22.256 1.00 93.94 680 GLY A O 1
ATOM 5100 N N . TYR A 1 681 ? 20.229 -22.944 -24.107 1.00 95.44 681 TYR A N 1
ATOM 5101 C CA . TYR A 1 681 ? 21.472 -22.176 -24.050 1.00 95.44 681 TYR A CA 1
ATOM 5102 C C . TYR A 1 681 ? 21.748 -21.534 -25.415 1.00 95.44 681 TYR A C 1
ATOM 5104 O O . TYR A 1 681 ? 21.441 -22.144 -26.441 1.00 95.44 681 TYR A O 1
ATOM 5112 N N . ALA A 1 682 ? 22.351 -20.344 -25.432 1.00 96.44 682 ALA A N 1
ATOM 5113 C CA . ALA A 1 682 ? 22.863 -19.694 -26.640 1.00 96.44 682 ALA A CA 1
ATOM 5114 C C . ALA A 1 682 ? 24.314 -19.241 -26.445 1.00 96.44 682 ALA A C 1
ATOM 5116 O O . ALA A 1 682 ? 24.633 -18.521 -25.494 1.00 96.44 682 ALA A O 1
ATOM 5117 N N . VAL A 1 683 ? 25.192 -19.631 -27.372 1.00 97.12 683 VAL A N 1
ATOM 5118 C CA . VAL A 1 683 ? 26.631 -19.344 -27.318 1.00 97.12 683 VAL A CA 1
ATOM 5119 C C . VAL A 1 683 ? 26.961 -18.136 -28.194 1.00 97.12 683 VAL A C 1
ATOM 5121 O O . VAL A 1 683 ? 26.896 -18.185 -29.428 1.00 97.12 683 VAL A O 1
ATOM 5124 N N . ILE A 1 684 ? 27.367 -17.045 -27.547 1.00 95.31 684 ILE A N 1
ATOM 5125 C CA . ILE A 1 684 ? 27.732 -15.772 -28.170 1.00 95.31 684 ILE A CA 1
ATOM 5126 C C . ILE A 1 684 ? 29.263 -15.686 -28.241 1.00 95.31 684 ILE A C 1
ATOM 5128 O O . ILE A 1 684 ? 29.946 -15.471 -27.238 1.00 95.31 684 ILE A O 1
ATOM 5132 N N . ALA A 1 685 ? 29.830 -15.856 -29.437 1.00 94.94 685 ALA A N 1
ATOM 5133 C CA . ALA A 1 685 ? 31.281 -15.913 -29.634 1.00 94.94 685 ALA A CA 1
ATOM 5134 C C . ALA A 1 685 ? 31.815 -14.743 -30.467 1.00 94.94 685 ALA A C 1
ATOM 5136 O O . ALA A 1 685 ? 31.096 -14.109 -31.242 1.00 94.94 685 ALA A O 1
ATOM 5137 N N . ARG A 1 686 ? 33.131 -14.507 -30.412 1.00 92.69 686 ARG A N 1
ATOM 5138 C CA . ARG A 1 686 ? 33.791 -13.604 -31.376 1.00 92.69 686 ARG A CA 1
ATOM 5139 C C . ARG A 1 686 ? 33.799 -14.152 -32.803 1.00 92.69 686 ARG A C 1
ATOM 5141 O O . ARG A 1 686 ? 33.886 -13.381 -33.755 1.00 92.69 686 ARG A O 1
ATOM 5148 N N . ASN A 1 687 ? 33.730 -15.470 -32.987 1.00 93.81 687 ASN A N 1
ATOM 5149 C CA . ASN A 1 687 ? 33.814 -16.099 -34.304 1.00 93.81 687 ASN A CA 1
ATOM 5150 C C . ASN A 1 687 ? 33.031 -17.421 -34.352 1.00 93.81 687 ASN A C 1
ATOM 5152 O O . ASN A 1 687 ? 33.313 -18.329 -33.576 1.00 93.81 687 ASN A O 1
ATOM 5156 N N . ALA A 1 688 ? 32.098 -17.546 -35.301 1.00 93.62 688 ALA A N 1
ATOM 5157 C CA . ALA A 1 688 ? 31.256 -18.732 -35.484 1.00 93.62 688 ALA A CA 1
ATOM 5158 C C . ALA A 1 688 ? 31.818 -19.781 -36.473 1.00 93.62 688 ALA A C 1
ATOM 5160 O O . ALA A 1 688 ? 31.106 -20.713 -36.838 1.00 93.62 688 ALA A O 1
ATOM 5161 N N . ASP A 1 689 ? 33.070 -19.662 -36.937 1.00 94.88 689 ASP A N 1
ATOM 5162 C CA . ASP A 1 689 ? 33.735 -20.744 -37.684 1.00 94.88 689 ASP A CA 1
ATOM 5163 C C . ASP A 1 689 ? 34.448 -21.723 -36.717 1.00 94.88 689 ASP A C 1
ATOM 5165 O O . ASP A 1 689 ? 35.545 -21.409 -36.227 1.00 94.88 689 ASP A O 1
ATOM 5169 N N . PRO A 1 690 ? 33.887 -22.930 -36.469 1.00 94.56 690 PRO A N 1
ATOM 5170 C CA . PRO A 1 690 ? 34.460 -23.906 -35.542 1.00 94.56 690 PRO A CA 1
ATOM 5171 C C . PRO A 1 690 ? 35.831 -24.437 -35.980 1.00 94.56 690 PRO A C 1
ATOM 5173 O O . PRO A 1 690 ? 36.525 -25.067 -35.189 1.00 94.56 690 PRO A O 1
ATOM 5176 N N . ALA A 1 691 ? 36.259 -24.198 -37.227 1.00 94.00 691 ALA A N 1
ATOM 5177 C CA . ALA A 1 691 ? 37.582 -24.598 -37.704 1.00 94.00 691 ALA A CA 1
ATOM 5178 C C . ALA A 1 691 ? 38.716 -23.639 -37.283 1.00 94.00 691 ALA A C 1
ATOM 5180 O O . ALA A 1 691 ? 39.872 -23.890 -37.635 1.00 94.00 691 ALA A O 1
ATOM 5181 N N . VAL A 1 692 ? 38.406 -22.532 -36.590 1.00 94.31 692 VAL A N 1
ATOM 5182 C CA . VAL A 1 692 ? 39.394 -21.519 -36.158 1.00 94.31 692 VAL A CA 1
ATOM 5183 C C . VAL A 1 692 ? 39.163 -20.925 -34.761 1.00 94.31 692 VAL A C 1
ATOM 5185 O O . VAL A 1 692 ? 40.085 -20.305 -34.237 1.00 94.31 692 VAL A O 1
ATOM 5188 N N . ASN A 1 693 ? 37.987 -21.102 -34.150 1.00 95.00 693 ASN A N 1
ATOM 5189 C CA . ASN A 1 693 ? 37.661 -20.592 -32.805 1.00 95.00 693 ASN A CA 1
ATOM 5190 C C . ASN A 1 693 ? 38.006 -21.569 -31.651 1.00 95.00 693 ASN A C 1
ATOM 5192 O O . ASN A 1 693 ? 37.622 -21.336 -30.511 1.00 95.00 693 ASN A O 1
ATOM 5196 N N . GLY A 1 694 ? 38.697 -22.676 -31.947 1.00 93.94 694 GLY A N 1
ATOM 5197 C CA . GLY A 1 694 ? 38.997 -23.747 -30.986 1.00 93.94 694 GLY A CA 1
ATOM 5198 C C . GLY A 1 694 ? 37.960 -24.875 -30.939 1.00 93.94 694 GLY A C 1
ATOM 5199 O O . GLY A 1 694 ? 38.096 -25.780 -30.121 1.00 93.94 694 GLY A O 1
ATOM 5200 N N . GLY A 1 695 ? 36.950 -24.862 -31.816 1.00 94.88 695 GLY A N 1
ATOM 5201 C CA . GLY A 1 695 ? 35.940 -25.919 -31.946 1.00 94.88 695 GLY A CA 1
ATOM 5202 C C . GLY A 1 695 ? 34.592 -25.613 -31.288 1.00 94.88 695 GLY A C 1
ATOM 5203 O O . GLY A 1 695 ? 33.795 -26.531 -31.108 1.00 94.88 695 GLY A O 1
ATOM 5204 N N . VAL A 1 696 ? 34.337 -24.350 -30.939 1.00 95.62 696 VAL A N 1
ATOM 5205 C CA . VAL A 1 696 ? 33.071 -23.868 -30.366 1.00 95.62 696 VAL A CA 1
ATOM 5206 C C . VAL A 1 696 ? 32.003 -23.811 -31.460 1.00 95.62 696 VAL A C 1
ATOM 5208 O O . VAL A 1 696 ? 32.235 -23.244 -32.533 1.00 95.62 696 VAL A O 1
ATOM 5211 N N . ALA A 1 697 ? 30.821 -24.367 -31.198 1.00 94.69 697 ALA A N 1
ATOM 5212 C CA . ALA A 1 697 ? 29.626 -24.063 -31.978 1.00 94.69 697 ALA A CA 1
ATOM 5213 C C . ALA A 1 697 ? 28.985 -22.810 -31.371 1.00 94.69 697 ALA A C 1
ATOM 5215 O O . ALA A 1 697 ? 28.656 -22.819 -30.192 1.00 94.69 697 ALA A O 1
ATOM 5216 N N . ALA A 1 698 ? 28.877 -21.737 -32.153 1.00 95.00 698 ALA A N 1
ATOM 5217 C CA . ALA A 1 698 ? 28.305 -20.473 -31.706 1.00 95.00 698 ALA A CA 1
ATOM 5218 C C . ALA A 1 698 ? 27.048 -20.151 -32.512 1.00 95.00 698 ALA A C 1
ATOM 5220 O O . ALA A 1 698 ? 27.067 -20.242 -33.744 1.00 95.00 698 ALA A O 1
ATOM 5221 N N . ASP A 1 699 ? 25.994 -19.745 -31.815 1.00 96.06 699 ASP A N 1
ATOM 5222 C CA . ASP A 1 699 ? 24.717 -19.344 -32.406 1.00 96.06 699 ASP A CA 1
ATOM 5223 C C . ASP A 1 699 ? 24.804 -17.931 -32.994 1.00 96.06 699 ASP A C 1
ATOM 5225 O O . ASP A 1 699 ? 24.133 -17.619 -33.978 1.00 96.06 699 ASP A O 1
ATOM 5229 N N . TYR A 1 700 ? 25.700 -17.096 -32.451 1.00 95.19 700 TYR A N 1
ATOM 5230 C CA . TYR A 1 700 ? 25.944 -15.739 -32.935 1.00 95.19 700 TYR A CA 1
ATOM 5231 C C . TYR A 1 700 ? 27.423 -15.327 -32.896 1.00 95.19 700 TYR A C 1
ATOM 5233 O O . TYR A 1 700 ? 28.211 -15.809 -32.079 1.00 95.19 700 TYR A O 1
ATOM 5241 N N . ALA A 1 701 ? 27.802 -14.403 -33.789 1.00 93.38 701 ALA A N 1
ATOM 5242 C CA . ALA A 1 701 ? 29.166 -13.894 -33.929 1.00 93.38 701 ALA A CA 1
ATOM 5243 C C . ALA A 1 701 ? 29.244 -12.361 -33.796 1.00 93.38 701 ALA A C 1
ATOM 5245 O O . ALA A 1 701 ? 28.932 -11.628 -34.735 1.00 93.38 701 ALA A O 1
ATOM 5246 N N . THR A 1 702 ? 29.772 -11.872 -32.672 1.00 89.12 702 THR A N 1
ATOM 5247 C CA . THR A 1 702 ? 30.022 -10.434 -32.422 1.00 89.12 702 THR A CA 1
ATOM 5248 C C . THR A 1 702 ? 31.259 -9.897 -33.158 1.00 89.12 702 THR A C 1
ATOM 5250 O O . THR A 1 702 ? 31.448 -8.686 -33.305 1.00 89.12 702 THR A O 1
ATOM 5253 N N . GLY A 1 703 ? 32.135 -10.778 -33.654 1.00 88.19 703 GLY A N 1
ATOM 5254 C CA . GLY A 1 703 ? 33.322 -10.392 -34.413 1.00 88.19 703 GLY A CA 1
ATOM 5255 C C . GLY A 1 703 ? 34.333 -9.620 -33.563 1.00 88.19 703 GLY A C 1
ATOM 5256 O O . GLY A 1 703 ? 34.950 -10.143 -32.634 1.00 88.19 703 GLY A O 1
ATOM 5257 N N . SER A 1 704 ? 34.530 -8.349 -33.915 1.00 85.69 704 SER A N 1
ATOM 5258 C CA . SER A 1 704 ? 35.409 -7.432 -33.184 1.00 85.69 704 SER A CA 1
ATOM 5259 C C . SER A 1 704 ? 34.674 -6.508 -32.208 1.00 85.69 704 SER A C 1
ATOM 5261 O O . SER A 1 704 ? 35.332 -5.638 -31.651 1.00 85.69 704 SER A O 1
ATOM 5263 N N . ALA A 1 705 ? 33.352 -6.643 -32.045 1.00 78.88 705 ALA A N 1
ATOM 5264 C CA . ALA A 1 705 ? 32.554 -5.787 -31.161 1.00 78.88 705 ALA A CA 1
ATOM 5265 C C . ALA A 1 705 ? 32.579 -6.227 -29.685 1.00 78.88 705 ALA A C 1
ATOM 5267 O O . ALA A 1 705 ? 32.276 -5.426 -28.816 1.00 78.88 705 ALA A O 1
ATOM 5268 N N . MET A 1 706 ? 32.977 -7.473 -29.411 1.00 81.81 706 MET A N 1
ATOM 5269 C CA . MET A 1 706 ? 33.184 -8.016 -28.065 1.00 81.81 706 MET A CA 1
ATOM 5270 C C . MET A 1 706 ? 34.674 -8.303 -27.840 1.00 81.81 706 MET A C 1
ATOM 5272 O O . MET A 1 706 ? 35.374 -8.674 -28.787 1.00 81.81 706 MET A O 1
ATOM 5276 N N . VAL A 1 707 ? 35.143 -8.143 -26.604 1.00 86.75 707 VAL A N 1
ATOM 5277 C CA . VAL A 1 707 ? 36.463 -8.513 -26.052 1.00 86.75 707 VAL A CA 1
ATOM 5278 C C . VAL A 1 707 ? 36.200 -8.945 -24.601 1.00 86.75 707 VAL A C 1
ATOM 5280 O O . VAL A 1 707 ? 35.274 -8.409 -24.007 1.00 86.75 707 VAL A O 1
ATOM 5283 N N . LEU A 1 708 ? 36.947 -9.906 -24.051 1.00 89.75 708 LEU A N 1
ATOM 5284 C CA . LEU A 1 708 ? 36.781 -10.408 -22.680 1.00 89.75 708 LEU A CA 1
ATOM 5285 C C . LEU A 1 708 ? 38.147 -10.413 -21.968 1.00 89.75 708 LEU A C 1
ATOM 5287 O O . LEU A 1 708 ? 38.894 -11.392 -21.986 1.00 89.75 708 LEU A O 1
ATOM 5291 N N . LEU A 1 709 ? 38.514 -9.292 -21.351 1.00 88.88 709 LEU A N 1
ATOM 5292 C CA . LEU A 1 709 ? 39.852 -9.043 -20.821 1.00 88.88 709 LEU A CA 1
ATOM 5293 C C . LEU A 1 709 ? 40.247 -10.011 -19.695 1.00 88.88 709 LEU A C 1
ATOM 5295 O O . LEU A 1 709 ? 39.760 -9.959 -18.567 1.00 88.88 709 LEU A O 1
ATOM 5299 N N . ASN A 1 710 ? 41.278 -10.809 -19.972 1.00 85.81 710 ASN A N 1
ATOM 5300 C CA . ASN A 1 710 ? 41.922 -11.771 -19.068 1.00 85.81 710 ASN A CA 1
ATOM 5301 C C . ASN A 1 710 ? 42.228 -11.295 -17.627 1.00 85.81 710 ASN A C 1
ATOM 5303 O O . ASN A 1 710 ? 42.380 -12.128 -16.734 1.00 85.81 710 ASN A O 1
ATOM 5307 N N . SER A 1 711 ? 42.344 -9.984 -17.396 1.00 79.44 711 SER A N 1
ATOM 5308 C CA . SER A 1 711 ? 42.727 -9.357 -16.120 1.00 79.44 711 SER A CA 1
ATOM 5309 C C . SER A 1 711 ? 41.612 -8.581 -15.405 1.00 79.44 711 SER A C 1
ATOM 5311 O O . SER A 1 711 ? 41.881 -7.942 -14.388 1.00 79.44 711 SER A O 1
ATOM 5313 N N . GLY A 1 712 ? 40.408 -8.539 -15.972 1.00 84.62 712 GLY A N 1
ATOM 5314 C CA . GLY A 1 712 ? 39.290 -7.758 -15.449 1.00 84.62 712 GLY A CA 1
ATOM 5315 C C . GLY A 1 712 ? 38.458 -7.138 -16.561 1.00 84.62 712 GLY A C 1
ATOM 5316 O O . GLY A 1 712 ? 39.021 -6.413 -17.380 1.00 84.62 712 GLY A O 1
ATOM 5317 N N . ASP A 1 713 ? 37.162 -7.433 -16.569 1.00 86.75 713 ASP A N 1
ATOM 5318 C CA . ASP A 1 713 ? 36.163 -6.941 -17.519 1.00 86.75 713 ASP A CA 1
ATOM 5319 C C . ASP A 1 713 ? 34.750 -7.056 -16.919 1.00 86.75 713 ASP A C 1
ATOM 5321 O O . ASP A 1 713 ? 34.567 -7.730 -15.902 1.00 86.75 713 ASP A O 1
ATOM 5325 N N . THR A 1 714 ? 33.754 -6.452 -17.566 1.00 87.81 714 THR A N 1
ATOM 5326 C CA . THR A 1 714 ? 32.336 -6.594 -17.192 1.00 87.81 714 THR A CA 1
ATOM 5327 C C . THR A 1 714 ? 31.496 -6.908 -18.422 1.00 87.81 714 THR A C 1
ATOM 5329 O O . THR A 1 714 ? 31.506 -6.165 -19.399 1.00 87.81 714 THR A O 1
ATOM 5332 N N . VAL A 1 715 ? 30.717 -7.988 -18.346 1.00 88.81 715 VAL A N 1
ATOM 5333 C CA . VAL A 1 715 ? 29.647 -8.293 -19.303 1.00 88.81 715 VAL A CA 1
ATOM 5334 C C . VAL A 1 715 ? 28.322 -7.865 -18.685 1.00 88.81 715 VAL A C 1
ATOM 5336 O O . VAL A 1 715 ? 27.964 -8.369 -17.623 1.00 88.81 715 VAL A O 1
ATOM 5339 N N . VAL A 1 716 ? 27.579 -6.995 -19.369 1.00 87.62 716 VAL A N 1
ATOM 5340 C CA . VAL A 1 716 ? 26.168 -6.695 -19.089 1.00 87.62 716 VAL A CA 1
ATOM 5341 C C . VAL A 1 716 ? 25.317 -7.157 -20.267 1.00 87.62 716 VAL A C 1
ATOM 5343 O O . VAL A 1 716 ? 25.683 -6.943 -21.427 1.00 87.62 716 VAL A O 1
ATOM 5346 N N . ILE A 1 717 ? 24.173 -7.767 -19.966 1.00 87.81 717 ILE A N 1
ATOM 5347 C CA . ILE A 1 717 ? 23.095 -8.030 -20.920 1.00 87.81 717 ILE A CA 1
ATOM 5348 C C . ILE A 1 717 ? 21.952 -7.069 -20.601 1.00 87.81 717 ILE A C 1
ATOM 5350 O O . ILE A 1 717 ? 21.454 -7.058 -19.474 1.00 87.81 717 ILE A O 1
ATOM 5354 N N . ASN A 1 718 ? 21.504 -6.309 -21.601 1.00 83.12 718 ASN A N 1
ATOM 5355 C CA . ASN A 1 718 ? 20.234 -5.588 -21.533 1.00 83.12 718 ASN A CA 1
ATOM 5356 C C . ASN A 1 718 ? 19.309 -6.068 -22.650 1.00 83.12 718 ASN A C 1
ATOM 5358 O O . ASN A 1 718 ? 19.766 -6.377 -23.756 1.00 83.12 718 ASN A O 1
ATOM 5362 N N . ASP A 1 719 ? 18.014 -6.108 -22.371 1.00 81.06 719 ASP A N 1
ATOM 5363 C CA . ASP A 1 719 ? 17.012 -6.600 -23.308 1.00 81.06 719 ASP A CA 1
ATOM 5364 C C . ASP A 1 719 ? 16.718 -5.619 -24.464 1.00 81.06 719 ASP A C 1
ATOM 5366 O O . ASP A 1 719 ? 17.400 -4.609 -24.662 1.00 81.06 719 ASP A O 1
ATOM 5370 N N . ARG A 1 720 ? 15.684 -5.917 -25.260 1.00 73.31 720 ARG A N 1
ATOM 5371 C CA . ARG A 1 720 ? 15.246 -5.065 -26.381 1.00 73.31 720 ARG A CA 1
ATOM 5372 C C . ARG A 1 720 ? 14.697 -3.689 -25.965 1.00 73.31 720 ARG A C 1
ATOM 5374 O O . ARG A 1 720 ? 14.587 -2.822 -26.830 1.00 73.31 720 ARG A O 1
ATOM 5381 N N . TYR A 1 721 ? 14.337 -3.507 -24.694 1.00 61.59 721 TYR A N 1
ATOM 5382 C CA . TYR A 1 721 ? 13.870 -2.248 -24.104 1.00 61.59 721 TYR A CA 1
ATOM 5383 C C . TYR A 1 721 ? 15.019 -1.465 -23.444 1.00 61.59 721 TYR A C 1
ATOM 5385 O O . TYR A 1 721 ? 14.877 -0.279 -23.147 1.00 61.59 721 TYR A O 1
ATOM 5393 N N . GLY A 1 722 ? 16.173 -2.109 -23.242 1.00 68.50 722 GLY A N 1
ATOM 5394 C CA . GLY A 1 722 ? 17.301 -1.560 -22.496 1.00 68.50 722 GLY A CA 1
ATOM 5395 C C . GLY A 1 722 ? 17.190 -1.772 -20.984 1.00 68.50 722 GLY A C 1
ATOM 5396 O O . GLY A 1 722 ? 17.916 -1.113 -20.241 1.00 68.50 722 GLY A O 1
ATOM 5397 N N . GLN A 1 723 ? 16.314 -2.671 -20.518 1.00 73.62 723 GLN A N 1
ATOM 5398 C CA . GLN A 1 723 ? 16.324 -3.127 -19.127 1.00 73.62 723 GLN A CA 1
ATOM 5399 C C . GLN A 1 723 ? 17.515 -4.058 -18.885 1.00 73.62 723 GLN A C 1
ATOM 5401 O O . GLN A 1 723 ? 17.805 -4.926 -19.708 1.00 73.62 723 GLN A O 1
ATOM 5406 N N . PHE A 1 724 ? 18.169 -3.907 -17.734 1.00 81.00 724 PHE A N 1
ATOM 5407 C CA . PHE A 1 724 ? 19.180 -4.842 -17.239 1.00 81.00 724 PHE A CA 1
ATOM 5408 C C . PHE A 1 724 ? 18.580 -6.246 -17.064 1.00 81.00 724 PHE A C 1
ATOM 5410 O O . PHE A 1 724 ? 17.514 -6.383 -16.464 1.00 81.00 724 PHE A O 1
ATOM 5417 N N . VAL A 1 725 ? 19.283 -7.277 -17.543 1.00 85.19 725 VAL A N 1
ATOM 5418 C CA . VAL A 1 725 ? 18.876 -8.688 -17.414 1.00 85.19 725 VAL A CA 1
ATOM 5419 C C . VAL A 1 725 ? 19.796 -9.427 -16.443 1.00 85.19 725 VAL A C 1
ATOM 5421 O O . VAL A 1 725 ? 19.347 -9.917 -15.412 1.00 85.19 725 VAL A O 1
ATOM 5424 N N . ASP A 1 726 ? 21.091 -9.480 -16.760 1.00 88.00 726 ASP A N 1
ATOM 5425 C CA . ASP A 1 726 ? 22.138 -10.065 -15.918 1.00 88.00 726 ASP A CA 1
ATOM 5426 C C . ASP A 1 726 ? 23.482 -9.390 -16.222 1.00 88.00 726 ASP A C 1
ATOM 5428 O O . ASP A 1 726 ? 23.699 -8.837 -17.308 1.00 88.00 726 ASP A O 1
ATOM 5432 N N . SER A 1 727 ? 24.410 -9.478 -15.275 1.00 88.12 727 SER A N 1
ATOM 5433 C CA . SER A 1 727 ? 25.797 -9.079 -15.478 1.00 88.12 727 SER A CA 1
ATOM 5434 C C . SER A 1 727 ? 26.766 -9.960 -14.709 1.00 88.12 727 SER A C 1
ATOM 5436 O O . SER A 1 727 ? 26.464 -10.448 -13.619 1.00 88.12 727 SER A O 1
ATOM 5438 N N . PHE A 1 728 ? 27.979 -10.067 -15.239 1.00 88.06 728 PHE A N 1
ATOM 5439 C CA . PHE A 1 728 ? 29.110 -10.677 -14.558 1.00 88.06 728 PHE A CA 1
ATOM 5440 C C . PHE A 1 728 ? 30.339 -9.778 -14.689 1.00 88.06 728 PHE A C 1
ATOM 5442 O O . PHE A 1 728 ? 30.796 -9.490 -15.800 1.00 88.06 728 PHE A O 1
ATOM 5449 N N . SER A 1 729 ? 30.874 -9.347 -13.547 1.00 87.38 729 SER A N 1
ATOM 5450 C CA . SER A 1 729 ? 32.080 -8.523 -13.460 1.00 87.38 729 SER A CA 1
ATOM 5451 C C . SER A 1 729 ? 33.239 -9.319 -12.881 1.00 87.38 729 SER A C 1
ATOM 5453 O O . SER A 1 729 ? 33.098 -9.984 -11.860 1.00 87.38 729 SER A O 1
ATOM 5455 N N . TRP A 1 730 ? 34.426 -9.192 -13.467 1.00 84.31 730 TRP A N 1
ATOM 5456 C CA . TRP A 1 730 ? 35.664 -9.681 -12.867 1.00 84.31 730 TRP A CA 1
ATOM 5457 C C . TRP A 1 730 ? 36.768 -8.628 -12.927 1.00 84.31 730 TRP A C 1
ATOM 5459 O O . TRP A 1 730 ? 36.729 -7.653 -13.672 1.00 84.31 730 TRP A O 1
ATOM 5469 N N . THR A 1 731 ? 37.795 -8.824 -12.113 1.00 79.75 731 THR A N 1
ATOM 5470 C CA . THR A 1 731 ? 38.918 -7.909 -11.887 1.00 79.75 731 THR A CA 1
ATOM 5471 C C . THR A 1 731 ? 40.214 -8.733 -11.746 1.00 79.75 731 THR A C 1
ATOM 5473 O O . THR A 1 731 ? 40.334 -9.815 -12.328 1.00 79.75 731 THR A O 1
ATOM 5476 N N . ASN A 1 732 ? 41.184 -8.257 -10.957 1.00 68.19 732 ASN A N 1
ATOM 5477 C CA . ASN A 1 732 ? 42.322 -9.037 -10.449 1.00 68.19 732 ASN A CA 1
ATOM 5478 C C . ASN A 1 732 ? 42.297 -9.214 -8.913 1.00 68.19 732 ASN A C 1
ATOM 5480 O O . ASN A 1 732 ? 43.270 -9.710 -8.361 1.00 68.19 732 ASN A O 1
ATOM 5484 N N . SER A 1 733 ? 41.237 -8.768 -8.236 1.00 57.75 733 SER A N 1
ATOM 5485 C CA . SER A 1 733 ? 41.092 -8.742 -6.766 1.00 57.75 733 SER A CA 1
ATOM 5486 C C . SER A 1 733 ? 39.726 -9.262 -6.293 1.00 57.75 733 SER A C 1
ATOM 5488 O O . SER A 1 733 ? 39.296 -9.003 -5.174 1.00 57.75 733 SER A O 1
ATOM 5490 N N . ASP A 1 734 ? 39.012 -9.932 -7.191 1.00 59.06 734 ASP A N 1
ATOM 5491 C CA . ASP A 1 734 ? 37.815 -10.721 -6.925 1.00 59.06 734 ASP A CA 1
ATOM 5492 C C . ASP A 1 734 ? 38.188 -12.189 -6.690 1.00 59.06 734 ASP A C 1
ATOM 5494 O O . ASP A 1 734 ? 39.267 -12.662 -7.064 1.00 59.06 734 ASP A O 1
ATOM 5498 N N . LEU A 1 735 ? 37.233 -12.908 -6.115 1.00 56.09 735 LEU A N 1
ATOM 5499 C CA . LEU A 1 735 ? 37.384 -14.273 -5.639 1.00 56.09 735 LEU A CA 1
ATOM 5500 C C . LEU A 1 735 ? 37.059 -15.335 -6.717 1.00 56.09 735 LEU A C 1
ATOM 5502 O O . LEU A 1 735 ? 36.997 -16.518 -6.385 1.00 56.09 735 LEU A O 1
ATOM 5506 N N . PHE A 1 736 ? 36.816 -14.947 -7.980 1.00 71.75 736 PHE A N 1
ATOM 5507 C CA . PHE A 1 736 ? 36.396 -15.880 -9.034 1.00 71.75 736 PHE A CA 1
ATOM 5508 C C . PHE A 1 736 ? 37.532 -16.814 -9.484 1.00 71.75 736 PHE A C 1
ATOM 5510 O O . PHE A 1 736 ? 38.705 -16.420 -9.495 1.00 71.75 736 PHE A O 1
ATOM 5517 N N . PRO A 1 737 ? 37.213 -18.044 -9.932 1.00 73.81 737 PRO A N 1
ATOM 5518 C CA . PRO A 1 737 ? 38.196 -18.960 -10.506 1.00 73.81 737 PRO A CA 1
ATOM 5519 C C . PRO A 1 737 ? 38.876 -18.353 -11.745 1.00 73.81 737 PRO A C 1
ATOM 5521 O O . PRO A 1 737 ? 38.264 -17.636 -12.534 1.00 73.81 737 PRO A O 1
ATOM 5524 N N . ARG A 1 738 ? 40.168 -18.653 -11.948 1.00 76.94 738 ARG A N 1
ATOM 5525 C CA . ARG A 1 738 ? 40.996 -18.039 -13.011 1.00 76.94 738 ARG A CA 1
ATOM 5526 C C . ARG A 1 738 ? 41.669 -19.058 -13.953 1.00 76.94 738 ARG A C 1
ATOM 5528 O O . ARG A 1 738 ? 42.890 -19.004 -14.111 1.00 76.94 738 ARG A O 1
ATOM 5535 N N . PRO A 1 739 ? 40.929 -20.001 -14.569 1.00 76.19 739 PRO A N 1
ATOM 5536 C CA . PRO A 1 739 ? 41.513 -20.993 -15.469 1.00 76.19 739 PRO A CA 1
ATOM 5537 C C . PRO A 1 739 ? 42.204 -20.385 -16.706 1.00 76.19 739 PRO A C 1
ATOM 5539 O O . PRO A 1 739 ? 41.977 -19.244 -17.113 1.00 76.19 739 PRO A O 1
ATOM 5542 N N . ASN A 1 740 ? 43.084 -21.188 -17.307 1.00 82.25 740 ASN A N 1
ATOM 5543 C CA . ASN A 1 740 ? 43.800 -20.895 -18.546 1.00 82.25 740 ASN A CA 1
ATOM 5544 C C . ASN A 1 740 ? 43.657 -22.105 -19.473 1.00 82.25 740 ASN A C 1
ATOM 5546 O O . ASN A 1 740 ? 44.200 -23.170 -19.169 1.00 82.25 740 ASN A O 1
ATOM 5550 N N . GLY A 1 741 ? 42.942 -21.946 -20.583 1.00 83.50 741 GLY A N 1
ATOM 5551 C CA . GLY A 1 741 ? 42.400 -23.064 -21.357 1.00 83.50 741 GLY A CA 1
ATOM 5552 C C . GLY A 1 741 ? 41.191 -23.717 -20.686 1.00 83.50 741 GLY A C 1
ATOM 5553 O O . GLY A 1 741 ? 40.995 -24.927 -20.787 1.00 83.50 741 GLY A O 1
ATOM 5554 N N . GLY A 1 742 ? 40.415 -22.924 -19.950 1.00 86.75 742 GLY A N 1
ATOM 5555 C CA . GLY A 1 742 ? 39.181 -23.328 -19.287 1.00 86.75 742 GLY A CA 1
ATOM 5556 C C . GLY A 1 742 ? 38.293 -22.114 -19.037 1.00 86.75 742 GLY A C 1
ATOM 5557 O O . GLY A 1 742 ? 38.798 -20.993 -18.940 1.00 86.75 742 GLY A O 1
ATOM 5558 N N . SER A 1 743 ? 36.992 -22.345 -18.956 1.00 91.75 743 SER A N 1
ATOM 5559 C CA . SER A 1 743 ? 35.963 -21.338 -18.700 1.00 91.75 743 SER A CA 1
ATOM 5560 C C . SER A 1 743 ? 35.631 -21.187 -17.212 1.00 91.75 743 SER A C 1
ATOM 5562 O O . SER A 1 743 ? 35.966 -22.033 -16.376 1.00 91.75 743 SER A O 1
ATOM 5564 N N . ILE A 1 744 ? 34.959 -20.081 -16.897 1.00 88.81 744 ILE A N 1
ATOM 5565 C CA . ILE A 1 744 ? 34.346 -19.782 -15.600 1.00 88.81 744 ILE A CA 1
ATOM 5566 C C . ILE A 1 744 ? 32.842 -20.034 -15.757 1.00 88.81 744 ILE A C 1
ATOM 5568 O O . ILE A 1 744 ? 32.235 -19.469 -16.665 1.00 88.81 744 ILE A O 1
ATOM 5572 N N . ALA A 1 745 ? 32.252 -20.887 -14.919 1.00 90.06 745 ALA A N 1
ATOM 5573 C CA . ALA A 1 745 ? 30.871 -21.356 -15.076 1.00 90.06 745 ALA A CA 1
ATOM 5574 C C . ALA A 1 745 ? 30.066 -21.245 -13.774 1.00 90.06 745 ALA A C 1
ATOM 5576 O O . ALA A 1 745 ? 30.592 -21.525 -12.691 1.00 90.06 745 ALA A O 1
ATOM 5577 N N . ARG A 1 746 ? 28.787 -20.854 -13.876 1.00 88.12 746 ARG A N 1
ATOM 5578 C CA . ARG A 1 746 ? 27.846 -20.878 -12.746 1.00 88.12 746 ARG A CA 1
ATOM 5579 C C . ARG A 1 746 ? 27.582 -22.325 -12.318 1.00 88.12 746 ARG A C 1
ATOM 5581 O O . ARG A 1 746 ? 27.395 -23.212 -13.147 1.00 88.12 746 ARG A O 1
ATOM 5588 N N . THR A 1 747 ? 27.514 -22.553 -11.017 1.00 81.44 747 THR A N 1
ATOM 5589 C CA . THR A 1 747 ? 27.038 -23.815 -10.427 1.00 81.44 747 THR A CA 1
ATOM 5590 C C . THR A 1 747 ? 25.533 -24.002 -10.649 1.00 81.44 747 THR A C 1
ATOM 5592 O O . THR A 1 747 ? 24.811 -23.017 -10.807 1.00 81.44 747 THR A O 1
ATOM 5595 N N . ASP A 1 748 ? 25.026 -25.239 -10.552 1.00 79.56 748 ASP A N 1
ATOM 5596 C CA . ASP A 1 748 ? 23.576 -25.529 -10.552 1.00 79.56 748 ASP A CA 1
ATOM 5597 C C . ASP A 1 748 ? 22.805 -24.659 -9.540 1.00 79.56 748 ASP A C 1
ATOM 5599 O O . ASP A 1 748 ? 21.693 -24.204 -9.812 1.00 79.56 748 ASP A O 1
ATOM 5603 N N . ALA A 1 749 ? 23.409 -24.389 -8.377 1.00 72.75 749 ALA A N 1
ATOM 5604 C CA . ALA A 1 749 ? 22.837 -23.532 -7.344 1.00 72.75 749 ALA A CA 1
ATOM 5605 C C . ALA A 1 749 ? 22.759 -22.058 -7.783 1.00 72.75 749 ALA A C 1
ATOM 5607 O O . ALA A 1 749 ? 21.715 -21.435 -7.613 1.00 72.75 749 ALA A O 1
ATOM 5608 N N . SER A 1 750 ? 23.816 -21.516 -8.399 1.00 77.19 750 SER A N 1
ATOM 5609 C CA . SER A 1 750 ? 23.831 -20.144 -8.938 1.00 77.19 750 SER A CA 1
ATOM 5610 C C . SER A 1 750 ? 22.873 -19.971 -10.122 1.00 77.19 750 SER A C 1
ATOM 5612 O O . SER A 1 750 ? 22.137 -18.986 -10.177 1.00 77.19 750 SER A O 1
ATOM 5614 N N . LEU A 1 751 ? 22.804 -20.961 -11.021 1.00 79.31 751 LEU A N 1
ATOM 5615 C CA . LEU A 1 751 ? 21.819 -21.010 -12.110 1.00 79.31 751 LEU A CA 1
ATOM 5616 C C . LEU A 1 751 ? 20.376 -21.068 -11.586 1.00 79.31 751 LEU A C 1
ATOM 5618 O O . LEU A 1 751 ? 19.488 -20.478 -12.192 1.00 79.31 751 LEU A O 1
ATOM 5622 N N . SER A 1 752 ? 20.142 -21.744 -10.457 1.00 75.50 752 SER A N 1
ATOM 5623 C CA . SER A 1 752 ? 18.820 -21.824 -9.815 1.00 75.50 752 SER A CA 1
ATOM 5624 C C . SER A 1 752 ? 18.453 -20.577 -8.999 1.00 75.50 752 SER A C 1
ATOM 5626 O O . SER A 1 752 ? 17.274 -20.344 -8.748 1.00 75.50 752 SER A O 1
ATOM 5628 N N . ALA A 1 753 ? 19.443 -19.799 -8.549 1.00 68.38 753 ALA A N 1
ATOM 5629 C CA . ALA A 1 753 ? 19.241 -18.642 -7.675 1.00 68.38 753 ALA A CA 1
ATOM 5630 C C . ALA A 1 753 ? 18.919 -17.339 -8.426 1.00 68.38 753 ALA A C 1
ATOM 5632 O O . ALA A 1 753 ? 18.390 -16.416 -7.812 1.00 68.38 753 ALA A O 1
ATOM 5633 N N . LEU A 1 754 ? 19.250 -17.254 -9.723 1.00 67.12 754 LEU A N 1
ATOM 5634 C CA . LEU A 1 754 ? 19.015 -16.087 -10.596 1.00 67.12 754 LEU A CA 1
ATOM 5635 C C . LEU A 1 754 ? 19.609 -14.757 -10.080 1.00 67.12 754 LEU A C 1
ATOM 5637 O O . LEU A 1 754 ? 19.192 -13.678 -10.493 1.00 67.12 754 LEU A O 1
ATOM 5641 N N . ALA A 1 755 ? 20.588 -14.820 -9.176 1.00 58.78 755 ALA A N 1
ATOM 5642 C CA . ALA A 1 755 ? 21.249 -13.642 -8.627 1.00 58.78 755 ALA A CA 1
ATOM 5643 C C . ALA A 1 755 ? 22.261 -13.036 -9.628 1.00 58.78 755 ALA A C 1
ATOM 5645 O O . ALA A 1 755 ? 22.869 -13.793 -10.400 1.00 58.78 755 ALA A O 1
ATOM 5646 N N . PRO A 1 756 ? 22.515 -11.711 -9.583 1.00 58.06 756 PRO A N 1
ATOM 5647 C CA . PRO A 1 756 ? 23.612 -11.080 -10.319 1.00 58.06 756 PRO A CA 1
ATOM 5648 C C . PRO A 1 756 ? 24.954 -11.771 -10.046 1.00 58.06 756 PRO A C 1
ATOM 5650 O O . PRO A 1 756 ? 25.187 -12.281 -8.948 1.00 58.06 756 PRO A O 1
ATOM 5653 N N . GLY A 1 757 ? 25.840 -11.803 -11.042 1.00 58.00 757 GLY A N 1
ATOM 5654 C CA . GLY A 1 757 ? 27.001 -12.697 -11.071 1.00 58.00 757 GLY A CA 1
ATOM 5655 C C . GLY A 1 757 ? 28.099 -12.484 -10.016 1.00 58.00 757 GLY A C 1
ATOM 5656 O O . GLY A 1 757 ? 29.052 -13.258 -10.014 1.00 58.00 757 GLY A O 1
ATOM 5657 N N . ASP A 1 758 ? 27.986 -11.493 -9.130 1.00 61.72 758 ASP A N 1
ATOM 5658 C CA . ASP A 1 758 ? 29.087 -10.983 -8.297 1.00 61.72 758 ASP A CA 1
ATOM 5659 C C . ASP A 1 758 ? 29.481 -11.869 -7.082 1.00 61.72 758 ASP A C 1
ATOM 5661 O O . ASP A 1 758 ? 30.527 -11.636 -6.469 1.00 61.72 758 ASP A O 1
ATOM 5665 N N . ASP A 1 759 ? 28.710 -12.911 -6.733 1.00 68.62 759 ASP A N 1
ATOM 5666 C CA . ASP A 1 759 ? 29.089 -13.886 -5.689 1.00 68.62 759 ASP A CA 1
ATOM 5667 C C . ASP A 1 759 ? 29.924 -15.045 -6.260 1.00 68.62 759 ASP A C 1
ATOM 5669 O O . ASP A 1 759 ? 29.410 -15.974 -6.890 1.00 68.62 759 ASP A O 1
ATOM 5673 N N . ALA A 1 760 ? 31.226 -15.031 -5.973 1.00 66.56 760 ALA A N 1
ATOM 5674 C CA . ALA A 1 760 ? 32.172 -16.059 -6.402 1.00 66.56 760 ALA A CA 1
ATOM 5675 C C . ALA A 1 760 ? 31.908 -17.469 -5.862 1.00 66.56 760 ALA A C 1
ATOM 5677 O O . ALA A 1 760 ? 32.333 -18.428 -6.505 1.00 66.56 760 ALA A O 1
ATOM 5678 N N . SER A 1 761 ? 31.186 -17.635 -4.749 1.00 64.56 761 SER A N 1
ATOM 5679 C CA . SER A 1 761 ? 30.784 -18.970 -4.279 1.00 64.56 761 SER A CA 1
ATOM 5680 C C . SER A 1 761 ? 29.785 -19.647 -5.228 1.00 64.56 761 SER A C 1
ATOM 5682 O O . SER A 1 761 ? 29.668 -20.872 -5.244 1.00 64.56 761 SER A O 1
ATOM 5684 N N . GLY A 1 762 ? 29.123 -18.862 -6.085 1.00 73.88 762 GLY A N 1
ATOM 5685 C CA . GLY A 1 762 ? 28.253 -19.345 -7.148 1.00 73.88 762 GLY A CA 1
ATOM 5686 C C . GLY A 1 762 ? 28.971 -19.878 -8.394 1.00 73.88 762 GLY A C 1
ATOM 5687 O O . GLY A 1 762 ? 28.286 -20.451 -9.245 1.00 73.88 762 GLY A O 1
ATOM 5688 N N . TRP A 1 763 ? 30.296 -19.727 -8.528 1.00 82.12 763 TRP A N 1
ATOM 5689 C CA . TRP A 1 763 ? 31.049 -20.039 -9.754 1.00 82.12 763 TRP A CA 1
ATOM 5690 C C . TRP A 1 763 ? 32.232 -20.988 -9.517 1.00 82.12 763 TRP A C 1
ATOM 5692 O O . TRP A 1 763 ? 32.904 -20.941 -8.490 1.00 82.12 763 TRP A O 1
ATOM 5702 N N . CYS A 1 764 ? 32.551 -21.812 -10.514 1.00 79.56 764 CYS A N 1
ATOM 5703 C CA . CYS A 1 764 ? 33.719 -22.696 -10.501 1.00 79.56 764 CYS A CA 1
ATOM 5704 C C . CYS A 1 764 ? 34.390 -22.786 -11.891 1.00 79.56 764 CYS A C 1
ATOM 5706 O O . CYS A 1 764 ? 33.966 -22.138 -12.851 1.00 79.56 764 CYS A O 1
ATOM 5708 N N . ALA A 1 765 ? 35.494 -23.536 -11.987 1.00 83.38 765 ALA A N 1
ATOM 5709 C CA . ALA A 1 765 ? 36.189 -23.800 -13.248 1.00 83.38 765 ALA A CA 1
ATOM 5710 C C . ALA A 1 765 ? 35.736 -25.139 -13.850 1.00 83.38 765 ALA A C 1
ATOM 5712 O O . ALA A 1 765 ? 35.701 -26.152 -13.150 1.00 83.38 765 ALA A O 1
ATOM 5713 N N . THR A 1 766 ? 35.452 -25.156 -15.151 1.00 81.56 766 THR A N 1
ATOM 5714 C CA . THR A 1 766 ? 34.975 -26.351 -15.868 1.00 81.56 766 THR A CA 1
ATOM 5715 C C . THR A 1 766 ? 36.048 -27.428 -16.045 1.00 81.56 766 THR A C 1
ATOM 5717 O O . THR A 1 766 ? 37.260 -27.164 -16.082 1.00 81.56 766 THR A O 1
ATOM 5720 N N . SER A 1 767 ? 35.605 -28.684 -16.167 1.00 78.38 767 SER A N 1
ATOM 5721 C CA . SER A 1 767 ? 36.495 -29.854 -16.247 1.00 78.38 767 SER A CA 1
ATOM 5722 C C . SER A 1 767 ? 36.481 -30.530 -17.623 1.00 78.38 767 SER A C 1
ATOM 5724 O O . SER A 1 767 ? 37.520 -31.004 -18.100 1.00 78.38 767 SER A O 1
ATOM 5726 N N . THR A 1 768 ? 35.320 -30.537 -18.278 1.00 85.31 768 THR A N 1
ATOM 5727 C CA . THR A 1 768 ? 35.060 -31.215 -19.549 1.00 85.31 768 THR A CA 1
ATOM 5728 C C . THR A 1 768 ? 35.812 -30.547 -20.690 1.00 85.31 768 THR A C 1
ATOM 5730 O O . THR A 1 768 ? 35.777 -29.335 -20.855 1.00 85.31 768 THR A O 1
ATOM 5733 N N . GLN A 1 769 ? 36.513 -31.351 -21.492 1.00 90.44 769 GLN A N 1
ATOM 5734 C CA . GLN A 1 769 ? 37.296 -30.879 -22.633 1.00 90.44 769 GLN A CA 1
ATOM 5735 C C . GLN A 1 769 ? 36.443 -30.827 -23.908 1.00 90.44 769 GLN A C 1
ATOM 5737 O O . GLN A 1 769 ? 35.865 -31.845 -24.298 1.00 90.44 769 GLN A O 1
ATOM 5742 N N . TYR A 1 770 ? 36.444 -29.684 -24.597 1.00 91.56 770 TYR A N 1
ATOM 5743 C CA . TYR A 1 770 ? 35.774 -29.491 -25.885 1.00 91.56 770 TYR A CA 1
ATOM 5744 C C . TYR A 1 770 ? 36.771 -29.222 -27.028 1.00 91.56 770 TYR A C 1
ATOM 5746 O O . TYR A 1 770 ? 37.943 -28.898 -26.817 1.00 91.56 770 TYR A O 1
ATOM 5754 N N . GLY A 1 771 ? 36.284 -29.359 -28.268 1.00 91.00 771 GLY A N 1
ATOM 5755 C CA . GLY A 1 771 ? 36.959 -28.863 -29.471 1.00 91.00 771 GLY A CA 1
ATOM 5756 C C . GLY A 1 771 ? 38.411 -29.326 -29.649 1.00 91.00 771 GLY A C 1
ATOM 5757 O O . GLY A 1 771 ? 38.698 -30.525 -29.646 1.00 91.00 771 GLY A O 1
ATOM 5758 N N . ASP A 1 772 ? 39.317 -28.364 -29.839 1.00 91.44 772 ASP A N 1
ATOM 5759 C CA . ASP A 1 772 ? 40.759 -28.585 -30.021 1.00 91.44 772 ASP A CA 1
ATOM 5760 C C . ASP A 1 772 ? 41.531 -28.797 -28.698 1.00 91.44 772 ASP A C 1
ATOM 5762 O O . ASP A 1 772 ? 42.708 -29.174 -28.742 1.00 91.44 772 ASP A O 1
ATOM 5766 N N . GLY A 1 773 ? 40.895 -28.622 -27.529 1.00 85.25 773 GLY A N 1
ATOM 5767 C CA . GLY A 1 773 ? 41.451 -29.075 -26.248 1.00 85.25 773 GLY A CA 1
ATOM 5768 C C . GLY A 1 773 ? 41.266 -28.180 -25.018 1.00 85.25 773 GLY A C 1
ATOM 5769 O O . GLY A 1 773 ? 41.750 -28.575 -23.953 1.00 85.25 773 GLY A O 1
ATOM 5770 N N . ASP A 1 774 ? 40.599 -27.031 -25.129 1.00 92.50 774 ASP A N 1
ATOM 5771 C CA . ASP A 1 774 ? 40.219 -26.203 -23.972 1.00 92.50 774 ASP A CA 1
ATOM 5772 C C . ASP A 1 774 ? 39.061 -26.846 -23.174 1.00 92.50 774 ASP A C 1
ATOM 5774 O O . ASP A 1 774 ? 38.447 -27.821 -23.623 1.00 92.50 774 ASP A O 1
ATOM 5778 N N . ARG A 1 775 ? 38.791 -26.347 -21.961 1.00 91.56 775 ARG A N 1
ATOM 5779 C CA . ARG A 1 775 ? 37.719 -26.841 -21.077 1.00 91.56 775 ARG A CA 1
ATOM 5780 C C . ARG A 1 775 ? 36.507 -25.914 -21.044 1.00 91.56 775 ARG A C 1
ATOM 5782 O O . ARG A 1 775 ? 36.670 -24.697 -21.080 1.00 91.56 775 ARG A O 1
ATOM 5789 N N . GLY A 1 776 ? 35.321 -26.505 -20.979 1.00 92.50 776 GLY A N 1
ATOM 5790 C CA . GLY A 1 776 ? 34.040 -25.809 -20.986 1.00 92.50 776 GLY A CA 1
ATOM 5791 C C . GLY A 1 776 ? 32.902 -26.656 -21.546 1.00 92.50 776 GLY A C 1
ATOM 5792 O O . GLY A 1 776 ? 33.127 -27.748 -22.080 1.00 92.50 776 GLY A O 1
ATOM 5793 N N . THR A 1 777 ? 31.688 -26.128 -21.449 1.00 93.69 777 THR A N 1
ATOM 5794 C CA . THR A 1 777 ? 30.422 -26.804 -21.769 1.00 93.69 777 THR A CA 1
ATOM 5795 C C . THR A 1 777 ? 29.561 -26.115 -22.851 1.00 93.69 777 THR A C 1
ATOM 5797 O O . THR A 1 777 ? 28.356 -26.342 -22.859 1.00 93.69 777 THR A O 1
ATOM 5800 N N . PRO A 1 778 ? 30.122 -25.387 -23.849 1.00 95.25 778 PRO A N 1
ATOM 5801 C CA . PRO A 1 778 ? 29.340 -24.527 -24.746 1.00 95.25 778 PRO A CA 1
ATOM 5802 C C . PRO A 1 778 ? 28.203 -25.265 -25.471 1.00 95.25 778 PRO A C 1
ATOM 5804 O O . PRO A 1 778 ? 28.442 -26.214 -26.230 1.00 95.25 778 PRO A O 1
ATOM 5807 N N . GLY A 1 779 ? 26.977 -24.780 -25.274 1.00 93.25 779 GLY A N 1
ATOM 5808 C CA . GLY A 1 779 ? 25.735 -25.346 -25.800 1.00 93.25 779 GLY A CA 1
ATOM 5809 C C . GLY A 1 779 ? 25.138 -26.459 -24.931 1.00 93.25 779 GLY A C 1
ATOM 5810 O O . GLY A 1 779 ? 24.352 -27.265 -25.441 1.00 93.25 779 GLY A O 1
ATOM 5811 N N . ALA A 1 780 ? 25.535 -26.572 -23.660 1.00 91.94 780 ALA A N 1
ATOM 5812 C CA . ALA A 1 780 ? 25.107 -27.630 -22.747 1.00 91.94 780 ALA A CA 1
ATOM 5813 C C . ALA A 1 780 ? 25.166 -27.198 -21.271 1.00 91.94 780 ALA A C 1
ATOM 5815 O O . ALA A 1 780 ? 25.849 -26.254 -20.903 1.00 91.94 780 ALA A O 1
ATOM 5816 N N . ALA A 1 781 ? 24.486 -27.950 -20.401 1.00 89.56 781 ALA A N 1
ATOM 5817 C CA . ALA A 1 781 ? 24.523 -27.701 -18.964 1.00 89.56 781 ALA A CA 1
ATOM 5818 C C . ALA A 1 781 ? 25.939 -27.853 -18.376 1.00 89.56 781 ALA A C 1
ATOM 5820 O O . ALA A 1 781 ? 26.624 -28.848 -18.638 1.00 89.56 781 ALA A O 1
ATOM 5821 N N . ASN A 1 782 ? 26.320 -26.877 -17.547 1.00 88.81 782 ASN A N 1
ATOM 5822 C CA . ASN A 1 782 ? 27.626 -26.759 -16.907 1.00 88.81 782 ASN A CA 1
ATOM 5823 C C . ASN A 1 782 ? 28.056 -28.048 -16.187 1.00 88.81 782 ASN A C 1
ATOM 5825 O O . ASN A 1 782 ? 27.345 -28.563 -15.327 1.00 88.81 782 ASN A O 1
ATOM 5829 N N . ASP A 1 783 ? 29.278 -28.528 -16.443 1.00 77.00 783 ASP A N 1
ATOM 5830 C CA . ASP A 1 783 ? 29.850 -29.694 -15.739 1.00 77.00 783 ASP A CA 1
ATOM 5831 C C . ASP A 1 783 ? 30.422 -29.352 -14.349 1.00 77.00 783 ASP A C 1
ATOM 5833 O O . ASP A 1 783 ? 31.136 -30.141 -13.724 1.00 77.00 783 ASP A O 1
ATOM 5837 N N . CYS A 1 784 ? 30.112 -28.145 -13.878 1.00 70.94 784 CYS A N 1
ATOM 5838 C CA . CYS A 1 784 ? 30.820 -27.440 -12.829 1.00 70.94 784 CYS A CA 1
ATOM 5839 C C . CYS A 1 784 ? 30.272 -27.792 -11.439 1.00 70.94 784 CYS A C 1
ATOM 5841 O O . CYS A 1 784 ? 29.552 -27.030 -10.790 1.00 70.94 784 CYS A O 1
ATOM 5843 N N . VAL A 1 785 ? 30.625 -28.992 -10.982 1.00 60.50 785 VAL A N 1
ATOM 5844 C CA . VAL A 1 785 ? 30.409 -29.421 -9.599 1.00 60.50 785 VAL A CA 1
ATOM 5845 C C . VAL A 1 785 ? 31.498 -28.797 -8.727 1.00 60.50 785 VAL A C 1
ATOM 5847 O O . VAL A 1 785 ? 32.676 -29.114 -8.897 1.00 60.50 785 VAL A O 1
ATOM 5850 N N . VAL A 1 786 ? 31.115 -27.958 -7.757 1.00 54.06 786 VAL A N 1
ATOM 5851 C CA . VAL A 1 786 ? 32.012 -27.609 -6.641 1.00 54.06 786 VAL A CA 1
ATOM 5852 C C . VAL A 1 786 ? 32.387 -28.919 -5.964 1.00 54.06 786 VAL A C 1
ATOM 5854 O O . VAL A 1 786 ? 31.513 -29.616 -5.442 1.00 54.06 786 VAL A O 1
ATOM 5857 N N . ALA A 1 787 ? 33.667 -29.293 -6.030 1.00 46.25 787 ALA A N 1
ATOM 5858 C CA . ALA A 1 787 ? 34.142 -30.491 -5.360 1.00 46.25 787 ALA A CA 1
ATOM 5859 C C . ALA A 1 787 ? 33.765 -30.371 -3.874 1.00 46.25 787 ALA A C 1
ATOM 5861 O O . ALA A 1 787 ? 34.090 -29.348 -3.270 1.00 46.25 787 ALA A O 1
ATOM 5862 N N . PRO A 1 788 ? 33.048 -31.347 -3.283 1.00 43.38 788 PRO A N 1
ATOM 5863 C CA . PRO A 1 788 ? 32.725 -31.269 -1.866 1.00 43.38 788 PRO A CA 1
ATOM 5864 C C . PRO A 1 788 ? 34.047 -31.197 -1.105 1.00 43.38 788 PRO A C 1
ATOM 5866 O O . PRO A 1 788 ? 34.891 -32.071 -1.333 1.00 43.38 788 PRO A O 1
ATOM 5869 N N . ASN A 1 789 ? 34.225 -30.163 -0.265 1.00 48.84 789 ASN A N 1
ATOM 5870 C CA . ASN A 1 789 ? 35.450 -29.952 0.512 1.00 48.84 789 ASN A CA 1
ATOM 5871 C C . ASN A 1 789 ? 35.952 -31.305 1.027 1.00 48.84 789 ASN A C 1
ATOM 5873 O O . ASN A 1 789 ? 35.190 -32.065 1.642 1.00 48.84 789 ASN A O 1
ATOM 5877 N N . HIS A 1 790 ? 37.233 -31.621 0.795 1.00 56.28 790 HIS A N 1
ATOM 5878 C CA . HIS A 1 790 ? 37.840 -32.694 1.578 1.00 56.28 790 HIS A CA 1
ATOM 5879 C C . HIS A 1 790 ? 37.649 -32.328 3.050 1.00 56.28 790 HIS A C 1
ATOM 5881 O O . HIS A 1 790 ? 37.636 -31.150 3.388 1.00 56.28 790 HIS A O 1
ATOM 5887 N N . ALA A 1 791 ? 37.491 -33.315 3.930 1.00 74.38 791 ALA A N 1
ATOM 5888 C CA . ALA A 1 791 ? 36.966 -33.063 5.272 1.00 74.38 791 ALA A CA 1
ATOM 5889 C C . ALA A 1 791 ? 37.845 -32.166 6.180 1.00 74.38 791 ALA A C 1
ATOM 5891 O O . ALA A 1 791 ? 37.491 -31.951 7.331 1.00 74.38 791 ALA A O 1
ATOM 5892 N N . ILE A 1 792 ? 38.969 -31.644 5.678 1.00 90.44 792 ILE A N 1
ATOM 5893 C CA . ILE A 1 792 ? 39.770 -30.595 6.304 1.00 90.44 792 ILE A CA 1
ATOM 5894 C C . ILE A 1 792 ? 39.153 -29.217 6.017 1.00 90.44 792 ILE A C 1
ATOM 5896 O O . ILE A 1 792 ? 39.151 -28.767 4.875 1.00 90.44 792 ILE A O 1
ATOM 5900 N N . VAL A 1 793 ? 38.698 -28.534 7.067 1.00 91.19 793 VAL A N 1
ATOM 5901 C CA . VAL A 1 793 ? 38.120 -27.181 7.029 1.00 91.19 793 VAL A CA 1
ATOM 5902 C C . VAL A 1 793 ? 38.954 -26.233 7.898 1.00 91.19 793 VAL A C 1
ATOM 5904 O O . VAL A 1 793 ? 39.345 -26.582 9.011 1.00 91.19 793 VAL A O 1
ATOM 5907 N N . ILE A 1 794 ? 39.214 -25.021 7.415 1.00 92.62 794 ILE A N 1
ATOM 5908 C CA . ILE A 1 794 ? 39.806 -23.905 8.158 1.00 92.62 794 ILE A CA 1
ATOM 5909 C C . ILE A 1 794 ? 38.776 -23.453 9.204 1.00 92.62 794 ILE A C 1
ATOM 5911 O O . ILE A 1 794 ? 37.737 -22.883 8.865 1.00 92.62 794 ILE A O 1
ATOM 5915 N N . ASN A 1 795 ? 39.052 -23.757 10.474 1.00 93.06 795 ASN A N 1
ATOM 5916 C CA . ASN A 1 795 ? 38.061 -23.775 11.555 1.00 93.06 795 ASN A CA 1
ATOM 5917 C C . ASN A 1 795 ? 38.191 -22.604 12.544 1.00 93.06 795 ASN A C 1
ATOM 5919 O O . ASN A 1 795 ? 37.183 -22.107 13.051 1.00 93.06 795 ASN A O 1
ATOM 5923 N N . GLU A 1 796 ? 39.410 -22.151 12.837 1.00 94.12 796 GLU A N 1
ATOM 5924 C CA . GLU A 1 796 ? 39.653 -21.044 13.769 1.00 94.12 796 GLU A CA 1
ATOM 5925 C C . GLU A 1 796 ? 40.898 -20.234 13.355 1.00 94.12 796 GLU A C 1
ATOM 5927 O O . GLU A 1 796 ? 41.886 -20.799 12.891 1.00 94.12 796 GLU A O 1
ATOM 5932 N N . ILE A 1 797 ? 40.854 -18.900 13.466 1.00 92.44 797 ILE A N 1
ATOM 5933 C CA . ILE A 1 797 ? 41.925 -17.993 13.005 1.00 92.44 797 ILE A CA 1
ATOM 5934 C C . ILE A 1 797 ? 42.194 -16.899 14.046 1.00 92.44 797 ILE A C 1
ATOM 5936 O O . ILE A 1 797 ? 41.319 -16.077 14.339 1.00 92.44 797 ILE A O 1
ATOM 5940 N N . HIS A 1 798 ? 43.424 -16.820 14.564 1.00 90.69 798 HIS A N 1
ATOM 5941 C CA . HIS A 1 798 ? 43.861 -15.768 15.491 1.00 90.69 798 HIS A CA 1
ATOM 5942 C C . HIS A 1 798 ? 44.720 -14.721 14.763 1.00 90.69 798 HIS A C 1
ATOM 5944 O O . HIS A 1 798 ? 45.913 -14.930 14.554 1.00 90.69 798 HIS A O 1
ATOM 5950 N N . ARG A 1 799 ? 44.106 -13.592 14.371 1.00 87.00 799 ARG A N 1
ATOM 5951 C CA . ARG A 1 799 ? 44.733 -12.545 13.525 1.00 87.00 799 ARG A CA 1
ATOM 5952 C C . ARG A 1 799 ? 45.054 -11.208 14.208 1.00 87.00 799 ARG A C 1
ATOM 5954 O O . ARG A 1 799 ? 45.669 -10.351 13.590 1.00 87.00 799 ARG A O 1
ATOM 5961 N N . ASP A 1 800 ? 44.569 -11.011 15.432 1.00 86.81 800 ASP A N 1
ATOM 5962 C CA . ASP A 1 800 ? 44.740 -9.788 16.241 1.00 86.81 800 ASP A CA 1
ATOM 5963 C C . ASP A 1 800 ? 45.023 -10.210 17.704 1.00 86.81 800 ASP A C 1
ATOM 5965 O O . ASP A 1 800 ? 44.168 -10.037 18.580 1.00 86.81 800 ASP A O 1
ATOM 5969 N N . PRO A 1 801 ? 46.155 -10.897 17.979 1.00 89.31 801 PRO A N 1
ATOM 5970 C CA . PRO A 1 801 ? 46.506 -11.364 19.319 1.00 89.31 801 PRO A CA 1
ATOM 5971 C C . PRO A 1 801 ? 46.999 -10.208 20.201 1.00 89.31 801 PRO A C 1
ATOM 5973 O O . PRO A 1 801 ? 47.672 -9.279 19.745 1.00 89.31 801 PRO A O 1
ATOM 5976 N N . LYS A 1 802 ? 46.698 -10.279 21.501 1.00 89.00 802 LYS A N 1
ATOM 5977 C CA . LYS A 1 802 ? 46.835 -9.153 22.445 1.00 89.00 802 LYS A CA 1
ATOM 5978 C C . LYS A 1 802 ? 47.502 -9.540 23.766 1.00 89.00 802 LYS A C 1
ATOM 5980 O O . LYS A 1 802 ? 48.099 -8.677 24.419 1.00 89.00 802 LYS A O 1
ATOM 5985 N N . ALA A 1 803 ? 47.505 -10.820 24.131 1.00 84.00 803 ALA A N 1
ATOM 5986 C CA . ALA A 1 803 ? 48.384 -11.392 25.151 1.00 84.00 803 ALA A CA 1
ATOM 5987 C C . ALA A 1 803 ? 49.856 -11.399 24.692 1.00 84.00 803 ALA A C 1
ATOM 5989 O O . ALA A 1 803 ? 50.776 -11.354 25.515 1.00 84.00 803 ALA A O 1
ATOM 5990 N N . THR A 1 804 ? 50.087 -11.401 23.376 1.00 83.69 804 THR A N 1
ATOM 5991 C CA . THR A 1 804 ? 51.407 -11.291 22.734 1.00 83.69 804 THR A CA 1
ATOM 5992 C C . THR A 1 804 ? 51.409 -10.194 21.666 1.00 83.69 804 THR A C 1
ATOM 5994 O O . THR A 1 804 ? 50.352 -9.655 21.350 1.00 83.69 804 THR A O 1
ATOM 5997 N N . PRO A 1 805 ? 52.576 -9.766 21.143 1.00 83.94 805 PRO A N 1
ATOM 5998 C CA . PRO A 1 805 ? 52.611 -8.711 20.141 1.00 83.94 805 PRO A CA 1
ATOM 5999 C C . PRO A 1 805 ? 52.235 -9.266 18.763 1.00 83.94 805 PRO A C 1
ATOM 6001 O O . PRO A 1 805 ? 53.121 -9.799 18.101 1.00 83.94 805 PRO A O 1
ATOM 6004 N N . ASP A 1 806 ? 50.977 -9.084 18.346 1.00 74.75 806 ASP A N 1
ATOM 6005 C CA . ASP A 1 806 ? 50.501 -9.053 16.947 1.00 74.75 806 ASP A CA 1
ATOM 6006 C C . ASP A 1 806 ? 51.292 -9.983 16.001 1.00 74.75 806 ASP A C 1
ATOM 6008 O O . ASP A 1 806 ? 51.109 -11.197 16.067 1.00 74.75 806 ASP A O 1
ATOM 6012 N N . ALA A 1 807 ? 52.276 -9.435 15.267 1.00 71.88 807 ALA A N 1
ATOM 6013 C CA . ALA A 1 807 ? 53.236 -10.110 14.377 1.00 71.88 807 ALA A CA 1
ATOM 6014 C C . ALA A 1 807 ? 54.158 -11.206 14.995 1.00 71.88 807 ALA A C 1
ATOM 6016 O O . ALA A 1 807 ? 55.266 -11.464 14.509 1.00 71.88 807 ALA A O 1
ATOM 6017 N N . GLN A 1 808 ? 53.754 -11.821 16.103 1.00 81.38 808 GLN A N 1
ATOM 6018 C CA . GLN A 1 808 ? 54.355 -13.002 16.724 1.00 81.38 808 GLN A CA 1
ATOM 6019 C C . GLN A 1 808 ? 53.330 -14.056 17.148 1.00 81.38 808 GLN A C 1
ATOM 6021 O O . GLN A 1 808 ? 53.759 -15.193 17.311 1.00 81.38 808 GLN A O 1
ATOM 6026 N N . GLY A 1 809 ? 52.060 -13.694 17.371 1.00 84.88 809 GLY A N 1
ATOM 6027 C CA . GLY A 1 809 ? 51.081 -14.526 18.084 1.00 84.88 809 GLY A CA 1
ATOM 6028 C C . GLY A 1 809 ? 50.039 -15.229 17.211 1.00 84.88 809 GLY A C 1
ATOM 6029 O O . GLY A 1 809 ? 49.158 -15.895 17.757 1.00 84.88 809 GLY A O 1
ATOM 6030 N N . GLU A 1 810 ? 50.096 -15.046 15.890 1.00 89.44 810 GLU A N 1
ATOM 6031 C CA . GLU A 1 810 ? 49.080 -15.557 14.966 1.00 89.44 810 GLU A CA 1
ATOM 6032 C C . GLU A 1 810 ? 49.126 -17.086 14.800 1.00 89.44 810 GLU A C 1
ATOM 6034 O O . GLU A 1 810 ? 50.183 -17.737 14.850 1.00 89.44 810 GLU A O 1
ATOM 6039 N N . TRP A 1 811 ? 47.951 -17.666 14.554 1.00 91.62 811 TRP A N 1
ATOM 6040 C CA . TRP A 1 811 ? 47.771 -19.077 14.217 1.00 91.62 811 TRP A CA 1
ATOM 6041 C C . TRP A 1 811 ? 46.457 -19.319 13.460 1.00 91.62 811 TRP A C 1
ATOM 6043 O O . TRP A 1 811 ? 45.523 -18.519 13.538 1.00 91.62 811 TRP A O 1
ATOM 6053 N N . ILE A 1 812 ? 46.416 -20.427 12.722 1.00 93.06 812 ILE A N 1
ATOM 6054 C CA . ILE A 1 812 ? 45.255 -20.966 12.004 1.00 93.06 812 ILE A CA 1
ATOM 6055 C C . ILE A 1 812 ? 45.048 -22.401 12.488 1.00 93.06 812 ILE A C 1
ATOM 6057 O O . ILE A 1 812 ? 46.016 -23.145 12.642 1.00 93.06 812 ILE A O 1
ATOM 6061 N N . GLU A 1 813 ? 43.805 -22.808 12.692 1.00 94.88 813 GLU A N 1
ATOM 6062 C CA . GLU A 1 813 ? 43.433 -24.190 12.972 1.00 94.88 813 GLU A CA 1
ATOM 6063 C C . GLU A 1 813 ? 42.695 -24.822 11.789 1.00 94.88 813 GLU A C 1
ATOM 6065 O O . GLU A 1 813 ? 41.804 -24.215 11.189 1.00 94.88 813 GLU A O 1
ATOM 6070 N N . LEU A 1 814 ? 43.049 -26.073 11.496 1.00 95.44 814 LEU A N 1
ATOM 6071 C CA . LEU A 1 814 ? 42.341 -26.948 10.570 1.00 95.44 814 LEU A CA 1
ATOM 6072 C C . LEU A 1 814 ? 41.584 -28.030 11.360 1.00 95.44 814 LEU A C 1
ATOM 6074 O O . LEU A 1 814 ? 42.175 -28.686 12.219 1.00 95.44 814 LEU A O 1
ATOM 6078 N N . HIS A 1 815 ? 40.306 -28.257 11.055 1.00 94.50 815 HIS A N 1
ATOM 6079 C CA . HIS A 1 815 ? 39.489 -29.344 11.610 1.00 94.50 815 HIS A CA 1
ATOM 6080 C C . HIS A 1 815 ? 39.221 -30.416 10.556 1.00 94.50 815 HIS A C 1
ATOM 6082 O O . HIS A 1 815 ? 38.848 -30.089 9.437 1.00 94.50 815 HIS A O 1
ATOM 6088 N N . ASN A 1 816 ? 39.370 -31.692 10.914 1.00 94.06 816 ASN A N 1
ATOM 6089 C CA . ASN A 1 816 ? 38.912 -32.821 10.110 1.00 94.06 816 ASN A CA 1
ATOM 6090 C C . ASN A 1 816 ? 37.491 -33.223 10.541 1.00 94.06 816 ASN A C 1
ATOM 6092 O O . ASN A 1 816 ? 37.323 -33.937 11.530 1.00 94.06 816 ASN A O 1
ATOM 6096 N N . SER A 1 817 ? 36.470 -32.811 9.792 1.00 88.31 817 SER A N 1
ATOM 6097 C CA . SER A 1 817 ? 35.061 -33.168 10.028 1.00 88.31 817 SER A CA 1
ATOM 6098 C C . SER A 1 817 ? 34.713 -34.624 9.664 1.00 88.31 817 SER A C 1
ATOM 6100 O O . SER A 1 817 ? 33.605 -35.087 9.939 1.00 88.31 817 SER A O 1
ATOM 6102 N N . GLY A 1 818 ? 35.649 -35.366 9.062 1.00 84.44 818 GLY A N 1
ATOM 6103 C CA . GLY A 1 818 ? 35.445 -36.703 8.507 1.00 84.44 818 GLY A CA 1
ATOM 6104 C C . GLY A 1 818 ? 35.654 -37.858 9.491 1.00 84.44 818 GLY A C 1
ATOM 6105 O O . GLY A 1 818 ? 36.176 -37.702 10.596 1.00 84.44 818 GLY A O 1
ATOM 6106 N N . ASP A 1 819 ? 35.276 -39.067 9.058 1.00 87.31 819 ASP A N 1
ATOM 6107 C CA . ASP A 1 819 ? 35.384 -40.312 9.836 1.00 87.31 819 ASP A CA 1
ATOM 6108 C C . ASP A 1 819 ? 36.697 -41.093 9.610 1.00 87.31 819 ASP A C 1
ATOM 6110 O O . ASP A 1 819 ? 36.866 -42.199 10.135 1.00 87.31 819 ASP A O 1
ATOM 6114 N N . VAL A 1 820 ? 37.647 -40.511 8.867 1.00 88.00 820 VAL A N 1
ATOM 6115 C CA . VAL A 1 820 ? 38.967 -41.083 8.558 1.00 88.00 820 VAL A CA 1
ATOM 6116 C C . VAL A 1 820 ? 40.101 -40.092 8.827 1.00 88.00 820 VAL A C 1
ATOM 6118 O O . VAL A 1 820 ? 39.952 -38.890 8.625 1.00 88.00 820 VAL A O 1
ATOM 6121 N N . ASP A 1 821 ? 41.252 -40.609 9.262 1.00 91.44 821 ASP A N 1
ATOM 6122 C CA . ASP A 1 821 ? 42.483 -39.826 9.414 1.00 91.44 821 ASP A CA 1
ATOM 6123 C C . ASP A 1 821 ? 42.996 -39.377 8.029 1.00 91.44 821 ASP A C 1
ATOM 6125 O O . ASP A 1 821 ? 43.095 -40.202 7.114 1.00 91.44 821 ASP A O 1
ATOM 6129 N N . ILE A 1 822 ? 43.350 -38.097 7.878 1.00 91.69 822 ILE A N 1
ATOM 6130 C CA . ILE A 1 822 ? 43.834 -37.506 6.617 1.00 91.69 822 ILE A CA 1
ATOM 6131 C C . ILE A 1 822 ? 45.297 -37.080 6.785 1.00 91.69 822 ILE A C 1
ATOM 6133 O O . ILE A 1 822 ? 45.630 -36.368 7.727 1.00 91.69 822 ILE A O 1
ATOM 6137 N N . ASP A 1 823 ? 46.166 -37.515 5.871 1.00 90.81 823 ASP A N 1
ATOM 6138 C CA . ASP A 1 823 ? 47.572 -37.095 5.786 1.00 90.81 823 ASP A CA 1
ATOM 6139 C C . ASP A 1 823 ? 47.678 -35.912 4.812 1.00 90.81 823 ASP A C 1
ATOM 6141 O O . ASP A 1 823 ? 47.349 -36.062 3.635 1.00 90.81 823 ASP A O 1
ATOM 6145 N N . ILE A 1 824 ? 48.090 -34.743 5.311 1.00 91.06 824 ILE A N 1
ATOM 6146 C CA . ILE A 1 824 ? 48.225 -33.490 4.546 1.00 91.06 824 ILE A CA 1
ATOM 6147 C C . ILE A 1 824 ? 49.690 -33.157 4.212 1.00 91.06 824 ILE A C 1
ATOM 6149 O O . ILE A 1 824 ? 49.998 -32.050 3.774 1.00 91.06 824 ILE A O 1
ATOM 6153 N N . SER A 1 825 ? 50.631 -34.089 4.407 1.00 87.12 825 SER A N 1
ATOM 6154 C CA . SER A 1 825 ? 52.028 -33.898 3.993 1.00 87.12 825 SER A CA 1
ATOM 6155 C C . SER A 1 825 ? 52.151 -33.610 2.492 1.00 87.12 825 SER A C 1
ATOM 6157 O O . SER A 1 825 ? 51.793 -34.438 1.658 1.00 87.12 825 SER A O 1
ATOM 6159 N N . GLY A 1 826 ? 52.730 -32.458 2.143 1.00 82.56 826 GLY A N 1
ATOM 6160 C CA . GLY A 1 826 ? 52.849 -31.970 0.764 1.00 82.56 826 GLY A CA 1
ATOM 6161 C C . GLY A 1 826 ? 51.750 -30.999 0.319 1.00 82.56 826 GLY A C 1
ATOM 6162 O O . GLY A 1 826 ? 51.926 -30.355 -0.713 1.00 82.56 826 GLY A O 1
ATOM 6163 N N . TRP A 1 827 ? 50.673 -30.832 1.096 1.00 90.19 827 TRP A N 1
ATOM 6164 C CA . TRP A 1 827 ? 49.669 -29.786 0.865 1.00 90.19 827 TRP A CA 1
ATOM 6165 C C . TRP A 1 827 ? 50.270 -28.390 1.083 1.00 90.19 827 TRP A C 1
ATOM 6167 O O . TRP A 1 827 ? 51.271 -28.229 1.791 1.00 90.19 827 TRP A O 1
ATOM 6177 N N . THR A 1 828 ? 49.656 -27.370 0.484 1.00 86.31 828 THR A N 1
ATOM 6178 C CA . THR A 1 828 ? 50.123 -25.975 0.530 1.00 86.31 828 THR A CA 1
ATOM 6179 C C . THR A 1 828 ? 49.088 -25.068 1.193 1.00 86.31 828 THR A C 1
ATOM 6181 O O . THR A 1 828 ? 47.927 -25.052 0.798 1.00 86.31 828 THR A O 1
ATOM 6184 N N . LEU A 1 829 ? 49.523 -24.274 2.168 1.00 87.50 829 LEU A N 1
ATOM 6185 C CA . LEU A 1 829 ? 48.786 -23.138 2.720 1.00 87.50 829 LEU A CA 1
ATOM 6186 C C . LEU A 1 829 ? 49.305 -21.859 2.035 1.00 87.50 829 LEU A C 1
ATOM 6188 O O . LEU A 1 829 ? 50.523 -21.682 1.910 1.00 87.50 829 LEU A O 1
ATOM 6192 N N . ARG A 1 830 ? 48.413 -20.999 1.535 1.00 81.44 830 ARG A N 1
ATOM 6193 C CA . ARG A 1 830 ? 48.759 -19.864 0.658 1.00 81.44 830 ARG A CA 1
ATOM 6194 C C . ARG A 1 830 ? 47.954 -18.590 0.980 1.00 81.44 830 ARG A C 1
ATOM 6196 O O . ARG A 1 830 ? 46.763 -18.694 1.256 1.00 81.44 830 ARG A O 1
ATOM 6203 N N . ASP A 1 831 ? 48.611 -17.431 0.874 1.00 74.44 831 ASP A N 1
ATOM 6204 C CA . ASP A 1 831 ? 48.013 -16.083 0.778 1.00 74.44 831 ASP A CA 1
ATOM 6205 C C . ASP A 1 831 ? 47.919 -15.646 -0.710 1.00 74.44 831 ASP A C 1
ATOM 6207 O O . ASP A 1 831 ? 48.568 -16.216 -1.597 1.00 74.44 831 ASP A O 1
ATOM 6211 N N . ASP A 1 832 ? 47.098 -14.645 -1.015 1.00 60.12 832 ASP A N 1
ATOM 6212 C CA . ASP A 1 832 ? 46.732 -14.200 -2.366 1.00 60.12 832 ASP A CA 1
ATOM 6213 C C . ASP A 1 832 ? 47.942 -13.706 -3.201 1.00 60.12 832 ASP A C 1
ATOM 6215 O O . ASP A 1 832 ? 47.904 -13.738 -4.437 1.00 60.12 832 ASP A O 1
ATOM 6219 N N . ASP A 1 833 ? 49.072 -13.349 -2.565 1.00 60.66 833 ASP A N 1
ATOM 6220 C CA . ASP A 1 833 ? 50.313 -12.936 -3.242 1.00 60.66 833 ASP A CA 1
ATOM 6221 C C . ASP A 1 833 ? 51.277 -14.095 -3.629 1.00 60.66 833 ASP A C 1
ATOM 6223 O O . ASP A 1 833 ? 50.906 -14.997 -4.386 1.00 60.66 833 ASP A O 1
ATOM 6227 N N . VAL A 1 834 ? 52.548 -14.067 -3.230 1.00 58.94 834 VAL A N 1
ATOM 6228 C CA . VAL A 1 834 ? 53.579 -15.075 -3.520 1.00 58.94 834 VAL A CA 1
ATOM 6229 C C . VAL A 1 834 ? 53.960 -15.918 -2.302 1.00 58.94 834 VAL A C 1
ATOM 6231 O O . VAL A 1 834 ? 54.677 -16.906 -2.481 1.00 58.94 834 VAL A O 1
ATOM 6234 N N . ASP A 1 835 ? 53.519 -15.544 -1.100 1.00 70.25 835 ASP A N 1
ATOM 6235 C CA . ASP A 1 835 ? 53.907 -16.217 0.139 1.00 70.25 835 ASP A CA 1
ATOM 6236 C C . ASP A 1 835 ? 53.112 -17.529 0.348 1.00 70.25 835 ASP A C 1
ATOM 6238 O O . ASP A 1 835 ? 51.887 -17.612 0.216 1.00 70.25 835 ASP A O 1
ATOM 6242 N N . THR A 1 836 ? 53.846 -18.617 0.614 1.00 80.44 836 THR A N 1
ATOM 6243 C CA . THR A 1 836 ? 53.316 -19.992 0.666 1.00 80.44 836 THR A CA 1
ATOM 6244 C C . THR A 1 836 ? 54.066 -20.847 1.680 1.00 80.44 836 THR A C 1
ATOM 6246 O O . THR A 1 836 ? 55.301 -20.847 1.696 1.00 80.44 836 THR A O 1
ATOM 6249 N N . PHE A 1 837 ? 53.340 -21.672 2.431 1.00 85.94 837 PHE A N 1
ATOM 6250 C CA . PHE A 1 837 ? 53.886 -22.715 3.296 1.00 85.94 837 PHE A CA 1
ATOM 6251 C C . PHE A 1 837 ? 53.469 -24.104 2.793 1.00 85.94 837 PHE A C 1
ATOM 6253 O O . PHE A 1 837 ? 52.316 -24.312 2.437 1.00 85.94 837 PHE A O 1
ATOM 6260 N N . VAL A 1 838 ? 54.391 -25.072 2.786 1.00 87.00 838 VAL A N 1
ATOM 6261 C CA . VAL A 1 838 ? 54.117 -26.463 2.380 1.00 87.00 838 VAL A CA 1
ATOM 6262 C C . VAL A 1 838 ? 54.334 -27.381 3.577 1.00 87.00 838 VAL A C 1
ATOM 6264 O O . VAL A 1 838 ? 55.404 -27.346 4.191 1.00 87.00 838 VAL A O 1
ATOM 6267 N N . PHE A 1 839 ? 53.343 -28.213 3.898 1.00 87.31 839 PHE A N 1
ATOM 6268 C CA . PHE A 1 839 ? 53.431 -29.178 4.996 1.00 87.31 839 PHE A CA 1
ATOM 6269 C C . PHE A 1 839 ? 54.530 -30.218 4.717 1.00 87.31 839 PHE A C 1
ATOM 6271 O O . PHE A 1 839 ? 54.640 -30.740 3.606 1.00 87.31 839 PHE A O 1
ATOM 6278 N N . ASP A 1 840 ? 55.368 -30.506 5.721 1.00 78.75 840 ASP A N 1
ATOM 6279 C CA . ASP A 1 840 ? 56.581 -31.318 5.549 1.00 78.75 840 ASP A CA 1
ATOM 6280 C C . ASP A 1 840 ? 56.275 -32.719 4.988 1.00 78.75 840 ASP A C 1
ATOM 6282 O O . ASP A 1 840 ? 55.303 -33.364 5.367 1.00 78.75 840 ASP A O 1
ATOM 6286 N N . THR A 1 841 ? 57.133 -33.199 4.088 1.00 71.44 841 THR A N 1
ATOM 6287 C CA . THR A 1 841 ? 57.033 -34.525 3.451 1.00 71.44 841 THR A CA 1
ATOM 6288 C C . THR A 1 841 ? 58.025 -35.541 4.026 1.00 71.44 841 THR A C 1
ATOM 6290 O O . THR A 1 841 ? 57.865 -36.741 3.799 1.00 71.44 841 THR A O 1
ATOM 6293 N N . ASP A 1 842 ? 59.021 -35.102 4.810 1.00 74.81 842 ASP A N 1
ATOM 6294 C CA . ASP A 1 842 ? 59.924 -35.999 5.548 1.00 74.81 842 ASP A CA 1
ATOM 6295 C C . ASP A 1 842 ? 59.284 -36.523 6.861 1.00 74.81 842 ASP A C 1
ATOM 6297 O O . ASP A 1 842 ? 59.759 -37.519 7.420 1.00 74.81 842 ASP A O 1
ATOM 6301 N N . ASN A 1 843 ? 58.194 -35.903 7.339 1.00 75.81 843 ASN A N 1
ATOM 6302 C CA . ASN A 1 843 ? 57.425 -36.299 8.527 1.00 75.81 843 ASN A CA 1
ATOM 6303 C C . ASN A 1 843 ? 55.904 -36.214 8.241 1.00 75.81 843 ASN A C 1
ATOM 6305 O O . ASN A 1 843 ? 55.436 -35.106 8.003 1.00 75.81 843 ASN A O 1
ATOM 6309 N N . PRO A 1 844 ? 55.133 -37.324 8.296 1.00 83.94 844 PRO A N 1
ATOM 6310 C CA . PRO A 1 844 ? 53.689 -37.319 8.020 1.00 83.94 844 PRO A CA 1
ATOM 6311 C C . PRO A 1 844 ? 52.890 -36.372 8.924 1.00 83.94 844 PRO A C 1
ATOM 6313 O O . PRO A 1 844 ? 52.954 -36.496 10.152 1.00 83.94 844 PRO A O 1
ATOM 6316 N N . VAL A 1 845 ? 52.113 -35.474 8.319 1.00 90.69 845 VAL A N 1
ATOM 6317 C CA . VAL A 1 845 ? 51.245 -34.506 9.004 1.00 90.69 845 VAL A CA 1
ATOM 6318 C C . VAL A 1 845 ? 49.808 -35.018 8.930 1.00 90.69 845 VAL A C 1
ATOM 6320 O O . VAL A 1 845 ? 49.089 -34.752 7.975 1.00 90.69 845 VAL A O 1
ATOM 6323 N N . VAL A 1 846 ? 49.395 -35.793 9.934 1.00 91.94 846 VAL A N 1
ATOM 6324 C CA . VAL A 1 846 ? 48.087 -36.467 9.942 1.00 91.94 846 VAL A CA 1
ATOM 6325 C C . VAL A 1 846 ? 47.106 -35.749 10.865 1.00 91.94 846 VAL A C 1
ATOM 6327 O O . VAL A 1 846 ? 47.341 -35.695 12.072 1.00 91.94 846 VAL A O 1
ATOM 6330 N N . VAL A 1 847 ? 45.983 -35.278 10.317 1.00 93.94 847 VAL A N 1
ATOM 6331 C CA . VAL A 1 847 ? 44.835 -34.760 11.078 1.00 93.94 847 VAL A CA 1
ATOM 6332 C C . VAL A 1 847 ? 43.866 -35.925 11.347 1.00 93.94 847 VAL A C 1
ATOM 6334 O O . VAL A 1 847 ? 43.285 -36.461 10.395 1.00 93.94 847 VAL A O 1
ATOM 6337 N N . PRO A 1 848 ? 43.687 -36.377 12.606 1.00 94.81 848 PRO A N 1
ATOM 6338 C CA . PRO A 1 848 ? 42.840 -37.532 12.912 1.00 94.81 848 PRO A CA 1
ATOM 6339 C C . PRO A 1 848 ? 41.363 -37.296 12.585 1.00 94.81 848 PRO A C 1
ATOM 6341 O O . PRO A 1 848 ? 40.917 -36.152 12.575 1.00 94.81 848 PRO A O 1
ATOM 6344 N N . ALA A 1 849 ? 40.588 -38.364 12.396 1.00 92.00 849 ALA A N 1
ATOM 6345 C CA . ALA A 1 849 ? 39.131 -38.285 12.235 1.00 92.00 849 ALA A CA 1
ATOM 6346 C C . ALA A 1 849 ? 38.462 -37.502 13.387 1.00 92.00 849 ALA A C 1
ATOM 6348 O O . ALA A 1 849 ? 38.638 -37.849 14.561 1.00 92.00 849 ALA A O 1
ATOM 6349 N N . GLY A 1 850 ? 37.698 -36.452 13.071 1.00 89.94 850 GLY A N 1
ATOM 6350 C CA . GLY A 1 850 ? 37.092 -35.542 14.053 1.00 89.94 850 GLY A CA 1
ATOM 6351 C C . GLY A 1 850 ? 38.073 -34.605 14.778 1.00 89.94 850 GLY A C 1
ATOM 6352 O O . GLY A 1 850 ? 37.650 -33.899 15.695 1.00 89.94 850 GLY A O 1
ATOM 6353 N N . GLY A 1 851 ? 39.366 -34.635 14.439 1.00 93.88 851 GLY A N 1
ATOM 6354 C CA . GLY A 1 851 ? 40.455 -33.960 15.149 1.00 93.88 851 GLY A CA 1
ATOM 6355 C C . GLY A 1 851 ? 40.871 -32.612 14.557 1.00 93.88 851 GLY A C 1
ATOM 6356 O O . GLY A 1 851 ? 40.497 -32.259 13.443 1.00 93.88 851 GLY A O 1
ATOM 6357 N N . TYR A 1 852 ? 41.678 -31.877 15.318 1.00 95.94 852 TYR A N 1
ATOM 6358 C CA . TYR A 1 852 ? 42.146 -30.523 15.008 1.00 95.94 852 TYR A CA 1
ATOM 6359 C C . TYR A 1 852 ? 43.670 -30.509 14.802 1.00 95.94 852 TYR A C 1
ATOM 6361 O O . TYR A 1 852 ? 44.364 -31.386 15.321 1.00 95.94 852 TYR A O 1
ATOM 6369 N N . LEU A 1 853 ? 44.181 -29.521 14.065 1.00 95.81 853 LEU A N 1
ATOM 6370 C CA . LEU A 1 853 ? 45.609 -29.232 13.902 1.00 95.81 853 LEU A CA 1
ATOM 6371 C C . LEU A 1 853 ? 45.837 -27.719 13.951 1.00 95.81 853 LEU A C 1
ATOM 6373 O O . LEU A 1 853 ? 45.291 -26.988 13.124 1.00 95.81 853 LEU A O 1
ATOM 6377 N N . VAL A 1 854 ? 46.679 -27.253 14.877 1.00 94.81 854 VAL A N 1
ATOM 6378 C CA . VAL A 1 854 ? 47.004 -25.829 15.050 1.00 94.81 854 VAL A CA 1
ATOM 6379 C C . VAL A 1 854 ? 48.324 -25.495 14.349 1.00 94.81 854 VAL A C 1
ATOM 6381 O O . VAL A 1 854 ? 49.413 -25.885 14.784 1.00 94.81 854 VAL A O 1
ATOM 6384 N N . ALA A 1 855 ? 48.231 -24.734 13.260 1.00 91.75 855 ALA A N 1
ATOM 6385 C CA . ALA A 1 855 ? 49.361 -24.197 12.513 1.00 91.75 855 ALA A CA 1
ATOM 6386 C C . ALA A 1 855 ? 49.700 -22.780 13.015 1.00 91.75 855 ALA A C 1
ATOM 6388 O O . ALA A 1 855 ? 48.910 -21.847 12.874 1.00 91.75 855 ALA A O 1
ATOM 6389 N N . GLY A 1 856 ? 50.878 -22.596 13.614 1.00 90.25 856 GLY A N 1
ATOM 6390 C CA . GLY A 1 856 ? 51.282 -21.351 14.278 1.00 90.25 856 GLY A CA 1
ATOM 6391 C C . GLY A 1 856 ? 52.427 -20.602 13.600 1.00 90.25 856 GLY A C 1
ATOM 6392 O O . GLY A 1 856 ? 53.345 -21.203 13.036 1.00 90.25 856 GLY A O 1
ATOM 6393 N N . ARG A 1 857 ? 52.438 -19.268 13.725 1.00 87.62 857 ARG A N 1
ATOM 6394 C CA . ARG A 1 857 ? 53.546 -18.425 13.244 1.00 87.62 857 ARG A CA 1
ATOM 6395 C C . ARG A 1 857 ? 54.862 -18.751 13.947 1.00 87.62 857 ARG A C 1
ATOM 6397 O O . ARG A 1 857 ? 55.930 -18.815 13.327 1.00 87.62 857 ARG A O 1
ATOM 6404 N N . ASN A 1 858 ? 54.783 -18.978 15.257 1.00 87.50 858 ASN A N 1
ATOM 6405 C CA . ASN A 1 858 ? 55.918 -19.241 16.131 1.00 87.50 858 ASN A CA 1
ATOM 6406 C C . ASN A 1 858 ? 55.680 -20.448 17.050 1.00 87.50 858 ASN A C 1
ATOM 6408 O O . ASN A 1 858 ? 54.592 -21.007 17.121 1.00 87.50 858 ASN A O 1
ATOM 6412 N N . THR A 1 859 ? 56.726 -20.845 17.774 1.00 87.56 859 THR A N 1
ATOM 6413 C CA . THR A 1 859 ? 56.646 -21.820 18.871 1.00 87.56 859 THR A CA 1
ATOM 6414 C C . THR A 1 859 ? 55.718 -21.345 19.994 1.00 87.56 859 THR A C 1
ATOM 6416 O O . THR A 1 859 ? 55.683 -20.145 20.263 1.00 87.56 859 THR A O 1
ATOM 6419 N N . GLU A 1 860 ? 55.109 -22.279 20.733 1.00 88.00 860 GLU A N 1
ATOM 6420 C CA . GLU A 1 860 ? 54.319 -22.086 21.972 1.00 88.00 860 GLU A CA 1
ATOM 6421 C C . GLU A 1 860 ? 54.762 -20.889 22.847 1.00 88.00 860 GLU A C 1
ATOM 6423 O O . GLU A 1 860 ? 53.955 -20.010 23.143 1.00 88.00 860 GLU A O 1
ATOM 6428 N N . GLU A 1 861 ? 56.054 -20.790 23.205 1.00 86.06 861 GLU A N 1
ATOM 6429 C CA . GLU A 1 861 ? 56.601 -19.704 24.053 1.00 86.06 861 GLU A CA 1
ATOM 6430 C C . GLU A 1 861 ? 56.382 -18.275 23.500 1.00 86.06 861 GLU A C 1
ATOM 6432 O O . GLU A 1 861 ? 56.479 -17.302 24.251 1.00 86.06 861 GLU A O 1
ATOM 6437 N N . LEU A 1 862 ? 56.129 -18.141 22.195 1.00 85.88 862 LEU A N 1
ATOM 6438 C CA . LEU A 1 862 ? 55.889 -16.884 21.476 1.00 85.88 862 LEU A CA 1
ATOM 6439 C C . LEU A 1 862 ? 54.430 -16.755 21.006 1.00 85.88 862 LEU A C 1
ATOM 6441 O O . LEU A 1 862 ? 53.900 -15.649 21.044 1.00 85.88 862 LEU A O 1
ATOM 6445 N N . ASN A 1 863 ? 53.764 -17.870 20.678 1.00 86.88 863 ASN A N 1
ATOM 6446 C CA . ASN A 1 863 ? 52.317 -17.954 20.431 1.00 86.88 863 ASN A CA 1
ATOM 6447 C C . ASN A 1 863 ? 51.515 -18.001 21.752 1.00 86.88 863 ASN A C 1
ATOM 6449 O O . ASN A 1 863 ? 50.646 -18.840 21.954 1.00 86.88 863 ASN A O 1
ATOM 6453 N N . GLY A 1 864 ? 51.835 -17.113 22.697 1.00 84.69 864 GLY A N 1
ATOM 6454 C CA . GLY A 1 864 ? 51.048 -16.893 23.919 1.00 84.69 864 GLY A CA 1
ATOM 6455 C C . GLY A 1 864 ? 50.951 -18.063 24.904 1.00 84.69 864 GLY A C 1
ATOM 6456 O O . GLY A 1 864 ? 50.134 -17.985 25.819 1.00 84.69 864 GLY A O 1
ATOM 6457 N N . GLY A 1 865 ? 51.759 -19.117 24.758 1.00 85.44 865 GLY A N 1
ATOM 6458 C CA . GLY A 1 865 ? 51.653 -20.345 25.554 1.00 85.44 865 GLY A CA 1
ATOM 6459 C C . GLY A 1 865 ? 50.617 -21.349 25.038 1.00 85.44 865 GLY A C 1
ATOM 6460 O O . GLY A 1 865 ? 50.164 -22.183 25.817 1.00 85.44 865 GLY A O 1
ATOM 6461 N N . ILE A 1 866 ? 50.224 -21.251 23.764 1.00 88.81 866 ILE A N 1
ATOM 6462 C CA . ILE A 1 866 ? 49.312 -22.185 23.089 1.00 88.81 866 ILE A CA 1
ATOM 6463 C C . ILE A 1 866 ? 50.100 -23.344 22.466 1.00 88.81 866 ILE A C 1
ATOM 6465 O O . ILE A 1 866 ? 51.183 -23.133 21.920 1.00 88.81 866 ILE A O 1
ATOM 6469 N N . GLU A 1 867 ? 49.566 -24.565 22.548 1.00 89.31 867 GLU A N 1
ATOM 6470 C CA . GLU A 1 867 ? 50.148 -25.754 21.910 1.00 89.31 867 GLU A CA 1
ATOM 6471 C C . GLU A 1 867 ? 50.035 -25.629 20.377 1.00 89.31 867 GLU A C 1
ATOM 6473 O O . GLU A 1 867 ? 48.972 -25.306 19.854 1.00 89.31 867 GLU A O 1
ATOM 6478 N N . ILE A 1 868 ? 51.153 -25.815 19.665 1.00 91.38 868 ILE A N 1
ATOM 6479 C CA . ILE A 1 868 ? 51.264 -25.638 18.207 1.00 91.38 868 ILE A CA 1
ATOM 6480 C C . ILE A 1 868 ? 51.798 -26.936 17.596 1.00 91.38 868 ILE A C 1
ATOM 6482 O O . ILE A 1 868 ? 52.922 -27.339 17.907 1.00 91.38 868 ILE A O 1
ATOM 6486 N N . ASP A 1 869 ? 51.028 -27.551 16.699 1.00 92.06 869 ASP A N 1
ATOM 6487 C CA . ASP A 1 869 ? 51.396 -28.798 16.017 1.00 92.06 869 ASP A CA 1
ATOM 6488 C C . ASP A 1 869 ? 52.429 -28.565 14.907 1.00 92.06 869 ASP A C 1
ATOM 6490 O O . ASP A 1 869 ? 53.397 -29.317 14.762 1.00 92.06 869 ASP A O 1
ATOM 6494 N N . VAL A 1 870 ? 52.232 -27.504 14.117 1.00 91.00 870 VAL A N 1
ATOM 6495 C CA . VAL A 1 870 ? 53.055 -27.166 12.945 1.00 91.00 870 VAL A CA 1
ATOM 6496 C C . VAL A 1 870 ? 53.421 -25.686 12.984 1.00 91.00 870 VAL A C 1
ATOM 6498 O O . VAL A 1 870 ? 52.555 -24.835 13.159 1.00 91.00 870 VAL A O 1
ATOM 6501 N N . GLN A 1 871 ? 54.699 -25.347 12.784 1.00 90.62 871 GLN A N 1
ATOM 6502 C CA . GLN A 1 871 ? 55.127 -23.950 12.671 1.00 90.62 871 GLN A CA 1
ATOM 6503 C C . GLN A 1 871 ? 55.296 -23.549 11.197 1.00 90.62 871 GLN A C 1
ATOM 6505 O O . GLN A 1 871 ? 56.207 -24.054 10.540 1.00 90.62 871 GLN A O 1
ATOM 6510 N N . TYR A 1 872 ? 54.486 -22.605 10.703 1.00 85.81 872 TYR A N 1
ATOM 6511 C CA . TYR A 1 872 ? 54.593 -22.106 9.321 1.00 85.81 872 TYR A CA 1
ATOM 6512 C C . TYR A 1 872 ? 55.651 -20.998 9.147 1.00 85.81 872 TYR A C 1
ATOM 6514 O O . TYR A 1 872 ? 56.266 -20.882 8.089 1.00 85.81 872 TYR A O 1
ATOM 6522 N N . GLY A 1 873 ? 55.950 -20.231 10.204 1.00 78.88 873 GLY A N 1
ATOM 6523 C CA . GLY A 1 873 ? 57.035 -19.242 10.219 1.00 78.88 873 GLY A CA 1
ATOM 6524 C C . GLY A 1 873 ? 56.609 -17.800 9.917 1.00 78.88 873 GLY A C 1
ATOM 6525 O O . GLY A 1 873 ? 55.435 -17.462 9.880 1.00 78.88 873 GLY A O 1
ATOM 6526 N N . VAL A 1 874 ? 57.584 -16.898 9.767 1.00 67.50 874 VAL A N 1
ATOM 6527 C CA . VAL A 1 874 ? 57.328 -15.440 9.771 1.00 67.50 874 VAL A CA 1
ATOM 6528 C C . VAL A 1 874 ? 56.934 -14.836 8.416 1.00 67.50 874 VAL A C 1
ATOM 6530 O O . VAL A 1 874 ? 56.551 -13.668 8.385 1.00 67.50 874 VAL A O 1
ATOM 6533 N N . GLU A 1 875 ? 57.018 -15.611 7.335 1.00 62.22 875 GLU A N 1
ATOM 6534 C CA . GLU A 1 875 ? 56.854 -15.202 5.927 1.00 62.22 875 GLU A CA 1
ATOM 6535 C C . GLU A 1 875 ? 55.495 -15.694 5.370 1.00 62.22 875 GLU A C 1
ATOM 6537 O O . GLU A 1 875 ? 55.470 -16.355 4.339 1.00 62.22 875 GLU A O 1
ATOM 6542 N N . PHE A 1 876 ? 54.388 -15.504 6.117 1.00 65.69 876 PHE A N 1
ATOM 6543 C CA . PHE A 1 876 ? 53.081 -16.075 5.728 1.00 65.69 876 PHE A CA 1
ATOM 6544 C C . PHE A 1 876 ? 51.793 -15.314 6.131 1.00 65.69 876 PHE A C 1
ATOM 6546 O O . PHE A 1 876 ? 50.824 -15.395 5.395 1.00 65.69 876 PHE A O 1
ATOM 6553 N N . ILE A 1 877 ? 51.730 -14.593 7.264 1.00 63.34 877 ILE A N 1
ATOM 6554 C CA . ILE A 1 877 ? 50.527 -13.811 7.660 1.00 63.34 877 ILE A CA 1
ATOM 6555 C C . ILE A 1 877 ? 50.932 -12.406 8.107 1.00 63.34 877 ILE A C 1
ATOM 6557 O O . ILE A 1 877 ? 51.979 -12.247 8.751 1.00 63.34 877 ILE A O 1
ATOM 6561 N N . HIS A 1 878 ? 50.128 -11.385 7.778 1.00 56.38 878 HIS A N 1
ATOM 6562 C CA . HIS A 1 878 ? 50.343 -10.024 8.286 1.00 56.38 878 HIS A CA 1
ATOM 6563 C C . HIS A 1 878 ? 49.127 -9.061 8.309 1.00 56.38 878 HIS A C 1
ATOM 6565 O O . HIS A 1 878 ? 49.353 -7.882 8.616 1.00 56.38 878 HIS A O 1
ATOM 6571 N N . PHE A 1 879 ? 47.870 -9.459 8.028 1.00 63.16 879 PHE A N 1
ATOM 6572 C CA . PHE A 1 879 ? 46.778 -8.478 7.848 1.00 63.16 879 PHE A CA 1
ATOM 6573 C C . PHE A 1 879 ? 45.572 -8.606 8.809 1.00 63.16 879 PHE A C 1
ATOM 6575 O O . PHE A 1 879 ? 44.580 -9.305 8.613 1.00 63.16 879 PHE A O 1
ATOM 6582 N N . ASN A 1 880 ? 45.572 -7.724 9.814 1.00 62.62 880 ASN A N 1
ATOM 6583 C CA . ASN A 1 880 ? 44.491 -7.548 10.797 1.00 62.62 880 ASN A CA 1
ATOM 6584 C C . ASN A 1 880 ? 43.110 -7.151 10.208 1.00 62.62 880 ASN A C 1
ATOM 6586 O O . ASN A 1 880 ? 42.088 -7.249 10.892 1.00 62.62 880 ASN A O 1
ATOM 6590 N N . THR A 1 881 ? 43.048 -6.592 8.990 1.00 61.53 881 THR A N 1
ATOM 6591 C CA . THR A 1 881 ? 41.861 -5.841 8.517 1.00 61.53 881 THR A CA 1
ATOM 6592 C C . THR A 1 881 ? 41.169 -6.382 7.274 1.00 61.53 881 THR A C 1
ATOM 6594 O O . THR A 1 881 ? 39.967 -6.158 7.144 1.00 61.53 881 THR A O 1
ATOM 6597 N N . ALA A 1 882 ? 41.909 -7.031 6.381 1.00 72.56 882 ALA A N 1
ATOM 6598 C CA . ALA A 1 882 ? 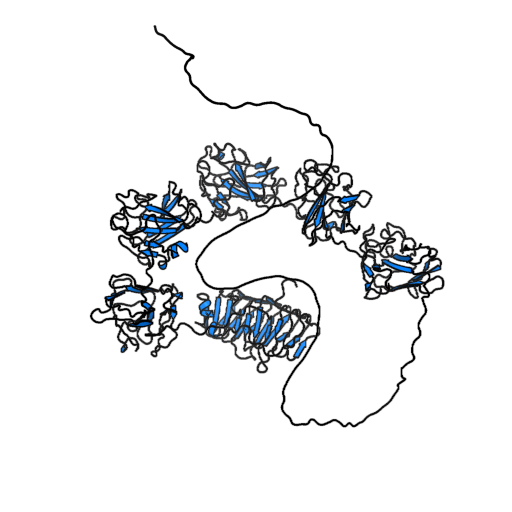41.421 -7.781 5.229 1.00 72.56 882 ALA A CA 1
ATOM 6599 C C . ALA A 1 882 ? 42.568 -8.694 4.774 1.00 72.56 882 ALA A C 1
ATOM 6601 O O . ALA A 1 882 ? 43.697 -8.204 4.756 1.00 72.56 882 ALA A O 1
ATOM 6602 N N . ASP A 1 883 ? 42.299 -9.969 4.506 1.00 76.56 883 ASP A N 1
ATOM 6603 C CA . ASP A 1 883 ? 43.316 -11.015 4.289 1.00 76.56 883 ASP A CA 1
ATOM 6604 C C . ASP A 1 883 ? 42.680 -12.273 3.659 1.00 76.56 883 ASP A C 1
ATOM 6606 O O . ASP A 1 883 ? 41.445 -12.400 3.647 1.00 76.56 883 ASP A O 1
ATOM 6610 N N . GLU A 1 884 ? 43.505 -13.221 3.211 1.00 80.56 884 GLU A N 1
ATOM 6611 C CA . GLU A 1 884 ? 43.074 -14.502 2.639 1.00 80.56 884 GLU A CA 1
ATOM 6612 C C . GLU A 1 884 ? 43.909 -15.699 3.126 1.00 80.56 884 GLU A C 1
ATOM 6614 O O . GLU A 1 884 ? 45.124 -15.634 3.279 1.00 80.56 884 GLU A O 1
ATOM 6619 N N . VAL A 1 885 ? 43.246 -16.841 3.329 1.00 85.12 885 VAL A N 1
ATOM 6620 C CA . VAL A 1 885 ? 43.886 -18.140 3.563 1.00 85.12 885 VAL A CA 1
ATOM 6621 C C . VAL A 1 885 ? 43.292 -19.167 2.603 1.00 85.12 885 VAL A C 1
ATOM 6623 O O . VAL A 1 885 ? 42.099 -19.468 2.668 1.00 85.12 885 VAL A O 1
ATOM 6626 N N . VAL A 1 886 ? 44.136 -19.749 1.750 1.00 83.12 886 VAL A N 1
ATOM 6627 C CA . VAL A 1 886 ? 43.796 -20.867 0.857 1.00 83.12 886 VAL A CA 1
ATOM 6628 C C . VAL A 1 886 ? 44.532 -22.129 1.298 1.00 83.12 886 VAL A C 1
ATOM 6630 O O . VAL A 1 886 ? 45.749 -22.102 1.498 1.00 83.12 886 VAL A O 1
ATOM 6633 N N . LEU A 1 887 ? 43.815 -23.248 1.388 1.00 87.50 887 LEU A N 1
ATOM 6634 C CA . LEU A 1 887 ? 44.384 -24.587 1.523 1.00 87.50 887 LEU A CA 1
ATOM 6635 C C . LEU A 1 887 ? 44.315 -25.317 0.173 1.00 87.50 887 LEU A C 1
ATOM 6637 O O . LEU A 1 887 ? 43.262 -25.367 -0.464 1.00 87.50 887 LEU A O 1
ATOM 6641 N N . LEU A 1 888 ? 45.440 -25.883 -0.259 1.00 81.75 888 LEU A N 1
ATOM 6642 C CA . LEU A 1 888 ? 45.631 -26.564 -1.543 1.00 81.75 888 LEU A CA 1
ATOM 6643 C C . LEU A 1 888 ? 46.212 -27.969 -1.318 1.00 81.75 888 LEU A C 1
ATOM 6645 O O . LEU A 1 888 ? 47.083 -28.126 -0.460 1.00 81.75 888 LEU A O 1
ATOM 6649 N N . ASP A 1 889 ? 45.803 -28.964 -2.106 1.00 77.81 889 ASP A N 1
ATOM 6650 C CA . ASP A 1 889 ? 46.406 -30.308 -2.067 1.00 77.81 889 ASP A CA 1
ATOM 6651 C C . ASP A 1 889 ? 47.734 -30.411 -2.849 1.00 77.81 889 ASP A C 1
ATOM 6653 O O . ASP A 1 889 ? 48.290 -29.411 -3.316 1.00 77.81 889 ASP A O 1
ATOM 6657 N N . ASP A 1 890 ? 48.290 -31.624 -2.960 1.00 75.50 890 ASP A N 1
ATOM 6658 C CA . ASP A 1 890 ? 49.561 -31.884 -3.647 1.00 75.50 890 ASP A CA 1
ATOM 6659 C C . ASP A 1 890 ? 49.475 -31.844 -5.190 1.00 75.50 890 ASP A C 1
ATOM 6661 O O . ASP A 1 890 ? 50.514 -31.718 -5.846 1.00 75.50 890 ASP A O 1
ATOM 6665 N N . ASP A 1 891 ? 48.265 -31.852 -5.767 1.00 66.12 891 ASP A N 1
ATOM 6666 C CA . ASP A 1 891 ? 47.995 -31.554 -7.188 1.00 66.12 891 ASP A CA 1
ATOM 6667 C C . ASP A 1 891 ? 47.616 -30.063 -7.416 1.00 66.12 891 ASP A C 1
ATOM 6669 O O . ASP A 1 891 ? 47.419 -29.637 -8.560 1.00 66.12 891 ASP A O 1
ATOM 6673 N N . LEU A 1 892 ? 47.601 -29.245 -6.350 1.00 62.28 892 LEU A N 1
ATOM 6674 C CA . LEU A 1 892 ? 47.212 -27.824 -6.302 1.00 62.28 892 LEU A CA 1
ATOM 6675 C C . LEU A 1 892 ? 45.723 -27.543 -6.593 1.00 62.28 892 LEU A C 1
ATOM 6677 O O . LEU A 1 892 ? 45.381 -26.458 -7.075 1.00 62.28 892 LEU A O 1
ATOM 6681 N N . ALA A 1 893 ? 44.826 -28.478 -6.278 1.00 62.97 893 ALA A N 1
ATOM 6682 C CA . ALA A 1 893 ? 43.396 -28.184 -6.187 1.00 62.97 893 ALA A CA 1
ATOM 6683 C C . ALA A 1 893 ? 43.083 -27.449 -4.871 1.00 62.97 893 ALA A C 1
ATOM 6685 O O . ALA A 1 893 ? 43.677 -27.744 -3.835 1.00 62.97 893 ALA A O 1
ATOM 6686 N N . VAL A 1 894 ? 42.149 -26.488 -4.902 1.00 73.50 894 VAL A N 1
ATOM 6687 C CA . VAL A 1 894 ? 41.669 -25.808 -3.685 1.00 73.50 894 VAL A CA 1
ATOM 6688 C C . VAL A 1 894 ? 40.841 -26.791 -2.870 1.00 73.50 894 VAL A C 1
ATOM 6690 O O . VAL A 1 894 ? 39.879 -27.359 -3.381 1.00 73.50 894 VAL A O 1
ATOM 6693 N N . ILE A 1 895 ? 41.227 -26.968 -1.610 1.00 80.44 895 ILE A N 1
ATOM 6694 C CA . ILE A 1 895 ? 40.533 -27.824 -0.647 1.00 80.44 895 ILE A CA 1
ATOM 6695 C C . ILE A 1 895 ? 39.582 -27.016 0.218 1.00 80.44 895 ILE A C 1
ATOM 6697 O O . ILE A 1 895 ? 38.470 -27.467 0.478 1.00 80.44 895 ILE A O 1
ATOM 6701 N N . ASP A 1 896 ? 40.027 -25.838 0.651 1.00 84.00 896 ASP A N 1
ATOM 6702 C CA . ASP A 1 896 ? 39.230 -24.924 1.455 1.00 84.00 896 ASP A CA 1
ATOM 6703 C C . ASP A 1 896 ? 39.795 -23.495 1.403 1.00 84.00 896 ASP A C 1
ATOM 6705 O O . ASP A 1 896 ? 40.973 -23.302 1.071 1.00 84.00 896 ASP A O 1
ATOM 6709 N N . ARG A 1 897 ? 38.969 -22.480 1.691 1.00 83.12 897 ARG A N 1
ATOM 6710 C CA . ARG A 1 897 ? 39.355 -21.070 1.526 1.00 83.12 897 ARG A CA 1
ATOM 6711 C C . ARG A 1 897 ? 38.538 -20.101 2.379 1.00 83.12 897 ARG A C 1
ATOM 6713 O O . ARG A 1 897 ? 37.316 -20.063 2.292 1.00 83.12 897 ARG A O 1
ATOM 6720 N N . VAL A 1 898 ? 39.230 -19.222 3.103 1.00 85.50 898 VAL A N 1
ATOM 6721 C CA . VAL A 1 898 ? 38.625 -18.180 3.949 1.00 85.50 898 VAL A CA 1
ATOM 6722 C C . VAL A 1 898 ? 39.221 -16.820 3.595 1.00 85.50 898 VAL A C 1
ATOM 6724 O O . VAL A 1 898 ? 40.428 -16.632 3.703 1.00 85.50 898 VAL A O 1
ATOM 6727 N N . ALA A 1 899 ? 38.379 -15.858 3.211 1.00 81.56 899 ALA A N 1
ATOM 6728 C CA . ALA A 1 899 ? 38.790 -14.488 2.898 1.00 81.56 899 ALA A CA 1
ATOM 6729 C C . ALA A 1 899 ? 37.943 -13.482 3.693 1.00 81.56 899 ALA A C 1
ATOM 6731 O O . ALA A 1 899 ? 36.713 -13.463 3.588 1.00 81.56 899 ALA A O 1
ATOM 6732 N N . TRP A 1 900 ? 38.589 -12.632 4.495 1.00 78.00 900 TRP A N 1
ATOM 6733 C CA . TRP A 1 900 ? 37.908 -11.649 5.344 1.00 78.00 900 TRP A CA 1
ATOM 6734 C C . TRP A 1 900 ? 38.212 -10.217 4.922 1.00 78.00 900 TRP A C 1
ATOM 6736 O O . TRP A 1 900 ? 39.283 -9.899 4.413 1.00 78.00 900 TRP A O 1
ATOM 6746 N N . THR A 1 901 ? 37.276 -9.315 5.195 1.00 73.00 901 THR A N 1
ATOM 6747 C CA . THR A 1 901 ? 37.429 -7.870 5.020 1.00 73.00 901 THR A CA 1
ATOM 6748 C C . THR A 1 901 ? 36.897 -7.130 6.250 1.00 73.00 901 THR A C 1
ATOM 6750 O O . THR A 1 901 ? 36.490 -7.729 7.246 1.00 73.00 901 THR A O 1
ATOM 6753 N N . ALA A 1 902 ? 36.891 -5.798 6.203 1.00 61.84 902 ALA A N 1
ATOM 6754 C CA . ALA A 1 902 ? 36.260 -4.983 7.236 1.00 61.84 902 ALA A CA 1
ATOM 6755 C C . ALA A 1 902 ? 34.720 -4.927 7.128 1.00 61.84 902 ALA A C 1
ATOM 6757 O O . ALA A 1 902 ? 34.105 -4.298 7.985 1.00 61.84 902 ALA A O 1
ATOM 6758 N N . THR A 1 903 ? 34.114 -5.519 6.088 1.00 58.03 903 THR A N 1
ATOM 6759 C CA . THR A 1 903 ? 32.686 -5.348 5.751 1.00 58.03 903 THR A CA 1
ATOM 6760 C C . THR A 1 903 ? 31.941 -6.640 5.397 1.00 58.03 903 THR A C 1
ATOM 6762 O O . THR A 1 903 ? 30.716 -6.629 5.419 1.00 58.03 903 THR A O 1
ATOM 6765 N N . ASN A 1 904 ? 32.610 -7.768 5.123 1.00 58.94 904 ASN A N 1
ATOM 6766 C CA . ASN A 1 904 ? 31.951 -9.036 4.756 1.00 58.94 904 ASN A CA 1
ATOM 6767 C C . ASN A 1 904 ? 31.498 -9.894 5.965 1.00 58.94 904 ASN A C 1
ATOM 6769 O O . ASN A 1 904 ? 31.467 -11.122 5.896 1.00 58.94 904 ASN A O 1
ATOM 6773 N N . GLY A 1 905 ? 31.155 -9.254 7.087 1.00 57.88 905 GLY A N 1
ATOM 6774 C CA . GLY A 1 905 ? 30.556 -9.899 8.265 1.00 57.88 905 GLY A CA 1
ATOM 6775 C C . GLY A 1 905 ? 31.501 -10.697 9.176 1.00 57.88 905 GLY A C 1
ATOM 6776 O O . GLY A 1 905 ? 31.045 -11.215 10.192 1.00 57.88 905 GLY A O 1
ATOM 6777 N N . PHE A 1 906 ? 32.797 -10.800 8.863 1.00 80.31 906 PHE A N 1
ATOM 6778 C CA . PHE A 1 906 ? 33.749 -11.545 9.697 1.00 80.31 906 PHE A CA 1
ATOM 6779 C C . PHE A 1 906 ? 34.034 -10.844 11.048 1.00 80.31 906 PHE A C 1
ATOM 6781 O O . PHE A 1 906 ? 34.274 -9.632 11.090 1.00 80.31 906 PHE A O 1
ATOM 6788 N N . PRO A 1 907 ? 34.077 -11.588 12.170 1.00 79.44 907 PRO A N 1
ATOM 6789 C CA . PRO A 1 907 ? 34.198 -11.028 13.516 1.00 79.44 907 PRO A CA 1
ATOM 6790 C C . PRO A 1 907 ? 35.566 -10.372 13.753 1.00 79.44 907 PRO A C 1
ATOM 6792 O O . PRO A 1 907 ? 36.617 -10.926 13.427 1.00 79.44 907 PRO A O 1
ATOM 6795 N N . LYS A 1 908 ? 35.576 -9.169 14.340 1.00 75.56 908 LYS A N 1
ATOM 6796 C CA . LYS A 1 908 ? 36.778 -8.327 14.475 1.00 75.56 908 LYS A CA 1
ATOM 6797 C C . LYS A 1 908 ? 36.961 -7.811 15.905 1.00 75.56 908 LYS A C 1
ATOM 6799 O O . LYS A 1 908 ? 36.605 -6.678 16.223 1.00 75.56 908 LYS A O 1
ATOM 6804 N N . VAL A 1 909 ? 37.513 -8.664 16.766 1.00 81.31 909 VAL A N 1
ATOM 6805 C CA . VAL A 1 909 ? 37.711 -8.399 18.198 1.00 81.31 909 VAL A CA 1
ATOM 6806 C C . VAL A 1 909 ? 39.173 -8.660 18.572 1.00 81.31 909 VAL A C 1
ATOM 6808 O O . VAL A 1 909 ? 39.640 -9.787 18.485 1.00 81.31 909 VAL A O 1
ATOM 6811 N N . SER A 1 910 ? 39.888 -7.618 19.009 1.00 85.81 910 SER A N 1
ATOM 6812 C CA . SER A 1 910 ? 41.303 -7.714 19.402 1.00 85.81 910 SER A CA 1
ATOM 6813 C C . SER A 1 910 ? 41.492 -8.508 20.700 1.00 85.81 910 SER A C 1
ATOM 6815 O O . SER A 1 910 ? 40.920 -8.173 21.753 1.00 85.81 910 SER A O 1
ATOM 6817 N N . GLY A 1 911 ? 42.331 -9.540 20.627 1.00 86.56 911 GLY A N 1
ATOM 6818 C CA . GLY A 1 911 ? 42.481 -10.596 21.626 1.00 86.56 911 GLY A CA 1
ATOM 6819 C C . GLY A 1 911 ? 41.388 -11.660 21.571 1.00 86.56 911 GLY A C 1
ATOM 6820 O O . GLY A 1 911 ? 41.058 -12.223 22.612 1.00 86.56 911 GLY A O 1
ATOM 6821 N N . ALA A 1 912 ? 40.787 -11.903 20.405 1.00 89.56 912 ALA A N 1
ATOM 6822 C CA . ALA A 1 912 ? 39.917 -13.048 20.164 1.00 89.56 912 ALA A CA 1
ATOM 6823 C C . ALA A 1 912 ? 40.135 -13.614 18.753 1.00 89.56 912 ALA A C 1
ATOM 6825 O O . ALA A 1 912 ? 40.371 -12.881 17.788 1.00 89.56 912 ALA A O 1
ATOM 6826 N N . THR A 1 913 ? 40.031 -14.930 18.629 1.00 91.12 913 THR A N 1
ATOM 6827 C CA . THR A 1 913 ? 39.944 -15.630 17.346 1.00 91.12 913 THR A CA 1
ATOM 6828 C C . THR A 1 913 ? 38.644 -15.317 16.604 1.00 91.12 913 THR A C 1
ATOM 6830 O O . THR A 1 913 ? 37.627 -14.941 17.195 1.00 91.12 913 THR A O 1
ATOM 6833 N N . MET A 1 914 ? 38.676 -15.516 15.286 1.00 90.62 914 MET A N 1
ATOM 6834 C CA . MET A 1 914 ? 37.480 -15.847 14.514 1.00 90.62 914 MET A CA 1
ATOM 6835 C C . MET A 1 914 ? 37.295 -17.360 14.595 1.00 90.62 914 MET A C 1
ATOM 6837 O O . MET A 1 914 ? 38.190 -18.082 14.160 1.00 90.62 914 MET A O 1
ATOM 6841 N N . SER A 1 915 ? 36.159 -17.833 15.096 1.00 91.69 915 SER A N 1
ATOM 6842 C CA . SER A 1 915 ? 35.844 -19.264 15.216 1.00 91.69 915 SER A CA 1
ATOM 6843 C C . SER A 1 915 ? 34.630 -19.603 14.348 1.00 91.69 915 SER A C 1
ATOM 6845 O O . SER A 1 915 ? 33.598 -18.934 14.435 1.00 91.69 915 SER A O 1
ATOM 6847 N N . LEU A 1 916 ? 34.728 -20.620 13.495 1.00 89.06 916 LEU A N 1
ATOM 6848 C CA . LEU A 1 916 ? 33.618 -21.109 12.675 1.00 89.06 916 LEU A CA 1
ATOM 6849 C C . LEU A 1 916 ? 32.568 -21.798 13.568 1.00 89.06 916 LEU A C 1
ATOM 6851 O O . LEU A 1 916 ? 32.912 -22.644 14.393 1.00 89.06 916 LEU A O 1
ATOM 6855 N N . ARG A 1 917 ? 31.279 -21.460 13.431 1.00 80.25 917 ARG A N 1
ATOM 6856 C CA . ARG A 1 917 ? 30.224 -21.954 14.348 1.00 80.25 917 ARG A CA 1
ATOM 6857 C C . ARG A 1 917 ? 29.980 -23.466 14.252 1.00 80.25 917 ARG A C 1
ATOM 6859 O O . ARG A 1 917 ? 29.596 -24.083 15.240 1.00 80.25 917 ARG A O 1
ATOM 6866 N N . SER A 1 918 ? 30.196 -24.053 13.076 1.00 81.38 918 SER A N 1
ATOM 6867 C CA . SER A 1 918 ? 30.235 -25.500 12.829 1.00 81.38 918 SER A CA 1
ATOM 6868 C C . SER A 1 918 ? 30.988 -25.767 11.525 1.00 81.38 918 SER A C 1
ATOM 6870 O O . SER A 1 918 ? 30.815 -25.014 10.569 1.00 81.38 918 SER A O 1
ATOM 6872 N N . ALA A 1 919 ? 31.758 -26.856 11.460 1.00 82.38 919 ALA A N 1
ATOM 6873 C CA . ALA A 1 919 ? 32.480 -27.275 10.255 1.00 82.38 919 ALA A CA 1
ATOM 6874 C C . ALA A 1 919 ? 31.559 -27.685 9.081 1.00 82.38 919 ALA A C 1
ATOM 6876 O O . ALA A 1 919 ? 32.028 -27.799 7.954 1.00 82.38 919 ALA A O 1
ATOM 6877 N N . ASP A 1 920 ? 30.255 -27.866 9.327 1.00 76.38 920 ASP A N 1
ATOM 6878 C CA . ASP A 1 920 ? 29.240 -28.101 8.286 1.00 76.38 920 ASP A CA 1
ATOM 6879 C C . ASP A 1 920 ? 28.763 -26.803 7.587 1.00 76.38 920 ASP A C 1
ATOM 6881 O O . ASP A 1 920 ? 27.948 -26.857 6.664 1.00 76.38 920 ASP A O 1
ATOM 6885 N N . LEU A 1 921 ? 29.199 -25.622 8.048 1.00 67.38 921 LEU A N 1
ATOM 6886 C CA . LEU A 1 921 ? 28.784 -24.322 7.508 1.00 67.38 921 LEU A CA 1
ATOM 6887 C C . LEU A 1 921 ? 29.793 -23.784 6.488 1.00 67.38 921 LEU A C 1
ATOM 6889 O O . LEU A 1 921 ? 30.999 -23.894 6.679 1.00 67.38 921 LEU A O 1
ATOM 6893 N N . ASN A 1 922 ? 29.292 -23.104 5.450 1.00 67.81 922 ASN A N 1
ATOM 6894 C CA . ASN A 1 922 ? 30.131 -22.404 4.474 1.00 67.81 922 ASN A CA 1
ATOM 6895 C C . ASN A 1 922 ? 30.985 -21.331 5.177 1.00 67.81 922 ASN A C 1
ATOM 6897 O O . ASN A 1 922 ? 30.471 -20.303 5.628 1.00 67.81 922 ASN A O 1
ATOM 6901 N N . ASN A 1 923 ? 32.288 -21.573 5.256 1.00 76.06 923 ASN A N 1
ATOM 6902 C CA . ASN A 1 923 ? 33.253 -20.752 5.976 1.00 76.06 923 ASN A CA 1
ATOM 6903 C C . ASN A 1 923 ? 33.750 -19.531 5.175 1.00 76.06 923 ASN A C 1
ATOM 6905 O O . ASN A 1 923 ? 34.373 -18.646 5.760 1.00 76.06 923 ASN A O 1
ATOM 6909 N N . ALA A 1 924 ? 33.397 -19.393 3.893 1.00 71.50 924 ALA A N 1
ATOM 6910 C CA . ALA A 1 924 ? 33.570 -18.138 3.157 1.00 71.50 924 ALA A CA 1
ATOM 6911 C C . ALA A 1 924 ? 32.571 -17.047 3.606 1.00 71.50 924 ALA A C 1
ATOM 6913 O O . ALA A 1 924 ? 32.800 -15.857 3.385 1.00 71.50 924 ALA A O 1
ATOM 6914 N N . VAL A 1 925 ? 31.468 -17.426 4.266 1.00 66.69 925 VAL A N 1
ATOM 6915 C CA . VAL A 1 925 ? 30.432 -16.499 4.747 1.00 66.69 925 VAL A CA 1
ATOM 6916 C C . VAL A 1 925 ? 30.759 -16.031 6.166 1.00 66.69 925 VAL A C 1
ATOM 6918 O O . VAL A 1 925 ? 30.609 -16.786 7.125 1.00 66.69 925 VAL A O 1
ATOM 6921 N N . GLY A 1 926 ? 31.128 -14.757 6.336 1.00 63.56 926 GLY A N 1
ATOM 6922 C CA . GLY A 1 926 ? 31.510 -14.192 7.641 1.00 63.56 926 GLY A CA 1
ATOM 6923 C C . GLY A 1 926 ? 30.446 -14.334 8.736 1.00 63.56 926 GLY A C 1
ATOM 6924 O O . GLY A 1 926 ? 30.778 -14.548 9.900 1.00 63.56 926 GLY A O 1
ATOM 6925 N N . ALA A 1 927 ? 29.163 -14.335 8.358 1.00 63.78 927 ALA A N 1
ATOM 6926 C CA . ALA A 1 927 ? 28.045 -14.570 9.273 1.00 63.78 927 ALA A CA 1
ATOM 6927 C C . ALA A 1 927 ? 28.000 -15.993 9.878 1.00 63.78 927 ALA A C 1
ATOM 6929 O O . ALA A 1 927 ? 27.290 -16.194 10.862 1.00 63.78 927 ALA A O 1
ATOM 6930 N N . ASN A 1 928 ? 28.769 -16.958 9.358 1.00 71.06 928 ASN A N 1
ATOM 6931 C CA . ASN A 1 928 ? 28.935 -18.293 9.950 1.00 71.06 928 ASN A CA 1
ATOM 6932 C C . ASN A 1 928 ? 30.063 -18.362 10.996 1.00 71.06 928 ASN A C 1
ATOM 6934 O O . ASN A 1 928 ? 30.240 -19.397 11.638 1.00 71.06 928 ASN A O 1
ATOM 6938 N N . TRP A 1 929 ? 30.794 -17.266 11.220 1.00 83.88 929 TRP A N 1
ATOM 6939 C CA . TRP A 1 929 ? 31.853 -17.158 12.227 1.00 83.88 929 TRP A CA 1
ATOM 6940 C C . TRP A 1 929 ? 31.371 -16.418 13.483 1.00 83.88 929 TRP A C 1
ATOM 6942 O O . TRP A 1 929 ? 30.366 -15.702 13.471 1.00 83.88 929 TRP A O 1
ATOM 6952 N N . CYS A 1 930 ? 32.079 -16.583 14.594 1.00 83.50 930 CYS A N 1
ATOM 6953 C CA . CYS A 1 930 ? 31.909 -15.819 15.828 1.00 83.50 930 CYS A CA 1
ATOM 6954 C C . CYS A 1 930 ? 33.263 -15.292 16.328 1.00 83.50 930 CYS A C 1
ATOM 6956 O O . CYS A 1 930 ? 34.315 -15.787 15.926 1.00 83.50 930 CYS A O 1
ATOM 6958 N N . ALA A 1 931 ? 33.248 -14.281 17.199 1.00 86.25 931 ALA A N 1
ATOM 6959 C CA . ALA A 1 931 ? 34.412 -14.005 18.037 1.00 86.25 931 ALA A CA 1
ATOM 6960 C C . ALA A 1 931 ? 34.388 -14.994 19.210 1.00 86.25 931 ALA A C 1
ATOM 6962 O O . ALA A 1 931 ? 33.347 -15.114 19.862 1.00 86.25 931 ALA A O 1
ATOM 6963 N N . ALA A 1 932 ? 35.494 -15.684 19.488 1.00 87.12 932 ALA A N 1
ATOM 6964 C CA . ALA A 1 932 ? 35.527 -16.635 20.597 1.00 87.12 932 ALA A CA 1
ATOM 6965 C C . ALA A 1 932 ? 35.236 -15.982 21.954 1.00 87.12 932 ALA A C 1
ATOM 6967 O O . ALA A 1 932 ? 35.650 -14.855 22.235 1.00 87.12 932 ALA A O 1
ATOM 6968 N N . VAL A 1 933 ? 34.588 -16.751 22.832 1.00 82.06 933 VAL A N 1
ATOM 6969 C CA . VAL A 1 933 ? 34.272 -16.363 24.220 1.00 82.06 933 VAL A CA 1
ATOM 6970 C C . VAL A 1 933 ? 35.075 -17.141 25.275 1.00 82.06 933 VAL A C 1
ATOM 6972 O O . VAL A 1 933 ? 35.000 -16.833 26.465 1.00 82.06 933 VAL A O 1
ATOM 6975 N N . THR A 1 934 ? 35.853 -18.143 24.858 1.00 83.56 934 THR A N 1
ATOM 6976 C CA . THR A 1 934 ? 36.635 -19.033 25.734 1.00 83.56 934 THR A CA 1
ATOM 6977 C C . THR A 1 934 ? 38.009 -18.436 26.038 1.00 83.56 934 THR A C 1
ATOM 6979 O O . THR A 1 934 ? 38.778 -18.207 25.117 1.00 83.56 934 THR A O 1
ATOM 6982 N N . ASP A 1 935 ? 38.350 -18.208 27.310 1.00 85.44 935 ASP A N 1
ATOM 6983 C CA . ASP A 1 935 ? 39.690 -17.747 27.725 1.00 85.44 935 ASP A CA 1
ATOM 6984 C C . ASP A 1 935 ? 40.752 -18.826 27.449 1.00 85.44 935 ASP A C 1
ATOM 6986 O O . ASP A 1 935 ? 40.701 -19.911 28.035 1.00 85.44 935 ASP A O 1
ATOM 6990 N N . GLN A 1 936 ? 41.739 -18.513 26.598 1.00 84.81 936 GLN A N 1
ATOM 6991 C CA . GLN A 1 936 ? 42.862 -19.408 26.277 1.00 84.81 936 GLN A CA 1
ATOM 6992 C C . GLN A 1 936 ? 43.835 -19.592 27.468 1.00 84.81 936 GLN A C 1
ATOM 6994 O O . GLN A 1 936 ? 44.801 -20.350 27.391 1.00 84.81 936 GLN A O 1
ATOM 6999 N N . GLY A 1 937 ? 43.628 -18.879 28.582 1.00 79.94 937 GLY A N 1
ATOM 7000 C CA . GLY A 1 937 ? 44.454 -18.909 29.793 1.00 79.94 937 GLY A CA 1
ATOM 7001 C C . GLY A 1 937 ? 45.618 -17.913 29.786 1.00 79.94 937 GLY A C 1
ATOM 7002 O O . GLY A 1 937 ? 46.324 -17.782 30.793 1.00 79.94 937 GLY A O 1
ATOM 7003 N N . ASN A 1 938 ? 45.809 -17.191 28.679 1.00 80.94 938 ASN A N 1
ATOM 7004 C CA . ASN A 1 938 ? 46.821 -16.146 28.498 1.00 80.94 938 ASN A CA 1
ATOM 7005 C C . ASN A 1 938 ? 46.230 -14.716 28.494 1.00 80.94 938 ASN A C 1
ATOM 7007 O O . ASN A 1 938 ? 46.985 -13.754 28.661 1.00 80.94 938 ASN A O 1
ATOM 7011 N N . GLY A 1 939 ? 44.902 -14.574 28.384 1.00 80.00 939 GLY A N 1
ATOM 7012 C CA . GLY A 1 939 ? 44.183 -13.297 28.305 1.00 80.00 939 GLY A CA 1
ATOM 7013 C C . GLY A 1 939 ? 43.602 -12.951 26.927 1.00 80.00 939 GLY A C 1
ATOM 7014 O O . GLY A 1 939 ? 42.902 -11.939 26.833 1.00 80.00 939 GLY A O 1
ATOM 7015 N N . ASP A 1 940 ? 43.861 -13.774 25.908 1.00 90.38 940 ASP A N 1
ATOM 7016 C CA . ASP A 1 940 ? 43.147 -13.791 24.625 1.00 90.38 940 ASP A CA 1
ATOM 7017 C C . ASP A 1 940 ? 42.083 -14.910 24.616 1.00 90.38 940 ASP A C 1
ATOM 7019 O O . ASP A 1 940 ? 42.104 -15.815 25.457 1.00 90.38 940 ASP A O 1
ATOM 7023 N N . LEU A 1 941 ? 41.131 -14.840 23.681 1.00 90.81 941 LEU A N 1
ATOM 7024 C CA . LEU A 1 941 ? 39.989 -15.754 23.572 1.00 90.81 941 LEU A CA 1
ATOM 7025 C C . LEU A 1 941 ? 40.104 -16.670 22.340 1.00 90.81 941 LEU A C 1
ATOM 7027 O O . LEU A 1 941 ? 40.554 -16.228 21.285 1.00 90.81 941 LEU A O 1
ATOM 7031 N N . GLY A 1 942 ? 39.746 -17.949 22.471 1.00 91.19 942 GLY A N 1
ATOM 7032 C CA . GLY A 1 942 ? 39.838 -18.974 21.419 1.00 91.19 942 GLY A CA 1
ATOM 7033 C C . GLY A 1 942 ? 39.755 -20.403 21.956 1.00 91.19 942 GLY A C 1
ATOM 7034 O O . GLY A 1 942 ? 39.753 -20.620 23.170 1.00 91.19 942 GLY A O 1
ATOM 7035 N N . THR A 1 943 ? 39.705 -21.380 21.055 1.00 92.56 943 THR A N 1
ATOM 7036 C CA . THR A 1 943 ? 39.536 -22.816 21.348 1.00 92.56 943 THR A CA 1
ATOM 7037 C C . THR A 1 943 ? 40.601 -23.735 20.705 1.00 92.56 943 THR A C 1
ATOM 7039 O O . THR A 1 943 ? 40.267 -24.864 20.357 1.00 92.56 943 THR A O 1
ATOM 7042 N N . PRO A 1 944 ? 41.895 -23.345 20.622 1.00 93.31 944 PRO A N 1
ATOM 7043 C CA . PRO A 1 944 ? 42.917 -24.107 19.895 1.00 93.31 944 PRO A CA 1
ATOM 7044 C C . PRO A 1 944 ? 43.039 -25.565 20.363 1.00 93.31 944 PRO A C 1
ATOM 7046 O O . PRO A 1 944 ? 43.193 -25.848 21.556 1.00 93.31 944 PRO A O 1
ATOM 7049 N N . GLY A 1 945 ? 43.004 -26.489 19.403 1.00 92.31 945 GLY A N 1
ATOM 7050 C CA . GLY A 1 945 ? 43.007 -27.935 19.606 1.00 92.31 945 GLY A CA 1
ATOM 7051 C C . GLY A 1 945 ? 41.665 -28.489 20.098 1.00 92.31 945 GLY A C 1
ATOM 7052 O O . GLY A 1 945 ? 41.644 -29.533 20.760 1.00 92.31 945 GLY A O 1
ATOM 7053 N N . SER A 1 946 ? 40.548 -27.785 19.894 1.00 91.25 946 SER A N 1
ATOM 7054 C CA . SER A 1 946 ? 39.245 -28.115 20.492 1.00 91.25 946 SER A CA 1
ATOM 7055 C C . SER A 1 946 ? 38.051 -27.545 19.719 1.00 91.25 946 SER A C 1
ATOM 7057 O O . SER A 1 946 ? 38.173 -26.686 18.859 1.00 91.25 946 SER A O 1
ATOM 7059 N N . GLN A 1 947 ? 36.849 -28.033 20.041 1.00 87.31 947 GLN A N 1
ATOM 7060 C CA . GLN A 1 947 ? 35.624 -27.571 19.393 1.00 87.31 947 GLN A CA 1
ATOM 7061 C C . GLN A 1 947 ? 35.308 -26.107 19.738 1.00 87.31 947 GLN A C 1
ATOM 7063 O O . GLN A 1 947 ? 35.197 -25.753 20.915 1.00 87.31 947 GLN A O 1
ATOM 7068 N N . ASN A 1 948 ? 35.069 -25.307 18.695 1.00 88.56 948 ASN A N 1
ATOM 7069 C CA . ASN A 1 948 ? 34.624 -23.918 18.782 1.00 88.56 948 ASN A CA 1
ATOM 7070 C C . ASN A 1 948 ? 33.366 -23.751 19.648 1.00 88.56 948 ASN A C 1
ATOM 7072 O O . ASN A 1 948 ? 32.413 -24.529 19.556 1.00 88.56 948 ASN A O 1
ATOM 7076 N N . LEU A 1 949 ? 33.344 -22.690 20.459 1.00 72.94 949 LEU A N 1
ATOM 7077 C CA . LEU A 1 949 ? 32.206 -22.313 21.301 1.00 72.94 949 LEU A CA 1
ATOM 7078 C C . LEU A 1 949 ? 31.761 -20.886 20.965 1.00 72.94 949 LEU A C 1
ATOM 7080 O O . LEU A 1 949 ? 32.434 -19.919 21.319 1.00 72.94 949 LEU A O 1
ATOM 7084 N N . CYS A 1 950 ? 30.613 -20.776 20.291 1.00 61.66 950 CYS A N 1
ATOM 7085 C CA . CYS A 1 950 ? 30.090 -19.520 19.742 1.00 61.66 950 CYS A CA 1
ATOM 7086 C C . CYS A 1 950 ? 28.796 -19.002 20.398 1.00 61.66 950 CYS A C 1
ATOM 7088 O O . CYS A 1 950 ? 28.285 -17.968 19.974 1.00 61.66 950 CYS A O 1
ATOM 7090 N N . GLU A 1 951 ? 28.258 -19.690 21.409 1.00 46.88 951 GLU A N 1
ATOM 7091 C CA . GLU A 1 951 ? 26.985 -19.331 22.050 1.00 46.88 951 GLU A CA 1
ATOM 7092 C C . GLU A 1 951 ? 27.151 -18.889 23.511 1.00 46.88 951 GLU A C 1
ATOM 7094 O O . GLU A 1 951 ? 27.819 -19.539 24.319 1.00 46.88 951 GLU A O 1
ATOM 7099 N N . LEU A 1 952 ? 26.439 -17.818 23.866 1.00 35.84 952 LEU A N 1
ATOM 7100 C CA . LEU A 1 952 ? 25.846 -17.664 25.195 1.00 35.84 952 LEU A CA 1
ATOM 7101 C C . LEU A 1 952 ? 24.401 -18.192 25.123 1.00 35.84 952 LEU A C 1
ATOM 7103 O O . LEU A 1 952 ? 23.800 -18.118 24.052 1.00 35.84 952 LEU A O 1
ATOM 7107 N N . PRO A 1 953 ? 23.839 -18.748 26.213 1.00 31.88 953 PRO A N 1
ATOM 7108 C CA . PRO A 1 953 ? 22.554 -19.440 26.158 1.00 31.88 953 PRO A CA 1
ATOM 7109 C C . PRO A 1 953 ? 21.394 -18.525 25.745 1.00 31.88 953 PRO A C 1
ATOM 7111 O O . PRO A 1 953 ? 21.271 -17.403 26.233 1.00 31.88 953 PRO A O 1
ATOM 7114 N N . ASP A 1 954 ? 20.547 -19.084 24.883 1.00 31.42 954 ASP A N 1
ATOM 7115 C CA . ASP A 1 954 ? 19.396 -18.476 24.209 1.00 31.42 954 ASP A CA 1
ATOM 7116 C C . ASP A 1 954 ? 18.473 -17.661 25.151 1.00 31.42 954 ASP A C 1
ATOM 7118 O O . ASP A 1 954 ? 17.983 -18.211 26.151 1.00 31.42 954 ASP A O 1
ATOM 7122 N N . PRO A 1 955 ? 18.221 -16.361 24.883 1.00 33.62 955 PRO A N 1
ATOM 7123 C CA . PRO A 1 955 ? 17.193 -15.600 25.584 1.00 33.62 955 PRO A CA 1
ATOM 7124 C C . PRO A 1 955 ? 15.796 -16.118 25.204 1.00 33.62 955 PRO A C 1
ATOM 7126 O O . PRO A 1 955 ? 15.542 -16.513 24.072 1.00 33.62 955 PRO A O 1
ATOM 7129 N N . GLY A 1 956 ? 14.871 -16.132 26.169 1.00 33.69 956 GLY A N 1
ATOM 7130 C CA . GLY A 1 956 ? 13.536 -16.711 25.979 1.00 33.69 956 GLY A CA 1
ATOM 7131 C C . GLY A 1 956 ? 12.696 -16.026 24.882 1.00 33.69 956 GLY A C 1
ATOM 7132 O O . GLY A 1 956 ? 12.954 -14.875 24.537 1.00 33.69 956 GLY A O 1
ATOM 7133 N N . PRO A 1 957 ? 11.665 -16.714 24.349 1.00 31.58 957 PRO A N 1
ATOM 7134 C CA . PRO A 1 957 ? 10.901 -16.254 23.187 1.00 31.58 957 PRO A CA 1
ATOM 7135 C C . PRO A 1 957 ? 10.215 -14.894 23.398 1.00 31.58 957 PRO A C 1
ATOM 7137 O O . PRO A 1 957 ? 9.575 -14.675 24.427 1.00 31.58 957 PRO A O 1
ATOM 7140 N N . SER A 1 958 ? 10.301 -14.029 22.377 1.00 37.00 958 SER A N 1
ATOM 7141 C CA . SER A 1 958 ? 9.705 -12.682 22.348 1.00 37.00 958 SER A CA 1
ATOM 7142 C C . SER A 1 958 ? 8.177 -12.715 22.564 1.00 37.00 958 SER A C 1
ATOM 7144 O O . SER A 1 958 ? 7.474 -13.408 21.820 1.00 37.00 958 SER A O 1
ATOM 7146 N N . PRO A 1 959 ? 7.632 -11.989 23.560 1.00 44.47 959 PRO A N 1
ATOM 7147 C CA . PRO A 1 959 ? 6.202 -11.964 23.862 1.00 44.47 959 PRO A CA 1
ATOM 7148 C C . PRO A 1 959 ? 5.537 -10.669 23.358 1.00 44.47 959 PRO A C 1
ATOM 7150 O O . PRO A 1 959 ? 5.477 -9.660 24.059 1.00 44.47 959 PRO A O 1
ATOM 7153 N N . VAL A 1 960 ? 4.988 -10.711 22.140 1.00 45.75 960 VAL A N 1
ATOM 7154 C CA . VAL A 1 960 ? 4.419 -9.534 21.438 1.00 45.75 960 VAL A CA 1
ATOM 7155 C C . VAL A 1 960 ? 2.894 -9.359 21.637 1.00 45.75 960 VAL A C 1
ATOM 7157 O O . VAL A 1 960 ? 2.249 -8.587 20.932 1.00 45.75 960 VAL A O 1
ATOM 7160 N N . ASP A 1 961 ? 2.285 -10.061 22.601 1.00 51.28 961 ASP A N 1
ATOM 7161 C CA . ASP A 1 961 ? 0.872 -9.872 22.983 1.00 51.28 961 ASP A CA 1
ATOM 7162 C C . ASP A 1 961 ? 0.767 -8.821 24.104 1.00 51.28 961 ASP A C 1
ATOM 7164 O O . ASP A 1 961 ? 1.073 -9.087 25.270 1.00 51.28 961 ASP A O 1
ATOM 7168 N N . LEU A 1 962 ? 0.327 -7.607 23.757 1.00 58.16 962 LEU A N 1
ATOM 7169 C CA . LEU A 1 962 ? 0.124 -6.497 24.699 1.00 58.16 962 LEU A CA 1
ATOM 7170 C C . LEU A 1 962 ? -1.183 -6.646 25.503 1.00 58.16 962 LEU A C 1
ATOM 7172 O O . LEU A 1 962 ? -2.018 -5.738 25.555 1.00 58.16 962 LEU A O 1
ATOM 7176 N N . SER A 1 963 ? -1.354 -7.781 26.187 1.00 66.25 963 SER A N 1
ATOM 7177 C CA . SER A 1 963 ? -2.596 -8.141 26.892 1.00 66.25 963 SER A CA 1
ATOM 7178 C C . SER A 1 963 ? -2.990 -7.169 28.020 1.00 66.25 963 SER A C 1
ATOM 7180 O O . SER A 1 963 ? -4.122 -7.214 28.510 1.00 66.25 963 SER A O 1
ATOM 7182 N N . TYR A 1 964 ? -2.067 -6.295 28.445 1.00 76.50 964 TYR A N 1
ATOM 7183 C CA . TYR A 1 964 ? -2.240 -5.327 29.527 1.00 76.50 964 TYR A CA 1
ATOM 7184 C C . TYR A 1 964 ? -1.758 -3.923 29.137 1.00 76.50 964 TYR A C 1
ATOM 7186 O O . TYR A 1 964 ? -0.601 -3.727 28.766 1.00 76.50 964 TYR A O 1
ATOM 7194 N N . SER A 1 965 ? -2.619 -2.922 29.330 1.00 84.06 965 SER A N 1
ATOM 7195 C CA . SER A 1 965 ? -2.289 -1.495 29.187 1.00 84.06 965 SER A CA 1
ATOM 7196 C C . SER A 1 965 ? -1.333 -1.002 30.281 1.00 84.06 965 SER A C 1
ATOM 7198 O O . SER A 1 965 ? -0.462 -0.168 30.044 1.00 84.06 965 SER A O 1
ATOM 7200 N N . MET A 1 966 ? -1.510 -1.507 31.503 1.00 89.06 966 MET A N 1
ATOM 7201 C CA . MET A 1 966 ? -0.715 -1.161 32.683 1.00 89.06 966 MET A CA 1
ATOM 7202 C C . MET A 1 966 ? -0.498 -2.417 33.522 1.00 89.06 966 MET A C 1
ATOM 7204 O O . MET A 1 966 ? -1.447 -3.163 33.770 1.00 89.06 966 MET A O 1
ATOM 7208 N N . PHE A 1 967 ? 0.741 -2.637 33.957 1.00 87.94 967 PHE A N 1
ATOM 7209 C CA . PHE A 1 967 ? 1.158 -3.868 34.620 1.00 87.94 967 PHE A CA 1
ATOM 7210 C C . PHE A 1 967 ? 2.188 -3.548 35.716 1.00 87.94 967 PHE A C 1
ATOM 7212 O O . PHE A 1 967 ? 3.385 -3.397 35.455 1.00 87.94 967 PHE A O 1
ATOM 7219 N N . ALA A 1 968 ? 1.719 -3.380 36.955 1.00 87.12 968 ALA A N 1
ATOM 7220 C CA . ALA A 1 968 ? 2.596 -3.129 38.098 1.00 87.12 968 ALA A CA 1
ATOM 7221 C C . ALA A 1 968 ? 3.098 -4.457 38.683 1.00 87.12 968 ALA A C 1
ATOM 7223 O O . ALA A 1 968 ? 2.292 -5.269 39.130 1.00 87.12 968 ALA A O 1
ATOM 7224 N N . ILE A 1 969 ? 4.417 -4.690 38.675 1.00 82.56 969 ILE A N 1
ATOM 7225 C CA . ILE A 1 969 ? 4.984 -6.027 38.944 1.00 82.56 969 ILE A CA 1
ATOM 7226 C C . ILE A 1 969 ? 5.450 -6.266 40.382 1.00 82.56 969 ILE A C 1
ATOM 7228 O O . ILE A 1 969 ? 5.583 -7.423 40.777 1.00 82.56 969 ILE A O 1
ATOM 7232 N N . ALA A 1 970 ? 5.693 -5.221 41.175 1.00 77.06 970 ALA A N 1
ATOM 7233 C CA . ALA A 1 970 ? 6.322 -5.380 42.487 1.00 77.06 970 ALA A CA 1
ATOM 7234 C C . ALA A 1 970 ? 5.432 -6.068 43.535 1.00 77.06 970 ALA A C 1
ATOM 7236 O O . ALA A 1 970 ? 4.219 -5.878 43.565 1.00 77.06 970 ALA A O 1
ATOM 7237 N N . ASP A 1 971 ? 6.072 -6.792 44.454 1.00 69.25 971 ASP A N 1
ATOM 7238 C CA . ASP A 1 971 ? 5.444 -7.373 45.643 1.00 69.25 971 ASP A CA 1
ATOM 7239 C C . ASP A 1 971 ? 5.404 -6.390 46.842 1.00 69.25 971 ASP A C 1
ATOM 7241 O O . ASP A 1 971 ? 5.754 -5.204 46.731 1.00 69.25 971 ASP A O 1
ATOM 7245 N N . ASP A 1 972 ? 5.023 -6.906 48.019 1.00 65.75 972 ASP A N 1
ATOM 7246 C CA . ASP A 1 972 ? 5.045 -6.251 49.339 1.00 65.75 972 ASP A CA 1
ATOM 7247 C C . ASP A 1 972 ? 6.291 -5.386 49.620 1.00 65.75 972 ASP A C 1
ATOM 7249 O O . ASP A 1 972 ? 6.229 -4.446 50.422 1.00 65.75 972 ASP A O 1
ATOM 7253 N N . SER A 1 973 ? 7.449 -5.708 49.029 1.00 66.88 973 SER A N 1
ATOM 7254 C CA . SER A 1 973 ? 8.705 -4.988 49.268 1.00 66.88 973 SER A CA 1
ATOM 7255 C C . SER A 1 973 ? 8.721 -3.584 48.662 1.00 66.88 973 SER A C 1
ATOM 7257 O O . SER A 1 973 ? 9.382 -2.690 49.205 1.00 66.88 973 SER A O 1
ATOM 7259 N N . CYS A 1 974 ? 7.980 -3.382 47.570 1.00 64.25 974 CYS A N 1
ATOM 7260 C CA . CYS A 1 974 ? 8.091 -2.205 46.714 1.00 64.25 974 CYS A CA 1
ATOM 7261 C C . CYS A 1 974 ? 6.754 -1.565 46.313 1.00 64.25 974 CYS A C 1
ATOM 7263 O O . CYS A 1 974 ? 6.783 -0.448 45.791 1.00 64.25 974 CYS A O 1
ATOM 7265 N N . ARG A 1 975 ? 5.621 -2.197 46.662 1.00 70.50 975 ARG A N 1
ATOM 7266 C CA . ARG A 1 975 ? 4.242 -1.758 46.380 1.00 70.50 975 ARG A CA 1
ATOM 7267 C C . ARG A 1 975 ? 3.928 -1.697 44.888 1.00 70.50 975 ARG A C 1
ATOM 7269 O O . ARG A 1 975 ? 4.106 -0.646 44.269 1.00 70.50 975 ARG A O 1
ATOM 7276 N N . GLY A 1 976 ? 3.400 -2.799 44.354 1.00 73.88 976 GLY A N 1
ATOM 7277 C CA . GLY A 1 976 ? 2.852 -2.946 42.998 1.00 73.88 976 GLY A CA 1
ATOM 7278 C C . GLY A 1 976 ? 1.602 -2.107 42.708 1.00 73.88 976 GLY A C 1
ATOM 7279 O O . GLY A 1 976 ? 0.654 -2.616 42.123 1.00 73.88 976 GLY A O 1
ATOM 7280 N N . GLU A 1 977 ? 1.575 -0.853 43.160 1.00 86.12 977 GLU A N 1
ATOM 7281 C CA . GLU A 1 977 ? 0.433 0.059 43.101 1.00 86.12 977 GLU A CA 1
ATOM 7282 C C . GLU A 1 977 ? 0.271 0.655 41.694 1.00 86.12 977 GLU A C 1
ATOM 7284 O O . GLU A 1 977 ? 1.235 1.159 41.099 1.00 86.12 977 GLU A O 1
ATOM 7289 N N . VAL A 1 978 ? -0.971 0.687 41.204 1.00 90.62 978 VAL A N 1
ATOM 7290 C CA . VAL A 1 978 ? -1.373 1.518 40.059 1.00 90.62 978 VAL A CA 1
ATOM 7291 C C . VAL A 1 978 ? -2.210 2.700 40.568 1.00 90.62 978 VAL A C 1
ATOM 7293 O O . VAL A 1 978 ? -3.346 2.528 41.019 1.00 90.62 978 VAL A O 1
ATOM 7296 N N . THR A 1 979 ? -1.646 3.912 40.491 1.00 90.50 979 THR A N 1
ATOM 7297 C CA . THR A 1 979 ? -2.296 5.173 40.892 1.00 90.50 979 THR A CA 1
ATOM 7298 C C . THR A 1 979 ? -2.677 6.016 39.668 1.00 90.50 979 THR A C 1
ATOM 7300 O O . THR A 1 979 ? -1.807 6.434 38.899 1.00 90.50 979 THR A O 1
ATOM 7303 N N . LEU A 1 980 ? -3.957 6.366 39.528 1.00 90.62 980 LEU A N 1
ATOM 7304 C CA . LEU A 1 980 ? -4.479 7.242 38.472 1.00 90.62 980 LEU A CA 1
ATOM 7305 C C . LEU A 1 980 ? -5.167 8.466 39.097 1.00 90.62 980 LEU A C 1
ATOM 7307 O O . LEU A 1 980 ? -6.115 8.322 39.868 1.00 90.62 980 LEU A O 1
ATOM 7311 N N . ASN A 1 981 ? -4.702 9.679 38.785 1.00 89.50 981 ASN A N 1
ATOM 7312 C CA . ASN A 1 981 ? -5.188 10.915 39.412 1.00 89.50 981 ASN A CA 1
ATOM 7313 C C . ASN A 1 981 ? -5.587 11.970 38.368 1.00 89.50 981 ASN A C 1
ATOM 7315 O O . ASN A 1 981 ? -4.712 12.549 37.723 1.00 89.50 981 ASN A O 1
ATOM 7319 N N . GLY A 1 982 ? -6.884 12.286 38.269 1.00 84.88 982 GLY A N 1
ATOM 7320 C CA . GLY A 1 982 ? -7.395 13.381 37.436 1.00 84.88 982 GLY A CA 1
ATOM 7321 C C . GLY A 1 982 ? -8.752 13.115 36.781 1.00 84.88 982 GLY A C 1
ATOM 7322 O O . GLY A 1 982 ? -9.681 12.668 37.448 1.00 84.88 982 GLY A O 1
ATOM 7323 N N . SER A 1 983 ? -8.921 13.475 35.509 1.00 82.12 983 SER A N 1
ATOM 7324 C CA . SER A 1 983 ? -10.240 13.477 34.854 1.00 82.12 983 SER A CA 1
ATOM 7325 C C . SER A 1 983 ? -10.187 13.143 33.373 1.00 82.12 983 SER A C 1
ATOM 7327 O O . SER A 1 983 ? -9.184 13.424 32.724 1.00 82.12 983 SER A O 1
ATOM 7329 N N . GLU A 1 984 ? -11.291 12.620 32.836 1.00 87.44 984 GLU A N 1
ATOM 7330 C CA . GLU A 1 984 ? -11.398 12.197 31.431 1.00 87.44 984 GLU A CA 1
ATOM 7331 C C . GLU A 1 984 ? -10.342 11.114 31.143 1.00 87.44 984 GLU A C 1
ATOM 7333 O O . GLU A 1 984 ? -9.398 11.304 30.378 1.00 87.44 984 GLU A O 1
ATOM 7338 N N . ILE A 1 985 ? -10.465 9.993 31.865 1.00 88.06 985 ILE A N 1
ATOM 7339 C CA . ILE A 1 985 ? -9.564 8.833 31.785 1.00 88.06 985 ILE A CA 1
ATOM 7340 C C . ILE A 1 985 ? -10.303 7.685 31.096 1.00 88.06 985 ILE A C 1
ATOM 7342 O O . ILE A 1 985 ? -11.351 7.273 31.585 1.00 88.06 985 ILE A O 1
ATOM 7346 N N . VAL A 1 986 ? -9.757 7.133 30.014 1.00 89.69 986 VAL A N 1
ATOM 7347 C CA . VAL A 1 986 ? -10.301 5.953 29.327 1.00 89.69 986 VAL A CA 1
ATOM 7348 C C . VAL A 1 986 ? -9.189 4.931 29.088 1.00 89.69 986 VAL A C 1
ATOM 7350 O O . VAL A 1 986 ? -8.145 5.267 28.529 1.00 89.69 986 VAL A O 1
ATOM 7353 N N . VAL A 1 987 ? -9.406 3.683 29.515 1.00 87.62 987 VAL A N 1
ATOM 7354 C CA . VAL A 1 987 ? -8.454 2.571 29.331 1.00 87.62 987 VAL A CA 1
ATOM 7355 C C . VAL A 1 987 ? -9.154 1.393 28.656 1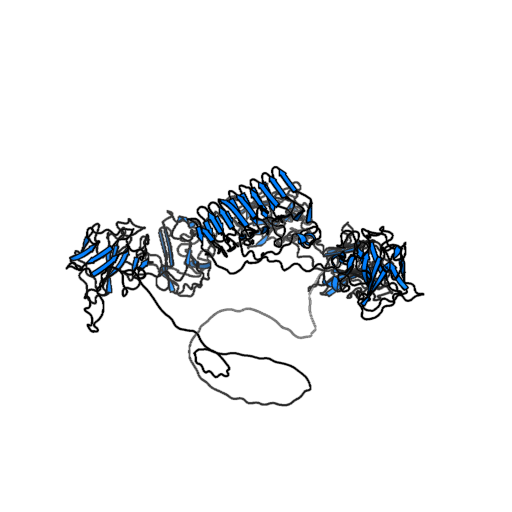.00 87.62 987 VAL A C 1
ATOM 7357 O O . VAL A 1 987 ? -10.136 0.868 29.187 1.00 87.62 987 VAL A O 1
ATOM 7360 N N . GLY A 1 988 ? -8.653 0.996 27.485 1.00 83.94 988 GLY A N 1
ATOM 7361 C CA . GLY A 1 988 ? -9.253 -0.020 26.620 1.00 83.94 988 GLY A CA 1
ATOM 7362 C C . GLY A 1 988 ? -8.959 -1.467 27.017 1.00 83.94 988 GLY A C 1
ATOM 7363 O O . GLY A 1 988 ? -9.889 -2.263 27.117 1.00 83.94 988 GLY A O 1
ATOM 7364 N N . THR A 1 989 ? -7.694 -1.820 27.278 1.00 84.00 989 THR A N 1
ATOM 7365 C CA . THR A 1 989 ? -7.291 -3.209 27.605 1.00 84.00 989 THR A CA 1
ATOM 7366 C C . THR A 1 989 ? -7.089 -3.427 29.114 1.00 84.00 989 THR A C 1
ATOM 7368 O O . THR A 1 989 ? -7.313 -2.517 29.915 1.00 84.00 989 THR A O 1
ATOM 7371 N N . ARG A 1 990 ? -6.746 -4.655 29.542 1.00 85.12 990 ARG A N 1
ATOM 7372 C CA . ARG A 1 990 ? -6.678 -5.028 30.972 1.00 85.12 990 ARG A CA 1
ATOM 7373 C C . ARG A 1 990 ? -5.634 -4.202 31.737 1.00 85.12 990 ARG A C 1
ATOM 7375 O O . ARG A 1 990 ? -4.630 -3.752 31.183 1.00 85.12 990 ARG A O 1
ATOM 7382 N N . ILE A 1 991 ? -5.845 -4.068 33.043 1.00 87.31 991 ILE A N 1
ATOM 7383 C CA . ILE A 1 991 ? -4.875 -3.522 34.002 1.00 87.31 991 ILE A CA 1
ATOM 7384 C C . ILE A 1 991 ? -4.539 -4.621 35.008 1.00 87.31 991 ILE A C 1
ATOM 7386 O O . ILE A 1 991 ? -5.457 -5.231 35.554 1.00 87.31 991 ILE A O 1
ATOM 7390 N N . ARG A 1 992 ? -3.254 -4.821 35.313 1.00 85.44 992 ARG A N 1
ATOM 7391 C CA . ARG A 1 992 ? -2.818 -5.596 36.481 1.00 85.44 992 ARG A CA 1
ATOM 7392 C C . ARG A 1 992 ? -2.175 -4.681 37.520 1.00 85.44 992 ARG A C 1
ATOM 7394 O O . ARG A 1 992 ? -1.227 -3.954 37.213 1.00 85.44 992 ARG A O 1
ATOM 7401 N N . SER A 1 993 ? -2.679 -4.755 38.747 1.00 82.12 993 SER A N 1
ATOM 7402 C CA . SER A 1 993 ? -1.967 -4.300 39.945 1.00 82.12 993 SER A CA 1
ATOM 7403 C C . SER A 1 993 ? -1.272 -5.509 40.592 1.00 82.12 993 SER A C 1
ATOM 7405 O O . SER A 1 993 ? -1.653 -6.646 40.323 1.00 82.12 993 SER A O 1
ATOM 7407 N N . ASN A 1 994 ? -0.270 -5.292 41.443 1.00 77.44 994 ASN A N 1
ATOM 7408 C CA . ASN A 1 994 ? 0.221 -6.317 42.381 1.00 77.44 994 ASN A CA 1
ATOM 7409 C C . ASN A 1 994 ? 0.086 -5.874 43.864 1.00 77.44 994 ASN A C 1
ATOM 7411 O O . ASN A 1 994 ? 0.435 -6.632 44.765 1.00 77.44 994 ASN A O 1
ATOM 7415 N N . ASP A 1 995 ? -0.465 -4.676 44.113 1.00 78.75 995 ASP A N 1
ATOM 7416 C CA . ASP A 1 995 ? -0.824 -4.081 45.420 1.00 78.75 995 ASP A CA 1
ATOM 7417 C C . ASP A 1 995 ? -2.143 -3.264 45.256 1.00 78.75 995 ASP A C 1
ATOM 7419 O O . ASP A 1 995 ? -2.926 -3.517 44.334 1.00 78.75 995 ASP A O 1
ATOM 7423 N N . ASP A 1 996 ? -2.420 -2.287 46.125 1.00 80.88 996 ASP A N 1
ATOM 7424 C CA . ASP A 1 996 ? -3.497 -1.288 46.016 1.00 80.88 996 ASP A CA 1
ATOM 7425 C C . ASP A 1 996 ? -3.705 -0.733 44.578 1.00 80.88 996 ASP A C 1
ATOM 7427 O O . ASP A 1 996 ? -2.767 -0.330 43.891 1.00 80.88 996 ASP A O 1
ATOM 7431 N N . PHE A 1 997 ? -4.966 -0.614 44.148 1.00 85.69 997 PHE A N 1
ATOM 7432 C CA . PHE A 1 997 ? -5.387 0.111 42.939 1.00 85.69 997 PHE A CA 1
ATOM 7433 C C . PHE A 1 997 ? -6.146 1.378 43.348 1.00 85.69 997 PHE A C 1
ATOM 7435 O O . PHE A 1 997 ? -7.152 1.290 44.057 1.00 85.69 997 PHE A O 1
ATOM 7442 N N . SER A 1 998 ? -5.698 2.564 42.921 1.00 86.06 998 SER A N 1
ATOM 7443 C CA . SER A 1 998 ? -6.292 3.840 43.353 1.00 86.06 998 SER A CA 1
ATOM 7444 C C . SER A 1 998 ? -6.594 4.771 42.181 1.00 86.06 998 SER A C 1
ATOM 7446 O O . SER A 1 998 ? -5.696 5.151 41.431 1.00 86.06 998 SER A O 1
ATOM 7448 N N . VAL A 1 999 ? -7.861 5.180 42.050 1.00 83.81 999 VAL A N 1
ATOM 7449 C CA . VAL A 1 999 ? -8.343 6.051 40.967 1.00 83.81 999 VAL A CA 1
ATOM 7450 C C . VAL A 1 999 ? -9.088 7.254 41.551 1.00 83.81 999 VAL A C 1
ATOM 7452 O O . VAL A 1 999 ? -10.190 7.121 42.088 1.00 83.81 999 VAL A O 1
ATOM 7455 N N . ASN A 1 1000 ? -8.494 8.445 41.443 1.00 84.75 1000 ASN A N 1
ATOM 7456 C CA . ASN A 1 1000 ? -8.942 9.652 42.140 1.00 84.75 1000 ASN A CA 1
ATOM 7457 C C . ASN A 1 1000 ? -9.336 10.777 41.170 1.00 84.75 1000 ASN A C 1
ATOM 7459 O O . ASN A 1 1000 ? -8.473 11.472 40.630 1.00 84.75 1000 ASN A O 1
ATOM 7463 N N . GLY A 1 1001 ? -10.643 11.020 41.028 1.00 77.81 1001 GLY A N 1
ATOM 7464 C CA . GLY A 1 1001 ? -11.176 12.181 40.310 1.00 77.81 1001 GLY A CA 1
ATOM 7465 C C . GLY A 1 1001 ? -12.583 11.976 39.745 1.00 77.81 1001 GLY A C 1
ATOM 7466 O O . GLY A 1 1001 ? -13.478 11.584 40.496 1.00 77.81 1001 GLY A O 1
ATOM 7467 N N . GLY A 1 1002 ? -12.804 12.287 38.462 1.00 71.62 1002 GLY A N 1
ATOM 7468 C CA . GLY A 1 1002 ? -14.138 12.284 37.835 1.00 71.62 1002 GLY A CA 1
ATOM 7469 C C . GLY A 1 1002 ? -14.119 12.084 36.314 1.00 71.62 1002 GLY A C 1
ATOM 7470 O O . GLY A 1 1002 ? -13.203 12.565 35.656 1.00 71.62 1002 GLY A O 1
ATOM 7471 N N . LEU A 1 1003 ? -15.150 11.410 35.780 1.00 79.12 1003 LEU A N 1
ATOM 7472 C CA . LEU A 1 1003 ? -15.245 10.902 34.397 1.00 79.12 1003 LEU A CA 1
ATOM 7473 C C . LEU A 1 1003 ? -14.088 9.955 34.049 1.00 79.12 1003 LEU A C 1
ATOM 7475 O O . LEU A 1 1003 ? -13.044 10.372 33.549 1.00 79.12 1003 LEU A O 1
ATOM 7479 N N . MET A 1 1004 ? -14.262 8.676 34.389 1.00 84.81 1004 MET A N 1
ATOM 7480 C CA . MET A 1 1004 ? -13.246 7.634 34.220 1.00 84.81 1004 MET A CA 1
ATOM 7481 C C . MET A 1 1004 ? -13.920 6.343 33.722 1.00 84.81 1004 MET A C 1
ATOM 7483 O O . MET A 1 1004 ? -14.879 5.894 34.347 1.00 84.81 1004 MET A O 1
ATOM 7487 N N . THR A 1 1005 ? -13.431 5.732 32.644 1.00 86.19 1005 THR A N 1
ATOM 7488 C CA . THR A 1 1005 ? -14.042 4.549 32.010 1.00 86.19 1005 THR A CA 1
ATOM 7489 C C . THR A 1 1005 ? -12.991 3.474 31.748 1.00 86.19 1005 THR A C 1
ATOM 7491 O O . THR A 1 1005 ? -11.993 3.708 31.071 1.00 86.19 1005 THR A O 1
ATOM 7494 N N . PHE A 1 1006 ? -13.223 2.277 32.276 1.00 84.75 1006 PHE A N 1
ATOM 7495 C CA . PHE A 1 1006 ? -12.330 1.128 32.155 1.00 84.75 1006 PHE A CA 1
ATOM 7496 C C . PHE A 1 1006 ? -13.066 0.011 31.417 1.00 84.75 1006 PHE A C 1
ATOM 7498 O O . PHE A 1 1006 ? -14.035 -0.555 31.930 1.00 84.75 1006 PHE A O 1
ATOM 7505 N N . LEU A 1 1007 ? -12.633 -0.249 30.187 1.00 83.88 1007 LEU A N 1
ATOM 7506 C CA . LEU A 1 1007 ? -13.246 -1.208 29.266 1.00 83.88 1007 LEU A CA 1
ATOM 7507 C C . LEU A 1 1007 ? -12.685 -2.612 29.516 1.00 83.88 1007 LEU A C 1
ATOM 7509 O O . LEU A 1 1007 ? -13.445 -3.569 29.638 1.00 83.88 1007 LEU A O 1
ATOM 7513 N N . GLY A 1 1008 ? -11.367 -2.714 29.696 1.00 79.19 1008 GLY A N 1
ATOM 7514 C CA . GLY A 1 1008 ? -10.702 -3.909 30.202 1.00 79.19 1008 GLY A CA 1
ATOM 7515 C C . GLY A 1 1008 ? -10.890 -4.101 31.711 1.00 79.19 1008 GLY A C 1
ATOM 7516 O O . GLY A 1 1008 ? -11.146 -3.157 32.461 1.00 79.19 1008 GLY A O 1
ATOM 7517 N N . ALA A 1 1009 ? -10.748 -5.348 32.164 1.00 79.69 1009 ALA A N 1
ATOM 7518 C CA . ALA A 1 1009 ? -10.798 -5.697 33.581 1.00 79.69 1009 ALA A CA 1
ATOM 7519 C C . ALA A 1 1009 ? -9.575 -5.168 34.350 1.00 79.69 1009 ALA A C 1
ATOM 7521 O O . ALA A 1 1009 ? -8.460 -5.142 33.820 1.00 79.69 1009 ALA A O 1
ATOM 7522 N N . VAL A 1 1010 ? -9.772 -4.826 35.626 1.00 79.88 1010 VAL A N 1
ATOM 7523 C CA . VAL A 1 1010 ? -8.675 -4.635 36.590 1.00 79.88 1010 VAL A CA 1
ATOM 7524 C C . VAL A 1 1010 ? -8.480 -5.934 37.361 1.00 79.88 1010 VAL A C 1
ATOM 7526 O O . VAL A 1 1010 ? -9.396 -6.360 38.065 1.00 79.88 1010 VAL A O 1
ATOM 7529 N N . SER A 1 1011 ? -7.306 -6.556 37.264 1.00 75.69 1011 SER A N 1
ATOM 7530 C CA . SER A 1 1011 ? -6.987 -7.775 38.006 1.00 75.69 1011 SER A CA 1
ATOM 7531 C C . SER A 1 1011 ? -5.977 -7.562 39.135 1.00 75.69 1011 SER A C 1
ATOM 7533 O O . SER A 1 1011 ? -5.102 -6.697 39.069 1.00 75.69 1011 SER A O 1
ATOM 7535 N N . TYR A 1 1012 ? -6.142 -8.378 40.185 1.00 69.56 1012 TYR A N 1
ATOM 7536 C CA . TYR A 1 1012 ? -5.235 -8.515 41.333 1.00 69.56 1012 TYR A CA 1
ATOM 7537 C C . TYR A 1 1012 ? -4.957 -7.184 42.073 1.00 69.56 1012 TYR A C 1
ATOM 7539 O O . TYR A 1 1012 ? -3.865 -6.640 42.037 1.00 69.56 1012 TYR A O 1
ATOM 7547 N N . ALA A 1 1013 ? -5.951 -6.641 42.783 1.00 60.59 1013 ALA A N 1
ATOM 7548 C CA . ALA A 1 1013 ? -5.757 -5.482 43.665 1.00 60.59 1013 ALA A CA 1
ATOM 7549 C C . ALA A 1 1013 ? -5.973 -5.863 45.138 1.00 60.59 1013 ALA A C 1
ATOM 7551 O O . ALA A 1 1013 ? -7.023 -6.416 45.480 1.00 60.59 1013 ALA A O 1
ATOM 7552 N N . ASP A 1 1014 ? -5.012 -5.532 46.006 1.00 64.12 1014 ASP A N 1
ATOM 7553 C CA . ASP A 1 1014 ? -5.071 -5.854 47.445 1.00 64.12 1014 ASP A CA 1
ATOM 7554 C C . ASP A 1 1014 ? -6.146 -5.007 48.163 1.00 64.12 1014 ASP A C 1
ATOM 7556 O O . ASP A 1 1014 ? -6.928 -5.504 48.981 1.00 64.12 1014 ASP A O 1
ATOM 7560 N N . SER A 1 1015 ? -6.300 -3.745 47.742 1.00 67.56 1015 SER A N 1
ATOM 7561 C CA . SER A 1 1015 ? -7.560 -3.003 47.852 1.00 67.56 1015 SER A CA 1
ATOM 7562 C C . SER A 1 1015 ? -7.814 -2.129 46.618 1.00 67.56 1015 SER A C 1
ATOM 7564 O O . SER A 1 1015 ? -6.884 -1.604 46.012 1.00 67.56 1015 SER A O 1
ATOM 7566 N N . ALA A 1 1016 ? -9.082 -1.961 46.230 1.00 70.19 1016 ALA A N 1
ATOM 7567 C CA . ALA A 1 1016 ? -9.482 -1.093 45.121 1.00 70.19 1016 ALA A CA 1
ATOM 7568 C C . ALA A 1 1016 ? -10.185 0.167 45.653 1.00 70.19 1016 ALA A C 1
ATOM 7570 O O . ALA A 1 1016 ? -11.302 0.104 46.173 1.00 70.19 1016 ALA A O 1
ATOM 7571 N N . GLN A 1 1017 ? -9.537 1.324 45.520 1.00 76.44 1017 GLN A N 1
ATOM 7572 C CA . GLN A 1 1017 ? -10.058 2.634 45.916 1.00 76.44 1017 GLN A CA 1
ATOM 7573 C C . GLN A 1 1017 ? -10.495 3.414 44.675 1.00 76.44 1017 GLN A C 1
ATOM 7575 O O . GLN A 1 1017 ? -9.716 4.138 44.057 1.00 76.44 1017 GLN A O 1
ATOM 7580 N N . ILE A 1 1018 ? -11.764 3.235 44.313 1.00 74.12 1018 ILE A N 1
ATOM 7581 C CA . ILE A 1 1018 ? -12.366 3.774 43.092 1.00 74.12 1018 ILE A CA 1
ATOM 7582 C C . ILE A 1 1018 ? -13.183 5.033 43.424 1.00 74.12 1018 ILE A C 1
ATOM 7584 O O . ILE A 1 1018 ? -14.056 5.013 44.295 1.00 74.12 1018 ILE A O 1
ATOM 7588 N N . GLY A 1 1019 ? -12.900 6.142 42.735 1.00 69.94 1019 GLY A N 1
ATOM 7589 C CA . GLY A 1 1019 ? -13.626 7.405 42.878 1.00 69.94 1019 GLY A CA 1
ATOM 7590 C C . GLY A 1 1019 ? -15.092 7.342 42.420 1.00 69.94 1019 GLY A C 1
ATOM 7591 O O . GLY A 1 1019 ? -15.464 6.543 41.567 1.00 69.94 1019 GLY A O 1
ATOM 7592 N N . TRP A 1 1020 ? -15.921 8.251 42.948 1.00 60.81 1020 TRP A N 1
ATOM 7593 C CA . TRP A 1 1020 ? -17.394 8.311 42.803 1.00 60.81 1020 TRP A CA 1
ATOM 7594 C C . TRP A 1 1020 ? -17.957 8.460 41.368 1.00 60.81 1020 TRP A C 1
ATOM 7596 O O . TRP A 1 1020 ? -19.162 8.641 41.211 1.00 60.81 1020 TRP A O 1
ATOM 7606 N N . GLY A 1 1021 ? -17.118 8.428 40.334 1.00 65.69 1021 GLY A N 1
ATOM 7607 C CA . GLY A 1 1021 ? -17.499 8.635 38.934 1.00 65.69 1021 GLY A CA 1
ATOM 7608 C C . GLY A 1 1021 ? -16.674 7.802 37.954 1.00 65.69 1021 GLY A C 1
ATOM 7609 O O . GLY A 1 1021 ? -16.353 8.303 36.877 1.00 65.69 1021 GLY A O 1
ATOM 7610 N N . ALA A 1 1022 ? -16.278 6.589 38.355 1.00 74.88 1022 ALA A N 1
ATOM 7611 C CA . ALA A 1 1022 ? -15.653 5.605 37.475 1.00 74.88 1022 ALA A CA 1
ATOM 7612 C C . ALA A 1 1022 ? -16.661 4.540 37.013 1.00 74.88 1022 ALA A C 1
ATOM 7614 O O . ALA A 1 1022 ? -17.453 4.044 37.817 1.00 74.88 1022 ALA A O 1
ATOM 7615 N N . GLN A 1 1023 ? -16.589 4.151 35.743 1.00 79.25 1023 GLN A N 1
ATOM 7616 C CA . GLN A 1 1023 ? -17.318 3.028 35.157 1.00 79.25 1023 GLN A CA 1
ATOM 7617 C C . GLN A 1 1023 ? -16.341 1.879 34.877 1.00 79.25 1023 GLN A C 1
ATOM 7619 O O . GLN A 1 1023 ? -15.378 2.049 34.134 1.00 79.25 1023 GLN A O 1
ATOM 7624 N N . MET A 1 1024 ? -16.591 0.713 35.479 1.00 77.94 1024 MET A N 1
ATOM 7625 C CA . MET A 1 1024 ? -15.777 -0.501 35.326 1.00 77.94 1024 MET A CA 1
ATOM 7626 C C . MET A 1 1024 ? -16.525 -1.513 34.449 1.00 77.94 1024 MET A C 1
ATOM 7628 O O . MET A 1 1024 ? -17.171 -2.419 34.973 1.00 77.94 1024 MET A O 1
ATOM 7632 N N . LEU A 1 1025 ? -16.482 -1.346 33.127 1.00 78.25 1025 LEU A N 1
ATOM 7633 C CA . LEU A 1 1025 ? -17.211 -2.206 32.184 1.00 78.25 1025 LEU A CA 1
ATOM 7634 C C . LEU A 1 1025 ? -16.593 -3.611 32.107 1.00 78.25 1025 LEU A C 1
ATOM 7636 O O . LEU A 1 1025 ? -17.325 -4.596 32.113 1.00 78.25 1025 LEU A O 1
ATOM 7640 N N . GLY A 1 1026 ? -15.261 -3.713 32.164 1.00 64.81 1026 GLY A N 1
ATOM 7641 C CA . GLY A 1 1026 ? -14.549 -4.991 32.301 1.00 64.81 1026 GLY A CA 1
ATOM 7642 C C . GLY A 1 1026 ? -14.559 -5.586 33.718 1.00 64.81 1026 GLY A C 1
ATOM 7643 O O . GLY A 1 1026 ? -14.065 -6.690 33.924 1.00 64.81 1026 GLY A O 1
ATOM 7644 N N . GLY A 1 1027 ? -15.111 -4.879 34.710 1.00 73.62 1027 GLY A N 1
ATOM 7645 C CA . GLY A 1 1027 ? -15.174 -5.337 36.100 1.00 73.62 1027 GLY A CA 1
ATOM 7646 C C . GLY A 1 1027 ? -13.829 -5.365 36.846 1.00 73.62 1027 GLY A C 1
ATOM 7647 O O . GLY A 1 1027 ? -12.859 -4.699 36.475 1.00 73.62 1027 GLY A O 1
ATOM 7648 N N . VAL A 1 1028 ? -13.803 -6.112 37.956 1.00 70.19 1028 VAL A N 1
ATOM 7649 C CA . VAL A 1 1028 ? -12.624 -6.315 38.817 1.00 70.19 1028 VAL A CA 1
ATOM 7650 C C . VAL A 1 1028 ? -12.466 -7.808 39.103 1.00 70.19 1028 VAL A C 1
ATOM 7652 O O . VAL A 1 1028 ? -13.390 -8.441 39.617 1.00 70.19 1028 VAL A O 1
ATOM 7655 N N . GLU A 1 1029 ? -11.299 -8.368 38.793 1.00 72.06 1029 GLU A N 1
ATOM 7656 C CA . GLU A 1 1029 ? -11.007 -9.801 38.884 1.00 72.06 1029 GLU A CA 1
ATOM 7657 C C . GLU A 1 1029 ? -10.026 -10.121 40.024 1.00 72.06 1029 GLU A C 1
ATOM 7659 O O . GLU A 1 1029 ? -8.912 -9.595 40.097 1.00 72.06 1029 GLU A O 1
ATOM 7664 N N . GLN A 1 1030 ? -10.419 -11.037 40.916 1.00 61.03 1030 GLN A N 1
ATOM 7665 C CA . GLN A 1 1030 ? -9.543 -11.553 41.970 1.00 61.03 1030 GLN A CA 1
ATOM 7666 C C . GLN A 1 1030 ? -8.820 -12.817 41.484 1.00 61.03 1030 GLN A C 1
ATOM 7668 O O . GLN A 1 1030 ? -9.292 -13.939 41.665 1.00 61.03 1030 GLN A O 1
ATOM 7673 N N . GLU A 1 1031 ? -7.669 -12.612 40.850 1.00 64.94 1031 GLU A N 1
ATOM 7674 C CA . GLU A 1 1031 ? -6.750 -13.680 40.449 1.00 64.94 1031 GLU A CA 1
ATOM 7675 C C . GLU A 1 1031 ? -5.894 -14.183 41.634 1.00 64.94 1031 GLU A C 1
ATOM 7677 O O . GLU A 1 1031 ? -5.877 -13.582 42.708 1.00 64.94 1031 GLU A O 1
ATOM 7682 N N . ALA A 1 1032 ? -5.167 -15.293 41.452 1.00 52.62 1032 ALA A N 1
ATOM 7683 C CA . ALA A 1 1032 ? -4.343 -15.906 42.496 1.00 52.62 1032 ALA A CA 1
ATOM 7684 C C . ALA A 1 1032 ? -2.868 -16.029 42.077 1.00 52.62 1032 ALA A C 1
ATOM 7686 O O . ALA A 1 1032 ? -2.536 -16.798 41.177 1.00 52.62 1032 ALA A O 1
ATOM 7687 N N . GLY A 1 1033 ? -1.991 -15.336 42.806 1.00 58.75 1033 GLY A N 1
ATOM 7688 C CA . GLY A 1 1033 ? -0.545 -15.300 42.582 1.00 58.75 1033 GLY A CA 1
ATOM 7689 C C . GLY A 1 1033 ? -0.050 -14.049 41.845 1.00 58.75 1033 GLY A C 1
ATOM 7690 O O . GLY A 1 1033 ? -0.755 -13.456 41.029 1.00 58.75 1033 GLY A O 1
ATOM 7691 N N . VAL A 1 1034 ? 1.200 -13.687 42.138 1.00 59.19 1034 VAL A N 1
ATOM 7692 C CA . VAL A 1 1034 ? 1.984 -12.702 41.383 1.00 59.19 1034 VAL A CA 1
ATOM 7693 C C . VAL A 1 1034 ? 2.243 -13.272 39.986 1.00 59.19 1034 VAL A C 1
ATOM 7695 O O . VAL A 1 1034 ? 2.821 -14.354 39.862 1.00 59.19 1034 VAL A O 1
ATOM 7698 N N . GLN A 1 1035 ? 1.815 -12.561 38.942 1.00 61.12 1035 GLN A N 1
ATOM 7699 C CA . GLN A 1 1035 ? 2.207 -12.880 37.568 1.00 61.12 1035 GLN A CA 1
ATOM 7700 C C . GLN A 1 1035 ? 3.644 -12.386 37.342 1.00 61.12 1035 GLN A C 1
ATOM 7702 O O . GLN A 1 1035 ? 4.007 -11.309 37.814 1.00 61.12 1035 GLN A O 1
ATOM 7707 N N . ALA A 1 1036 ? 4.457 -13.182 36.646 1.00 63.75 1036 ALA A N 1
ATOM 7708 C CA . ALA A 1 1036 ? 5.810 -12.787 36.266 1.00 63.75 1036 ALA A CA 1
ATOM 7709 C C . ALA A 1 1036 ? 5.802 -11.581 35.307 1.00 63.75 1036 ALA A C 1
ATOM 7711 O O . ALA A 1 1036 ? 4.784 -11.288 34.674 1.00 63.75 1036 ALA A O 1
ATOM 7712 N N . ASP A 1 1037 ? 6.952 -10.914 35.199 1.00 73.25 1037 ASP A N 1
ATOM 7713 C CA . ASP A 1 1037 ? 7.222 -9.919 34.159 1.00 73.25 1037 ASP A CA 1
ATOM 7714 C C . ASP A 1 1037 ? 6.850 -10.478 32.765 1.00 73.25 1037 ASP A C 1
ATOM 7716 O O . ASP A 1 1037 ? 7.276 -11.590 32.435 1.00 73.25 1037 ASP A O 1
ATOM 7720 N N . PRO A 1 1038 ? 6.029 -9.761 31.972 1.00 67.00 1038 PRO A N 1
ATOM 7721 C CA . PRO A 1 1038 ? 5.549 -10.248 30.690 1.00 67.00 1038 PRO A CA 1
ATOM 7722 C C . PRO A 1 1038 ? 6.602 -10.181 29.582 1.00 67.00 1038 PRO A C 1
ATOM 7724 O O . PRO A 1 1038 ? 6.384 -10.842 28.575 1.00 67.00 1038 PRO A O 1
ATOM 7727 N N . PHE A 1 1039 ? 7.695 -9.415 29.732 1.00 75.19 1039 PHE A N 1
ATOM 7728 C CA . PHE A 1 1039 ? 8.651 -9.166 28.642 1.00 75.19 1039 PHE A CA 1
ATOM 7729 C C . PHE A 1 1039 ? 10.002 -9.880 28.785 1.00 75.19 1039 PHE A C 1
ATOM 7731 O O . PHE A 1 1039 ? 10.595 -10.259 27.780 1.00 75.19 1039 PHE A O 1
ATOM 7738 N N . GLY A 1 1040 ? 10.518 -10.079 30.000 1.00 73.62 1040 GLY A N 1
ATOM 7739 C CA . GLY A 1 1040 ? 11.755 -10.827 30.264 1.00 73.62 1040 GLY A CA 1
ATOM 7740 C C . GLY A 1 1040 ? 13.065 -10.116 29.893 1.00 73.62 1040 GLY A C 1
ATOM 7741 O O . GLY A 1 1040 ? 14.137 -10.657 30.161 1.00 73.62 1040 GLY A O 1
ATOM 7742 N N . TRP A 1 1041 ? 13.002 -8.918 29.301 1.00 84.62 1041 TRP A N 1
ATOM 7743 C CA . TRP A 1 1041 ? 14.156 -8.168 28.788 1.00 84.62 1041 TRP A CA 1
ATOM 7744 C C . TRP A 1 1041 ? 15.229 -7.890 29.856 1.00 84.62 1041 TRP A C 1
ATOM 7746 O O . TRP A 1 1041 ? 14.957 -7.258 30.884 1.00 84.62 1041 TRP A O 1
ATOM 7756 N N . SER A 1 1042 ? 16.482 -8.267 29.575 1.00 86.12 1042 SER A N 1
ATOM 7757 C CA . SER A 1 1042 ? 17.640 -7.975 30.424 1.00 86.12 1042 SER A CA 1
ATOM 7758 C C . SER A 1 1042 ? 18.425 -6.769 29.908 1.00 86.12 1042 SER A C 1
ATOM 7760 O O . SER A 1 1042 ? 18.634 -6.596 28.710 1.00 86.12 1042 SER A O 1
ATOM 7762 N N . LEU A 1 1043 ? 18.963 -5.946 30.817 1.00 85.56 1043 LEU A N 1
ATOM 7763 C CA . LEU A 1 1043 ? 19.898 -4.867 30.452 1.00 85.56 1043 LEU A CA 1
ATOM 7764 C C . LEU A 1 1043 ? 21.148 -5.395 29.726 1.00 85.56 1043 LEU A C 1
ATOM 7766 O O . LEU A 1 1043 ? 21.775 -4.648 28.978 1.00 85.56 1043 LEU A O 1
ATOM 7770 N N . ALA A 1 1044 ? 21.512 -6.663 29.950 1.00 80.81 1044 ALA A N 1
ATOM 7771 C CA . ALA A 1 1044 ? 22.647 -7.305 29.294 1.00 80.81 1044 ALA A CA 1
ATOM 7772 C C . ALA A 1 1044 ? 22.440 -7.462 27.779 1.00 80.81 1044 ALA A C 1
ATOM 7774 O O . ALA A 1 1044 ? 23.408 -7.358 27.030 1.00 80.81 1044 ALA A O 1
ATOM 7775 N N . ASP A 1 1045 ? 21.198 -7.644 27.325 1.00 81.00 1045 ASP A N 1
ATOM 7776 C CA . ASP A 1 1045 ? 20.882 -7.928 25.921 1.00 81.00 1045 ASP A CA 1
ATOM 7777 C C . ASP A 1 1045 ? 21.079 -6.681 25.044 1.00 81.00 1045 ASP A C 1
ATOM 7779 O O . ASP A 1 1045 ? 21.465 -6.782 23.882 1.00 81.00 1045 ASP A O 1
ATOM 7783 N N . PHE A 1 1046 ? 20.868 -5.493 25.618 1.00 87.69 1046 PHE A N 1
ATOM 7784 C CA . PHE A 1 1046 ? 21.018 -4.193 24.952 1.00 87.69 1046 PHE A CA 1
ATOM 7785 C C . PHE A 1 1046 ? 22.381 -3.521 25.218 1.00 87.69 1046 PHE A C 1
ATOM 7787 O O . PHE A 1 1046 ? 22.698 -2.491 24.612 1.00 87.69 1046 PHE A O 1
ATOM 7794 N N . ALA A 1 1047 ? 23.191 -4.069 26.129 1.00 78.44 1047 ALA A N 1
ATOM 7795 C CA . ALA A 1 1047 ? 24.544 -3.587 26.399 1.00 78.44 1047 ALA A CA 1
ATOM 7796 C C . ALA A 1 1047 ? 25.480 -3.839 25.195 1.00 78.44 1047 ALA A C 1
ATOM 7798 O O . ALA A 1 1047 ? 25.173 -4.686 24.359 1.00 78.44 1047 ALA A O 1
ATOM 7799 N N . PRO A 1 1048 ? 26.632 -3.147 25.075 1.00 79.25 1048 PRO A N 1
ATOM 7800 C CA . PRO A 1 1048 ? 27.527 -3.329 23.931 1.00 79.25 1048 PRO A CA 1
ATOM 7801 C C . PRO A 1 1048 ? 28.003 -4.786 23.803 1.00 79.25 1048 PRO A C 1
ATOM 7803 O O . PRO A 1 1048 ? 28.717 -5.280 24.675 1.00 79.25 1048 PRO A O 1
ATOM 7806 N N . GLY A 1 1049 ? 27.608 -5.458 22.716 1.00 61.19 1049 GLY A N 1
ATOM 7807 C CA . GLY A 1 1049 ? 27.870 -6.885 22.478 1.00 61.19 1049 GLY A CA 1
ATOM 7808 C C . GLY A 1 1049 ? 26.793 -7.855 22.993 1.00 61.19 1049 GLY A C 1
ATOM 7809 O O . GLY A 1 1049 ? 26.967 -9.061 22.852 1.00 61.19 1049 GLY A O 1
ATOM 7810 N N . GLY A 1 1050 ? 25.695 -7.361 23.571 1.00 61.88 1050 GLY A N 1
ATOM 7811 C CA . GLY A 1 1050 ? 24.495 -8.148 23.868 1.00 61.88 1050 GLY A CA 1
ATOM 7812 C C . GLY A 1 1050 ? 23.657 -8.444 22.618 1.00 61.88 1050 GLY A C 1
ATOM 7813 O O . GLY A 1 1050 ? 23.814 -7.790 21.587 1.00 61.88 1050 GLY A O 1
ATOM 7814 N N . ALA A 1 1051 ? 22.749 -9.421 22.702 1.00 70.38 1051 ALA A N 1
ATOM 7815 C CA . ALA A 1 1051 ? 21.988 -9.924 21.553 1.00 70.38 1051 ALA A CA 1
ATOM 7816 C C . ALA A 1 1051 ? 21.205 -8.836 20.787 1.00 70.38 1051 ALA A C 1
ATOM 7818 O O . ALA A 1 1051 ? 21.293 -8.768 19.563 1.00 70.38 1051 ALA A O 1
ATOM 7819 N N . MET A 1 1052 ? 20.507 -7.939 21.490 1.00 75.31 1052 MET A N 1
ATOM 7820 C CA . MET A 1 1052 ? 19.750 -6.837 20.879 1.00 75.31 1052 MET A CA 1
ATOM 7821 C C . MET A 1 1052 ? 20.663 -5.728 20.339 1.00 75.31 1052 MET A C 1
ATOM 7823 O O . MET A 1 1052 ? 20.344 -5.109 19.327 1.00 75.31 1052 MET A O 1
ATOM 7827 N N . ALA A 1 1053 ? 21.818 -5.493 20.974 1.00 68.25 1053 ALA A N 1
ATOM 7828 C CA . ALA A 1 1053 ? 22.829 -4.566 20.459 1.00 68.25 1053 ALA A CA 1
ATOM 7829 C C . ALA A 1 1053 ? 23.490 -5.077 19.168 1.00 68.25 1053 ALA A C 1
ATOM 7831 O O . ALA A 1 1053 ? 23.795 -4.282 18.285 1.00 68.25 1053 ALA A O 1
ATOM 7832 N N . LEU A 1 1054 ? 23.689 -6.393 19.048 1.00 66.44 1054 LEU A N 1
ATOM 7833 C CA . LEU A 1 1054 ? 24.185 -7.036 17.829 1.00 66.44 1054 LEU A CA 1
ATOM 7834 C C . LEU A 1 1054 ? 23.114 -7.057 16.728 1.00 66.44 1054 LEU A C 1
ATOM 7836 O O . LEU A 1 1054 ? 23.426 -6.753 15.580 1.00 66.44 1054 LEU A O 1
ATOM 7840 N N . ALA A 1 1055 ? 21.856 -7.350 17.074 1.00 70.88 1055 ALA A N 1
ATOM 7841 C CA . ALA A 1 1055 ? 20.734 -7.351 16.132 1.00 70.88 1055 ALA A CA 1
ATOM 7842 C C . ALA A 1 1055 ? 20.433 -5.961 15.537 1.00 70.88 1055 ALA A C 1
ATOM 7844 O O . ALA A 1 1055 ? 19.977 -5.876 14.401 1.00 70.88 1055 ALA A O 1
ATOM 7845 N N . ALA A 1 1056 ? 20.713 -4.879 16.273 1.00 63.91 1056 ALA A N 1
ATOM 7846 C CA . ALA A 1 1056 ? 20.568 -3.506 15.783 1.00 63.91 1056 ALA A CA 1
ATOM 7847 C C . ALA A 1 1056 ? 21.702 -3.040 14.841 1.00 63.91 1056 ALA A C 1
ATOM 7849 O O . ALA A 1 1056 ? 21.577 -1.979 14.236 1.00 63.91 1056 ALA A O 1
ATOM 7850 N N . GLY A 1 1057 ? 22.797 -3.800 14.700 1.00 83.50 1057 GLY A N 1
ATOM 7851 C CA . GLY A 1 1057 ? 23.854 -3.529 13.717 1.00 83.50 1057 GLY A CA 1
ATOM 7852 C C . GLY A 1 1057 ? 24.417 -2.100 13.761 1.00 83.50 1057 GLY A C 1
ATOM 7853 O O . GLY A 1 1057 ? 24.806 -1.605 14.820 1.00 83.50 1057 GLY A O 1
ATOM 7854 N N . ASP A 1 1058 ? 24.460 -1.437 12.602 1.00 83.88 1058 ASP A N 1
ATOM 7855 C CA . ASP A 1 1058 ? 24.945 -0.055 12.460 1.00 83.88 1058 ASP A CA 1
ATOM 7856 C C . ASP A 1 1058 ? 24.009 1.000 13.095 1.00 83.88 1058 ASP A C 1
ATOM 7858 O O . ASP A 1 1058 ? 24.457 2.107 13.401 1.00 83.88 1058 ASP A O 1
ATOM 7862 N N . ASP A 1 1059 ? 22.744 0.658 13.373 1.00 84.31 1059 ASP A N 1
ATOM 7863 C CA . ASP A 1 1059 ? 21.780 1.522 14.076 1.00 84.31 1059 ASP A CA 1
ATOM 7864 C C . ASP A 1 1059 ? 21.940 1.462 15.616 1.00 84.31 1059 ASP A C 1
ATOM 7866 O O . ASP A 1 1059 ? 21.168 2.067 16.372 1.00 84.31 1059 ASP A O 1
ATOM 7870 N N . TYR A 1 1060 ? 22.955 0.752 16.124 1.00 92.12 1060 TYR A N 1
ATOM 7871 C CA . TYR A 1 1060 ? 23.298 0.717 17.546 1.00 92.12 1060 TYR A CA 1
ATOM 7872 C C . TYR A 1 1060 ? 24.204 1.885 17.972 1.00 92.12 1060 TYR A C 1
ATOM 7874 O O . TYR A 1 1060 ? 25.353 2.006 17.546 1.00 92.12 1060 TYR A O 1
ATOM 7882 N N . THR A 1 1061 ? 23.748 2.706 18.926 1.00 93.62 1061 THR A N 1
ATOM 7883 C CA . THR A 1 1061 ? 24.557 3.790 19.514 1.00 93.62 1061 THR A CA 1
ATOM 7884 C C . THR A 1 1061 ? 24.685 3.657 21.034 1.00 93.62 1061 THR A C 1
ATOM 7886 O O . THR A 1 1061 ? 23.735 3.906 21.778 1.00 93.62 1061 THR A O 1
ATOM 7889 N N . SER A 1 1062 ? 25.899 3.374 21.521 1.00 90.19 1062 SER A N 1
ATOM 7890 C CA . SER A 1 1062 ? 26.204 3.357 22.962 1.00 90.19 1062 SER A CA 1
ATOM 7891 C C . SER A 1 1062 ? 26.684 4.714 23.506 1.00 90.19 1062 SER A C 1
ATOM 7893 O O . SER A 1 1062 ? 27.541 5.387 22.929 1.00 90.19 1062 SER A O 1
ATOM 7895 N N . HIS A 1 1063 ? 26.159 5.104 24.669 1.00 92.50 1063 HIS A N 1
ATOM 7896 C CA . HIS A 1 1063 ? 26.496 6.325 25.410 1.00 92.50 1063 HIS A CA 1
ATOM 7897 C C . HIS A 1 1063 ? 27.013 5.962 26.808 1.00 92.50 1063 HIS A C 1
ATOM 7899 O O . HIS A 1 1063 ? 26.583 4.973 27.398 1.00 92.50 1063 HIS A O 1
ATOM 7905 N N . SER A 1 1064 ? 27.906 6.780 27.377 1.00 89.94 1064 SER A N 1
ATOM 7906 C CA . SER A 1 1064 ? 28.465 6.555 28.722 1.00 89.94 1064 SER A CA 1
ATOM 7907 C C . SER A 1 1064 ? 28.252 7.747 29.657 1.00 89.94 1064 SER A C 1
ATOM 7909 O O . SER A 1 1064 ? 28.460 8.907 29.290 1.00 89.94 1064 SER A O 1
ATOM 7911 N N . GLY A 1 1065 ? 27.856 7.461 30.897 1.00 89.50 1065 GLY A N 1
ATOM 7912 C CA . GLY A 1 1065 ? 27.465 8.465 31.881 1.00 89.50 1065 GLY A CA 1
ATOM 7913 C C . GLY A 1 1065 ? 26.102 9.097 31.581 1.00 89.50 1065 GLY A C 1
ATOM 7914 O O . GLY A 1 1065 ? 25.300 8.584 30.808 1.00 89.50 1065 GLY A O 1
ATOM 7915 N N . THR A 1 1066 ? 25.805 10.233 32.223 1.00 94.81 1066 THR A N 1
ATOM 7916 C CA . THR A 1 1066 ? 24.497 10.881 32.057 1.00 94.81 1066 THR A CA 1
ATOM 7917 C C . THR A 1 1066 ? 24.338 11.518 30.674 1.00 94.81 1066 THR A C 1
ATOM 7919 O O . THR A 1 1066 ? 24.886 12.602 30.437 1.00 94.81 1066 THR A O 1
ATOM 7922 N N . TRP A 1 1067 ? 23.507 10.936 29.809 1.00 96.81 1067 TRP A N 1
ATOM 7923 C CA . TRP A 1 1067 ? 23.107 11.569 28.551 1.00 96.81 1067 TRP A CA 1
ATOM 7924 C C . TRP A 1 1067 ? 22.165 12.748 28.844 1.00 96.81 1067 TRP A C 1
ATOM 7926 O O . TRP A 1 1067 ? 21.198 12.629 29.604 1.00 96.81 1067 TRP A O 1
ATOM 7936 N N . ARG A 1 1068 ? 22.476 13.935 28.308 1.00 94.88 1068 ARG A N 1
ATOM 7937 C CA . ARG A 1 1068 ? 21.717 15.174 28.551 1.00 94.88 1068 ARG A CA 1
ATOM 7938 C C . ARG A 1 1068 ? 21.388 15.864 27.238 1.00 94.88 1068 ARG A C 1
ATOM 7940 O O . ARG A 1 1068 ? 22.291 16.372 26.579 1.00 94.88 1068 ARG A O 1
ATOM 7947 N N . VAL A 1 1069 ? 20.101 15.951 26.918 1.00 91.38 1069 VAL A N 1
ATOM 7948 C CA . VAL A 1 1069 ? 19.602 16.622 25.712 1.00 91.38 1069 VAL A CA 1
ATOM 7949 C C . VAL A 1 1069 ? 18.808 17.856 26.128 1.00 91.38 1069 VAL A C 1
ATOM 7951 O O . VAL A 1 1069 ? 17.885 17.775 26.938 1.00 91.38 1069 VAL A O 1
ATOM 7954 N N . THR A 1 1070 ? 19.193 19.024 25.614 1.00 90.44 1070 THR A N 1
ATOM 7955 C CA . THR A 1 1070 ? 18.622 20.318 26.019 1.00 90.44 1070 THR A CA 1
ATOM 7956 C C . THR A 1 1070 ? 18.562 21.286 24.846 1.00 90.44 1070 THR A C 1
ATOM 7958 O O . THR A 1 1070 ? 19.555 21.424 24.133 1.00 90.44 1070 THR A O 1
ATOM 7961 N N . GLY A 1 1071 ? 17.450 22.000 24.672 1.00 81.62 1071 GLY A N 1
ATOM 7962 C CA . GLY A 1 1071 ? 17.248 22.884 23.520 1.00 81.62 1071 GLY A CA 1
ATOM 7963 C C . GLY A 1 1071 ? 15.774 23.163 23.223 1.00 81.62 1071 GLY A C 1
ATOM 7964 O O . GLY A 1 1071 ? 14.910 22.942 24.067 1.00 81.62 1071 GLY A O 1
ATOM 7965 N N . ASN A 1 1072 ? 15.474 23.640 22.014 1.00 77.88 1072 ASN A N 1
ATOM 7966 C CA . ASN A 1 1072 ? 14.087 23.886 21.596 1.00 77.88 1072 ASN A CA 1
ATOM 7967 C C . ASN A 1 1072 ? 13.373 22.594 21.169 1.00 77.88 1072 ASN A C 1
ATOM 7969 O O . ASN A 1 1072 ? 12.200 22.425 21.482 1.00 77.88 1072 ASN A O 1
ATOM 7973 N N . ALA A 1 1073 ? 14.082 21.673 20.522 1.00 79.69 1073 ALA A N 1
ATOM 7974 C CA . ALA A 1 1073 ? 13.600 20.339 20.190 1.00 79.69 1073 ALA A CA 1
ATOM 7975 C C . ALA A 1 1073 ? 14.701 19.308 20.469 1.00 79.69 1073 ALA A C 1
ATOM 7977 O O . ALA A 1 1073 ? 15.887 19.641 20.387 1.00 79.69 1073 ALA A O 1
ATOM 7978 N N . ALA A 1 1074 ? 14.297 18.087 20.804 1.00 80.12 1074 ALA A N 1
ATOM 7979 C CA . ALA A 1 1074 ? 15.090 16.883 20.612 1.00 80.12 1074 ALA A CA 1
ATOM 7980 C C . ALA A 1 1074 ? 14.500 16.112 19.432 1.00 80.12 1074 ALA A C 1
ATOM 7982 O O . ALA A 1 1074 ? 13.291 15.876 19.399 1.00 80.12 1074 ALA A O 1
ATOM 7983 N N . ASP A 1 1075 ? 15.383 15.756 18.515 1.00 82.12 1075 ASP A N 1
ATOM 7984 C CA . ASP A 1 1075 ? 15.164 14.895 17.365 1.00 82.12 1075 ASP A CA 1
ATOM 7985 C C . ASP A 1 1075 ? 16.417 14.010 17.325 1.00 82.12 1075 ASP A C 1
ATOM 7987 O O . ASP A 1 1075 ? 17.539 14.533 17.382 1.00 82.12 1075 ASP A O 1
ATOM 7991 N N . ILE A 1 1076 ? 16.235 12.698 17.422 1.00 89.38 1076 ILE A N 1
ATOM 7992 C CA . ILE A 1 1076 ? 17.299 11.701 17.613 1.00 89.38 1076 ILE A CA 1
ATOM 7993 C C . ILE A 1 1076 ? 17.187 10.710 16.449 1.00 89.38 1076 ILE A C 1
ATOM 7995 O O . ILE A 1 1076 ? 16.058 10.369 16.099 1.00 89.38 1076 ILE A O 1
ATOM 7999 N N . PRO A 1 1077 ? 18.305 10.259 15.844 1.00 88.88 1077 PRO A N 1
ATOM 8000 C CA . PRO A 1 1077 ? 18.262 9.230 14.808 1.00 88.88 1077 PRO A CA 1
ATOM 8001 C C . PRO A 1 1077 ? 17.465 7.999 15.249 1.00 88.88 1077 PRO A C 1
ATOM 8003 O O . PRO A 1 1077 ? 17.481 7.647 16.429 1.00 88.88 1077 PRO A O 1
ATOM 8006 N N . ALA A 1 1078 ? 16.798 7.350 14.295 1.00 91.25 1078 ALA A N 1
ATOM 8007 C CA . ALA A 1 1078 ? 16.231 6.026 14.515 1.00 91.25 1078 ALA A CA 1
ATOM 8008 C C . ALA A 1 1078 ? 17.338 5.037 14.923 1.00 91.25 1078 ALA A C 1
ATOM 8010 O O . ALA A 1 1078 ? 18.490 5.212 14.523 1.00 91.25 1078 ALA A O 1
ATOM 8011 N N . GLY A 1 1079 ? 16.992 4.033 15.731 1.00 92.62 1079 GLY A N 1
ATOM 8012 C CA . GLY A 1 1079 ? 17.943 3.024 16.205 1.00 92.62 1079 GLY A CA 1
ATOM 8013 C C . GLY A 1 1079 ? 17.859 2.704 17.698 1.00 92.62 1079 GLY A C 1
ATOM 8014 O O . GLY A 1 1079 ? 16.980 3.173 18.433 1.00 92.62 1079 GLY A O 1
ATOM 8015 N N . LEU A 1 1080 ? 18.820 1.898 18.155 1.00 95.88 1080 LEU A N 1
ATOM 8016 C CA . LEU A 1 1080 ? 18.942 1.434 19.537 1.00 95.88 1080 LEU A CA 1
ATOM 8017 C C . LEU A 1 1080 ? 19.993 2.254 20.301 1.00 95.88 1080 LEU A C 1
ATOM 8019 O O . LEU A 1 1080 ? 21.200 2.112 20.111 1.00 95.88 1080 LEU A O 1
ATOM 8023 N N . HIS A 1 1081 ? 19.526 3.089 21.227 1.00 96.81 1081 HIS A N 1
ATOM 8024 C CA . HIS A 1 1081 ? 20.349 3.959 22.063 1.00 96.81 1081 HIS A CA 1
ATOM 8025 C C . HIS A 1 1081 ? 20.542 3.374 23.469 1.00 96.81 1081 HIS A C 1
ATOM 8027 O O . HIS A 1 1081 ? 19.728 3.607 24.365 1.00 96.81 1081 HIS A O 1
ATOM 8033 N N . TYR A 1 1082 ? 21.646 2.657 23.694 1.00 97.00 1082 TYR A N 1
ATOM 8034 C CA . TYR A 1 1082 ? 22.029 2.182 25.030 1.00 97.00 1082 TYR A CA 1
ATOM 8035 C C . TYR A 1 1082 ? 22.826 3.242 25.799 1.00 97.00 1082 TYR A C 1
ATOM 8037 O O . TYR A 1 1082 ? 23.735 3.866 25.255 1.00 97.00 1082 TYR A O 1
ATOM 8045 N N . VAL A 1 1083 ? 22.534 3.427 27.085 1.00 97.25 1083 VAL A N 1
ATOM 8046 C CA . VAL A 1 1083 ? 23.143 4.457 27.934 1.00 97.25 1083 VAL A CA 1
ATOM 8047 C C . VAL A 1 1083 ? 23.595 3.856 29.261 1.00 97.25 1083 VAL A C 1
ATOM 8049 O O . VAL A 1 1083 ? 22.773 3.506 30.109 1.00 97.25 1083 VAL A O 1
ATOM 8052 N N . ASP A 1 1084 ? 24.908 3.819 29.497 1.00 95.31 1084 ASP A N 1
ATOM 8053 C CA . ASP A 1 1084 ? 25.448 3.495 30.821 1.00 95.31 1084 ASP A CA 1
ATOM 8054 C C . ASP A 1 1084 ? 25.352 4.707 31.769 1.00 95.31 1084 ASP A C 1
ATOM 8056 O O . ASP A 1 1084 ? 26.333 5.402 32.056 1.00 95.31 1084 ASP A O 1
ATOM 8060 N N . GLY A 1 1085 ? 24.128 5.016 32.199 1.00 94.25 1085 GLY A N 1
ATOM 8061 C CA . GLY A 1 1085 ? 23.817 6.071 33.155 1.00 94.25 1085 GLY A CA 1
ATOM 8062 C C . GLY A 1 1085 ? 22.367 6.560 33.102 1.00 94.25 1085 GLY A C 1
ATOM 8063 O O . GLY A 1 1085 ? 21.475 5.923 32.553 1.00 94.25 1085 GLY A O 1
ATOM 8064 N N . ASP A 1 1086 ? 22.134 7.729 33.703 1.00 97.12 1086 ASP A N 1
ATOM 8065 C CA . ASP A 1 1086 ? 20.865 8.467 33.612 1.00 97.12 1086 ASP A CA 1
ATOM 8066 C C . ASP A 1 1086 ? 20.651 9.085 32.215 1.00 97.12 1086 ASP A C 1
ATOM 8068 O O . ASP A 1 1086 ? 21.592 9.594 31.603 1.00 97.12 1086 ASP A O 1
ATOM 8072 N N . VAL A 1 1087 ? 19.395 9.216 31.784 1.00 97.88 1087 VAL A N 1
ATOM 8073 C CA . VAL A 1 1087 ? 19.005 9.975 30.582 1.00 97.88 1087 VAL A CA 1
ATOM 8074 C C . VAL A 1 1087 ? 18.126 11.156 30.986 1.00 97.88 1087 VAL A C 1
ATOM 8076 O O . VAL A 1 1087 ? 17.094 10.986 31.632 1.00 97.88 1087 VAL A O 1
ATOM 8079 N N . HIS A 1 1088 ? 18.511 12.378 30.615 1.00 96.81 1088 HIS A N 1
ATOM 8080 C CA . HIS A 1 1088 ? 17.777 13.595 30.975 1.00 96.81 1088 HIS A CA 1
ATOM 8081 C C . HIS A 1 1088 ? 17.511 14.491 29.754 1.00 96.81 1088 HIS A C 1
ATOM 8083 O O . HIS A 1 1088 ? 18.397 15.235 29.324 1.00 96.81 1088 HIS A O 1
ATOM 8089 N N . PHE A 1 1089 ? 16.268 14.491 29.264 1.00 95.88 1089 PHE A N 1
ATOM 8090 C CA . PHE A 1 1089 ? 15.771 15.473 28.296 1.00 95.88 1089 PHE A CA 1
ATOM 8091 C C . PHE A 1 1089 ? 15.159 16.682 29.027 1.00 95.88 1089 PHE A C 1
ATOM 8093 O O . PHE A 1 1089 ? 14.371 16.527 29.969 1.00 95.88 1089 PHE A O 1
ATOM 8100 N N . ALA A 1 1090 ? 15.518 17.890 28.589 1.00 93.56 1090 ALA A N 1
ATOM 8101 C CA . ALA A 1 1090 ? 14.904 19.151 29.005 1.00 93.56 1090 ALA A CA 1
ATOM 8102 C C . ALA A 1 1090 ? 14.777 20.095 27.795 1.00 93.56 1090 ALA A C 1
ATOM 8104 O O . ALA A 1 1090 ? 15.681 20.886 27.501 1.00 93.56 1090 ALA A O 1
ATOM 8105 N N . THR A 1 1091 ? 13.671 19.966 27.063 1.00 92.88 1091 THR A N 1
ATOM 8106 C CA . THR A 1 1091 ? 13.482 20.528 25.714 1.00 92.88 1091 THR A CA 1
ATOM 8107 C C . THR A 1 1091 ? 12.142 21.248 25.552 1.00 92.88 1091 THR A C 1
ATOM 8109 O O . THR A 1 1091 ? 11.297 21.210 26.437 1.00 92.88 1091 THR A O 1
ATOM 8112 N N . GLY A 1 1092 ? 11.921 21.942 24.432 1.00 88.12 1092 GLY A N 1
ATOM 8113 C CA . GLY A 1 1092 ? 10.584 22.432 24.075 1.00 88.12 1092 GLY A CA 1
ATOM 8114 C C . GLY A 1 1092 ? 9.675 21.299 23.587 1.00 88.12 1092 GLY A C 1
ATOM 8115 O O . GLY A 1 1092 ? 8.566 21.150 24.098 1.00 88.12 1092 GLY A O 1
ATOM 8116 N N . THR A 1 1093 ? 10.181 20.473 22.672 1.00 90.25 1093 THR A N 1
ATOM 8117 C CA . THR A 1 1093 ? 9.517 19.271 22.137 1.00 90.25 1093 THR A CA 1
ATOM 8118 C C . THR A 1 1093 ? 10.497 18.096 22.104 1.00 90.25 1093 THR A C 1
ATOM 8120 O O . THR A 1 1093 ? 11.702 18.310 21.972 1.00 90.25 1093 THR A O 1
ATOM 8123 N N . THR A 1 1094 ? 10.002 16.864 22.209 1.00 92.31 1094 THR A N 1
ATOM 8124 C CA . THR A 1 1094 ? 10.791 15.632 22.055 1.00 92.31 1094 THR A CA 1
ATOM 8125 C C . THR A 1 1094 ? 10.102 14.706 21.059 1.00 92.31 1094 THR A C 1
ATOM 8127 O O . THR A 1 1094 ? 9.000 14.241 21.338 1.00 92.31 1094 THR A O 1
ATOM 8130 N N . HIS A 1 1095 ? 10.751 14.439 19.926 1.00 91.31 1095 HIS A N 1
ATOM 8131 C CA . HIS A 1 1095 ? 10.359 13.393 18.984 1.00 91.31 1095 HIS A CA 1
ATOM 8132 C C . HIS A 1 1095 ? 11.396 12.270 19.057 1.00 91.31 1095 HIS A C 1
ATOM 8134 O O . HIS A 1 1095 ? 12.594 12.527 18.949 1.00 91.31 1095 HIS A O 1
ATOM 8140 N N . LEU A 1 1096 ? 10.927 11.052 19.316 1.00 90.94 1096 LEU A N 1
ATOM 8141 C CA . LEU A 1 1096 ? 11.712 9.820 19.414 1.00 90.94 1096 LEU A CA 1
ATOM 8142 C C . LEU A 1 1096 ? 10.907 8.713 18.718 1.00 90.94 1096 LEU A C 1
ATOM 8144 O O . LEU A 1 1096 ? 10.461 7.759 19.351 1.00 90.94 1096 LEU A O 1
ATOM 8148 N N . ASN A 1 1097 ? 10.617 8.920 17.434 1.00 89.56 1097 ASN A N 1
ATOM 8149 C CA . ASN A 1 1097 ? 9.849 7.985 16.618 1.00 89.56 1097 ASN A CA 1
ATOM 8150 C C . ASN A 1 1097 ? 10.838 7.066 15.884 1.00 89.56 1097 ASN A C 1
ATOM 8152 O O . ASN A 1 1097 ? 11.719 7.572 15.192 1.00 89.56 1097 ASN A O 1
ATOM 8156 N N . GLY A 1 1098 ? 10.709 5.748 16.036 1.00 91.94 1098 GLY A N 1
ATOM 8157 C CA . GLY A 1 1098 ? 11.701 4.783 15.547 1.00 91.94 1098 GLY A CA 1
ATOM 8158 C C . GLY A 1 1098 ? 12.926 4.664 16.460 1.00 91.94 1098 GLY A C 1
ATOM 8159 O O . GLY A 1 1098 ? 14.002 4.302 15.992 1.00 91.94 1098 GLY A O 1
ATOM 8160 N N . VAL A 1 1099 ? 12.800 5.009 17.748 1.00 95.25 1099 VAL A N 1
ATOM 8161 C CA . VAL A 1 1099 ? 13.929 5.106 18.686 1.00 95.25 1099 VAL A CA 1
ATOM 8162 C C . VAL A 1 1099 ? 13.650 4.292 19.944 1.00 95.25 1099 VAL A C 1
ATOM 8164 O O . VAL A 1 1099 ? 12.714 4.580 20.689 1.00 95.25 1099 VAL A O 1
ATOM 8167 N N . THR A 1 1100 ? 14.525 3.335 20.239 1.00 96.69 1100 THR A N 1
ATOM 8168 C CA . THR A 1 1100 ? 14.547 2.629 21.527 1.00 96.69 1100 THR A CA 1
ATOM 8169 C C . THR A 1 1100 ? 15.656 3.207 22.399 1.00 96.69 1100 THR A C 1
ATOM 8171 O O . THR A 1 1100 ? 16.817 3.214 21.994 1.00 96.69 1100 THR A O 1
ATOM 8174 N N . ILE A 1 1101 ? 15.335 3.668 23.616 1.00 97.44 1101 ILE A N 1
ATOM 8175 C CA . ILE A 1 1101 ? 16.350 4.117 24.590 1.00 97.44 1101 ILE A CA 1
ATOM 8176 C C . ILE A 1 1101 ? 16.397 3.164 25.784 1.00 97.44 1101 ILE A C 1
ATOM 8178 O O . ILE A 1 1101 ? 15.429 3.052 26.538 1.00 97.44 1101 ILE A O 1
ATOM 8182 N N . VAL A 1 1102 ? 17.557 2.546 26.005 1.00 97.69 1102 VAL A N 1
ATOM 8183 C CA . VAL A 1 1102 ? 17.837 1.685 27.162 1.00 97.69 1102 VAL A CA 1
ATOM 8184 C C . VAL A 1 1102 ? 18.859 2.368 28.062 1.00 97.69 1102 VAL A C 1
ATOM 8186 O O . VAL A 1 1102 ? 19.895 2.820 27.588 1.00 97.69 1102 VAL A O 1
ATOM 8189 N N . ALA A 1 1103 ? 18.589 2.458 29.361 1.00 97.5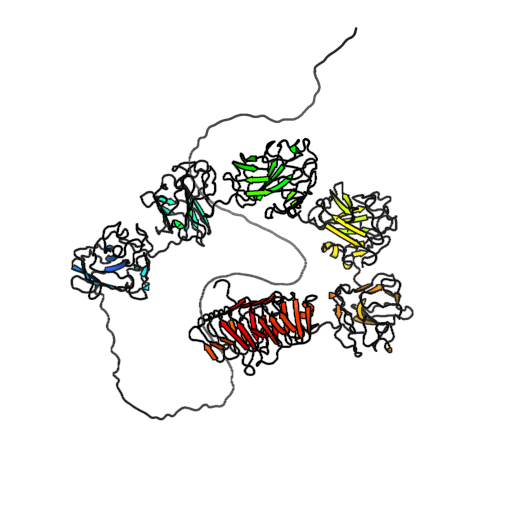0 1103 ALA A N 1
ATOM 8190 C CA . ALA A 1 1103 ? 19.438 3.155 30.322 1.00 97.50 1103 ALA A CA 1
ATOM 8191 C C . ALA A 1 1103 ? 19.708 2.294 31.561 1.00 97.50 1103 ALA A C 1
ATOM 8193 O O . ALA A 1 1103 ? 18.769 1.790 32.173 1.00 97.50 1103 ALA A O 1
ATOM 8194 N N . THR A 1 1104 ? 20.969 2.186 31.997 1.00 96.50 1104 THR A N 1
ATOM 8195 C CA . THR A 1 1104 ? 21.314 1.524 33.277 1.00 96.50 1104 THR A CA 1
ATOM 8196 C C . THR A 1 1104 ? 20.879 2.340 34.499 1.00 96.50 1104 THR A C 1
ATOM 8198 O O . THR A 1 1104 ? 20.788 1.808 35.602 1.00 96.50 1104 THR A O 1
ATOM 8201 N N . GLY A 1 1105 ? 20.603 3.636 34.316 1.00 95.69 1105 GLY A N 1
ATOM 8202 C CA . GLY A 1 1105 ? 20.027 4.523 35.322 1.00 95.69 1105 GLY A CA 1
ATOM 8203 C C . GLY A 1 1105 ? 18.563 4.869 35.044 1.00 95.69 1105 GLY A C 1
ATOM 8204 O O . GLY A 1 1105 ? 17.759 4.040 34.626 1.00 95.69 1105 GLY A O 1
ATOM 8205 N N . SER A 1 1106 ? 18.208 6.128 35.302 1.00 97.31 1106 SER A N 1
ATOM 8206 C CA . SER A 1 1106 ? 16.833 6.625 35.197 1.00 97.31 1106 SER A CA 1
ATOM 8207 C C . SER A 1 1106 ? 16.636 7.584 34.017 1.00 97.31 1106 SER A C 1
ATOM 8209 O O . SER A 1 1106 ? 17.434 8.498 33.793 1.00 97.31 1106 SER A O 1
ATOM 8211 N N . ILE A 1 1107 ? 15.533 7.413 33.289 1.00 98.25 1107 ILE A N 1
ATOM 8212 C CA . ILE A 1 1107 ? 15.125 8.219 32.133 1.00 98.25 1107 ILE A CA 1
ATOM 8213 C C . ILE A 1 1107 ? 14.128 9.290 32.593 1.00 98.25 1107 ILE A C 1
ATOM 8215 O O . ILE A 1 1107 ? 13.087 8.977 33.171 1.00 98.25 1107 ILE A O 1
ATOM 8219 N N . LYS A 1 1108 ? 14.414 10.573 32.336 1.00 97.69 1108 LYS A N 1
ATOM 8220 C CA . LYS A 1 1108 ? 13.483 11.680 32.626 1.00 97.69 1108 LYS A CA 1
ATOM 8221 C C . LYS A 1 1108 ? 13.337 12.628 31.447 1.00 97.69 1108 LYS A C 1
ATOM 8223 O O . LYS A 1 1108 ? 14.326 13.197 30.980 1.00 97.69 1108 LYS A O 1
ATOM 8228 N N . ILE A 1 1109 ? 12.096 12.849 31.026 1.00 96.81 1109 ILE A N 1
ATOM 8229 C CA . ILE A 1 1109 ? 11.732 13.698 29.890 1.00 96.81 1109 ILE A CA 1
ATOM 8230 C C . ILE A 1 1109 ? 10.894 14.877 30.391 1.00 96.81 1109 ILE A C 1
ATOM 8232 O O . ILE A 1 1109 ? 9.811 14.702 30.949 1.00 96.81 1109 ILE A O 1
ATOM 8236 N N . ASN A 1 1110 ? 11.423 16.087 30.202 1.00 95.44 1110 ASN A N 1
ATOM 8237 C CA . ASN A 1 1110 ? 10.798 17.349 30.595 1.00 95.44 1110 ASN A CA 1
ATOM 8238 C C . ASN A 1 1110 ? 10.644 18.209 29.332 1.00 95.44 1110 ASN A C 1
ATOM 8240 O O . ASN A 1 1110 ? 11.609 18.841 28.898 1.00 95.44 1110 ASN A O 1
ATOM 8244 N N . SER A 1 1111 ? 9.454 18.206 28.735 1.00 93.75 1111 SER A N 1
ATOM 8245 C CA . SER A 1 1111 ? 9.166 18.857 27.447 1.00 93.75 1111 SER A CA 1
ATOM 8246 C C . SER A 1 1111 ? 7.740 19.392 27.430 1.00 93.75 1111 SER A C 1
ATOM 8248 O O . SER A 1 1111 ? 6.930 18.946 28.225 1.00 93.75 1111 SER A O 1
ATOM 8250 N N . ASN A 1 1112 ? 7.374 20.319 26.542 1.00 91.12 1112 ASN A N 1
ATOM 8251 C CA . ASN A 1 1112 ? 5.961 20.716 26.420 1.00 91.12 1112 ASN A CA 1
ATOM 8252 C C . ASN A 1 1112 ? 5.142 19.620 25.716 1.00 91.12 1112 ASN A C 1
ATOM 8254 O O . ASN A 1 1112 ? 4.014 19.335 26.115 1.00 91.12 1112 ASN A O 1
ATOM 8258 N N . SER A 1 1113 ? 5.731 19.005 24.687 1.00 93.06 1113 SER A N 1
ATOM 8259 C CA . SER A 1 1113 ? 5.147 17.917 23.898 1.00 93.06 1113 SER A CA 1
ATOM 8260 C C . SER A 1 1113 ? 6.162 16.787 23.700 1.00 93.06 1113 SER A C 1
ATOM 8262 O O . SER A 1 1113 ? 7.363 17.053 23.562 1.00 93.06 1113 SER A O 1
ATOM 8264 N N . VAL A 1 1114 ? 5.683 15.542 23.709 1.00 95.12 1114 VAL A N 1
ATOM 8265 C CA . VAL A 1 1114 ? 6.475 14.314 23.554 1.00 95.12 1114 VAL A CA 1
ATOM 8266 C C . VAL A 1 1114 ? 5.765 13.360 22.587 1.00 95.12 1114 VAL A C 1
ATOM 8268 O O . VAL A 1 1114 ? 4.562 13.155 22.716 1.00 95.12 1114 VAL A O 1
ATOM 8271 N N . SER A 1 1115 ? 6.512 12.759 21.661 1.00 93.31 1115 SER A N 1
ATOM 8272 C CA . SER A 1 1115 ? 6.069 11.695 20.748 1.00 93.31 1115 SER A CA 1
ATOM 8273 C C . SER A 1 1115 ? 7.109 10.580 20.739 1.00 93.31 1115 SER A C 1
ATOM 8275 O O . SER A 1 1115 ? 8.285 10.878 20.513 1.00 93.31 1115 SER A O 1
ATOM 8277 N N . LEU A 1 1116 ? 6.690 9.337 20.996 1.00 93.44 1116 LEU A N 1
ATOM 8278 C CA . LEU A 1 1116 ? 7.560 8.157 21.044 1.00 93.44 1116 LEU A CA 1
ATOM 8279 C C . LEU A 1 1116 ? 7.002 6.990 20.208 1.00 93.44 1116 LEU A C 1
ATOM 8281 O O . LEU A 1 1116 ? 5.816 6.662 20.326 1.00 93.44 1116 LEU A O 1
ATOM 8285 N N . SER A 1 1117 ? 7.877 6.296 19.481 1.00 91.81 1117 SER A N 1
ATOM 8286 C CA . SER A 1 1117 ? 7.647 4.930 18.984 1.00 91.81 1117 SER A CA 1
ATOM 8287 C C . SER A 1 1117 ? 8.964 4.138 18.992 1.00 91.81 1117 SER A C 1
ATOM 8289 O O . SER A 1 1117 ? 10.015 4.743 18.758 1.00 91.81 1117 SER A O 1
ATOM 8291 N N . PRO A 1 1118 ? 8.943 2.823 19.285 1.00 91.12 1118 PRO A N 1
ATOM 8292 C CA . PRO A 1 1118 ? 10.160 2.017 19.407 1.00 91.12 1118 PRO A CA 1
ATOM 8293 C C . PRO A 1 1118 ? 10.877 1.874 18.059 1.00 91.12 1118 PRO A C 1
ATOM 8295 O O . PRO A 1 1118 ? 10.291 2.135 17.007 1.00 91.12 1118 PRO A O 1
ATOM 8298 N N . TYR A 1 1119 ? 12.143 1.449 18.083 1.00 90.69 1119 TYR A N 1
ATOM 8299 C CA . TYR A 1 1119 ? 12.904 1.159 16.857 1.00 90.69 1119 TYR A CA 1
ATOM 8300 C C . TYR A 1 1119 ? 12.404 -0.107 16.140 1.00 90.69 1119 TYR A C 1
ATOM 8302 O O . TYR A 1 1119 ? 12.309 -0.130 14.917 1.00 90.69 1119 TYR A O 1
ATOM 8310 N N . SER A 1 1120 ? 12.024 -1.130 16.907 1.00 86.00 1120 SER A N 1
ATOM 8311 C CA . SER A 1 1120 ? 11.463 -2.399 16.429 1.00 86.00 1120 SER A CA 1
ATOM 8312 C C . SER A 1 1120 ? 10.305 -2.822 17.346 1.00 86.00 1120 SER A C 1
ATOM 8314 O O . SER A 1 1120 ? 10.374 -2.526 18.543 1.00 86.00 1120 SER A O 1
ATOM 8316 N N . PRO A 1 1121 ? 9.251 -3.503 16.847 1.00 76.44 1121 PRO A N 1
ATOM 8317 C CA . PRO A 1 1121 ? 8.156 -4.007 17.684 1.00 76.44 1121 PRO A CA 1
ATOM 8318 C C . PRO A 1 1121 ? 8.612 -4.992 18.777 1.00 76.44 1121 PRO A C 1
ATOM 8320 O O . PRO A 1 1121 ? 7.990 -5.042 19.834 1.00 76.44 1121 PRO A O 1
ATOM 8323 N N . ASP A 1 1122 ? 9.718 -5.717 18.572 1.00 77.88 1122 ASP A N 1
ATOM 8324 C CA . ASP A 1 1122 ? 10.317 -6.634 19.559 1.00 77.88 1122 ASP A CA 1
ATOM 8325 C C . ASP A 1 1122 ? 11.159 -5.927 20.644 1.00 77.88 1122 ASP A C 1
ATOM 8327 O O . ASP A 1 1122 ? 11.777 -6.578 21.493 1.00 77.88 1122 ASP A O 1
ATOM 8331 N N . MET A 1 1123 ? 11.222 -4.591 20.628 1.00 87.44 1123 MET A N 1
ATOM 8332 C CA . MET A 1 1123 ? 12.023 -3.791 21.556 1.00 87.44 1123 MET A CA 1
ATOM 8333 C C . MET A 1 1123 ? 11.165 -2.837 22.404 1.00 87.44 1123 MET A C 1
ATOM 8335 O O . MET A 1 1123 ? 10.149 -2.316 21.940 1.00 87.44 1123 MET A O 1
ATOM 8339 N N . PRO A 1 1124 ? 11.592 -2.518 23.642 1.00 90.69 1124 PRO A N 1
ATOM 8340 C CA . PRO A 1 1124 ? 10.958 -1.465 24.424 1.00 90.69 1124 PRO A CA 1
ATOM 8341 C C . PRO A 1 1124 ? 11.110 -0.109 23.727 1.00 90.69 1124 PRO A C 1
ATOM 8343 O O . PRO A 1 1124 ? 12.117 0.171 23.082 1.00 90.69 1124 PRO A O 1
ATOM 8346 N N . THR A 1 1125 ? 10.159 0.795 23.932 1.00 93.25 1125 THR A N 1
ATOM 8347 C CA . THR A 1 1125 ? 10.294 2.203 23.532 1.00 93.25 1125 THR A CA 1
ATOM 8348 C C . THR A 1 1125 ? 11.255 2.917 24.482 1.00 93.25 1125 THR A C 1
ATOM 8350 O O . THR A 1 1125 ? 12.163 3.628 24.052 1.00 93.25 1125 THR A O 1
ATOM 8353 N N . LEU A 1 1126 ? 11.112 2.669 25.791 1.00 96.75 1126 LEU A N 1
ATOM 8354 C CA . LEU A 1 1126 ? 12.055 3.096 26.830 1.00 96.75 1126 LEU A CA 1
ATOM 8355 C C . LEU A 1 1126 ? 12.259 1.972 27.856 1.00 96.75 1126 LEU A C 1
ATOM 8357 O O . LEU A 1 1126 ? 11.277 1.456 28.388 1.00 96.75 1126 LEU A O 1
ATOM 8361 N N . PHE A 1 1127 ? 13.511 1.666 28.207 1.00 97.00 1127 PHE A N 1
ATOM 8362 C CA . PHE A 1 1127 ? 13.876 0.730 29.282 1.00 97.00 1127 PHE A CA 1
ATOM 8363 C C . PHE A 1 1127 ? 14.792 1.426 30.300 1.00 97.00 1127 PHE A C 1
ATOM 8365 O O . PHE A 1 1127 ? 15.887 1.864 29.952 1.00 97.00 1127 PHE A O 1
ATOM 8372 N N . ALA A 1 1128 ? 14.360 1.541 31.560 1.00 97.00 1128 ALA A N 1
ATOM 8373 C CA . ALA A 1 1128 ? 15.156 2.126 32.645 1.00 97.00 1128 ALA A CA 1
ATOM 8374 C C . ALA A 1 1128 ? 15.485 1.111 33.754 1.00 97.00 1128 ALA A C 1
ATOM 8376 O O . ALA A 1 1128 ? 14.585 0.633 34.451 1.00 97.00 1128 ALA A O 1
ATOM 8377 N N . GLY A 1 1129 ? 16.783 0.859 33.943 1.00 93.94 1129 GLY A N 1
ATOM 8378 C CA . GLY A 1 1129 ? 17.392 -0.080 34.893 1.00 93.94 1129 GLY A CA 1
ATOM 8379 C C . GLY A 1 1129 ? 17.599 0.429 36.326 1.00 93.94 1129 GLY A C 1
ATOM 8380 O O . GLY A 1 1129 ? 18.324 -0.192 37.096 1.00 93.94 1129 GLY A O 1
ATOM 8381 N N . GLU A 1 1130 ? 16.994 1.563 36.688 1.00 94.38 1130 GLU A N 1
ATOM 8382 C CA . GLU A 1 1130 ? 16.956 2.099 38.057 1.00 94.38 1130 GLU A CA 1
ATOM 8383 C C . GLU A 1 1130 ? 16.425 1.044 39.055 1.00 94.38 1130 GLU A C 1
ATOM 8385 O O . GLU A 1 1130 ? 15.272 0.636 38.978 1.00 94.38 1130 GLU A O 1
ATOM 8390 N N . ASP A 1 1131 ? 17.254 0.637 40.023 1.00 89.88 1131 ASP A N 1
ATOM 8391 C CA . ASP A 1 1131 ? 17.045 -0.519 40.917 1.00 89.88 1131 ASP A CA 1
ATOM 8392 C C . ASP A 1 1131 ? 16.288 -0.190 42.222 1.00 89.88 1131 ASP A C 1
ATOM 8394 O O . ASP A 1 1131 ? 16.350 -0.923 43.213 1.00 89.88 1131 ASP A O 1
ATOM 8398 N N . ARG A 1 1132 ? 15.626 0.973 42.288 1.00 87.75 1132 ARG A N 1
ATOM 8399 C CA . ARG A 1 1132 ? 15.031 1.498 43.529 1.00 87.75 1132 ARG A CA 1
ATOM 8400 C C . ARG A 1 1132 ? 13.590 1.933 43.309 1.00 87.75 1132 ARG A C 1
ATOM 8402 O O . ARG A 1 1132 ? 13.336 3.087 42.981 1.00 87.75 1132 ARG A O 1
ATOM 8409 N N . CYS A 1 1133 ? 12.632 1.100 43.695 1.00 80.44 1133 CYS A N 1
ATOM 8410 C CA . CYS A 1 1133 ? 11.191 1.393 43.632 1.00 80.44 1133 CYS A CA 1
ATOM 8411 C C . CYS A 1 1133 ? 10.714 2.689 44.333 1.00 80.44 1133 CYS A C 1
ATOM 8413 O O . CYS A 1 1133 ? 9.653 3.219 44.007 1.00 80.44 1133 CYS A O 1
ATOM 8415 N N . ASN A 1 1134 ? 11.513 3.293 45.230 1.00 82.12 1134 ASN A N 1
ATOM 8416 C CA . ASN A 1 1134 ? 11.269 4.654 45.752 1.00 82.12 1134 ASN A CA 1
ATOM 8417 C C . ASN A 1 1134 ? 11.793 5.798 44.843 1.00 82.12 1134 ASN A C 1
ATOM 8419 O O . ASN A 1 1134 ? 11.940 6.950 45.281 1.00 82.12 1134 ASN A O 1
ATOM 8423 N N . LYS A 1 1135 ? 12.117 5.485 43.589 1.00 90.62 1135 LYS A N 1
ATOM 8424 C CA . LYS A 1 1135 ? 12.514 6.387 42.503 1.00 90.62 1135 LYS A CA 1
ATOM 8425 C C . LYS A 1 1135 ? 11.593 6.166 41.311 1.00 90.62 1135 LYS A C 1
ATOM 8427 O O . LYS A 1 1135 ? 11.018 5.094 41.144 1.00 90.62 1135 LYS A O 1
ATOM 8432 N N . SER A 1 1136 ? 11.487 7.194 40.476 1.00 93.50 1136 SER A N 1
ATOM 8433 C CA . SER A 1 1136 ? 10.954 7.022 39.132 1.00 93.50 1136 SER A CA 1
ATOM 8434 C C . SER A 1 1136 ? 12.089 6.599 38.207 1.00 93.50 1136 SER A C 1
ATOM 8436 O O . SER A 1 1136 ? 13.014 7.388 38.001 1.00 93.50 1136 SER A O 1
ATOM 8438 N N . GLY A 1 1137 ? 12.018 5.373 37.688 1.00 95.12 1137 GLY A N 1
ATOM 8439 C CA . GLY A 1 1137 ? 12.946 4.875 36.674 1.00 95.12 1137 GLY A CA 1
ATOM 8440 C C . GLY A 1 1137 ? 12.666 5.532 35.330 1.00 95.12 1137 GLY A C 1
ATOM 8441 O O . GLY A 1 1137 ? 13.583 6.066 34.714 1.00 95.12 1137 GLY A O 1
ATOM 8442 N N . ILE A 1 1138 ? 11.386 5.635 34.960 1.00 97.81 1138 ILE A N 1
ATOM 8443 C CA . ILE A 1 1138 ? 10.905 6.484 33.864 1.00 97.81 1138 ILE A CA 1
ATOM 8444 C C . ILE A 1 1138 ? 10.052 7.617 34.453 1.00 97.81 1138 ILE A C 1
ATOM 8446 O O . ILE A 1 1138 ? 9.096 7.370 35.194 1.00 97.81 1138 ILE A O 1
ATOM 8450 N N . GLN A 1 1139 ? 10.380 8.872 34.129 1.00 97.06 1139 GLN A N 1
ATOM 8451 C CA . GLN A 1 1139 ? 9.607 10.048 34.543 1.00 97.06 1139 GLN A CA 1
ATOM 8452 C C . GLN A 1 1139 ? 9.317 11.002 33.377 1.00 97.06 1139 GLN A C 1
ATOM 8454 O O . GLN A 1 1139 ? 10.237 11.566 32.788 1.00 97.06 1139 GLN A O 1
ATOM 8459 N N . PHE A 1 1140 ? 8.042 11.299 33.135 1.00 96.31 1140 PHE A N 1
ATOM 8460 C CA . PHE A 1 1140 ? 7.618 12.358 32.215 1.00 96.31 1140 PHE A CA 1
ATOM 8461 C C . PHE A 1 1140 ? 7.094 13.583 32.960 1.00 96.31 1140 PHE A C 1
ATOM 8463 O O . PHE A 1 1140 ? 6.476 13.477 34.022 1.00 96.31 1140 PHE A O 1
ATOM 8470 N N . SER A 1 1141 ? 7.301 14.765 32.393 1.00 94.25 1141 SER A N 1
ATOM 8471 C CA . SER A 1 1141 ? 6.636 16.006 32.797 1.00 94.25 1141 SER A CA 1
ATOM 8472 C C . SER A 1 1141 ? 6.385 16.852 31.554 1.00 94.25 1141 SER A C 1
ATOM 8474 O O . SER A 1 1141 ? 7.323 17.460 31.035 1.00 94.25 1141 SER A O 1
ATOM 8476 N N . ALA A 1 1142 ? 5.140 16.846 31.068 1.00 92.88 1142 ALA A N 1
ATOM 8477 C CA . ALA A 1 1142 ? 4.751 17.519 29.832 1.00 92.88 1142 ALA A CA 1
ATOM 8478 C C . ALA A 1 1142 ? 3.315 18.067 29.848 1.00 92.88 1142 ALA A C 1
ATOM 8480 O O . ALA A 1 1142 ? 2.624 18.012 30.865 1.00 92.88 1142 ALA A O 1
ATOM 8481 N N . SER A 1 1143 ? 2.881 18.648 28.727 1.00 92.06 1143 SER A N 1
ATOM 8482 C CA . SER A 1 1143 ? 1.481 19.023 28.485 1.00 92.06 1143 SER A CA 1
ATOM 8483 C C . SER A 1 1143 ? 0.789 18.047 27.534 1.00 92.06 1143 SER A C 1
ATOM 8485 O O . SER A 1 1143 ? -0.372 17.729 27.766 1.00 92.06 1143 SER A O 1
ATOM 8487 N N . LEU A 1 1144 ? 1.504 17.553 26.520 1.00 93.44 1144 LEU A N 1
ATOM 8488 C CA . LEU A 1 1144 ? 1.070 16.490 25.611 1.00 93.44 1144 LEU A CA 1
ATOM 8489 C C . LEU A 1 1144 ? 2.101 15.355 25.618 1.00 93.44 1144 LEU A C 1
ATOM 8491 O O . LEU A 1 1144 ? 3.305 15.618 25.559 1.00 93.44 1144 LEU A O 1
ATOM 8495 N N . ILE A 1 1145 ? 1.634 14.109 25.677 1.00 95.00 1145 ILE A N 1
ATOM 8496 C CA . ILE A 1 1145 ? 2.465 12.910 25.534 1.00 95.00 1145 ILE A CA 1
ATOM 8497 C C . ILE A 1 1145 ? 1.732 11.917 24.629 1.00 95.00 1145 ILE A C 1
ATOM 8499 O O . ILE A 1 1145 ? 0.626 11.503 24.967 1.00 95.00 1145 ILE A O 1
ATOM 8503 N N . ASN A 1 1146 ? 2.385 11.500 23.546 1.00 93.94 1146 ASN A N 1
ATOM 8504 C CA . ASN A 1 1146 ? 1.961 10.398 22.686 1.00 93.94 1146 ASN A CA 1
ATOM 8505 C C . ASN A 1 1146 ? 2.980 9.250 22.803 1.00 93.94 1146 ASN A C 1
ATOM 8507 O O . ASN A 1 1146 ? 4.185 9.494 22.682 1.00 93.94 1146 ASN A O 1
ATOM 8511 N N . VAL A 1 1147 ? 2.516 8.019 23.038 1.00 91.00 1147 VAL A N 1
ATOM 8512 C CA . VAL A 1 1147 ? 3.368 6.821 23.191 1.00 91.00 1147 VAL A CA 1
ATOM 8513 C C . VAL A 1 1147 ? 2.806 5.646 22.396 1.00 91.00 1147 VAL A C 1
ATOM 8515 O O . VAL A 1 1147 ? 1.608 5.384 22.455 1.00 91.00 1147 VAL A O 1
ATOM 8518 N N . SER A 1 1148 ? 3.697 4.907 21.739 1.00 89.50 1148 SER A N 1
ATOM 8519 C CA . SER A 1 1148 ? 3.475 3.533 21.272 1.00 89.50 1148 SER A CA 1
ATOM 8520 C C . SER A 1 1148 ? 4.575 2.608 21.802 1.00 89.50 1148 SER A C 1
ATOM 8522 O O . SER A 1 1148 ? 5.655 3.090 22.164 1.00 89.50 1148 SER A O 1
ATOM 8524 N N . GLY A 1 1149 ? 4.306 1.302 21.887 1.00 86.12 1149 GLY A N 1
ATOM 8525 C CA . GLY A 1 1149 ? 5.238 0.295 22.406 1.00 86.12 1149 GLY A CA 1
ATOM 8526 C C . GLY A 1 1149 ? 5.430 0.321 23.931 1.00 86.12 1149 GLY A C 1
ATOM 8527 O O . GLY A 1 1149 ? 4.751 1.042 24.668 1.00 86.12 1149 GLY A O 1
ATOM 8528 N N . ALA A 1 1150 ? 6.341 -0.514 24.436 1.00 89.38 1150 ALA A N 1
ATOM 8529 C CA . ALA A 1 1150 ? 6.497 -0.727 25.874 1.00 89.38 1150 ALA A CA 1
ATOM 8530 C C . ALA A 1 1150 ? 7.327 0.367 26.575 1.00 89.38 1150 ALA A C 1
ATOM 8532 O O . ALA A 1 1150 ? 8.437 0.713 26.161 1.00 89.38 1150 ALA A O 1
ATOM 8533 N N . LEU A 1 1151 ? 6.822 0.856 27.709 1.00 94.25 1151 LEU A N 1
ATOM 8534 C CA . LEU A 1 1151 ? 7.590 1.607 28.701 1.00 94.25 1151 LEU A CA 1
ATOM 8535 C C . LEU A 1 1151 ? 7.937 0.654 29.846 1.00 94.25 1151 LEU A C 1
ATOM 8537 O O . LEU A 1 1151 ? 7.049 0.254 30.598 1.00 94.25 1151 LEU A O 1
ATOM 8541 N N . TYR A 1 1152 ? 9.213 0.294 29.971 1.00 94.00 1152 TYR A N 1
ATOM 8542 C CA . TYR A 1 1152 ? 9.674 -0.805 30.817 1.00 94.00 1152 TYR A CA 1
ATOM 8543 C C . TYR A 1 1152 ? 10.637 -0.323 31.917 1.00 94.00 1152 TYR A C 1
ATOM 8545 O O . TYR A 1 1152 ? 11.671 0.298 31.662 1.00 94.00 1152 TYR A O 1
ATOM 8553 N N . SER A 1 1153 ? 10.296 -0.568 33.181 1.00 94.06 1153 SER A N 1
ATOM 8554 C CA . SER A 1 1153 ? 11.140 -0.225 34.333 1.00 94.06 1153 SER A CA 1
ATOM 8555 C C . SER A 1 1153 ? 10.849 -1.169 35.510 1.00 94.06 1153 SER A C 1
ATOM 8557 O O . SER A 1 1153 ? 10.230 -0.757 36.492 1.00 94.06 1153 SER A O 1
ATOM 8559 N N . PRO A 1 1154 ? 11.238 -2.455 35.413 1.00 88.94 1154 PRO A N 1
ATOM 8560 C CA . PRO A 1 1154 ? 10.758 -3.525 36.294 1.00 88.94 1154 PRO A CA 1
ATOM 8561 C C . PRO A 1 1154 ? 10.973 -3.238 37.789 1.00 88.94 1154 PRO A C 1
ATOM 8563 O O . PRO A 1 1154 ? 10.070 -3.450 38.591 1.00 88.94 1154 PRO A O 1
ATOM 8566 N N . GLU A 1 1155 ? 12.120 -2.661 38.152 1.00 89.06 1155 GLU A N 1
ATOM 8567 C CA . GLU A 1 1155 ? 12.527 -2.402 39.544 1.00 89.06 1155 GLU A CA 1
ATOM 8568 C C . GLU A 1 1155 ? 12.153 -0.991 40.064 1.00 89.06 1155 GLU A C 1
ATOM 8570 O O . GLU A 1 1155 ? 12.395 -0.659 41.231 1.00 89.06 1155 GLU A O 1
ATOM 8575 N N . ALA A 1 1156 ? 11.544 -0.131 39.231 1.00 92.31 1156 ALA A N 1
ATOM 8576 C CA . ALA A 1 1156 ? 11.251 1.262 39.585 1.00 92.31 1156 ALA A CA 1
ATOM 8577 C C . ALA A 1 1156 ? 9.878 1.783 39.131 1.00 92.31 1156 ALA A C 1
ATOM 8579 O O . ALA A 1 1156 ? 9.154 1.174 38.349 1.00 92.31 1156 ALA A O 1
ATOM 8580 N N . ARG A 1 1157 ? 9.473 2.942 39.669 1.00 92.62 1157 ARG A N 1
ATOM 8581 C CA . ARG A 1 1157 ? 8.174 3.545 39.342 1.00 92.62 1157 ARG A CA 1
ATOM 8582 C C . ARG A 1 1157 ? 8.203 4.172 37.945 1.00 92.62 1157 ARG A C 1
ATOM 8584 O O . ARG A 1 1157 ? 9.080 4.988 37.657 1.00 92.62 1157 ARG A O 1
ATOM 8591 N N . ILE A 1 1158 ? 7.190 3.910 37.129 1.00 95.88 1158 ILE A N 1
ATOM 8592 C CA . ILE A 1 1158 ? 6.859 4.762 35.981 1.00 95.88 1158 ILE A CA 1
ATOM 8593 C C . ILE A 1 1158 ? 5.987 5.906 36.501 1.00 95.88 1158 ILE A C 1
ATOM 8595 O O . ILE A 1 1158 ? 4.957 5.666 37.134 1.00 95.88 1158 ILE A O 1
ATOM 8599 N N . LYS A 1 1159 ? 6.399 7.161 36.282 1.00 95.25 1159 LYS A N 1
ATOM 8600 C CA . LYS A 1 1159 ? 5.602 8.341 36.659 1.00 95.25 1159 LYS A CA 1
ATOM 8601 C C . LYS A 1 1159 ? 5.375 9.279 35.480 1.00 95.25 1159 LYS A C 1
ATOM 8603 O O . LYS A 1 1159 ? 6.313 9.905 34.986 1.00 95.25 1159 LYS A O 1
ATOM 8608 N N . MET A 1 1160 ? 4.117 9.466 35.107 1.00 95.31 1160 MET A N 1
ATOM 8609 C CA . MET A 1 1160 ? 3.696 10.388 34.055 1.00 95.31 1160 MET A CA 1
ATOM 8610 C C . MET A 1 1160 ? 2.949 11.579 34.660 1.00 95.31 1160 MET A C 1
ATOM 8612 O O . MET A 1 1160 ? 2.140 11.415 35.570 1.00 95.31 1160 MET A O 1
ATOM 8616 N N . ASN A 1 1161 ? 3.242 12.783 34.166 1.00 94.44 1161 ASN A N 1
ATOM 8617 C CA . ASN A 1 1161 ? 2.526 14.010 34.515 1.00 94.44 1161 ASN A CA 1
ATOM 8618 C C . ASN A 1 1161 ? 2.181 14.710 33.190 1.00 94.44 1161 ASN A C 1
ATOM 8620 O O . ASN A 1 1161 ? 3.115 15.097 32.479 1.00 94.44 1161 ASN A O 1
ATOM 8624 N N . SER A 1 1162 ? 0.894 14.837 32.843 1.00 92.44 1162 SER A N 1
ATOM 8625 C CA . SER A 1 1162 ? 0.460 15.441 31.568 1.00 92.44 1162 SER A CA 1
ATOM 8626 C C . SER A 1 1162 ? -0.865 16.207 31.658 1.00 92.44 1162 SER A C 1
ATOM 8628 O O . SER A 1 1162 ? -1.616 16.065 32.618 1.00 92.44 1162 SER A O 1
ATOM 8630 N N . SER A 1 1163 ? -1.159 17.032 30.648 1.00 90.38 1163 SER A N 1
ATOM 8631 C CA . SER A 1 1163 ? -2.487 17.649 30.435 1.00 90.38 1163 SER A CA 1
ATOM 8632 C C . SER A 1 1163 ? -3.318 16.928 29.364 1.00 90.38 1163 SER A C 1
ATOM 8634 O O . SER A 1 1163 ? -4.510 17.199 29.247 1.00 90.38 1163 SER A O 1
ATOM 8636 N N . MET A 1 1164 ? -2.669 16.049 28.595 1.00 91.00 1164 MET A N 1
ATOM 8637 C CA . MET A 1 1164 ? -3.234 15.097 27.643 1.00 91.00 1164 MET A CA 1
ATOM 8638 C C . MET A 1 1164 ? -2.220 13.955 27.460 1.00 91.00 1164 MET A C 1
ATOM 8640 O O . MET A 1 1164 ? -1.022 14.212 27.291 1.00 91.00 1164 MET A O 1
ATOM 8644 N N . LEU A 1 1165 ? -2.665 12.706 27.535 1.00 92.94 1165 LEU A N 1
ATOM 8645 C CA . LEU A 1 1165 ? -1.840 11.513 27.331 1.00 92.94 1165 LEU A CA 1
ATOM 8646 C C . LEU A 1 1165 ? -2.584 10.566 26.395 1.00 92.94 1165 LEU A C 1
ATOM 8648 O O . LEU A 1 1165 ? -3.645 10.074 26.762 1.00 92.94 1165 LEU A O 1
ATOM 8652 N N . THR A 1 1166 ? -1.994 10.280 25.239 1.00 92.50 1166 THR A N 1
ATOM 8653 C CA . THR A 1 1166 ? -2.473 9.250 24.317 1.00 92.50 1166 THR A CA 1
ATOM 8654 C C . THR A 1 1166 ? -1.448 8.126 24.266 1.00 92.50 1166 THR A C 1
ATOM 8656 O O . THR A 1 1166 ? -0.282 8.345 23.936 1.00 92.50 1166 THR A O 1
ATOM 8659 N N . ALA A 1 1167 ? -1.877 6.922 24.610 1.00 89.06 1167 ALA A N 1
ATOM 8660 C CA . ALA A 1 1167 ? -1.096 5.703 24.490 1.00 89.06 1167 ALA A CA 1
ATOM 8661 C C . ALA A 1 1167 ? -1.829 4.764 23.523 1.00 89.06 1167 ALA A C 1
ATOM 8663 O O . ALA A 1 1167 ? -2.995 4.441 23.755 1.00 89.06 1167 ALA A O 1
ATOM 8664 N N . THR A 1 1168 ? -1.163 4.371 22.441 1.00 85.56 1168 THR A N 1
ATOM 8665 C CA . THR A 1 1168 ? -1.717 3.534 21.366 1.00 85.56 1168 THR A CA 1
ATOM 8666 C C . THR A 1 1168 ? -0.779 2.358 21.161 1.00 85.56 1168 THR A C 1
ATOM 8668 O O . THR A 1 1168 ? 0.408 2.574 20.927 1.00 85.56 1168 THR A O 1
ATOM 8671 N N . ASP A 1 1169 ? -1.292 1.137 21.302 1.00 83.69 1169 ASP A N 1
ATOM 8672 C CA . ASP A 1 1169 ? -0.516 -0.110 21.278 1.00 83.69 1169 ASP A CA 1
ATOM 8673 C C . ASP A 1 1169 ? 0.726 -0.030 22.183 1.00 83.69 1169 ASP A C 1
ATOM 8675 O O . ASP A 1 1169 ? 1.868 -0.268 21.784 1.00 83.69 1169 ASP A O 1
ATOM 8679 N N . ALA A 1 1170 ? 0.493 0.394 23.429 1.00 85.19 1170 ALA A N 1
ATOM 8680 C CA . ALA A 1 1170 ? 1.528 0.666 24.420 1.00 85.19 1170 ALA A CA 1
ATOM 8681 C C . ALA A 1 1170 ? 1.237 -0.017 25.760 1.00 85.19 1170 ALA A C 1
ATOM 8683 O O . ALA A 1 1170 ? 0.096 -0.057 26.220 1.00 85.19 1170 ALA A O 1
ATOM 8684 N N . SER A 1 1171 ? 2.281 -0.491 26.441 1.00 88.62 1171 SER A N 1
ATOM 8685 C CA . SER A 1 1171 ? 2.161 -1.081 27.780 1.00 88.62 1171 SER A CA 1
ATOM 8686 C C . SER A 1 1171 ? 3.100 -0.400 28.769 1.00 88.62 1171 SER A C 1
ATOM 8688 O O . SER A 1 1171 ? 4.271 -0.162 28.468 1.00 88.62 1171 SER A O 1
ATOM 8690 N N . LEU A 1 1172 ? 2.584 -0.060 29.951 1.00 92.19 1172 LEU A N 1
ATOM 8691 C CA . LEU A 1 1172 ? 3.347 0.560 31.032 1.00 92.19 1172 LEU A CA 1
ATOM 8692 C C . LEU A 1 1172 ? 3.662 -0.497 32.094 1.00 92.19 1172 LEU A C 1
ATOM 8694 O O . LEU A 1 1172 ? 2.786 -0.863 32.883 1.00 92.19 1172 LEU A O 1
ATOM 8698 N N . VAL A 1 1173 ? 4.912 -0.960 32.128 1.00 91.31 1173 VAL A N 1
ATOM 8699 C CA . VAL A 1 1173 ? 5.348 -2.099 32.948 1.00 91.31 1173 VAL A CA 1
ATOM 8700 C C . VAL A 1 1173 ? 6.480 -1.693 33.888 1.00 91.31 1173 VAL A C 1
ATOM 8702 O O . VAL A 1 1173 ? 7.550 -1.269 33.453 1.00 91.31 1173 VAL A O 1
ATOM 8705 N N . GLY A 1 1174 ? 6.271 -1.832 35.195 1.00 90.81 1174 GLY A N 1
ATOM 8706 C CA . GLY A 1 1174 ? 7.307 -1.520 36.182 1.00 90.81 1174 GLY A CA 1
ATOM 8707 C C . GLY A 1 1174 ? 6.895 -1.790 37.621 1.00 90.81 1174 GLY A C 1
ATOM 8708 O O . GLY A 1 1174 ? 5.795 -2.277 37.873 1.00 90.81 1174 GLY A O 1
ATOM 8709 N N . ALA A 1 1175 ? 7.753 -1.453 38.586 1.00 88.62 1175 ALA A N 1
ATOM 8710 C CA . ALA A 1 1175 ? 7.490 -1.741 40.000 1.00 88.62 1175 ALA A CA 1
ATOM 8711 C C . ALA A 1 1175 ? 6.205 -1.068 40.513 1.00 88.62 1175 ALA A C 1
ATOM 8713 O O . ALA A 1 1175 ? 5.510 -1.630 41.347 1.00 88.62 1175 ALA A O 1
ATOM 8714 N N . ALA A 1 1176 ? 5.880 0.122 40.005 1.00 90.06 1176 ALA A N 1
ATOM 8715 C CA . ALA A 1 1176 ? 4.615 0.815 40.252 1.00 90.06 1176 ALA A CA 1
ATOM 8716 C C . ALA A 1 1176 ? 4.304 1.759 39.083 1.00 90.06 1176 ALA A C 1
ATOM 8718 O O . ALA A 1 1176 ? 5.231 2.305 38.474 1.00 90.06 1176 ALA A O 1
ATOM 8719 N N . VAL A 1 1177 ? 3.027 2.027 38.810 1.00 93.44 1177 VAL A N 1
ATOM 8720 C CA . VAL A 1 1177 ? 2.606 2.945 37.736 1.00 93.44 1177 VAL A CA 1
ATOM 8721 C C . VAL A 1 1177 ? 1.817 4.104 38.334 1.00 93.44 1177 VAL A C 1
ATOM 8723 O O . VAL A 1 1177 ? 0.821 3.900 39.020 1.00 93.44 1177 VAL A O 1
ATOM 8726 N N . GLN A 1 1178 ? 2.252 5.339 38.078 1.00 93.38 1178 GLN A N 1
ATOM 8727 C CA . GLN A 1 1178 ? 1.533 6.543 38.493 1.00 93.38 1178 GLN A CA 1
ATOM 8728 C C . GLN A 1 1178 ? 1.312 7.492 37.315 1.00 93.38 1178 GLN A C 1
ATOM 8730 O O . GLN A 1 1178 ? 2.277 8.004 36.742 1.00 93.38 1178 GLN A O 1
ATOM 8735 N N . ILE A 1 1179 ? 0.050 7.816 37.033 1.00 94.12 1179 ILE A N 1
ATOM 8736 C CA . ILE A 1 1179 ? -0.337 8.828 36.044 1.00 94.12 1179 ILE A CA 1
ATOM 8737 C C . ILE A 1 1179 ? -1.112 9.943 36.754 1.00 94.12 1179 ILE A C 1
ATOM 8739 O O . ILE A 1 1179 ? -2.180 9.710 37.319 1.00 94.12 1179 ILE A O 1
ATOM 8743 N N . ASP A 1 1180 ? -0.570 11.162 36.716 1.00 92.88 1180 ASP A N 1
ATOM 8744 C CA . ASP A 1 1180 ? -1.239 12.373 37.196 1.00 92.88 1180 ASP A CA 1
ATOM 8745 C C . ASP A 1 1180 ? -1.578 13.271 35.986 1.00 92.88 1180 ASP A C 1
ATOM 8747 O O . ASP A 1 1180 ? -0.673 13.804 35.335 1.00 92.88 1180 ASP A O 1
ATOM 8751 N N . GLY A 1 1181 ? -2.859 13.457 35.655 1.00 87.44 1181 GLY A N 1
ATOM 8752 C CA . GLY A 1 1181 ? -3.248 14.258 34.488 1.00 87.44 1181 GLY A CA 1
ATOM 8753 C C . GLY A 1 1181 ? -4.728 14.218 34.113 1.00 87.44 1181 GLY A C 1
ATOM 8754 O O . GLY A 1 1181 ? -5.520 13.505 34.719 1.00 87.44 1181 GLY A O 1
ATOM 8755 N N . SER A 1 1182 ? -5.091 14.987 33.088 1.00 82.06 1182 SER A N 1
ATOM 8756 C CA . SER A 1 1182 ? -6.421 14.951 32.459 1.00 82.06 1182 SER A CA 1
ATOM 8757 C C . SER A 1 1182 ? -6.315 14.487 31.003 1.00 82.06 1182 SER A C 1
ATOM 8759 O O . SER A 1 1182 ? -5.222 14.547 30.440 1.00 82.06 1182 SER A O 1
ATOM 8761 N N . ASN A 1 1183 ? -7.431 14.055 30.402 1.00 89.75 1183 ASN A N 1
ATOM 8762 C CA . ASN A 1 1183 ? -7.499 13.531 29.027 1.00 89.75 1183 ASN A CA 1
ATOM 8763 C C . ASN A 1 1183 ? -6.454 12.428 28.792 1.00 89.75 1183 ASN A C 1
ATOM 8765 O O . ASN A 1 1183 ? -5.489 12.597 28.045 1.00 89.75 1183 ASN A O 1
ATOM 8769 N N . ILE A 1 1184 ? -6.628 11.319 29.512 1.00 89.94 1184 ILE A N 1
ATOM 8770 C CA . ILE A 1 1184 ? -5.757 10.140 29.481 1.00 89.94 1184 ILE A CA 1
ATOM 8771 C C . ILE A 1 1184 ? -6.483 9.045 28.700 1.00 89.94 1184 ILE A C 1
ATOM 8773 O O . ILE A 1 1184 ? -7.447 8.478 29.205 1.00 89.94 1184 ILE A O 1
ATOM 8777 N N . LEU A 1 1185 ? -6.020 8.745 27.491 1.00 90.75 1185 LEU A N 1
ATOM 8778 C CA . LEU A 1 1185 ? -6.560 7.712 26.609 1.00 90.75 1185 LEU A CA 1
ATOM 8779 C C . LEU A 1 1185 ? -5.497 6.625 26.422 1.00 90.75 1185 LEU A C 1
ATOM 8781 O O . LEU A 1 1185 ? -4.378 6.927 26.005 1.00 90.75 1185 LEU A O 1
ATOM 8785 N N . VAL A 1 1186 ? -5.821 5.374 26.750 1.00 88.12 1186 VAL A N 1
ATOM 8786 C CA . VAL A 1 1186 ? -4.871 4.250 26.698 1.00 88.12 1186 VAL A CA 1
ATOM 8787 C C . VAL A 1 1186 ? -5.490 3.060 25.972 1.00 88.12 1186 VAL A C 1
ATOM 8789 O O . VAL A 1 1186 ? -6.462 2.481 26.455 1.00 88.12 1186 VAL A O 1
ATOM 8792 N N . ASN A 1 1187 ? -4.899 2.691 24.833 1.00 84.44 1187 ASN A N 1
ATOM 8793 C CA . ASN A 1 1187 ? -5.231 1.537 23.993 1.00 84.44 1187 ASN A CA 1
ATOM 8794 C C . ASN A 1 1187 ? -6.731 1.411 23.688 1.00 84.44 1187 ASN A C 1
ATOM 8796 O O . ASN A 1 1187 ? -7.334 0.363 23.919 1.00 84.44 1187 ASN A O 1
ATOM 8800 N N . LEU A 1 1188 ? -7.345 2.497 23.210 1.00 75.19 1188 LEU A N 1
ATOM 8801 C CA . LEU A 1 1188 ? -8.721 2.456 22.715 1.00 75.19 1188 LEU A CA 1
ATOM 8802 C C . LEU A 1 1188 ? -8.795 1.525 21.500 1.00 75.19 1188 LEU A C 1
ATOM 8804 O O . LEU A 1 1188 ? -7.986 1.645 20.582 1.00 75.19 1188 LEU A O 1
ATOM 8808 N N . LEU A 1 1189 ? -9.776 0.622 21.486 1.00 56.06 1189 LEU A N 1
ATOM 8809 C CA . LEU A 1 1189 ? -10.103 -0.131 20.276 1.00 56.06 1189 LEU A CA 1
ATOM 8810 C C . LEU A 1 1189 ? -10.677 0.840 19.221 1.00 56.06 1189 LEU A C 1
ATOM 8812 O O . LEU A 1 1189 ? -11.346 1.792 19.626 1.00 56.06 1189 LEU A O 1
ATOM 8816 N N . PRO A 1 1190 ? -10.492 0.617 17.902 1.00 38.72 1190 PRO A N 1
ATOM 8817 C CA . PRO A 1 1190 ? -10.859 1.584 16.848 1.00 38.72 1190 PRO A CA 1
ATOM 8818 C C . PRO A 1 1190 ? -12.358 1.918 16.669 1.00 38.72 1190 PRO A C 1
ATOM 8820 O O . PRO A 1 1190 ? -12.736 2.467 15.638 1.00 38.72 1190 PRO A O 1
ATOM 8823 N N . SER A 1 1191 ? -13.221 1.555 17.619 1.00 33.50 1191 SER A N 1
ATOM 8824 C CA . SER A 1 1191 ? -14.685 1.597 17.518 1.00 33.50 1191 SER A CA 1
ATOM 8825 C C . SER A 1 1191 ? -15.364 2.228 18.750 1.00 33.50 1191 SER A C 1
ATOM 8827 O O . SER A 1 1191 ? -16.452 1.787 19.130 1.00 33.50 1191 SER A O 1
ATOM 8829 N N . LEU A 1 1192 ? -14.701 3.187 19.414 1.00 33.22 1192 LEU A N 1
ATOM 8830 C CA . LEU A 1 1192 ? -15.164 3.897 20.621 1.00 33.22 1192 LEU A CA 1
ATOM 8831 C C . LEU A 1 1192 ? -14.732 5.372 20.630 1.00 33.22 1192 LEU A C 1
ATOM 8833 O O . LEU A 1 1192 ? -13.552 5.629 20.305 1.00 33.22 1192 LEU A O 1
#

Secondary structure (DSSP, 8-state):
---------------------------------------------------------------------------------------------PPP-------------------------------S--EEEEEEE---TTTTGGGT-EEEEEE-SSS-EE-TT-B-B-SSSSB---SS-EE-TT-EEEEES---GGGTTS---SEE--TTS---TT--EEEEE-TTS-EEEEEETTSTTS---SSB-EEES-TTS-SS-GGGEEE--PBPTTS-B--TTS-------S--EEEEEEE-S-SSS-HHHH-EEEEEE-SSS-EE-TT-EEE-SSS-EEE--S--EE-TT-EEEEES-S-HHHHSS---SEE-TTS----SSEEEEEEE-TTS-EEEEEEEETTSSS---SSB-EEEPTT---TT-GGGEEE--SEETTTEE--TTS----SS-----EEEEEEE-S-SS-SSGGGG-EEEEEE-SSS-EE-TT-EEE-SS-EEE--S-EE-TT-EEEEES---TTTTTS---SEE-GGGS---SSB--EEEE-TTS-EEEEE--BGGGT----TTB-EEESSTTS-TTSGGGEEE--SEETTTEE--TTS--TTS-PPP----EEEEEE-S-SSS-HHHH-EEEEE--SSS-EE-TT-EEE-SSS-EEE--S--EE-TT-EEEEES---TTTSSS---SEE-TTS----TT-EEEEEE-TT--EEEEEEE-SSS-----SSB-EEE-HHHHHH---TT-GGGEEE---B-TTS-B--TTS----------SEEEEEEE-S-TTTTSTTT-EEEEEE-SSS-EE-TT-EEE-SSS-EEE--SSS--EE-TT-EEEEESS-TTTTTT---SEE--SSS---SSSEEEEEE-TT--EEEEEEE-SSSS----TTB-EEES-TTS-TTSGGGEEE--SB-SSSSB--TTS-----PPPPPPP-----EEEEE---TTT---EEEEEEEEEE-SEEE-SS-EEEEEEEEEE-SPEE--SSEEE-TTEEETT-EE---SPPPPSS---HHHHSTTSHHHHHTGGGEEEEES-EEEEEEEEE--SEEEEEES-EEEEEEEEEEETEEEEESS-EEEE-SEEEEE-SSTTS-SEEE----TTSEEEEEE-SEEEEEEEEEEEEEEEEEEESEEEEEEEEEEEEEEEEEEEEEEES--TT-